Protein AF-0000000087801332 (afdb_homodimer)

Nearest PDB structures (foldseek):
  6hns-assembly1_A  TM=7.201E-01  e=1.859E-22  Nitrincola lacisaponensis
  2xls-assembly1_A  TM=7.273E-01  e=4.294E-22  Methylophaga aminisulfidivorans
  2xve-assembly1_B  TM=7.099E-01  e=2.999E-22  Methylophaga aminisulfidivorans
  5iq4-assembly1_B  TM=7.319E-01  e=6.729E-21  Roseovarius nubinhibens ISM
  2xlt-assembly1_C  TM=7.125E-01  e=7.357E-22  Methylophaga aminisulfidivorans

Foldseek 3Di:
DDDPPPPDPDDFDFDAFQFFEAFEEEEEAQAPLVLLLLQVVVPDPRYHYAYEELAQAHHQQLVQFDAFQAWDLAFQQQQDFLVDGDLPAFFRIHHSVVSSVVSRVSCVVSVVVVRYDYSKAWFEWAADPVQQKIWIWIARNPPRDIDIDMGNAYEYANDFFQFADDDPFACLVQAQFAEAESSHHDPPDDQAAWFEEEEEDDQSCLRNLQRCLVGYQAYEYAYQAAAQAAARQVCVQVVPGRPGTDDPVSSVCVVPPVVVSSVVNVVSLVRQQVLFVCFFPPDPSQVVRLVRRLVVQCVLLVLPDPVVSVRNRHPATVLLAAHYHRVRRSVSCNDPRYHYHNFAWRHAHNQGTAGPVGDGDGTNYYYYHPGRQLLQQDSHWYAFPPRDTVVVVCVVVGFFAQLQFADARHWSYTYALGWAQAPRTGHSNNSSSLRSVLSVVVVSCVGGQQWSTKHFDPVNRVVVLVVFQVLVVRTSNLMQDQYVLQRRGRHHGGGHHHSDTPVVSSVVRVDDPSVRIDTDGNDPDRRSSNGPPHHPCRVVVPCPVVPDDD/DDDPPPPDPDDFDFDAFQFFEAFEEEEEAQAPLVLLLLQVVVPDPRYHYAYEELAQAHHQQLVQFDAFQAWDLAFQQQQDFLVDGDLPAFFRIHHSVVSSVVSRVSCVVSCVVVRYDYSKAWFAWAADPVQQKIWIWIARNPPRDIDIDMGNAYEYANAFFQFADDDPFACLVQAQFAEAESSHHDPPDDQAAWFEEEEEDDQSCLRNLQRCLVGHQAYEYAYQAAAQAAARQVCVQVVPGRPGTDDPVSSVCVVPPVVVSSVVNVVSLVRQQVLFVCFFPPDPSQVVRLVRRLVVLCVLLVLPDPVVSVRNRHPATVLLAAHYHRPRRSVSCNDPRYHYHNFAWRHAHNQGTAGPVGDGDGTNYYYYHPGRQLLQQDSHWYAFPPRDTVVVVCVVVGFFAQLQFADARHWNYTYALGWAQAPRTGHSNNSSSLRSVLSVVVVSCVGGQQWSTKHFDPVNRVVVLVVFQVLVVRTSNLMQDQYVLQRRGRHHGGGHHHSDTPVVSSVVRVDDPSVRIDTDGNDPDRRSSNGPPHHPCRVVVPCPVVPDDD

InterPro domains:
  IPR020946 Flavin monooxygenase-like [PF00743] (24-230)
  IPR036188 FAD/NAD(P)-binding domain superfamily [G3DSA:3.50.50.60] (18-296)
  IPR036188 FAD/NAD(P)-binding domain superfamily [G3DSA:3.50.50.60] (337-527)
  IPR036188 FAD/NAD(P)-binding domain superfamily [SSF51905] (24-429)

Sequence (1100 aa):
MGSLPAAANLTVKDQHIGAPQPVKVIVIGAGISGIAFSYKAQFLEGVEYVIYEKNADVGGTWLESRYPGCSCDIPAHSYSYPWVGNPEWSKVYAGAEEIWNFYQQRAKEYGLYKHAKFNQRVIGAEWDEDSGRWTVKVQDAASGKITVDSAEVVLNCAGVLNQWKWPDIQGLQSFGGTLVHTGNYPHGLDLAGKRVAVIGAGSSAIQVVPTIQPIVKSLVTFARSPTWVAPQFVGRLATNGRSTKYTEAQKERFRTDPEHLVAYRREIDQELNSRFPNFYKNSPAQKMSREIVEKSMRKQLAKMDPALREQLIPDFDVGCRRVTPGEGYLEALQEDNVEVVRTSIQEITPDGVVTREGKVYSVDVIIAATGYDTSYVPGFHLTGRNGVDLAKRWKQTGAEAYFTCAVPDMPNYFMVVGPNTPISNGSLMPSIEAQVDFALSFVDQIQRQGVKSAVVSQSATTEFNDHKDAVMELLTFSGNCNSWYKGGTSTGRIVGPWPGSVNHFLESIKNPRLQDFEYTYRTQNRFMYLGKGLSARDLARDNLGWYIRGMGSLPAAANLTVKDQHIGAPQPVKVIVIGAGISGIAFSYKAQFLEGVEYVIYEKNADVGGTWLESRYPGCSCDIPAHSYSYPWVGNPEWSKVYAGAEEIWNFYQQRAKEYGLYKHAKFNQRVIGAEWDEDSGRWTVKVQDAASGKITVDSAEVVLNCAGVLNQWKWPDIQGLQSFGGTLVHTGNYPHGLDLAGKRVAVIGAGSSAIQVVPTIQPIVKSLVTFARSPTWVAPQFVGRLATNGRSTKYTEAQKERFRTDPEHLVAYRREIDQELNSRFPNFYKNSPAQKMSREIVEKSMRKQLAKMDPALREQLIPDFDVGCRRVTPGEGYLEALQEDNVEVVRTSIQEITPDGVVTREGKVYSVDVIIAATGYDTSYVPGFHLTGRNGVDLAKRWKQTGAEAYFTCAVPDMPNYFMVVGPNTPISNGSLMPSIEAQVDFALSFVDQIQRQGVKSAVVSQSATTEFNDHKDAVMELLTFSGNCNSWYKGGTSTGRIVGPWPGSVNHFLESIKNPRLQDFEYTYRTQNRFMYLGKGLSARDLARDNLGWYIRG

Radius of gyration: 36.74 Å; Cα contacts (8 Å, |Δi|>4): 2464; chains: 2; bounding box: 64×121×82 Å

Structure (mmCIF, N/CA/C/O backbone):
data_AF-0000000087801332-model_v1
#
loop_
_entity.id
_entity.type
_entity.pdbx_description
1 polymer 'Flavin-binding monooxygenase'
#
loop_
_atom_site.group_PDB
_atom_site.id
_atom_site.type_symbol
_atom_site.label_atom_id
_atom_site.label_alt_id
_atom_site.label_comp_id
_atom_site.label_asym_id
_atom_site.label_entity_id
_atom_site.label_seq_id
_atom_site.pdbx_PDB_ins_code
_atom_site.Cartn_x
_atom_site.Cartn_y
_atom_site.Cartn_z
_atom_site.occupancy
_atom_site.B_iso_or_equiv
_atom_site.auth_seq_id
_atom_site.auth_comp_id
_atom_site.auth_asym_id
_atom_site.auth_atom_id
_atom_site.pdbx_PDB_model_num
ATOM 1 N N . MET A 1 1 ? 8.234 15 41.469 1 22.59 1 MET A N 1
ATOM 2 C CA . MET A 1 1 ? 8.555 15.742 40.25 1 22.59 1 MET A CA 1
ATOM 3 C C . MET A 1 1 ? 9.477 14.93 39.344 1 22.59 1 MET A C 1
ATOM 5 O O . MET A 1 1 ? 10.695 15.016 39.438 1 22.59 1 MET A O 1
ATOM 9 N N . GLY A 1 2 ? 9.141 13.688 39.156 1 26.72 2 GLY A N 1
ATOM 10 C CA . GLY A 1 2 ? 10.039 12.695 38.625 1 26.72 2 GLY A CA 1
ATOM 11 C C . GLY A 1 2 ? 10.539 13.039 37.219 1 26.72 2 GLY A C 1
ATOM 12 O O . GLY A 1 2 ? 9.766 13.469 36.375 1 26.72 2 GLY A O 1
ATOM 13 N N . SER A 1 3 ? 11.766 13.391 37.188 1 28.11 3 SER A N 1
ATOM 14 C CA . SER A 1 3 ? 12.508 13.672 35.969 1 28.11 3 SER A CA 1
ATOM 15 C C . SER A 1 3 ? 12.234 12.617 34.906 1 28.11 3 SER A C 1
ATOM 17 O O . SER A 1 3 ? 12.383 11.422 35.156 1 28.11 3 SER A O 1
ATOM 19 N N . LEU A 1 4 ? 11.195 12.828 34.156 1 36.34 4 LEU A N 1
ATOM 20 C CA . LEU A 1 4 ? 11.125 11.875 33.031 1 36.34 4 LEU A CA 1
ATOM 21 C C . LEU A 1 4 ? 12.523 11.516 32.531 1 36.34 4 LEU A C 1
ATOM 23 O O . LEU A 1 4 ? 13.391 12.391 32.438 1 36.34 4 LEU A O 1
ATOM 27 N N . PRO A 1 5 ? 12.898 10.273 32.781 1 37.44 5 PRO A N 1
ATOM 28 C CA . PRO A 1 5 ? 14.258 9.938 32.312 1 37.44 5 PRO A CA 1
ATOM 29 C C . PRO A 1 5 ? 14.602 10.57 30.984 1 37.44 5 PRO A C 1
ATOM 31 O O . PRO A 1 5 ? 13.727 10.75 30.125 1 37.44 5 PRO A O 1
ATOM 34 N N . ALA A 1 6 ? 15.633 11.461 30.969 1 35.56 6 ALA A N 1
ATOM 35 C CA . ALA A 1 6 ? 16.234 12.047 29.766 1 35.56 6 ALA A CA 1
ATOM 36 C C . ALA A 1 6 ? 16.219 11.055 28.609 1 35.56 6 ALA A C 1
ATOM 38 O O . ALA A 1 6 ? 16.703 9.93 28.75 1 35.56 6 ALA A O 1
ATOM 39 N N . ALA A 1 7 ? 15.18 10.984 27.953 1 45.56 7 ALA A N 1
ATOM 40 C CA . ALA A 1 7 ? 15.195 10.188 26.734 1 45.56 7 ALA A CA 1
ATOM 41 C C . ALA A 1 7 ? 16.625 9.992 26.219 1 45.56 7 ALA A C 1
ATOM 43 O O . ALA A 1 7 ? 17.359 10.961 26.062 1 45.56 7 ALA A O 1
ATOM 44 N N . ALA A 1 8 ? 17.266 8.898 26.312 1 51.69 8 ALA A N 1
ATOM 45 C CA . ALA A 1 8 ? 18.531 8.547 25.672 1 51.69 8 ALA A CA 1
ATOM 46 C C . ALA A 1 8 ? 18.734 9.336 24.391 1 51.69 8 ALA A C 1
ATOM 48 O O . ALA A 1 8 ? 17.828 9.43 23.547 1 51.69 8 ALA A O 1
ATOM 49 N N . ASN A 1 9 ? 19.703 10.305 24.125 1 69.88 9 ASN A N 1
ATOM 50 C CA . ASN A 1 9 ? 20.109 11.148 23 1 69.88 9 ASN A CA 1
ATOM 51 C C . ASN A 1 9 ? 20.156 10.367 21.703 1 69.88 9 ASN A C 1
ATOM 53 O O . ASN A 1 9 ? 21.094 9.594 21.453 1 69.88 9 ASN A O 1
ATOM 57 N N . LEU A 1 10 ? 18.984 10.055 21 1 89.44 10 LEU A N 1
ATOM 58 C CA . LEU A 1 10 ? 18.922 9.398 19.703 1 89.44 10 LEU A CA 1
ATOM 59 C C . LEU A 1 10 ? 19.641 10.219 18.641 1 89.44 10 LEU A C 1
ATOM 61 O O . LEU A 1 10 ? 19.391 11.414 18.484 1 89.44 10 LEU A O 1
ATOM 65 N N . THR A 1 11 ? 20.719 9.609 18.156 1 90.88 11 THR A N 1
ATOM 66 C CA . THR A 1 11 ? 21.406 10.258 17.047 1 90.88 11 THR A CA 1
ATOM 67 C C . THR A 1 11 ? 20.734 9.914 15.719 1 90.88 11 THR A C 1
ATOM 69 O O . THR A 1 11 ? 20.734 8.75 15.305 1 90.88 11 THR A O 1
ATOM 72 N N . VAL A 1 12 ? 20.25 10.898 15.062 1 95.12 12 VAL A N 1
ATOM 73 C CA . VAL A 1 12 ? 19.5 10.711 13.828 1 95.12 12 VAL A CA 1
ATOM 74 C C . VAL A 1 12 ? 20.469 10.555 12.648 1 95.12 12 VAL A C 1
ATOM 76 O O . VAL A 1 12 ? 21.5 11.227 12.602 1 95.12 12 VAL A O 1
ATOM 79 N N . LYS A 1 13 ? 20.141 9.734 11.719 1 93.88 13 LYS A N 1
ATOM 80 C CA . LYS A 1 13 ? 20.969 9.508 10.531 1 93.88 13 LYS A CA 1
ATOM 81 C C . LYS A 1 13 ? 20.875 10.688 9.57 1 93.88 13 LYS A C 1
ATOM 83 O O . LYS A 1 13 ? 19.812 11.25 9.359 1 93.88 13 LYS A O 1
ATOM 88 N N . ASP A 1 14 ? 22.047 11.109 9.039 1 95.56 14 ASP A N 1
ATOM 89 C CA . ASP A 1 14 ? 22.094 12.164 8.039 1 95.56 14 ASP A CA 1
ATOM 90 C C . ASP A 1 14 ? 21.75 11.625 6.652 1 95.56 14 ASP A C 1
ATOM 92 O O . ASP A 1 14 ? 22.656 11.297 5.871 1 95.56 14 ASP A O 1
ATOM 96 N N . GLN A 1 15 ? 20.531 11.531 6.336 1 96.56 15 GLN A N 1
ATOM 97 C CA . GLN A 1 15 ? 20 11.031 5.074 1 96.56 15 GLN A CA 1
ATOM 98 C C . GLN A 1 15 ? 18.609 11.602 4.805 1 96.56 15 GLN A C 1
ATOM 100 O O . GLN A 1 15 ? 17.953 12.125 5.715 1 96.56 15 GLN A O 1
ATOM 105 N N . HIS A 1 16 ? 18.234 11.602 3.535 1 97.62 16 HIS A N 1
ATOM 106 C CA . HIS A 1 16 ? 16.844 11.859 3.232 1 97.62 16 HIS A CA 1
ATOM 107 C C . HIS A 1 16 ? 15.977 10.641 3.533 1 97.62 16 HIS A C 1
ATOM 109 O O . HIS A 1 16 ? 16.5 9.531 3.699 1 97.62 16 HIS A O 1
ATOM 115 N N . ILE A 1 17 ? 14.703 10.844 3.668 1 98.06 17 ILE A N 1
ATOM 116 C CA . ILE A 1 17 ? 13.766 9.773 3.994 1 98.06 17 ILE A CA 1
ATOM 117 C C . ILE A 1 17 ? 13.906 8.641 2.977 1 98.06 17 ILE A C 1
ATOM 119 O O . ILE A 1 17 ? 13.906 8.883 1.768 1 98.06 17 ILE A O 1
ATOM 123 N N . GLY A 1 18 ? 14.07 7.449 3.453 1 96.38 18 GLY A N 1
ATOM 124 C CA . GLY A 1 18 ? 14.039 6.258 2.619 1 96.38 18 GLY A CA 1
ATOM 125 C C . GLY A 1 18 ? 15.25 6.125 1.719 1 96.38 18 GLY A C 1
ATOM 126 O O . GLY A 1 18 ? 15.172 5.523 0.644 1 96.38 18 GLY A O 1
ATOM 127 N N . ALA A 1 19 ? 16.375 6.793 2.055 1 95.69 19 ALA A N 1
ATOM 128 C CA . ALA A 1 19 ? 17.578 6.594 1.265 1 95.69 19 ALA A CA 1
ATOM 129 C C . ALA A 1 19 ? 17.906 5.109 1.128 1 95.69 19 ALA A C 1
ATOM 131 O O . ALA A 1 19 ? 18.016 4.395 2.129 1 95.69 19 ALA A O 1
ATOM 132 N N . PRO A 1 20 ? 18.047 4.641 -0.145 1 94.12 20 PRO A N 1
ATOM 133 C CA . PRO A 1 20 ? 18.219 3.201 -0.346 1 94.12 20 PRO A CA 1
ATOM 134 C C . PRO A 1 20 ? 19.531 2.684 0.229 1 94.12 20 PRO A C 1
ATOM 136 O O . PRO A 1 20 ? 20.594 3.303 0.037 1 94.12 20 PRO A O 1
ATOM 139 N N . GLN A 1 21 ? 19.453 1.648 0.958 1 93.19 21 GLN A N 1
ATOM 140 C CA . GLN A 1 21 ? 20.609 0.916 1.434 1 93.19 21 GLN A CA 1
ATOM 141 C C . GLN A 1 21 ? 20.922 -0.28 0.536 1 93.19 21 GLN A C 1
ATOM 143 O O . GLN A 1 21 ? 20.031 -0.794 -0.144 1 93.19 21 GLN A O 1
ATOM 148 N N . PRO A 1 22 ? 22.172 -0.649 0.47 1 94.25 22 PRO A N 1
ATOM 149 C CA . PRO A 1 22 ? 22.469 -1.843 -0.322 1 94.25 22 PRO A CA 1
ATOM 150 C C . PRO A 1 22 ? 21.797 -3.098 0.215 1 94.25 22 PRO A C 1
ATOM 152 O O . PRO A 1 22 ? 21.781 -3.332 1.427 1 94.25 22 PRO A O 1
ATOM 155 N N . VAL A 1 23 ? 21.172 -3.793 -0.635 1 97.19 23 VAL A N 1
ATOM 156 C CA . VAL A 1 23 ? 20.531 -5.066 -0.326 1 97.19 23 VAL A CA 1
ATOM 157 C C . VAL A 1 23 ? 20.844 -6.086 -1.416 1 97.19 23 VAL A C 1
ATOM 159 O O . VAL A 1 23 ? 20.953 -5.734 -2.594 1 97.19 23 VAL A O 1
ATOM 162 N N . LYS A 1 24 ? 21.094 -7.262 -1.016 1 98.62 24 LYS A N 1
ATOM 163 C CA . LYS A 1 24 ? 21.359 -8.336 -1.97 1 98.62 24 LYS A CA 1
ATOM 164 C C . LYS A 1 24 ? 20.234 -9.359 -1.969 1 98.62 24 LYS A C 1
ATOM 166 O O . LYS A 1 24 ? 19.734 -9.75 -0.907 1 98.62 24 LYS A O 1
ATOM 171 N N . VAL A 1 25 ? 19.797 -9.742 -3.121 1 98.88 25 VAL A N 1
ATOM 172 C CA . VAL A 1 25 ? 18.797 -10.781 -3.311 1 98.88 25 VAL A CA 1
ATOM 173 C C . VAL A 1 25 ? 19.406 -11.977 -4.027 1 98.88 25 VAL A C 1
ATOM 175 O O . VAL A 1 25 ? 20.047 -11.828 -5.07 1 98.88 25 VAL A O 1
ATOM 178 N N . ILE A 1 26 ? 19.281 -13.133 -3.463 1 98.94 26 ILE A N 1
ATOM 179 C CA . ILE A 1 26 ? 19.609 -14.359 -4.172 1 98.94 26 ILE A CA 1
ATOM 180 C C . ILE A 1 26 ? 18.328 -14.984 -4.738 1 98.94 26 ILE A C 1
ATOM 182 O O . ILE A 1 26 ? 17.391 -15.258 -4 1 98.94 26 ILE A O 1
ATOM 186 N N . VAL A 1 27 ? 18.328 -15.133 -6.012 1 98.94 27 VAL A N 1
ATOM 187 C CA . VAL A 1 27 ? 17.219 -15.773 -6.711 1 98.94 27 VAL A CA 1
ATOM 188 C C . VAL A 1 27 ? 17.609 -17.203 -7.09 1 98.94 27 VAL A C 1
ATOM 190 O O . VAL A 1 27 ? 18.688 -17.438 -7.641 1 98.94 27 VAL A O 1
ATOM 193 N N . ILE A 1 28 ? 16.719 -18.141 -6.762 1 98.81 28 ILE A N 1
ATOM 194 C CA . ILE A 1 28 ? 16.984 -19.531 -7.07 1 98.81 28 ILE A CA 1
ATOM 195 C C . ILE A 1 28 ? 16.109 -19.984 -8.242 1 98.81 28 ILE A C 1
ATOM 197 O O . ILE A 1 28 ? 14.898 -20.172 -8.078 1 98.81 28 ILE A O 1
ATOM 201 N N . GLY A 1 29 ? 16.734 -20.156 -9.406 1 98.5 29 GLY A N 1
ATOM 202 C CA . GLY A 1 29 ? 16 -20.594 -10.586 1 98.5 29 GLY A CA 1
ATOM 203 C C . GLY A 1 29 ? 15.914 -19.516 -11.656 1 98.5 29 GLY A C 1
ATOM 204 O O . GLY A 1 29 ? 15.578 -18.375 -11.367 1 98.5 29 GLY A O 1
ATOM 205 N N . ALA A 1 30 ? 16.25 -19.922 -12.867 1 98.62 30 ALA A N 1
ATOM 206 C CA . ALA A 1 30 ? 16.156 -19.047 -14.031 1 98.62 30 ALA A CA 1
ATOM 207 C C . ALA A 1 30 ? 15.102 -19.531 -15.016 1 98.62 30 ALA A C 1
ATOM 209 O O . ALA A 1 30 ? 15.305 -19.469 -16.234 1 98.62 30 ALA A O 1
ATOM 210 N N . GLY A 1 31 ? 14.016 -20.125 -14.453 1 98.12 31 GLY A N 1
ATOM 211 C CA . GLY A 1 31 ? 12.836 -20.375 -15.266 1 98.12 31 GLY A CA 1
ATOM 212 C C . GLY A 1 31 ? 12.008 -19.125 -15.508 1 98.12 31 GLY A C 1
ATOM 213 O O . GLY A 1 31 ? 12.523 -18 -15.414 1 98.12 31 GLY A O 1
ATOM 214 N N . ILE A 1 32 ? 10.719 -19.281 -15.844 1 97.75 32 ILE A N 1
ATOM 215 C CA . ILE A 1 32 ? 9.859 -18.156 -16.203 1 97.75 32 ILE A CA 1
ATOM 216 C C . ILE A 1 32 ? 9.742 -17.203 -15.031 1 97.75 32 ILE A C 1
ATOM 218 O O . ILE A 1 32 ? 9.664 -15.984 -15.227 1 97.75 32 ILE A O 1
ATOM 222 N N . SER A 1 33 ? 9.773 -17.688 -13.773 1 98.62 33 SER A N 1
ATOM 223 C CA . SER A 1 33 ? 9.703 -16.828 -12.586 1 98.62 33 SER A CA 1
ATOM 224 C C . SER A 1 33 ? 10.969 -16 -12.422 1 98.62 33 SER A C 1
ATOM 226 O O . SER A 1 33 ? 10.898 -14.797 -12.133 1 98.62 33 SER A O 1
ATOM 228 N N . GLY A 1 34 ? 12.141 -16.656 -12.602 1 98.75 34 GLY A N 1
ATOM 229 C CA . GLY A 1 34 ? 13.391 -15.922 -12.531 1 98.75 34 GLY A CA 1
ATOM 230 C C . GLY A 1 34 ? 13.523 -14.859 -13.602 1 98.75 34 GLY A C 1
ATOM 231 O O . GLY A 1 34 ? 14.062 -13.781 -13.352 1 98.75 34 GLY A O 1
ATOM 232 N N . ILE A 1 35 ? 13.039 -15.172 -14.773 1 98.81 35 ILE A N 1
ATOM 233 C CA . ILE A 1 35 ? 13.07 -14.219 -15.883 1 98.81 35 ILE A CA 1
ATOM 234 C C . ILE A 1 35 ? 12.164 -13.031 -15.555 1 98.81 35 ILE A C 1
ATOM 236 O O . ILE A 1 35 ? 12.531 -11.875 -15.805 1 98.81 35 ILE A O 1
ATOM 240 N N . ALA A 1 36 ? 11.023 -13.297 -14.961 1 98.81 36 ALA A N 1
ATOM 241 C CA . ALA A 1 36 ? 10.117 -12.219 -14.539 1 98.81 36 ALA A CA 1
ATOM 242 C C . ALA A 1 36 ? 10.789 -11.32 -13.508 1 98.81 36 ALA A C 1
ATOM 244 O O . ALA A 1 36 ? 10.68 -10.094 -13.578 1 98.81 36 ALA A O 1
ATOM 245 N N . PHE A 1 37 ? 11.5 -11.906 -12.602 1 98.75 37 PHE A N 1
ATOM 246 C CA . PHE A 1 37 ? 12.25 -11.117 -11.625 1 98.75 37 PHE A CA 1
ATOM 247 C C . PHE A 1 37 ? 13.25 -10.211 -12.328 1 98.75 37 PHE A C 1
ATOM 249 O O . PHE A 1 37 ? 13.375 -9.031 -11.984 1 98.75 37 PHE A O 1
ATOM 256 N N . SER A 1 38 ? 13.93 -10.789 -13.273 1 98.62 38 SER A N 1
ATOM 257 C CA . SER A 1 38 ? 14.953 -10.023 -13.984 1 98.62 38 SER A CA 1
ATOM 258 C C . SER A 1 38 ? 14.352 -8.797 -14.664 1 98.62 38 SER A C 1
ATOM 260 O O . SER A 1 38 ? 14.977 -7.738 -14.719 1 98.62 38 SER A O 1
ATOM 26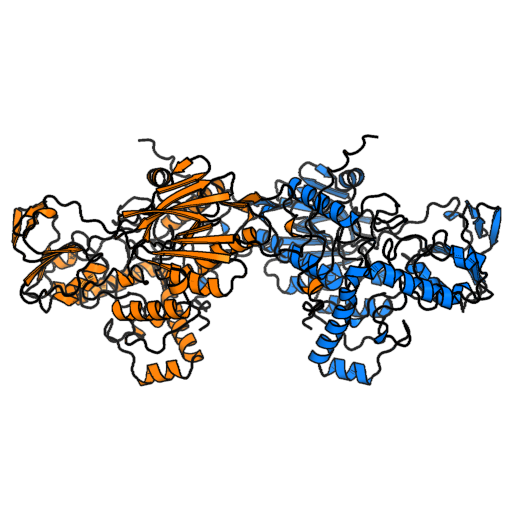2 N N . TYR A 1 39 ? 13.188 -8.977 -15.195 1 98.5 39 TYR A N 1
ATOM 263 C CA . TYR A 1 39 ? 12.5 -7.832 -15.773 1 98.5 39 TYR A CA 1
ATOM 264 C C . TYR A 1 39 ? 12.281 -6.742 -14.734 1 98.5 39 TYR A C 1
ATOM 266 O O . TYR A 1 39 ? 12.609 -5.574 -14.969 1 98.5 39 TYR A O 1
ATOM 274 N N . LYS A 1 40 ? 11.758 -7.125 -13.594 1 98.25 40 LYS A N 1
ATOM 275 C CA . LYS A 1 40 ? 11.453 -6.16 -12.539 1 98.25 40 LYS A CA 1
ATOM 276 C C . LYS A 1 40 ? 12.734 -5.559 -11.961 1 98.25 40 LYS A C 1
ATOM 278 O O . LYS A 1 40 ? 12.766 -4.383 -11.594 1 98.25 40 LYS A O 1
ATOM 283 N N . ALA A 1 41 ? 13.781 -6.312 -11.898 1 96.31 41 ALA A N 1
ATOM 284 C CA . ALA A 1 41 ? 15.039 -5.918 -11.281 1 96.31 41 ALA A CA 1
ATOM 285 C C . ALA A 1 41 ? 15.648 -4.715 -11.992 1 96.31 41 ALA A C 1
ATOM 287 O O . ALA A 1 41 ? 16.391 -3.93 -11.391 1 96.31 41 ALA A O 1
ATOM 288 N N . GLN A 1 42 ? 15.297 -4.551 -13.25 1 95.25 42 GLN A N 1
ATOM 289 C CA . GLN A 1 42 ? 15.844 -3.453 -14.047 1 95.25 42 GLN A CA 1
ATOM 290 C C . GLN A 1 42 ? 15.422 -2.102 -13.477 1 95.25 42 GLN A C 1
ATOM 292 O O . GLN A 1 42 ? 16.094 -1.09 -13.711 1 95.25 42 GLN A O 1
ATOM 297 N N . PHE A 1 43 ? 14.383 -2.16 -12.672 1 93.06 43 PHE A N 1
ATOM 298 C CA . PHE A 1 43 ? 13.82 -0.899 -12.195 1 93.06 43 PHE A CA 1
ATOM 299 C C . PHE A 1 43 ? 14.164 -0.669 -10.734 1 93.06 43 PHE A C 1
ATOM 301 O O . PHE A 1 43 ? 13.703 0.304 -10.125 1 93.06 43 PHE A O 1
ATOM 308 N N . LEU A 1 44 ? 14.938 -1.517 -10.211 1 91.94 44 LEU A N 1
ATOM 309 C CA . LEU A 1 44 ? 15.297 -1.405 -8.797 1 91.94 44 LEU A CA 1
ATOM 310 C C . LEU A 1 44 ? 16.625 -0.665 -8.641 1 91.94 44 LEU A C 1
ATOM 312 O O . LEU A 1 44 ? 17.562 -0.898 -9.391 1 91.94 44 LEU A O 1
ATOM 316 N N . GLU A 1 45 ? 16.625 0.247 -7.672 1 90 45 GLU A N 1
ATOM 317 C CA . GLU A 1 45 ? 17.844 0.978 -7.344 1 90 45 GLU A CA 1
ATOM 318 C C . GLU A 1 45 ? 18.469 0.442 -6.062 1 90 45 GLU A C 1
ATOM 320 O O . GLU A 1 45 ? 17.797 0.262 -5.051 1 90 45 GLU A O 1
ATOM 325 N N . GLY A 1 46 ? 19.797 0.19 -6.188 1 91.12 46 GLY A N 1
ATOM 326 C CA . GLY A 1 46 ? 20.531 -0.186 -4.988 1 91.12 46 GLY A CA 1
ATOM 327 C C . GLY A 1 46 ? 20.328 -1.638 -4.598 1 91.12 46 GLY A C 1
ATOM 328 O O . GLY A 1 46 ? 20.547 -2.012 -3.445 1 91.12 46 GLY A O 1
ATOM 329 N N . VAL A 1 47 ? 19.859 -2.459 -5.547 1 94.69 47 VAL A N 1
ATOM 330 C CA . VAL A 1 47 ? 19.656 -3.875 -5.27 1 94.69 47 VAL A CA 1
ATOM 331 C C . VAL A 1 47 ? 20.641 -4.715 -6.078 1 94.69 47 VAL A C 1
ATOM 333 O O . VAL A 1 47 ? 20.672 -4.629 -7.309 1 94.69 47 VAL A O 1
ATOM 336 N N . GLU A 1 48 ? 21.469 -5.363 -5.379 1 97.19 48 GLU A N 1
ATOM 337 C CA . GLU A 1 48 ? 22.312 -6.383 -6 1 97.19 48 GLU A CA 1
ATOM 338 C C . GLU A 1 48 ? 21.609 -7.738 -6.023 1 97.19 48 GLU A C 1
ATOM 340 O O . GLU A 1 48 ? 20.859 -8.078 -5.098 1 97.19 48 GLU A O 1
ATOM 345 N N . TYR A 1 49 ? 21.812 -8.469 -7.137 1 98.25 49 TYR A N 1
ATOM 346 C CA . TYR A 1 49 ? 21.203 -9.789 -7.145 1 98.25 49 TYR A CA 1
ATOM 347 C C . TYR A 1 49 ? 22.016 -10.766 -7.977 1 98.25 49 TYR A C 1
ATOM 349 O O . TYR A 1 49 ? 22.828 -10.352 -8.82 1 98.25 49 TYR A O 1
ATOM 357 N N . VAL A 1 50 ? 21.875 -12 -7.645 1 98.75 50 VAL A N 1
ATOM 358 C CA . VAL A 1 50 ? 22.438 -13.125 -8.391 1 98.75 50 VAL A CA 1
ATOM 359 C C . VAL A 1 50 ? 21.375 -14.211 -8.555 1 98.75 50 VAL A C 1
ATOM 361 O O . VAL A 1 50 ? 20.578 -14.445 -7.652 1 98.75 50 VAL A O 1
ATOM 364 N N . ILE A 1 51 ? 21.328 -14.766 -9.711 1 98.88 51 ILE A N 1
ATOM 365 C CA . ILE A 1 51 ? 20.438 -15.883 -9.992 1 98.88 51 ILE A CA 1
ATOM 366 C C . ILE A 1 51 ? 21.234 -17.172 -10.133 1 98.88 51 ILE A C 1
ATOM 368 O O . ILE A 1 51 ? 22.125 -17.266 -10.977 1 98.88 51 ILE A O 1
ATOM 372 N N . TYR A 1 52 ? 20.969 -18.094 -9.281 1 98.88 52 TYR A N 1
ATOM 373 C CA . TYR A 1 52 ? 21.578 -19.406 -9.406 1 98.88 52 TYR A CA 1
ATOM 374 C C . TYR A 1 52 ? 20.672 -20.375 -10.156 1 98.88 52 TYR A C 1
ATOM 376 O O . TYR A 1 52 ? 19.5 -20.516 -9.812 1 98.88 52 TYR A O 1
ATOM 384 N N . GLU A 1 53 ? 21.172 -21 -11.172 1 98.62 53 GLU A N 1
ATOM 385 C CA . GLU A 1 53 ? 20.438 -21.938 -12.016 1 98.62 53 GLU A CA 1
ATOM 386 C C . GLU A 1 53 ? 21.188 -23.266 -12.141 1 98.62 53 GLU A C 1
ATOM 388 O O . GLU A 1 53 ? 22.359 -23.297 -12.508 1 98.62 53 GLU A O 1
ATOM 393 N N . LYS A 1 54 ? 20.484 -24.312 -11.805 1 97 54 LYS A N 1
ATOM 394 C CA . LYS A 1 54 ? 21.109 -25.625 -11.836 1 97 54 LYS A CA 1
ATOM 395 C C . LYS A 1 54 ? 21.391 -26.062 -13.266 1 97 54 LYS A C 1
ATOM 397 O O . LYS A 1 54 ? 22.297 -26.875 -13.5 1 97 54 LYS A O 1
ATOM 402 N N . ASN A 1 55 ? 20.578 -25.594 -14.227 1 96.75 55 ASN A N 1
ATOM 403 C CA . ASN A 1 55 ? 20.719 -25.984 -15.625 1 96.75 55 ASN A CA 1
ATOM 404 C C . ASN A 1 55 ? 21.797 -25.156 -16.328 1 96.75 55 ASN A C 1
ATOM 406 O O . ASN A 1 55 ? 22.328 -24.203 -15.766 1 96.75 55 ASN A O 1
ATOM 410 N N . ALA A 1 56 ? 22.109 -25.531 -17.562 1 97.06 56 ALA A N 1
ATOM 411 C CA . ALA A 1 56 ? 23.141 -24.859 -18.359 1 97.06 56 ALA A CA 1
ATOM 412 C C . ALA A 1 56 ? 22.578 -23.625 -19.062 1 97.06 56 ALA A C 1
ATOM 414 O O . ALA A 1 56 ? 23.344 -22.812 -19.609 1 97.06 56 ALA A O 1
ATOM 415 N N . ASP A 1 57 ? 21.281 -23.484 -19 1 97.81 57 ASP A N 1
ATOM 416 C CA . ASP A 1 57 ? 20.625 -22.359 -19.656 1 97.81 57 ASP A CA 1
ATOM 417 C C . ASP A 1 57 ? 19.297 -22.016 -18.953 1 97.81 57 ASP A C 1
ATOM 419 O O . ASP A 1 57 ? 18.906 -22.672 -18 1 97.81 57 ASP A O 1
ATOM 423 N N . VAL A 1 58 ? 18.672 -20.875 -19.406 1 98.12 58 VAL A N 1
ATOM 424 C CA . VAL A 1 58 ? 17.422 -20.391 -18.828 1 98.12 58 VAL A CA 1
ATOM 425 C C . VAL A 1 58 ? 16.25 -21.234 -19.344 1 98.12 58 VAL A C 1
ATOM 427 O O . VAL A 1 58 ? 16.406 -21.984 -20.312 1 98.12 58 VAL A O 1
ATOM 430 N N . GLY A 1 59 ? 15.125 -21.125 -18.594 1 95.81 59 GLY A N 1
ATOM 431 C CA . GLY A 1 59 ? 13.883 -21.641 -19.156 1 95.81 59 GLY A CA 1
ATOM 432 C C . GLY A 1 59 ? 13.172 -22.625 -18.234 1 95.81 59 GLY A C 1
ATOM 433 O O . GLY A 1 59 ? 11.969 -22.844 -18.375 1 95.81 59 GLY A O 1
ATOM 434 N N . GLY A 1 60 ? 13.961 -23.203 -17.312 1 94.81 60 GLY A N 1
ATOM 435 C CA . GLY A 1 60 ? 13.336 -24.094 -16.359 1 94.81 60 GLY A CA 1
ATOM 436 C C . GLY A 1 60 ? 12.609 -25.25 -17.016 1 94.81 60 GLY A C 1
ATOM 437 O O . GLY A 1 60 ? 13.188 -25.984 -17.828 1 94.81 60 GLY A O 1
ATOM 438 N N . THR A 1 61 ? 11.328 -25.312 -16.781 1 93.56 61 THR A N 1
ATOM 439 C CA . THR A 1 61 ? 10.484 -26.391 -17.297 1 93.56 61 THR A CA 1
ATOM 440 C C . THR A 1 61 ? 10.578 -26.484 -18.812 1 93.56 61 THR A C 1
ATOM 442 O O . THR A 1 61 ? 10.594 -27.578 -19.391 1 93.56 61 THR A O 1
ATOM 445 N N . TRP A 1 62 ? 10.734 -25.391 -19.469 1 94.94 62 TRP A N 1
ATOM 446 C CA . TRP A 1 62 ? 10.688 -25.359 -20.938 1 94.94 62 TRP A CA 1
ATOM 447 C C . TRP A 1 62 ? 12.055 -25.688 -21.531 1 94.94 62 TRP A C 1
ATOM 449 O O . TRP A 1 62 ? 12.164 -25.984 -22.719 1 94.94 62 TRP A O 1
ATOM 459 N N . LEU A 1 63 ? 13.023 -25.578 -20.703 1 94.69 63 LEU A N 1
ATOM 460 C CA . LEU A 1 63 ? 14.32 -26.125 -21.078 1 94.69 63 LEU A CA 1
ATOM 461 C C . LEU A 1 63 ? 14.359 -27.625 -20.859 1 94.69 63 LEU A C 1
ATOM 463 O O . LEU A 1 63 ? 14.883 -28.375 -21.688 1 94.69 63 LEU A O 1
ATOM 467 N N . GLU A 1 64 ? 13.734 -28.094 -19.797 1 92.88 64 GLU A N 1
ATOM 468 C CA . GLU A 1 64 ? 13.875 -29.453 -19.312 1 92.88 64 GLU A CA 1
ATOM 469 C C . GLU A 1 64 ? 12.891 -30.406 -20 1 92.88 64 GLU A C 1
ATOM 471 O O . GLU A 1 64 ? 13.211 -31.562 -20.266 1 92.88 64 GLU A O 1
ATOM 476 N N . SER A 1 65 ? 11.703 -29.984 -20.266 1 90.19 65 SER A N 1
ATOM 477 C CA . SER A 1 65 ? 10.656 -30.844 -20.828 1 90.19 65 SER A CA 1
ATOM 478 C C . SER A 1 65 ? 10.648 -30.781 -22.344 1 90.19 65 SER A C 1
ATOM 480 O O . SER A 1 65 ? 10.133 -29.828 -22.938 1 90.19 65 SER A O 1
ATOM 482 N N . ARG A 1 66 ? 11.102 -31.906 -23 1 90.56 66 ARG A N 1
ATOM 483 C CA . ARG A 1 66 ? 11.234 -31.938 -24.453 1 90.56 66 ARG A CA 1
ATOM 484 C C . ARG A 1 66 ? 10.68 -33.219 -25.031 1 90.56 66 ARG A C 1
ATOM 486 O O . ARG A 1 66 ? 11.156 -33.719 -26.062 1 90.56 66 ARG A O 1
ATOM 493 N N . TYR A 1 67 ? 9.734 -33.812 -24.328 1 95.31 67 TYR A N 1
ATOM 494 C CA . TYR A 1 67 ? 9.125 -35.031 -24.828 1 95.31 67 TYR A CA 1
ATOM 495 C C . TYR A 1 67 ? 8.289 -34.781 -26.078 1 95.31 67 TYR A C 1
ATOM 497 O O . TYR A 1 67 ? 7.914 -33.625 -26.344 1 95.31 67 TYR A O 1
ATOM 505 N N . PRO A 1 68 ? 8.047 -35.75 -26.828 1 95.31 68 PRO A N 1
ATOM 506 C CA . PRO A 1 68 ? 7.273 -35.562 -28.047 1 95.31 68 PRO A CA 1
ATOM 507 C C . PRO A 1 68 ? 5.883 -35 -27.797 1 95.31 68 PRO A C 1
ATOM 509 O O . PRO A 1 68 ? 5.133 -35.531 -26.969 1 95.31 68 PRO A O 1
ATOM 512 N N . GLY A 1 69 ? 5.613 -33.906 -28.531 1 93.44 69 GLY A N 1
ATOM 513 C CA . GLY A 1 69 ? 4.297 -33.281 -28.422 1 93.44 69 GLY A CA 1
ATOM 514 C C . GLY A 1 69 ? 4.199 -32.281 -27.297 1 93.44 69 GLY A C 1
ATOM 515 O O . GLY A 1 69 ? 3.143 -31.672 -27.078 1 93.44 69 GLY A O 1
ATOM 516 N N . CYS A 1 70 ? 5.332 -32.031 -26.609 1 94.44 70 CYS A N 1
ATOM 517 C CA . CYS A 1 70 ? 5.32 -31.141 -25.469 1 94.44 70 CYS A CA 1
ATOM 518 C C . CYS A 1 70 ? 4.863 -29.75 -25.859 1 94.44 70 CYS A C 1
ATOM 520 O O . CYS A 1 70 ? 5.457 -29.125 -26.75 1 94.44 70 CYS A O 1
ATOM 522 N N . SER A 1 71 ? 3.773 -29.25 -25.234 1 92.69 71 SER A N 1
ATOM 523 C CA . SER A 1 71 ? 3.156 -27.953 -25.484 1 92.69 71 SER A CA 1
ATOM 524 C C . SER A 1 71 ? 2.406 -27.438 -24.266 1 92.69 71 SER A C 1
ATOM 526 O O . SER A 1 71 ? 2.193 -28.188 -23.297 1 92.69 71 SER A O 1
ATOM 528 N N . CYS A 1 72 ? 2.107 -26.219 -24.281 1 91.94 72 CYS A N 1
ATOM 529 C CA . CYS A 1 72 ? 1.307 -25.656 -23.203 1 91.94 72 CYS A CA 1
ATOM 530 C C . CYS A 1 72 ? -0.179 -25.719 -23.531 1 91.94 72 CYS A C 1
ATOM 532 O O . CYS A 1 72 ? -0.571 -25.484 -24.688 1 91.94 72 CYS A O 1
ATOM 534 N N . ASP A 1 73 ? -0.98 -26 -22.5 1 90.12 73 ASP A N 1
ATOM 535 C CA . ASP A 1 73 ? -2.426 -26.094 -22.688 1 90.12 73 ASP A CA 1
ATOM 536 C C . ASP A 1 73 ? -3.062 -24.703 -22.703 1 90.12 73 ASP A C 1
ATOM 538 O O . ASP A 1 73 ? -4.227 -24.547 -23.094 1 90.12 73 ASP A O 1
ATOM 542 N N . ILE A 1 74 ? -2.377 -23.719 -22.344 1 92.94 74 ILE A N 1
ATOM 543 C CA . ILE A 1 74 ? -2.824 -22.328 -22.391 1 92.94 74 ILE A CA 1
ATOM 544 C C . ILE A 1 74 ? -2.42 -21.688 -23.719 1 92.94 74 ILE A C 1
ATOM 546 O O . ILE A 1 74 ? -1.274 -21.828 -24.156 1 92.94 74 ILE A O 1
ATOM 550 N N . PRO A 1 75 ? -3.389 -21 -24.359 1 95.12 75 PRO A N 1
ATOM 551 C CA . PRO A 1 75 ? -3.018 -20.328 -25.609 1 95.12 75 PRO A CA 1
ATOM 552 C C . PRO A 1 75 ? -1.766 -19.469 -25.469 1 95.12 75 PRO A C 1
ATOM 554 O O . PRO A 1 75 ? -1.61 -18.766 -24.453 1 95.12 75 PRO A O 1
ATOM 557 N N . ALA A 1 76 ? -0.958 -19.484 -26.484 1 96.25 76 ALA A N 1
ATOM 558 C CA . ALA A 1 76 ? 0.376 -18.906 -26.438 1 96.25 76 ALA A CA 1
ATOM 559 C C . ALA A 1 76 ? 0.305 -17.406 -26.109 1 96.25 76 ALA A C 1
ATOM 561 O O . ALA A 1 76 ? 1.126 -16.906 -25.344 1 96.25 76 ALA A O 1
ATOM 562 N N . HIS A 1 77 ? -0.711 -16.766 -26.609 1 97.12 77 HIS A N 1
ATOM 563 C CA . HIS A 1 77 ? -0.834 -15.328 -26.391 1 97.12 77 HIS A CA 1
ATOM 564 C C . HIS A 1 77 ? -1.177 -15.008 -24.953 1 97.12 77 HIS A C 1
ATOM 566 O O . HIS A 1 77 ? -0.975 -13.875 -24.484 1 97.12 77 HIS A O 1
ATOM 572 N N . SER A 1 78 ? -1.688 -15.945 -24.219 1 96.31 78 SER A N 1
ATOM 573 C CA . SER A 1 78 ? -1.978 -15.781 -22.797 1 96.31 78 SER A CA 1
ATOM 574 C C . SER A 1 78 ? -0.84 -16.312 -21.938 1 96.31 78 SER A C 1
ATOM 576 O O . SER A 1 78 ? -0.79 -16.062 -20.734 1 96.31 78 SER A O 1
ATOM 578 N N . TYR A 1 79 ? 0.017 -17.016 -22.531 1 96.38 79 TYR A N 1
ATOM 579 C CA . TYR A 1 79 ? 1.133 -17.641 -21.812 1 96.38 79 TYR A CA 1
ATOM 580 C C . TYR A 1 79 ? 2.408 -16.812 -21.984 1 96.38 79 TYR A C 1
ATOM 582 O O . TYR A 1 79 ? 3.508 -17.375 -22.031 1 96.38 79 TYR A O 1
ATOM 590 N N . SER A 1 80 ? 2.236 -15.555 -22.266 1 96.44 80 SER A N 1
ATOM 591 C CA . SER A 1 80 ? 3.271 -14.523 -22.203 1 96.44 80 SER A CA 1
ATOM 592 C C . SER A 1 80 ? 3.07 -13.602 -21 1 96.44 80 SER A C 1
ATOM 594 O O . SER A 1 80 ? 1.977 -13.539 -20.438 1 96.44 80 SER A O 1
ATOM 596 N N . TYR A 1 81 ? 4.117 -12.938 -20.609 1 98.06 81 TYR A N 1
ATOM 597 C CA . TYR A 1 81 ? 3.984 -12.055 -19.453 1 98.06 81 TYR A CA 1
ATOM 598 C C . TYR A 1 81 ? 2.963 -10.953 -19.719 1 98.06 81 TYR A C 1
ATOM 600 O O . TYR A 1 81 ? 2.779 -10.531 -20.859 1 98.06 81 TYR A O 1
ATOM 608 N N . PRO A 1 82 ? 2.291 -10.445 -18.672 1 98.12 82 PRO A N 1
ATOM 609 C CA . PRO A 1 82 ? 1.284 -9.398 -18.844 1 98.12 82 PRO A CA 1
ATOM 610 C C . PRO A 1 82 ? 1.838 -8.156 -19.547 1 98.12 82 PRO A C 1
ATOM 612 O O . PRO A 1 82 ? 1.103 -7.457 -20.25 1 98.12 82 PRO A O 1
ATOM 615 N N . TRP A 1 83 ? 3.127 -7.859 -19.469 1 97.81 83 TRP A N 1
ATOM 616 C CA . TRP A 1 83 ? 3.691 -6.594 -19.922 1 97.81 83 TRP A CA 1
ATOM 617 C C . TRP A 1 83 ? 4.277 -6.73 -21.328 1 97.81 83 TRP A C 1
ATOM 619 O O . TRP A 1 83 ? 4.762 -5.754 -21.906 1 97.81 83 TRP A O 1
ATOM 629 N N . VAL A 1 84 ? 4.262 -7.973 -21.875 1 97.06 84 VAL A N 1
ATOM 630 C CA . VAL A 1 84 ? 4.887 -8.141 -23.188 1 97.06 84 VAL A CA 1
ATOM 631 C C . VAL A 1 84 ? 4.164 -9.234 -23.969 1 97.06 84 VAL A C 1
ATOM 633 O O . VAL A 1 84 ? 3.922 -10.32 -23.438 1 97.06 84 VAL A O 1
ATOM 636 N N . GLY A 1 85 ? 3.781 -8.992 -25.234 1 95.56 85 GLY A N 1
ATOM 637 C CA . GLY A 1 85 ? 3.23 -9.977 -26.141 1 95.56 85 GLY A CA 1
ATOM 638 C C . GLY A 1 85 ? 4.238 -10.477 -27.172 1 95.56 85 GLY A C 1
ATOM 639 O O . GLY A 1 85 ? 5.395 -10.047 -27.156 1 95.56 85 GLY A O 1
ATOM 640 N N . ASN A 1 86 ? 3.85 -11.453 -27.938 1 97.25 86 ASN A N 1
ATOM 641 C CA . ASN A 1 86 ? 4.625 -11.992 -29.047 1 97.25 86 ASN A CA 1
ATOM 642 C C . ASN A 1 86 ? 3.789 -12.07 -30.328 1 97.25 86 ASN A C 1
ATOM 644 O O . ASN A 1 86 ? 2.988 -12.992 -30.484 1 97.25 86 ASN A O 1
ATOM 648 N N . PRO A 1 87 ? 4.031 -11.211 -31.188 1 97.75 87 PRO A N 1
ATOM 649 C CA . PRO A 1 87 ? 3.248 -11.234 -32.438 1 97.75 87 PRO A CA 1
ATOM 650 C C . PRO A 1 87 ? 3.623 -12.398 -33.344 1 97.75 87 PRO A C 1
ATOM 652 O O . PRO A 1 87 ? 2.936 -12.648 -34.344 1 97.75 87 PRO A O 1
ATOM 655 N N . GLU A 1 88 ? 4.617 -13.172 -33 1 97.75 88 GLU A N 1
ATOM 656 C CA . GLU A 1 88 ? 5.195 -14.117 -33.938 1 97.75 88 GLU A CA 1
ATOM 657 C C . GLU A 1 88 ? 4.781 -15.547 -33.625 1 97.75 88 GLU A C 1
ATOM 659 O O . GLU A 1 88 ? 5.258 -16.5 -34.219 1 97.75 88 GLU A O 1
ATOM 664 N N . TRP A 1 89 ? 3.998 -15.75 -32.562 1 97.88 89 TRP A N 1
ATOM 665 C CA . TRP A 1 89 ? 3.586 -17.109 -32.25 1 97.88 89 TRP A CA 1
ATOM 666 C C . TRP A 1 89 ? 3.107 -17.828 -33.531 1 97.88 89 TRP A C 1
ATOM 668 O O . TRP A 1 89 ? 2.342 -17.266 -34.312 1 97.88 89 TRP A O 1
ATOM 678 N N . SER A 1 90 ? 3.5 -19.062 -33.719 1 97.06 90 SER A N 1
ATOM 679 C CA . SER A 1 90 ? 3.166 -19.812 -34.938 1 97.06 90 SER A CA 1
ATOM 680 C C . SER A 1 90 ? 1.772 -20.422 -34.844 1 97.06 90 SER A C 1
ATOM 682 O O . SER A 1 90 ? 1.062 -20.516 -35.844 1 97.06 90 SER A O 1
ATOM 684 N N . LYS A 1 91 ? 1.418 -20.875 -33.594 1 95.5 91 LYS A N 1
ATOM 685 C CA . LYS A 1 91 ? 0.152 -21.562 -33.312 1 95.5 91 LYS A CA 1
ATOM 686 C C . LYS A 1 91 ? -0.532 -20.984 -32.094 1 95.5 91 LYS A C 1
ATOM 688 O O . LYS A 1 91 ? 0.108 -20.328 -31.266 1 95.5 91 LYS A O 1
ATOM 693 N N . VAL A 1 92 ? -1.834 -21.281 -32 1 94.38 92 VAL A N 1
ATOM 694 C CA . VAL A 1 92 ? -2.596 -20.891 -30.828 1 94.38 92 VAL A CA 1
ATOM 695 C C . VAL A 1 92 ? -2.012 -21.562 -29.594 1 94.38 92 VAL A C 1
ATOM 697 O O . VAL A 1 92 ? -1.873 -20.922 -28.547 1 94.38 92 VAL A O 1
ATOM 700 N N . TYR A 1 93 ? -1.647 -22.828 -29.797 1 94.06 93 TYR A N 1
ATOM 701 C CA . TYR A 1 93 ? -0.959 -23.594 -28.766 1 94.06 93 TYR A CA 1
ATOM 702 C C . TYR A 1 93 ? 0.464 -23.922 -29.203 1 94.06 93 TYR A C 1
ATOM 704 O O . TYR A 1 93 ? 0.682 -24.875 -29.969 1 94.06 93 TYR A O 1
ATOM 712 N N . ALA A 1 94 ? 1.366 -23.203 -28.656 1 94.44 94 ALA A N 1
ATOM 713 C CA . ALA A 1 94 ? 2.756 -23.281 -29.109 1 94.44 94 ALA A CA 1
ATOM 714 C C . ALA A 1 94 ? 3.459 -24.484 -28.5 1 94.44 94 ALA A C 1
ATOM 716 O O . ALA A 1 94 ? 3.127 -24.906 -27.391 1 94.44 94 ALA A O 1
ATOM 717 N N . GLY A 1 95 ? 4.414 -25.031 -29.203 1 94.25 95 GLY A N 1
ATOM 718 C CA . GLY A 1 95 ? 5.223 -26.125 -28.719 1 94.25 95 GLY A CA 1
ATOM 719 C C . GLY A 1 95 ? 6.305 -25.703 -27.734 1 94.25 95 GLY A C 1
ATOM 720 O O . GLY A 1 95 ? 6.609 -24.5 -27.641 1 94.25 95 GLY A O 1
ATOM 721 N N . ALA A 1 96 ? 6.898 -26.641 -27.094 1 95.25 96 ALA A N 1
ATOM 722 C CA . ALA A 1 96 ? 7.871 -26.422 -26.016 1 95.25 96 ALA A CA 1
ATOM 723 C C . ALA A 1 96 ? 9.062 -25.609 -26.531 1 95.25 96 ALA A C 1
ATOM 725 O O . ALA A 1 96 ? 9.523 -24.688 -25.859 1 95.25 96 ALA A O 1
ATOM 726 N N . GLU A 1 97 ? 9.578 -25.938 -27.703 1 95.38 97 GLU A N 1
ATOM 727 C CA . GLU A 1 97 ? 10.758 -25.266 -28.234 1 95.38 97 GLU A CA 1
ATOM 728 C C . GLU A 1 97 ? 10.477 -23.781 -28.5 1 95.38 97 GLU A C 1
ATOM 730 O O . GLU A 1 97 ? 11.297 -22.922 -28.203 1 95.38 97 GLU A O 1
ATOM 735 N N . GLU A 1 98 ? 9.352 -23.531 -29.094 1 97.06 98 GLU A N 1
ATOM 736 C CA . GLU A 1 98 ? 8.977 -22.156 -29.406 1 97.06 98 GLU A CA 1
ATOM 737 C C . GLU A 1 98 ? 8.773 -21.344 -28.125 1 97.06 98 GLU A C 1
ATOM 739 O O . GLU A 1 98 ? 9.188 -20.188 -28.047 1 97.06 98 GLU A O 1
ATOM 744 N N . ILE A 1 99 ? 8.148 -21.938 -27.156 1 97.38 99 ILE A N 1
ATOM 745 C CA . ILE A 1 99 ? 7.945 -21.281 -25.875 1 97.38 99 ILE A CA 1
ATOM 746 C C . ILE A 1 99 ? 9.297 -20.984 -25.219 1 97.38 99 ILE A C 1
ATOM 748 O O . ILE A 1 99 ? 9.531 -19.875 -24.75 1 97.38 99 ILE A O 1
ATOM 752 N N . TRP A 1 100 ? 10.148 -21.953 -25.25 1 97.81 100 TRP A N 1
ATOM 753 C CA . TRP A 1 100 ? 11.477 -21.766 -24.672 1 97.81 100 TRP A CA 1
ATOM 754 C C . TRP A 1 100 ? 12.219 -20.625 -25.359 1 97.81 100 TRP A C 1
ATOM 756 O O . TRP A 1 100 ? 12.82 -19.781 -24.703 1 97.81 100 TRP A O 1
ATOM 766 N N . ASN A 1 101 ? 12.133 -20.578 -26.688 1 98 101 ASN A N 1
ATOM 767 C CA . ASN A 1 101 ? 12.789 -19.531 -27.453 1 98 101 ASN A CA 1
ATOM 768 C C . ASN A 1 101 ? 12.281 -18.141 -27.062 1 98 101 ASN A C 1
ATOM 770 O O . ASN A 1 101 ? 13.062 -17.203 -26.922 1 98 101 ASN A O 1
ATOM 774 N N . PHE A 1 102 ? 11.016 -18.016 -26.922 1 97.62 102 PHE A N 1
ATOM 775 C CA . PHE A 1 102 ? 10.414 -16.75 -26.516 1 97.62 102 PHE A CA 1
ATOM 776 C C . PHE A 1 102 ? 10.977 -16.281 -25.172 1 97.62 102 PHE A C 1
ATOM 778 O O . PHE A 1 102 ? 11.406 -15.141 -25.047 1 97.62 102 PHE A O 1
ATOM 785 N N . TYR A 1 103 ? 11.062 -17.172 -24.203 1 98.31 103 TYR A N 1
ATOM 786 C CA . TYR A 1 103 ? 11.492 -16.797 -22.859 1 98.31 103 TYR A CA 1
ATOM 787 C C . TYR A 1 103 ? 13 -16.594 -22.812 1 98.31 103 TYR A C 1
ATOM 789 O O . TYR A 1 103 ? 13.5 -15.758 -22.062 1 98.31 103 TYR A O 1
ATOM 797 N N . GLN A 1 104 ? 13.711 -17.375 -23.594 1 98.62 104 GLN A N 1
ATOM 798 C CA . GLN A 1 104 ? 15.148 -17.141 -23.688 1 98.62 104 GLN A CA 1
ATOM 799 C C . GLN A 1 104 ? 15.453 -15.75 -24.219 1 98.62 104 GLN A C 1
ATOM 801 O O . GLN A 1 104 ? 16.359 -15.07 -23.734 1 98.62 104 GLN A O 1
ATOM 806 N N . GLN A 1 105 ? 14.695 -15.383 -25.219 1 98.44 105 GLN A N 1
ATOM 807 C CA . GLN A 1 105 ? 14.875 -14.047 -25.766 1 98.44 105 GLN A CA 1
ATOM 808 C C . GLN A 1 105 ? 14.562 -12.977 -24.734 1 98.44 105 GLN A C 1
ATOM 810 O O . GLN A 1 105 ? 15.258 -11.961 -24.656 1 98.44 105 GLN A O 1
ATOM 815 N N . ARG A 1 106 ? 13.531 -13.156 -23.938 1 98.19 106 ARG A N 1
ATOM 816 C CA . ARG A 1 106 ? 13.219 -12.219 -22.859 1 98.19 106 ARG A CA 1
ATOM 817 C C . ARG A 1 106 ? 14.352 -12.164 -21.844 1 98.19 106 ARG A C 1
ATOM 819 O O . ARG A 1 106 ? 14.711 -11.086 -21.359 1 98.19 106 ARG A O 1
ATOM 826 N N . ALA A 1 107 ? 14.852 -13.336 -21.484 1 98.69 107 ALA A N 1
ATOM 827 C CA . ALA A 1 107 ? 15.961 -13.398 -20.547 1 98.69 107 ALA A CA 1
ATOM 828 C C . ALA A 1 107 ? 17.141 -12.555 -21.031 1 98.69 107 ALA A C 1
ATOM 830 O O . ALA A 1 107 ? 17.75 -11.828 -20.25 1 98.69 107 ALA A O 1
ATOM 831 N N . LYS A 1 108 ? 17.469 -12.688 -22.328 1 98.5 108 LYS A N 1
ATOM 832 C CA . LYS A 1 108 ? 18.531 -11.883 -22.922 1 98.5 108 LYS A CA 1
ATOM 833 C C . LYS A 1 108 ? 18.219 -10.398 -22.828 1 98.5 108 LYS A C 1
ATOM 835 O O . LYS A 1 108 ? 19.062 -9.602 -22.406 1 98.5 108 LYS A O 1
ATOM 840 N N . GLU A 1 109 ? 17.047 -10.086 -23.156 1 98.06 109 GLU A N 1
ATOM 841 C CA . GLU A 1 109 ? 16.625 -8.688 -23.172 1 98.06 109 GLU A CA 1
ATOM 842 C C . GLU A 1 109 ? 16.641 -8.086 -21.781 1 98.06 109 GLU A C 1
ATOM 844 O O . GLU A 1 109 ? 16.953 -6.906 -21.609 1 98.06 109 GLU A O 1
ATOM 849 N N . TYR A 1 110 ? 16.312 -8.898 -20.797 1 98.19 110 TYR A N 1
ATOM 850 C CA . TYR A 1 110 ? 16.172 -8.383 -19.438 1 98.19 110 TYR A CA 1
ATOM 851 C C . TYR A 1 110 ? 17.484 -8.461 -18.672 1 98.19 110 TYR A C 1
ATOM 853 O O . TYR A 1 110 ? 17.547 -8.117 -17.484 1 98.19 110 TYR A O 1
ATOM 861 N N . GLY A 1 111 ? 18.516 -8.922 -19.328 1 97.12 111 GLY A N 1
ATOM 862 C CA . GLY A 1 111 ? 19.844 -8.922 -18.75 1 97.12 111 GLY A CA 1
ATOM 863 C C . GLY A 1 111 ? 20.062 -10.047 -17.766 1 97.12 111 GLY A C 1
ATOM 864 O O . GLY A 1 111 ? 20.969 -9.984 -16.938 1 97.12 111 GLY A O 1
ATOM 865 N N . LEU A 1 112 ? 19.25 -11.078 -17.828 1 98.31 112 LEU A N 1
ATOM 866 C CA . LEU A 1 112 ? 19.344 -12.188 -16.875 1 98.31 112 LEU A CA 1
ATOM 867 C C . LEU A 1 112 ? 20.703 -12.859 -16.953 1 98.31 112 LEU A C 1
ATOM 869 O O . LEU A 1 112 ? 21.281 -13.211 -15.922 1 98.31 112 LEU A O 1
ATOM 873 N N . TYR A 1 113 ? 21.25 -12.961 -18.156 1 98.44 113 TYR A N 1
ATOM 874 C CA . TYR A 1 113 ? 22.484 -13.719 -18.375 1 98.44 113 TYR A CA 1
ATOM 875 C C . TYR A 1 113 ? 23.672 -13.047 -17.688 1 98.44 113 TYR A C 1
ATOM 877 O O . TYR A 1 113 ? 24.656 -13.703 -17.344 1 98.44 113 TYR A O 1
ATOM 885 N N . LYS A 1 114 ? 23.594 -11.766 -17.469 1 97.94 114 LYS A N 1
ATOM 886 C CA . LYS A 1 114 ? 24.656 -11.023 -16.812 1 97.94 114 LYS A CA 1
ATOM 887 C C . LYS A 1 114 ? 24.688 -11.305 -15.305 1 97.94 114 LYS A C 1
ATOM 889 O O . LYS A 1 114 ? 25.703 -11.094 -14.641 1 97.94 114 LYS A O 1
ATOM 894 N N . HIS A 1 115 ? 23.594 -11.812 -14.766 1 98.12 115 HIS A N 1
ATOM 895 C CA . HIS A 1 115 ? 23.453 -11.945 -13.312 1 98.12 115 HIS A CA 1
ATOM 896 C C . HIS A 1 115 ? 23.219 -13.398 -12.914 1 98.12 115 HIS A C 1
ATOM 898 O O . HIS A 1 115 ? 22.969 -13.688 -11.734 1 98.12 115 HIS A O 1
ATOM 904 N N . ALA A 1 116 ? 23.266 -14.266 -13.867 1 98.62 116 ALA A N 1
ATOM 905 C CA . ALA A 1 116 ? 22.984 -15.672 -13.578 1 98.62 116 ALA A CA 1
ATOM 906 C C . ALA A 1 116 ? 24.266 -16.5 -13.562 1 98.62 116 ALA A C 1
ATOM 908 O O . ALA A 1 116 ? 25.203 -16.219 -14.312 1 98.62 116 ALA A O 1
ATOM 909 N N . LYS A 1 117 ? 24.312 -17.344 -12.688 1 98.62 117 LYS A N 1
ATOM 910 C CA . LYS A 1 117 ? 25.328 -18.406 -12.672 1 98.62 117 LYS A CA 1
ATOM 911 C C . LYS A 1 117 ? 24.719 -19.75 -13 1 98.62 117 LYS A C 1
ATOM 913 O O . LYS A 1 117 ? 23.938 -20.297 -12.211 1 98.62 117 LYS A O 1
ATOM 918 N N . PHE A 1 118 ? 25.078 -20.297 -14.109 1 98.44 118 PHE A N 1
ATOM 919 C CA . PHE A 1 118 ? 24.516 -21.531 -14.617 1 98.44 118 PHE A CA 1
ATOM 920 C C . PHE A 1 118 ? 25.312 -22.734 -14.117 1 98.44 118 PHE A C 1
ATOM 922 O O . PHE A 1 118 ? 26.438 -22.594 -13.641 1 98.44 118 PHE A O 1
ATOM 929 N N . ASN A 1 119 ? 24.641 -23.906 -14.172 1 98.25 119 ASN A N 1
ATOM 930 C CA . ASN A 1 119 ? 25.234 -25.141 -13.656 1 98.25 119 ASN A CA 1
ATOM 931 C C . ASN A 1 119 ? 25.594 -25.016 -12.18 1 98.25 119 ASN A C 1
ATOM 933 O O . ASN A 1 119 ? 26.625 -25.516 -11.742 1 98.25 119 ASN A O 1
ATOM 937 N N . GLN A 1 120 ? 24.875 -24.25 -11.508 1 98.5 120 GLN A N 1
ATOM 938 C CA . GLN A 1 120 ? 25.031 -24 -10.078 1 98.5 120 GLN A CA 1
ATOM 939 C C . GLN A 1 120 ? 23.766 -24.375 -9.312 1 98.5 120 GLN A C 1
ATOM 941 O O . GLN A 1 120 ? 22.75 -23.672 -9.383 1 98.5 120 GLN A O 1
ATOM 946 N N . ARG A 1 121 ? 23.859 -25.453 -8.562 1 98 121 ARG A N 1
ATOM 947 C CA . ARG A 1 121 ? 22.703 -25.953 -7.828 1 98 121 ARG A CA 1
ATOM 948 C C . ARG A 1 121 ? 22.734 -25.5 -6.371 1 98 121 ARG A C 1
ATOM 950 O O . ARG A 1 121 ? 23.719 -25.734 -5.66 1 98 121 ARG A O 1
ATOM 957 N N . VAL A 1 122 ? 21.719 -24.781 -5.953 1 98.62 122 VAL A N 1
ATOM 958 C CA . VAL A 1 122 ? 21.578 -24.469 -4.539 1 98.62 122 VAL A CA 1
ATOM 959 C C . VAL A 1 122 ? 21.234 -25.719 -3.75 1 98.62 122 VAL A C 1
ATOM 961 O O . VAL A 1 122 ? 20.266 -26.422 -4.07 1 98.62 122 VAL A O 1
ATOM 964 N N . ILE A 1 123 ? 21.984 -26.016 -2.699 1 98.44 123 ILE A N 1
ATOM 965 C CA . ILE A 1 123 ? 21.781 -27.266 -1.98 1 98.44 123 ILE A CA 1
ATOM 966 C C . ILE A 1 123 ? 21.375 -26.984 -0.534 1 98.44 123 ILE A C 1
ATOM 968 O O . ILE A 1 123 ? 21.016 -27.891 0.212 1 98.44 123 ILE A O 1
ATOM 972 N N . GLY A 1 124 ? 21.469 -25.703 -0.182 1 98.62 124 GLY A N 1
ATOM 973 C CA . GLY A 1 124 ? 21.094 -25.359 1.183 1 98.62 124 GLY A CA 1
ATOM 974 C C . GLY A 1 124 ? 21.016 -23.859 1.425 1 98.62 124 GLY A C 1
ATOM 975 O O . GLY A 1 124 ? 21.703 -23.078 0.754 1 98.62 124 GLY A O 1
ATOM 976 N N . ALA A 1 125 ? 20.219 -23.453 2.391 1 98.81 125 ALA A N 1
ATOM 977 C CA . ALA A 1 125 ? 20.109 -22.078 2.873 1 98.81 125 ALA A CA 1
ATOM 978 C C . ALA A 1 125 ? 19.797 -22.047 4.367 1 98.81 125 ALA A C 1
ATOM 980 O O . ALA A 1 125 ? 18.953 -22.812 4.848 1 98.81 125 ALA A O 1
ATOM 981 N N . GLU A 1 126 ? 20.484 -21.234 5.094 1 98.81 126 GLU A N 1
ATOM 982 C CA . GLU A 1 126 ? 20.312 -21.125 6.539 1 98.81 126 GLU A CA 1
ATOM 983 C C . GLU A 1 126 ? 20.234 -19.672 6.973 1 98.81 126 GLU A C 1
ATOM 985 O O . GLU A 1 126 ? 21.078 -18.859 6.59 1 98.81 126 GLU A O 1
ATOM 990 N N . TRP A 1 127 ? 19.234 -19.391 7.789 1 98.81 127 TRP A N 1
ATOM 991 C CA . TRP A 1 127 ? 19.016 -18.016 8.266 1 98.81 127 TRP A CA 1
ATOM 992 C C . TRP A 1 127 ? 19.891 -17.719 9.477 1 98.81 127 TRP A C 1
ATOM 994 O O . TRP A 1 127 ? 20 -18.547 10.383 1 98.81 127 TRP A O 1
ATOM 1004 N N . ASP A 1 128 ? 20.5 -16.594 9.398 1 98.25 128 ASP A N 1
ATOM 1005 C CA . ASP A 1 128 ? 21.234 -16.078 10.547 1 98.25 128 ASP A CA 1
ATOM 1006 C C . ASP A 1 128 ? 20.516 -14.875 11.164 1 98.25 128 ASP A C 1
ATOM 1008 O O . ASP A 1 128 ? 20.516 -13.781 10.609 1 98.25 128 ASP A O 1
ATOM 1012 N N . GLU A 1 129 ? 19.953 -15.047 12.32 1 96.56 129 GLU A N 1
ATOM 1013 C CA . GLU A 1 129 ? 19.125 -14.047 12.984 1 96.56 129 GLU A CA 1
ATOM 1014 C C . GLU A 1 129 ? 19.938 -12.789 13.305 1 96.56 129 GLU A C 1
ATOM 1016 O O . GLU A 1 129 ? 19.422 -11.672 13.203 1 96.56 129 GLU A O 1
ATOM 1021 N N . ASP A 1 130 ? 21.141 -12.945 13.641 1 95.88 130 ASP A N 1
ATOM 1022 C CA . ASP A 1 130 ? 21.969 -11.82 14.07 1 95.88 130 ASP A CA 1
ATOM 1023 C C . ASP A 1 130 ? 22.281 -10.891 12.906 1 95.88 130 ASP A C 1
ATOM 1025 O O . ASP A 1 130 ? 22.094 -9.672 13.008 1 95.88 130 ASP A O 1
ATOM 1029 N N . SER A 1 131 ? 22.656 -11.5 11.789 1 96.5 131 SER A N 1
ATOM 1030 C CA . SER A 1 131 ? 23.047 -10.672 10.648 1 96.5 131 SER A CA 1
ATOM 1031 C C . SER A 1 131 ? 21.844 -10.32 9.781 1 96.5 131 SER A C 1
ATOM 1033 O O . SER A 1 131 ? 21.906 -9.414 8.961 1 96.5 131 SER A O 1
ATOM 1035 N N . GLY A 1 132 ? 20.781 -11.016 9.977 1 97.69 132 GLY A N 1
ATOM 1036 C CA . GLY A 1 132 ? 19.625 -10.805 9.125 1 97.69 132 GLY A CA 1
ATOM 1037 C C . GLY A 1 132 ? 19.859 -11.219 7.688 1 97.69 132 GLY A C 1
ATOM 1038 O O . GLY A 1 132 ? 19.438 -10.531 6.758 1 97.69 132 GLY A O 1
ATOM 1039 N N . ARG A 1 133 ? 20.609 -12.305 7.523 1 98.5 133 ARG A N 1
ATOM 1040 C CA . ARG A 1 133 ? 20.969 -12.75 6.184 1 98.5 133 ARG A CA 1
ATOM 1041 C C . ARG A 1 133 ? 20.844 -14.258 6.051 1 98.5 133 ARG A C 1
ATOM 1043 O O . ARG A 1 133 ? 20.922 -14.984 7.047 1 98.5 133 ARG A O 1
ATOM 1050 N N . TRP A 1 134 ? 20.625 -14.695 4.887 1 98.88 134 TRP A N 1
ATOM 1051 C CA . TRP A 1 134 ? 20.688 -16.109 4.531 1 98.88 134 TRP A CA 1
ATOM 1052 C C . TRP A 1 134 ? 22.094 -16.5 4.09 1 98.88 134 TRP A C 1
ATOM 1054 O O . TRP A 1 134 ? 22.734 -15.758 3.346 1 98.88 134 TRP A O 1
ATOM 1064 N N . THR A 1 135 ? 22.562 -17.594 4.586 1 98.81 135 THR A N 1
ATOM 1065 C CA . THR A 1 135 ? 23.719 -18.266 4.027 1 98.81 135 THR A CA 1
ATOM 1066 C C . THR A 1 135 ? 23.297 -19.375 3.055 1 98.81 135 THR A C 1
ATOM 1068 O O . THR A 1 135 ? 22.594 -20.312 3.438 1 98.81 135 THR A O 1
ATOM 1071 N N . VAL A 1 136 ? 23.766 -19.234 1.793 1 98.88 136 VAL A N 1
ATOM 1072 C CA . VAL A 1 136 ? 23.297 -20.141 0.737 1 98.88 136 VAL A CA 1
ATOM 1073 C C . VAL A 1 136 ? 24.469 -20.953 0.203 1 98.88 136 VAL A C 1
ATOM 1075 O O . VAL A 1 136 ? 25.5 -20.391 -0.187 1 98.88 136 VAL A O 1
ATOM 1078 N N . LYS A 1 137 ? 24.312 -22.203 0.237 1 98.88 137 LYS A N 1
ATOM 1079 C CA . LYS A 1 137 ? 25.312 -23.125 -0.312 1 98.88 137 LYS A CA 1
ATOM 1080 C C . LYS A 1 137 ? 24.969 -23.516 -1.746 1 98.88 137 LYS A C 1
ATOM 1082 O O . LYS A 1 137 ? 23.844 -23.906 -2.033 1 98.88 137 LYS A O 1
ATOM 1087 N N . VAL A 1 138 ? 25.969 -23.375 -2.621 1 98.81 138 VAL A N 1
ATOM 1088 C CA . VAL A 1 138 ? 25.781 -23.625 -4.043 1 98.81 138 VAL A CA 1
ATOM 1089 C C . VAL A 1 138 ? 26.812 -24.656 -4.52 1 98.81 138 VAL A C 1
ATOM 1091 O O . VAL A 1 138 ? 28 -24.516 -4.254 1 98.81 138 VAL A O 1
ATOM 1094 N N . GLN A 1 139 ? 26.328 -25.672 -5.207 1 98.62 139 GLN A N 1
ATOM 1095 C CA . GLN A 1 139 ? 27.188 -26.719 -5.727 1 98.62 139 GLN A CA 1
ATOM 1096 C C . GLN A 1 139 ? 27.359 -26.594 -7.238 1 98.62 139 GLN A C 1
ATOM 1098 O O . GLN A 1 139 ? 26.375 -26.5 -7.969 1 98.62 139 GLN A O 1
ATOM 1103 N N . ASP A 1 140 ? 28.547 -26.594 -7.656 1 97.81 140 ASP A N 1
ATOM 1104 C CA . ASP A 1 140 ? 28.844 -26.625 -9.086 1 97.81 140 ASP A CA 1
ATOM 1105 C C . ASP A 1 140 ? 28.594 -28.016 -9.664 1 97.81 140 ASP A C 1
ATOM 1107 O O . ASP A 1 140 ? 29.125 -29.016 -9.156 1 97.81 140 ASP A O 1
ATOM 1111 N N . ALA A 1 141 ? 27.797 -28.094 -10.672 1 92.12 141 ALA A N 1
ATOM 1112 C CA . ALA A 1 141 ? 27.375 -29.391 -11.219 1 92.12 141 ALA A CA 1
ATOM 1113 C C . ALA A 1 141 ? 28.547 -30.141 -11.828 1 92.12 141 ALA A C 1
ATOM 1115 O O . ALA A 1 141 ? 28.609 -31.359 -11.773 1 92.12 141 ALA A O 1
ATOM 1116 N N . ALA A 1 142 ? 29.484 -29.438 -12.406 1 91.31 142 ALA A N 1
ATOM 1117 C CA . ALA A 1 142 ? 30.594 -30.062 -13.125 1 91.31 142 ALA A CA 1
ATOM 1118 C C . ALA A 1 142 ? 31.656 -30.547 -12.148 1 91.31 142 ALA A C 1
ATOM 1120 O O . ALA A 1 142 ? 32.094 -31.703 -12.203 1 91.31 142 ALA A O 1
ATOM 1121 N N . SER A 1 143 ? 32.062 -29.688 -11.195 1 95.44 143 SER A N 1
ATOM 1122 C CA . SER A 1 143 ? 33.188 -29.984 -10.328 1 95.44 143 SER A CA 1
ATOM 1123 C C . SER A 1 143 ? 32.719 -30.562 -8.992 1 95.44 143 SER A C 1
ATOM 1125 O O . SER A 1 143 ? 33.5 -31.188 -8.273 1 95.44 143 SER A O 1
ATOM 1127 N N . GLY A 1 144 ? 31.484 -30.281 -8.602 1 96.44 144 GLY A N 1
ATOM 1128 C CA . GLY A 1 144 ? 31 -30.688 -7.293 1 96.44 144 GLY A CA 1
ATOM 1129 C C . GLY A 1 144 ? 31.438 -29.75 -6.184 1 96.44 144 GLY A C 1
ATOM 1130 O O . GLY A 1 144 ? 31.016 -29.906 -5.035 1 96.44 144 GLY A O 1
ATOM 1131 N N . LYS A 1 145 ? 32.188 -28.75 -6.527 1 97.88 145 LYS A N 1
ATOM 1132 C CA . LYS A 1 145 ? 32.656 -27.781 -5.547 1 97.88 145 LYS A CA 1
ATOM 1133 C C . LYS A 1 145 ? 31.484 -27 -4.934 1 97.88 145 LYS A C 1
ATOM 1135 O O . LYS A 1 145 ? 30.547 -26.625 -5.637 1 97.88 145 LYS A O 1
ATOM 1140 N N . ILE A 1 146 ? 31.547 -26.859 -3.662 1 98.44 146 ILE A N 1
ATOM 1141 C CA . ILE A 1 146 ? 30.516 -26.109 -2.943 1 98.44 146 ILE A CA 1
ATOM 1142 C C . ILE A 1 146 ? 31.016 -24.719 -2.6 1 98.44 146 ILE A C 1
ATOM 1144 O O . ILE A 1 146 ? 32.125 -24.562 -2.078 1 98.44 146 ILE A O 1
ATOM 1148 N N . THR A 1 147 ? 30.344 -23.688 -2.977 1 98.44 147 THR A N 1
ATOM 1149 C CA . THR A 1 147 ? 30.625 -22.312 -2.605 1 98.44 147 THR A CA 1
ATOM 1150 C C . THR A 1 147 ? 29.516 -21.75 -1.737 1 98.44 147 THR A C 1
ATOM 1152 O O . THR A 1 147 ? 28.406 -22.297 -1.7 1 98.44 147 THR A O 1
ATOM 1155 N N . VAL A 1 148 ? 29.844 -20.75 -0.971 1 98.56 148 VAL A N 1
ATOM 1156 C CA . VAL A 1 148 ? 28.875 -20.141 -0.061 1 98.56 148 VAL A CA 1
ATOM 1157 C C . VAL A 1 148 ? 28.641 -18.688 -0.457 1 98.56 148 VAL A C 1
ATOM 1159 O O . VAL A 1 148 ? 29.578 -17.969 -0.806 1 98.56 148 VAL A O 1
ATOM 1162 N N . ASP A 1 149 ? 27.422 -18.312 -0.554 1 98.69 149 ASP A N 1
ATOM 1163 C CA . ASP A 1 149 ? 26.984 -16.953 -0.793 1 98.69 149 ASP A CA 1
ATOM 1164 C C . ASP A 1 149 ? 26.031 -16.484 0.312 1 98.69 149 ASP A C 1
ATOM 1166 O O . ASP A 1 149 ? 25.656 -17.266 1.187 1 98.69 149 ASP A O 1
ATOM 1170 N N . SER A 1 150 ? 25.797 -15.188 0.405 1 98.69 150 SER A N 1
ATOM 1171 C CA . SER A 1 150 ? 24.953 -14.633 1.457 1 98.69 150 SER A CA 1
ATOM 1172 C C . SER A 1 150 ? 24.125 -13.461 0.941 1 98.69 150 SER A C 1
ATOM 1174 O O . SER A 1 150 ? 24.562 -12.719 0.063 1 98.69 150 SER A O 1
ATOM 1176 N N . ALA A 1 151 ? 22.891 -13.32 1.393 1 98.81 151 ALA A N 1
ATOM 1177 C CA . ALA A 1 151 ? 22.016 -12.234 0.98 1 98.81 151 ALA A CA 1
ATOM 1178 C C . ALA A 1 151 ? 20.969 -11.93 2.055 1 98.81 151 ALA A C 1
ATOM 1180 O O . ALA A 1 151 ? 20.703 -12.773 2.92 1 98.81 151 ALA A O 1
ATOM 1181 N N . GLU A 1 152 ? 20.438 -10.734 2.068 1 98.69 152 GLU A N 1
ATOM 1182 C CA . GLU A 1 152 ? 19.328 -10.383 2.963 1 98.69 152 GLU A CA 1
ATOM 1183 C C . GLU A 1 152 ? 18.047 -11.102 2.57 1 98.69 152 GLU A C 1
ATOM 1185 O O . GLU A 1 152 ? 17.266 -11.508 3.436 1 98.69 152 GLU A O 1
ATOM 1190 N N . VAL A 1 153 ? 17.812 -11.297 1.253 1 98.88 153 VAL A N 1
ATOM 1191 C CA . VAL A 1 153 ? 16.562 -11.867 0.767 1 98.88 153 VAL A CA 1
ATOM 1192 C C . VAL A 1 153 ? 16.859 -13.047 -0.155 1 98.88 153 VAL A C 1
ATOM 1194 O O . VAL A 1 153 ? 17.766 -12.984 -0.982 1 98.88 153 VAL A O 1
ATOM 1197 N N . VAL A 1 154 ? 16.109 -14.094 0.041 1 98.94 154 VAL A N 1
ATOM 1198 C CA . VAL A 1 154 ? 16.125 -15.227 -0.881 1 98.94 154 VAL A CA 1
ATOM 1199 C C . VAL A 1 154 ? 14.758 -15.352 -1.559 1 98.94 154 VAL A C 1
ATOM 1201 O O . VAL A 1 154 ? 13.727 -15.422 -0.886 1 98.94 154 VAL A O 1
ATOM 1204 N N . LEU A 1 155 ? 14.789 -15.312 -2.83 1 98.94 155 LEU A N 1
ATOM 1205 C CA . LEU A 1 155 ? 13.594 -15.531 -3.639 1 98.94 155 LEU A CA 1
ATOM 1206 C C . LEU A 1 155 ? 13.656 -16.875 -4.355 1 98.94 155 LEU A C 1
ATOM 1208 O O . LEU A 1 155 ? 14.508 -17.078 -5.227 1 98.94 155 LEU A O 1
ATOM 1212 N N . ASN A 1 156 ? 12.781 -17.781 -3.953 1 98.88 156 ASN A N 1
ATOM 1213 C CA . ASN A 1 156 ? 12.734 -19.109 -4.531 1 98.88 156 ASN A CA 1
ATOM 1214 C C . ASN A 1 156 ? 11.883 -19.156 -5.793 1 98.88 156 ASN A C 1
ATOM 1216 O O . ASN A 1 156 ? 10.648 -19.203 -5.715 1 98.88 156 ASN A O 1
ATOM 1220 N N . CYS A 1 157 ? 12.539 -19.188 -6.91 1 98.44 157 CYS A N 1
ATOM 1221 C CA . CYS A 1 157 ? 11.906 -19.281 -8.219 1 98.44 157 CYS A CA 1
ATOM 1222 C C . CYS A 1 157 ? 12.164 -20.641 -8.852 1 98.44 157 CYS A C 1
ATOM 1224 O O . CYS A 1 157 ? 12.188 -20.766 -10.078 1 98.44 157 CYS A O 1
ATOM 1226 N N . ALA A 1 158 ? 12.367 -21.625 -8.055 1 95.44 158 ALA A N 1
ATOM 1227 C CA . ALA A 1 158 ? 12.781 -22.938 -8.547 1 95.44 158 ALA A CA 1
ATOM 1228 C C . ALA A 1 158 ? 11.617 -23.672 -9.195 1 95.44 158 ALA A C 1
ATOM 1230 O O . ALA A 1 158 ? 11.812 -24.531 -10.062 1 95.44 158 ALA A O 1
ATOM 1231 N N . GLY A 1 159 ? 10.445 -23.328 -8.781 1 90.06 159 GLY A N 1
ATOM 1232 C CA . GLY A 1 159 ? 9.281 -23.969 -9.375 1 90.06 159 GLY A CA 1
ATOM 1233 C C . GLY A 1 159 ? 9.016 -25.359 -8.836 1 90.06 159 GLY A C 1
ATOM 1234 O O . GLY A 1 159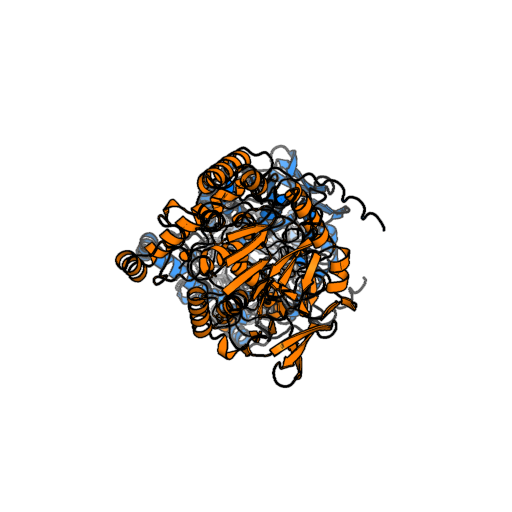 ? 9.797 -25.875 -8.031 1 90.06 159 GLY A O 1
ATOM 1235 N N . VAL A 1 160 ? 7.926 -25.969 -9.367 1 86.06 160 VAL A N 1
ATOM 1236 C CA . VAL A 1 160 ? 7.484 -27.234 -8.797 1 86.06 160 VAL A CA 1
ATOM 1237 C C . VAL A 1 160 ? 7.527 -28.328 -9.859 1 86.06 160 VAL A C 1
ATOM 1239 O O . VAL A 1 160 ? 7.547 -29.516 -9.539 1 86.06 160 VAL A O 1
ATOM 1242 N N . LEU A 1 161 ? 7.684 -28 -11.062 1 86.25 161 LEU A N 1
ATOM 1243 C CA . LEU A 1 161 ? 7.625 -28.969 -12.148 1 86.25 161 LEU A CA 1
ATOM 1244 C C . LEU A 1 161 ? 9.023 -29.328 -12.633 1 86.25 161 LEU A C 1
ATOM 1246 O O . LEU A 1 161 ? 9.281 -29.359 -13.836 1 86.25 161 LEU A O 1
ATOM 1250 N N . ASN A 1 162 ? 9.898 -29.562 -11.68 1 83.56 162 ASN A N 1
ATOM 1251 C CA . ASN A 1 162 ? 11.258 -29.891 -12.102 1 83.56 162 ASN A CA 1
ATOM 1252 C C . ASN A 1 162 ? 11.852 -31 -11.25 1 83.56 162 ASN A C 1
ATOM 1254 O O . ASN A 1 162 ? 12.953 -31.484 -11.523 1 83.56 162 ASN A O 1
ATOM 1258 N N . GLN A 1 163 ? 11.109 -31.375 -10.281 1 86.56 163 GLN A N 1
ATOM 1259 C CA . GLN A 1 163 ? 11.562 -32.5 -9.477 1 86.56 163 GLN A CA 1
ATOM 1260 C C . GLN A 1 163 ? 10.805 -33.781 -9.844 1 86.56 163 GLN A C 1
ATOM 1262 O O . GLN A 1 163 ? 9.906 -34.219 -9.109 1 86.56 163 GLN A O 1
ATOM 1267 N N . TRP A 1 164 ? 11.258 -34.375 -10.883 1 87.62 164 TRP A N 1
ATOM 1268 C CA . TRP A 1 164 ? 10.625 -35.625 -11.312 1 87.62 164 TRP A CA 1
ATOM 1269 C C . TRP A 1 164 ? 11.227 -36.812 -10.586 1 87.62 164 TRP A C 1
ATOM 1271 O O . TRP A 1 164 ? 12.336 -36.719 -10.047 1 87.62 164 TRP A O 1
ATOM 1281 N N . LYS A 1 165 ? 10.453 -37.906 -10.438 1 85.31 165 LYS A N 1
ATOM 1282 C CA . LYS A 1 165 ? 10.93 -39.125 -9.812 1 85.31 165 LYS A CA 1
ATOM 1283 C C . LYS A 1 165 ? 10.492 -40.344 -10.617 1 85.31 165 LYS A C 1
ATOM 1285 O O . LYS A 1 165 ? 9.43 -40.344 -11.242 1 85.31 165 LYS A O 1
ATOM 1290 N N . TRP A 1 166 ? 11.312 -41.219 -10.578 1 93.25 166 TRP A N 1
ATOM 1291 C CA . TRP A 1 166 ? 10.93 -42.5 -11.164 1 93.25 166 TRP A CA 1
ATOM 1292 C C . TRP A 1 166 ? 9.773 -43.125 -10.391 1 93.25 166 TRP A C 1
ATOM 1294 O O . TRP A 1 166 ? 9.695 -43.031 -9.172 1 93.25 166 TRP A O 1
ATOM 1304 N N . PRO A 1 167 ? 8.883 -43.75 -11.172 1 92.44 167 PRO A N 1
ATOM 1305 C CA . PRO A 1 167 ? 7.832 -44.469 -10.453 1 92.44 167 PRO A CA 1
ATOM 1306 C C . PRO A 1 167 ? 8.367 -45.625 -9.633 1 92.44 167 PRO A C 1
ATOM 1308 O O . PRO A 1 167 ? 9.383 -46.25 -9.992 1 92.44 167 PRO A O 1
ATOM 1311 N N . ASP A 1 168 ? 7.727 -45.938 -8.547 1 91.75 168 ASP A N 1
ATOM 1312 C CA . ASP A 1 168 ? 8.117 -47.062 -7.672 1 91.75 168 ASP A CA 1
ATOM 1313 C C . ASP A 1 168 ? 7.582 -48.375 -8.188 1 91.75 168 ASP A C 1
ATOM 1315 O O . ASP A 1 168 ? 6.59 -48.906 -7.676 1 91.75 168 ASP A O 1
ATOM 1319 N N . ILE A 1 169 ? 8.219 -48.906 -9.156 1 95.81 169 ILE A N 1
ATOM 1320 C CA . ILE A 1 169 ? 7.844 -50.156 -9.766 1 95.81 169 ILE A CA 1
ATOM 1321 C C . ILE A 1 169 ? 8.992 -51.156 -9.617 1 95.81 169 ILE A C 1
ATOM 1323 O O . ILE A 1 169 ? 10.141 -50.844 -9.945 1 95.81 169 ILE A O 1
ATOM 1327 N N . GLN A 1 170 ? 8.656 -52.312 -9.203 1 97.06 170 GLN A N 1
ATOM 1328 C CA . GLN A 1 170 ? 9.664 -53.344 -9.016 1 97.06 170 GLN A CA 1
ATOM 1329 C C . GLN A 1 170 ? 10.391 -53.656 -10.32 1 97.06 170 GLN A C 1
ATOM 1331 O O . GLN A 1 170 ? 9.75 -53.844 -11.359 1 97.06 170 GLN A O 1
ATOM 1336 N N . GLY A 1 171 ? 11.68 -53.562 -10.281 1 97.69 171 GLY A N 1
ATOM 1337 C CA . GLY A 1 171 ? 12.484 -53.969 -11.414 1 97.69 171 GLY A CA 1
ATOM 1338 C C . GLY A 1 171 ? 12.641 -52.875 -12.461 1 97.69 171 GLY A C 1
ATOM 1339 O O . GLY A 1 171 ? 13.203 -53.125 -13.531 1 97.69 171 GLY A O 1
ATOM 1340 N N . LEU A 1 172 ? 12.219 -51.719 -12.188 1 97.56 172 LEU A N 1
ATOM 1341 C CA . LEU A 1 172 ? 12.211 -50.625 -13.156 1 97.56 172 LEU A CA 1
ATOM 1342 C C . LEU A 1 172 ? 13.586 -50.469 -13.797 1 97.56 172 LEU A C 1
ATOM 1344 O O . LEU A 1 172 ? 13.695 -50.344 -15.023 1 97.56 172 LEU A O 1
ATOM 1348 N N . GLN A 1 173 ? 14.656 -50.594 -13.023 1 95.81 173 GLN A N 1
ATOM 1349 C CA . GLN A 1 173 ? 16 -50.312 -13.492 1 95.81 173 GLN A CA 1
ATOM 1350 C C . GLN A 1 173 ? 16.641 -51.5 -14.172 1 95.81 173 GLN A C 1
ATOM 1352 O O . GLN A 1 173 ? 17.719 -51.406 -14.75 1 95.81 173 GLN A O 1
ATOM 1357 N N . SER A 1 174 ? 15.922 -52.594 -14.219 1 97 174 SER A N 1
ATOM 1358 C CA . SER A 1 174 ? 16.438 -53.812 -14.859 1 97 174 SER A CA 1
ATOM 1359 C C . SER A 1 174 ? 16.078 -53.844 -16.344 1 97 174 SER A C 1
ATOM 1361 O O . SER A 1 174 ? 16.578 -54.688 -17.078 1 97 174 SER A O 1
ATOM 1363 N N . PHE A 1 175 ? 15.289 -53 -16.734 1 98.12 175 PHE A N 1
ATOM 1364 C CA . PHE A 1 175 ? 14.828 -52.969 -18.125 1 98.12 175 PHE A CA 1
ATOM 1365 C C . PHE A 1 175 ? 16.016 -52.938 -19.094 1 98.12 175 PHE A C 1
ATOM 1367 O O . PHE A 1 175 ? 16.922 -52.125 -18.922 1 98.12 175 PHE A O 1
ATOM 1374 N N . GLY A 1 176 ? 15.984 -53.781 -20.047 1 97.69 176 GLY A N 1
ATOM 1375 C CA . GLY A 1 176 ? 17.109 -53.875 -20.969 1 97.69 176 GLY A CA 1
ATOM 1376 C C . GLY A 1 176 ? 17.031 -52.906 -22.125 1 97.69 176 GLY A C 1
ATOM 1377 O O . GLY A 1 176 ? 18.016 -52.688 -22.828 1 97.69 176 GLY A O 1
ATOM 1378 N N . GLY A 1 177 ? 15.836 -52.344 -22.359 1 97.75 177 GLY A N 1
ATOM 1379 C CA . GLY A 1 177 ? 15.672 -51.344 -23.422 1 97.75 177 GLY A CA 1
ATOM 1380 C C . GLY A 1 177 ? 15.938 -49.938 -22.938 1 97.75 177 GLY A C 1
ATOM 1381 O O . GLY A 1 177 ? 16.719 -49.719 -22 1 97.75 177 GLY A O 1
ATOM 1382 N N . THR A 1 178 ? 15.445 -48.969 -23.672 1 97.75 178 THR A N 1
ATOM 1383 C CA . THR A 1 178 ? 15.617 -47.562 -23.312 1 97.75 178 THR A CA 1
ATOM 1384 C C . THR A 1 178 ? 14.531 -47.125 -22.344 1 97.75 178 THR A C 1
ATOM 1386 O O . THR A 1 178 ? 13.336 -47.25 -22.625 1 97.75 178 THR A O 1
ATOM 1389 N N . LEU A 1 179 ? 14.898 -46.656 -21.141 1 97.69 179 LEU A N 1
ATOM 1390 C CA . LEU A 1 179 ? 14.008 -46.125 -20.109 1 97.69 179 LEU A CA 1
ATOM 1391 C C . LEU A 1 179 ? 14.133 -44.594 -20.016 1 97.69 179 LEU A C 1
ATOM 1393 O O . LEU A 1 179 ? 15.219 -44.094 -19.75 1 97.69 179 LEU A O 1
ATOM 1397 N N . VAL A 1 180 ? 13 -43.875 -20.297 1 96.94 180 VAL A N 1
ATOM 1398 C CA . VAL A 1 180 ? 13.062 -42.406 -20.25 1 96.94 180 VAL A CA 1
ATOM 1399 C C . VAL A 1 180 ? 11.891 -41.844 -19.438 1 96.94 180 VAL A C 1
ATOM 1401 O O . VAL A 1 180 ? 10.875 -42.531 -19.266 1 96.94 180 VAL A O 1
ATOM 1404 N N . HIS A 1 181 ? 12.102 -40.75 -18.828 1 96.19 181 HIS A N 1
ATOM 1405 C CA . HIS A 1 181 ? 11.062 -39.969 -18.141 1 96.19 181 HIS A CA 1
ATOM 1406 C C . HIS A 1 181 ? 10.727 -38.688 -18.922 1 96.19 181 HIS A C 1
ATOM 1408 O O . HIS A 1 181 ? 11.617 -38.031 -19.453 1 96.19 181 HIS A O 1
ATOM 1414 N N . THR A 1 182 ? 9.438 -38.312 -18.953 1 95.56 182 THR A N 1
ATOM 1415 C CA . THR A 1 182 ? 9.016 -37.156 -19.703 1 95.56 182 THR A CA 1
ATOM 1416 C C . THR A 1 182 ? 9.633 -35.875 -19.125 1 95.56 182 THR A C 1
ATOM 1418 O O . THR A 1 182 ? 9.812 -34.906 -19.844 1 95.56 182 THR A O 1
ATOM 1421 N N . GLY A 1 183 ? 9.992 -35.906 -17.844 1 92.69 183 GLY A N 1
ATOM 1422 C CA . GLY A 1 183 ? 10.633 -34.781 -17.203 1 92.69 183 GLY A CA 1
ATOM 1423 C C . GLY A 1 183 ? 12.102 -34.656 -17.547 1 92.69 183 GLY A C 1
ATOM 1424 O O . GLY A 1 183 ? 12.734 -33.625 -17.25 1 92.69 183 GLY A O 1
ATOM 1425 N N . ASN A 1 184 ? 12.641 -35.656 -18.094 1 91.88 184 ASN A N 1
ATOM 1426 C CA . ASN A 1 184 ? 14.023 -35.719 -18.547 1 91.88 184 ASN A CA 1
ATOM 1427 C C . ASN A 1 184 ? 14.156 -36.562 -19.828 1 91.88 184 ASN A C 1
ATOM 1429 O O . ASN A 1 184 ? 14.82 -37.594 -19.828 1 91.88 184 ASN A O 1
ATOM 1433 N N . TYR A 1 185 ? 13.609 -36.062 -20.875 1 94.5 185 TYR A N 1
ATOM 1434 C CA . TYR A 1 185 ? 13.523 -36.781 -22.141 1 94.5 185 TYR A CA 1
ATOM 1435 C C . TYR A 1 185 ? 14.742 -36.5 -23.016 1 94.5 185 TYR A C 1
ATOM 1437 O O . TYR A 1 185 ? 15.086 -35.344 -23.266 1 94.5 185 TYR A O 1
ATOM 1445 N N . PRO A 1 186 ? 15.383 -37.469 -23.469 1 92.94 186 PRO A N 1
ATOM 1446 C CA . PRO A 1 186 ? 16.609 -37.25 -24.234 1 92.94 186 PRO A CA 1
ATOM 1447 C C . PRO A 1 186 ? 16.328 -36.656 -25.625 1 92.94 186 PRO A C 1
ATOM 1449 O O . PRO A 1 186 ? 15.336 -37.031 -26.266 1 92.94 186 PRO A O 1
ATOM 1452 N N . HIS A 1 187 ? 17.266 -35.875 -26.031 1 88.06 187 HIS A N 1
ATOM 1453 C CA . HIS A 1 187 ? 17.172 -35.312 -27.375 1 88.06 187 HIS A CA 1
ATOM 1454 C C . HIS A 1 187 ? 17.469 -36.406 -28.422 1 88.06 187 HIS A C 1
ATOM 1456 O O . HIS A 1 187 ? 18.375 -37.219 -28.25 1 88.06 187 HIS A O 1
ATOM 1462 N N . GLY A 1 188 ? 16.672 -36.5 -29.359 1 88.88 188 GLY A N 1
ATOM 1463 C CA . GLY A 1 188 ? 16.984 -37.312 -30.531 1 88.88 188 GLY A CA 1
ATOM 1464 C C . GLY A 1 188 ? 16.578 -38.781 -30.391 1 88.88 188 GLY A C 1
ATOM 1465 O O . GLY A 1 188 ? 16.906 -39.594 -31.219 1 88.88 188 GLY A O 1
ATOM 1466 N N . LEU A 1 189 ? 15.891 -39.125 -29.297 1 94.94 189 LEU A N 1
ATOM 1467 C CA . LEU A 1 189 ? 15.422 -40.5 -29.172 1 94.94 189 LEU A CA 1
ATOM 1468 C C . LEU A 1 189 ? 14.516 -40.875 -30.344 1 94.94 189 LEU A C 1
ATOM 1470 O O . LEU A 1 189 ? 13.477 -40.25 -30.562 1 94.94 189 LEU A O 1
ATOM 1474 N N . ASP A 1 190 ? 14.938 -41.812 -31.125 1 96.31 190 ASP A N 1
ATOM 1475 C CA . ASP A 1 190 ? 14.18 -42.312 -32.281 1 96.31 190 ASP A CA 1
ATOM 1476 C C . ASP A 1 190 ? 13.25 -43.438 -31.875 1 96.31 190 ASP A C 1
ATOM 1478 O O . ASP A 1 190 ? 13.703 -44.5 -31.422 1 96.31 190 ASP A O 1
ATOM 1482 N N . LEU A 1 191 ? 11.969 -43.312 -32.125 1 98.06 191 LEU A N 1
ATOM 1483 C CA . LEU A 1 191 ? 10.977 -44.312 -31.719 1 98.06 191 LEU A CA 1
ATOM 1484 C C . LEU A 1 191 ? 10.406 -45.031 -32.938 1 98.06 191 LEU A C 1
ATOM 1486 O O . LEU A 1 191 ? 9.57 -45.938 -32.812 1 98.06 191 LEU A O 1
ATOM 1490 N N . ALA A 1 192 ? 10.859 -44.656 -34.094 1 97.81 192 ALA A N 1
ATOM 1491 C CA . ALA A 1 192 ? 10.336 -45.25 -35.312 1 97.81 192 ALA A CA 1
ATOM 1492 C C . ALA A 1 192 ? 10.516 -46.781 -35.312 1 97.81 192 ALA A C 1
ATOM 1494 O O . ALA A 1 192 ? 11.625 -47.281 -35.125 1 97.81 192 ALA A O 1
ATOM 1495 N N . GLY A 1 193 ? 9.391 -47.438 -35.5 1 97.94 193 GLY A N 1
ATOM 1496 C CA . GLY A 1 193 ? 9.406 -48.875 -35.625 1 97.94 193 GLY A CA 1
ATOM 1497 C C . GLY A 1 193 ? 9.641 -49.594 -34.312 1 97.94 193 GLY A C 1
ATOM 1498 O O . GLY A 1 193 ? 9.812 -50.812 -34.281 1 97.94 193 GLY A O 1
ATOM 1499 N N . LYS A 1 194 ? 9.633 -48.938 -33.281 1 98.62 194 LYS A N 1
ATOM 1500 C CA . LYS A 1 194 ? 9.891 -49.531 -31.984 1 98.62 194 LYS A CA 1
ATOM 1501 C C . LYS A 1 194 ? 8.594 -49.969 -31.297 1 98.62 194 LYS A C 1
ATOM 1503 O O . LYS A 1 194 ? 7.523 -49.438 -31.625 1 98.62 194 LYS A O 1
ATOM 1508 N N . ARG A 1 195 ? 8.68 -50.938 -30.344 1 98.62 195 ARG A N 1
ATOM 1509 C CA . ARG A 1 195 ? 7.617 -51.25 -29.391 1 98.62 195 ARG A CA 1
ATOM 1510 C C . ARG A 1 195 ? 7.754 -50.406 -28.125 1 98.62 195 ARG A C 1
ATOM 1512 O O . ARG A 1 195 ? 8.758 -50.5 -27.406 1 98.62 195 ARG A O 1
ATOM 1519 N N . VAL A 1 196 ? 6.793 -49.594 -27.891 1 98.81 196 VAL A N 1
ATOM 1520 C CA . VAL A 1 196 ? 6.934 -48.594 -26.844 1 98.81 196 VAL A CA 1
ATOM 1521 C C . VAL A 1 196 ? 5.848 -48.812 -25.797 1 98.81 196 VAL A C 1
ATOM 1523 O O . VAL A 1 196 ? 4.695 -49.094 -26.125 1 98.81 196 VAL A O 1
ATOM 1526 N N . ALA A 1 197 ? 6.191 -48.688 -24.484 1 98.75 197 ALA A N 1
ATOM 1527 C CA . ALA A 1 197 ? 5.246 -48.594 -23.375 1 98.75 197 ALA A CA 1
ATOM 1528 C C . ALA A 1 197 ? 5.238 -47.188 -22.781 1 98.75 197 ALA A C 1
ATOM 1530 O O . ALA A 1 197 ? 6.297 -46.594 -22.547 1 98.75 197 ALA A O 1
ATOM 1531 N N . VAL A 1 198 ? 4.098 -46.625 -22.625 1 98.44 198 VAL A N 1
ATOM 1532 C CA . VAL A 1 198 ? 3.93 -45.344 -21.906 1 98.44 198 VAL A CA 1
ATOM 1533 C C . VAL A 1 198 ? 3.225 -45.594 -20.578 1 98.44 198 VAL A C 1
ATOM 1535 O O . VAL A 1 198 ? 2.125 -46.156 -20.547 1 98.44 198 VAL A O 1
ATOM 1538 N N . ILE A 1 199 ? 3.881 -45.219 -19.484 1 97.5 199 ILE A N 1
ATOM 1539 C CA . ILE A 1 199 ? 3.312 -45.406 -18.141 1 97.5 199 ILE A CA 1
ATOM 1540 C C . ILE A 1 199 ? 2.789 -44.062 -17.625 1 97.5 199 ILE A C 1
ATOM 1542 O O . ILE A 1 199 ? 3.566 -43.125 -17.406 1 97.5 199 ILE A O 1
ATOM 1546 N N . GLY A 1 200 ? 1.522 -44.031 -17.422 1 93.56 200 GLY A N 1
ATOM 1547 C CA . GLY A 1 200 ? 0.876 -42.781 -16.984 1 93.56 200 GLY A CA 1
ATOM 1548 C C . GLY A 1 200 ? -0.215 -42.312 -17.922 1 93.56 200 GLY A C 1
ATOM 1549 O O . GLY A 1 200 ? -0.208 -42.656 -19.109 1 93.56 200 GLY A O 1
ATOM 1550 N N . ALA A 1 201 ? -1.15 -41.5 -17.375 1 90.69 201 ALA A N 1
ATOM 1551 C CA . ALA A 1 201 ? -2.268 -41 -18.188 1 90.69 201 ALA A CA 1
ATOM 1552 C C . ALA A 1 201 ? -2.545 -39.531 -17.891 1 90.69 201 ALA A C 1
ATOM 1554 O O . ALA A 1 201 ? -3.668 -39.062 -18.062 1 90.69 201 ALA A O 1
ATOM 1555 N N . GLY A 1 202 ? -1.569 -38.844 -17.391 1 90.06 202 GLY A N 1
ATOM 1556 C CA . GLY A 1 202 ? -1.714 -37.406 -17.125 1 90.06 202 GLY A CA 1
ATOM 1557 C C . GLY A 1 202 ? -1.36 -36.562 -18.328 1 90.06 202 GLY A C 1
ATOM 1558 O O . GLY A 1 202 ? -1.446 -37 -19.469 1 90.06 202 GLY A O 1
ATOM 1559 N N . SER A 1 203 ? -1.007 -35.344 -18.031 1 89.62 203 SER A N 1
ATOM 1560 C CA . SER A 1 203 ? -0.824 -34.312 -19.062 1 89.62 203 SER A CA 1
ATOM 1561 C C . SER A 1 203 ? 0.264 -34.719 -20.047 1 89.62 203 SER A C 1
ATOM 1563 O O . SER A 1 203 ? 0.088 -34.594 -21.266 1 89.62 203 SER A O 1
ATOM 1565 N N . SER A 1 204 ? 1.396 -35.219 -19.578 1 93 204 SER A N 1
ATOM 1566 C CA . SER A 1 204 ? 2.492 -35.562 -20.484 1 93 204 SER A CA 1
ATOM 1567 C C . SER A 1 204 ? 2.125 -36.75 -21.359 1 93 204 SER A C 1
ATOM 1569 O O . SER A 1 204 ? 2.424 -36.75 -22.562 1 93 204 SER A O 1
ATOM 1571 N N . ALA A 1 205 ? 1.445 -37.75 -20.797 1 94.94 205 ALA A N 1
ATOM 1572 C CA . ALA A 1 205 ? 1.042 -38.906 -21.578 1 94.94 205 ALA A CA 1
ATOM 1573 C C . ALA A 1 205 ? 0.04 -38.531 -22.656 1 94.94 205 ALA A C 1
ATOM 1575 O O . ALA A 1 205 ? 0.111 -39 -23.797 1 94.94 205 ALA A O 1
ATOM 1576 N N . ILE A 1 206 ? -0.82 -37.656 -22.297 1 94.19 206 ILE A N 1
ATOM 1577 C CA . ILE A 1 206 ? -1.875 -37.188 -23.188 1 94.19 206 ILE A CA 1
ATOM 1578 C C . ILE A 1 206 ? -1.258 -36.5 -24.406 1 94.19 206 ILE A C 1
ATOM 1580 O O . ILE A 1 206 ? -1.83 -36.531 -25.5 1 94.19 206 ILE A O 1
ATOM 1584 N N . GLN A 1 207 ? -0.091 -36 -24.25 1 94.12 207 GLN A N 1
ATOM 1585 C CA . GLN A 1 207 ? 0.585 -35.344 -25.359 1 94.12 207 GLN A CA 1
ATOM 1586 C C . GLN A 1 207 ? 1.542 -36.312 -26.062 1 94.12 207 GLN A C 1
ATOM 1588 O O . GLN A 1 207 ? 1.638 -36.312 -27.297 1 94.12 207 GLN A O 1
ATOM 1593 N N . VAL A 1 208 ? 2.148 -37.219 -25.328 1 96.81 208 VAL A N 1
ATOM 1594 C CA . VAL A 1 208 ? 3.145 -38.156 -25.891 1 96.81 208 VAL A CA 1
ATOM 1595 C C . VAL A 1 208 ? 2.461 -39.188 -26.781 1 96.81 208 VAL A C 1
ATOM 1597 O O . VAL A 1 208 ? 2.869 -39.375 -27.922 1 96.81 208 VAL A O 1
ATOM 1600 N N . VAL A 1 209 ? 1.375 -39.75 -26.375 1 97.81 209 VAL A N 1
ATOM 1601 C CA . VAL A 1 209 ? 0.745 -40.938 -27 1 97.81 209 VAL A CA 1
ATOM 1602 C C . VAL A 1 209 ? 0.297 -40.562 -28.422 1 97.81 209 VAL A C 1
ATOM 1604 O O . VAL A 1 209 ? 0.71 -41.219 -29.391 1 97.81 209 VAL A O 1
ATOM 1607 N N . PRO A 1 210 ? -0.489 -39.531 -28.562 1 96.25 210 PRO A N 1
ATOM 1608 C CA . PRO A 1 210 ? -0.927 -39.219 -29.922 1 96.25 210 PRO A CA 1
ATOM 1609 C C . PRO A 1 210 ? 0.223 -38.812 -30.844 1 96.25 210 PRO A C 1
ATOM 1611 O O . PRO A 1 210 ? 0.143 -38.969 -32.062 1 96.25 210 PRO A O 1
ATOM 1614 N N . THR A 1 211 ? 1.271 -38.312 -30.297 1 95.94 211 THR A N 1
ATOM 1615 C CA . THR A 1 211 ? 2.396 -37.812 -31.078 1 95.94 211 THR A CA 1
ATOM 1616 C C . THR A 1 211 ? 3.234 -38.969 -31.594 1 95.94 211 THR A C 1
ATOM 1618 O O . THR A 1 211 ? 3.691 -38.969 -32.75 1 95.94 211 THR A O 1
ATOM 1621 N N . ILE A 1 212 ? 3.398 -40.094 -30.844 1 98 212 ILE A N 1
ATOM 1622 C CA . ILE A 1 212 ? 4.336 -41.125 -31.219 1 98 212 ILE A CA 1
ATOM 1623 C C . ILE A 1 212 ? 3.58 -42.281 -31.891 1 98 212 ILE A C 1
ATOM 1625 O O . ILE A 1 212 ? 4.176 -43.094 -32.594 1 98 212 ILE A O 1
ATOM 1629 N N . GLN A 1 213 ? 2.291 -42.375 -31.688 1 98.31 213 GLN A N 1
ATOM 1630 C CA . GLN A 1 213 ? 1.464 -43.469 -32.156 1 98.31 213 GLN A CA 1
ATOM 1631 C C . GLN A 1 213 ? 1.683 -43.719 -33.656 1 98.31 213 GLN A C 1
ATOM 1633 O O . GLN A 1 213 ? 1.859 -44.875 -34.062 1 98.31 213 GLN A O 1
ATOM 1638 N N . PRO A 1 214 ? 1.713 -42.688 -34.5 1 97.69 214 PRO A N 1
ATOM 1639 C CA . PRO A 1 214 ? 1.825 -42.938 -35.938 1 97.69 214 PRO A CA 1
ATOM 1640 C C . PRO A 1 214 ? 3.199 -43.469 -36.344 1 97.69 214 PRO A C 1
ATOM 1642 O O . PRO A 1 214 ? 3.371 -43.969 -37.469 1 97.69 214 PRO A O 1
ATOM 1645 N N . ILE A 1 215 ? 4.168 -43.406 -35.531 1 97.25 215 ILE A N 1
ATOM 1646 C CA . ILE A 1 215 ? 5.52 -43.688 -36 1 97.25 215 ILE A CA 1
ATOM 1647 C C . ILE A 1 215 ? 6.043 -44.969 -35.375 1 97.25 215 ILE A C 1
ATOM 1649 O O . ILE A 1 215 ? 6.969 -45.594 -35.906 1 97.25 215 ILE A O 1
ATOM 1653 N N . VAL A 1 216 ? 5.488 -45.438 -34.219 1 98.56 216 VAL A N 1
ATOM 1654 C CA . VAL A 1 216 ? 5.988 -46.625 -33.531 1 98.56 216 VAL A CA 1
ATOM 1655 C C . VAL A 1 216 ? 5.391 -47.875 -34.156 1 98.56 216 VAL A C 1
ATOM 1657 O O . VAL A 1 216 ? 4.371 -47.812 -34.844 1 98.56 216 VAL A O 1
ATOM 1660 N N . LYS A 1 217 ? 6.039 -49.031 -33.938 1 98.69 217 LYS A N 1
ATOM 1661 C CA . LYS A 1 217 ? 5.508 -50.312 -34.375 1 98.69 217 LYS A CA 1
ATOM 1662 C C . LYS A 1 217 ? 4.285 -50.719 -33.562 1 98.69 217 LYS A C 1
ATOM 1664 O O . LYS A 1 217 ? 3.268 -51.125 -34.125 1 98.69 217 LYS A O 1
ATOM 1669 N N . SER A 1 218 ? 4.41 -50.625 -32.281 1 98.69 218 SER A N 1
ATOM 1670 C CA . SER A 1 218 ? 3.305 -50.875 -31.375 1 98.69 218 SER A CA 1
ATOM 1671 C C . SER A 1 218 ? 3.432 -50.031 -30.109 1 98.69 218 SER A C 1
ATOM 1673 O O . SER A 1 218 ? 4.539 -49.656 -29.719 1 98.69 218 SER A O 1
ATOM 1675 N N . LEU A 1 219 ? 2.342 -49.719 -29.562 1 98.69 219 LEU A N 1
ATOM 1676 C CA . LEU A 1 219 ? 2.271 -48.875 -28.375 1 98.69 219 LEU A CA 1
ATOM 1677 C C . LEU A 1 219 ? 1.359 -49.5 -27.312 1 98.69 219 LEU A C 1
ATOM 1679 O O . LEU A 1 219 ? 0.222 -49.875 -27.609 1 98.69 219 LEU A O 1
ATOM 1683 N N . VAL A 1 220 ? 1.849 -49.688 -26.094 1 98.62 220 VAL A N 1
ATOM 1684 C CA . VAL A 1 220 ? 1.026 -50.062 -24.953 1 98.62 220 VAL A CA 1
ATOM 1685 C C . VAL A 1 220 ? 0.974 -48.906 -23.953 1 98.62 220 VAL A C 1
ATOM 1687 O O . VAL A 1 220 ? 2.014 -48.406 -23.5 1 98.62 220 VAL A O 1
ATOM 1690 N N . THR A 1 221 ? -0.144 -48.438 -23.734 1 97.88 221 THR A N 1
ATOM 1691 C CA . THR A 1 221 ? -0.304 -47.344 -22.766 1 97.88 221 THR A CA 1
ATOM 1692 C C . THR A 1 221 ? -0.93 -47.844 -21.469 1 97.88 221 THR A C 1
ATOM 1694 O O . THR A 1 221 ? -2.012 -48.438 -21.484 1 97.88 221 THR A O 1
ATOM 1697 N N . PHE A 1 222 ? -0.196 -47.688 -20.406 1 97.12 222 PHE A N 1
ATOM 1698 C CA . PHE A 1 222 ? -0.667 -48.094 -19.078 1 97.12 222 PHE A CA 1
ATOM 1699 C C . PHE A 1 222 ? -1.357 -46.938 -18.375 1 97.12 222 PHE A C 1
ATOM 1701 O O . PHE A 1 222 ? -0.696 -46.062 -17.797 1 97.12 222 PHE A O 1
ATOM 1708 N N . ALA A 1 223 ? -2.615 -46.906 -18.422 1 93.25 223 ALA A N 1
ATOM 1709 C CA . ALA A 1 223 ? -3.465 -45.875 -17.844 1 93.25 223 ALA A CA 1
ATOM 1710 C C . ALA A 1 223 ? -4.32 -46.438 -16.719 1 93.25 223 ALA A C 1
ATOM 1712 O O . ALA A 1 223 ? -5.504 -46.719 -16.906 1 93.25 223 ALA A O 1
ATOM 1713 N N . ARG A 1 224 ? -3.764 -46.469 -15.594 1 87.12 224 ARG A N 1
ATOM 1714 C CA . ARG A 1 224 ? -4.445 -47.125 -14.477 1 87.12 224 ARG A CA 1
ATOM 1715 C C . ARG A 1 224 ? -5.707 -46.375 -14.086 1 87.12 224 ARG A C 1
ATOM 1717 O O . ARG A 1 224 ? -6.762 -46.969 -13.883 1 87.12 224 ARG A O 1
ATOM 1724 N N . SER A 1 225 ? -5.598 -45.062 -13.969 1 87.25 225 SER A N 1
ATOM 1725 C CA . SER A 1 225 ? -6.742 -44.219 -13.602 1 87.25 225 SER A CA 1
ATOM 1726 C C . SER A 1 225 ? -7.238 -43.406 -14.797 1 87.25 225 SER A C 1
ATOM 1728 O O . SER A 1 225 ? -6.441 -42.938 -15.594 1 87.25 225 SER A O 1
ATOM 1730 N N . PRO A 1 226 ? -8.57 -43.312 -14.898 1 90.5 226 PRO A N 1
ATOM 1731 C CA . PRO A 1 226 ? -9.094 -42.469 -15.992 1 90.5 226 PRO A CA 1
ATOM 1732 C C . PRO A 1 226 ? -8.828 -41 -15.781 1 90.5 226 PRO A C 1
ATOM 1734 O O . PRO A 1 226 ? -8.555 -40.562 -14.656 1 90.5 226 PRO A O 1
ATOM 1737 N N . THR A 1 227 ? -8.82 -40.281 -16.844 1 91.94 227 THR A N 1
ATOM 1738 C CA . THR A 1 227 ? -8.625 -38.844 -16.812 1 91.94 227 THR A CA 1
ATOM 1739 C C . THR A 1 227 ? -9.586 -38.125 -17.766 1 91.94 227 THR A C 1
ATOM 1741 O O . THR A 1 227 ? -9.859 -38.656 -18.859 1 91.94 227 THR A O 1
ATOM 1744 N N . TRP A 1 228 ? -10.109 -37.031 -17.266 1 93.12 228 TRP A N 1
ATOM 1745 C CA . TRP A 1 228 ? -10.938 -36.188 -18.156 1 93.12 228 TRP A CA 1
ATOM 1746 C C . TRP A 1 228 ? -10.102 -35.594 -19.266 1 93.12 228 TRP A C 1
ATOM 1748 O O . TRP A 1 228 ? -9.094 -34.906 -19.016 1 93.12 228 TRP A O 1
ATOM 1758 N N . VAL A 1 229 ? -10.461 -35.844 -20.484 1 92.94 229 VAL A N 1
ATOM 1759 C CA . VAL A 1 229 ? -9.852 -35.25 -21.656 1 92.94 229 VAL A CA 1
ATOM 1760 C C . VAL A 1 229 ? -10.805 -34.219 -22.266 1 92.94 229 VAL A C 1
ATOM 1762 O O . VAL A 1 229 ? -11.828 -34.562 -22.844 1 92.94 229 VAL A O 1
ATOM 1765 N N . ALA A 1 230 ? -10.461 -32.969 -22.156 1 86.62 230 ALA A N 1
ATOM 1766 C CA . ALA A 1 230 ? -11.352 -31.891 -22.578 1 86.62 230 ALA A CA 1
ATOM 1767 C C . ALA A 1 230 ? -11.055 -31.469 -24.016 1 86.62 230 ALA A C 1
ATOM 1769 O O . ALA A 1 230 ? -9.984 -31.766 -24.547 1 86.62 230 ALA A O 1
ATOM 1770 N N . PRO A 1 231 ? -12.141 -30.828 -24.625 1 78.62 231 PRO A N 1
ATOM 1771 C CA . PRO A 1 231 ? -11.797 -30.078 -25.828 1 78.62 231 PRO A CA 1
ATOM 1772 C C . PRO A 1 231 ? -10.812 -28.938 -25.562 1 78.62 231 PRO A C 1
ATOM 1774 O O . PRO A 1 231 ? -10.57 -28.578 -24.406 1 78.62 231 PRO A O 1
ATOM 1777 N N . GLN A 1 232 ? -10.266 -28.5 -26.688 1 74.06 232 GLN A N 1
ATOM 1778 C CA . GLN A 1 232 ? -9.297 -27.422 -26.547 1 74.06 232 GLN A CA 1
ATOM 1779 C C . GLN A 1 232 ? -9.93 -26.203 -25.859 1 74.06 232 GLN A C 1
ATOM 1781 O O . GLN A 1 232 ? -11.086 -25.875 -26.125 1 74.06 232 GLN A O 1
ATOM 1786 N N . PHE A 1 233 ? -9.141 -25.594 -24.953 1 75.31 233 PHE A N 1
ATOM 1787 C CA . PHE A 1 233 ? -9.602 -24.359 -24.344 1 75.31 233 PHE A CA 1
ATOM 1788 C C . PHE A 1 233 ? -9.711 -23.25 -25.391 1 75.31 233 PHE A C 1
ATOM 1790 O O . PHE A 1 233 ? -8.891 -23.156 -26.297 1 75.31 233 PHE A O 1
ATOM 1797 N N . VAL A 1 234 ? -10.617 -22.406 -25.281 1 77.5 234 VAL A N 1
ATOM 1798 C CA . VAL A 1 234 ? -10.906 -21.328 -26.234 1 77.5 234 VAL A CA 1
ATOM 1799 C C . VAL A 1 234 ? -11.078 -21.906 -27.625 1 77.5 234 VAL A C 1
ATOM 1801 O O . VAL A 1 234 ? -10.438 -21.469 -28.578 1 77.5 234 VAL A O 1
ATOM 1804 N N . GLY A 1 235 ? -11.789 -22.875 -27.734 1 77.62 235 GLY A N 1
ATOM 1805 C CA . GLY A 1 235 ? -11.969 -23.641 -28.953 1 77.62 235 GLY A CA 1
ATOM 1806 C C . GLY A 1 235 ? -12.367 -22.766 -30.141 1 77.62 235 GLY A C 1
ATOM 1807 O O . GLY A 1 235 ? -11.969 -23.031 -31.266 1 77.62 235 GLY A O 1
ATOM 1808 N N . ARG A 1 236 ? -12.984 -21.703 -29.844 1 80.25 236 ARG A N 1
ATOM 1809 C CA . ARG A 1 236 ? -13.43 -20.828 -30.906 1 80.25 236 ARG A CA 1
ATOM 1810 C C . ARG A 1 236 ? -12.242 -20.219 -31.641 1 80.25 236 ARG A C 1
ATOM 1812 O O . ARG A 1 236 ? -12.328 -19.922 -32.844 1 80.25 236 ARG A O 1
ATOM 1819 N N . LEU A 1 237 ? -11.172 -20.125 -30.922 1 83.06 237 LEU A N 1
ATOM 1820 C CA . LEU A 1 237 ? -9.977 -19.516 -31.5 1 83.06 237 LEU A CA 1
ATOM 1821 C C . LEU A 1 237 ? -9.039 -20.578 -32.062 1 83.06 237 LEU A C 1
ATOM 1823 O O . LEU A 1 237 ? -8.055 -20.25 -32.719 1 83.06 237 LEU A O 1
ATOM 1827 N N . ALA A 1 238 ? -9.328 -21.844 -31.797 1 84.75 238 ALA A N 1
ATOM 1828 C CA . ALA A 1 238 ? -8.492 -22.969 -32.219 1 84.75 238 ALA A CA 1
ATOM 1829 C C . ALA A 1 238 ? -9.32 -24.016 -32.969 1 84.75 238 ALA A C 1
ATOM 1831 O O . ALA A 1 238 ? -9.508 -25.125 -32.469 1 84.75 238 ALA A O 1
ATOM 1832 N N . THR A 1 239 ? -9.656 -23.672 -34.125 1 83.31 239 THR A N 1
ATOM 1833 C CA . THR A 1 239 ? -10.609 -24.453 -34.906 1 83.31 239 THR A CA 1
ATOM 1834 C C . THR A 1 239 ? -10.016 -25.812 -35.25 1 83.31 239 THR A C 1
ATOM 1836 O O . THR A 1 239 ? -10.758 -26.781 -35.438 1 83.31 239 THR A O 1
ATOM 1839 N N . ASN A 1 240 ? -8.711 -25.859 -35.344 1 84.44 240 ASN A N 1
ATOM 1840 C CA . ASN A 1 240 ? -8.039 -27.125 -35.656 1 84.44 240 ASN A CA 1
ATOM 1841 C C . ASN A 1 240 ? -7.297 -27.656 -34.438 1 84.44 240 ASN A C 1
ATOM 1843 O O . ASN A 1 240 ? -6.211 -28.219 -34.562 1 84.44 240 ASN A O 1
ATOM 1847 N N . GLY A 1 241 ? -7.863 -27.25 -33.312 1 81.31 241 GLY A N 1
ATOM 1848 C CA . GLY A 1 241 ? -7.227 -27.688 -32.062 1 81.31 241 GLY A CA 1
ATOM 1849 C C . GLY A 1 241 ? -5.801 -27.188 -31.922 1 81.31 241 GLY A C 1
ATOM 1850 O O . GLY A 1 241 ? -5.523 -26.016 -32.156 1 81.31 241 GLY A O 1
ATOM 1851 N N . ARG A 1 242 ? -4.895 -28.078 -31.5 1 86.12 242 ARG A N 1
ATOM 1852 C CA . ARG A 1 242 ? -3.5 -27.734 -31.25 1 86.12 242 ARG A CA 1
ATOM 1853 C C . ARG A 1 242 ? -2.758 -27.438 -32.531 1 86.12 242 ARG A C 1
ATOM 1855 O O . ARG A 1 242 ? -1.698 -26.812 -32.531 1 86.12 242 ARG A O 1
ATOM 1862 N N . SER A 1 243 ? -3.355 -27.797 -33.656 1 86.12 243 SER A N 1
ATOM 1863 C CA . SER A 1 243 ? -2.709 -27.594 -34.938 1 86.12 243 SER A CA 1
ATOM 1864 C C . SER A 1 243 ? -3.113 -26.25 -35.562 1 86.12 243 SER A C 1
ATOM 1866 O O . SER A 1 243 ? -2.625 -25.891 -36.625 1 86.12 243 SER A O 1
ATOM 1868 N N . THR A 1 244 ? -3.939 -25.547 -34.844 1 91.88 244 THR A N 1
ATOM 1869 C CA . THR A 1 244 ? -4.371 -24.266 -35.375 1 91.88 244 THR A CA 1
ATOM 1870 C C . THR A 1 244 ? -3.197 -23.297 -35.469 1 91.88 244 THR A C 1
ATOM 1872 O O . THR A 1 244 ? -2.568 -22.969 -34.438 1 91.88 244 THR A O 1
ATOM 1875 N N . LYS A 1 245 ? -2.936 -22.797 -36.688 1 95.56 245 LYS A N 1
ATOM 1876 C CA . LYS A 1 245 ? -1.835 -21.875 -36.938 1 95.56 245 LYS A CA 1
ATOM 1877 C C . LYS A 1 245 ? -2.346 -20.453 -37.125 1 95.56 245 LYS A C 1
ATOM 1879 O O . LYS A 1 245 ? -3.457 -20.234 -37.625 1 95.56 245 LYS A O 1
ATOM 1884 N N . TYR A 1 246 ? -1.546 -19.562 -36.75 1 96.69 246 TYR A N 1
ATOM 1885 C CA . TYR A 1 246 ? -1.825 -18.172 -37.094 1 96.69 246 TYR A CA 1
ATOM 1886 C C . TYR A 1 246 ? -1.397 -17.875 -38.531 1 96.69 246 TYR A C 1
ATOM 1888 O O . TYR A 1 246 ? -0.338 -18.328 -38.969 1 96.69 246 TYR A O 1
ATOM 1896 N N . THR A 1 247 ? -2.229 -17.141 -39.25 1 96.62 247 THR A N 1
ATOM 1897 C CA . THR A 1 247 ? -1.881 -16.734 -40.594 1 96.62 247 THR A CA 1
ATOM 1898 C C . THR A 1 247 ? -0.883 -15.586 -40.594 1 96.62 247 THR A C 1
ATOM 1900 O O . THR A 1 247 ? -0.734 -14.906 -39.562 1 96.62 247 THR A O 1
ATOM 1903 N N . GLU A 1 248 ? -0.211 -15.484 -41.719 1 97.62 248 GLU A N 1
ATOM 1904 C CA . GLU A 1 248 ? 0.705 -14.352 -41.812 1 97.62 248 GLU A CA 1
ATOM 1905 C C . GLU A 1 248 ? -0.037 -13.023 -41.688 1 97.62 248 GLU A C 1
ATOM 1907 O O . GLU A 1 248 ? 0.503 -12.062 -41.125 1 97.62 248 GLU A O 1
ATOM 1912 N N . ALA A 1 249 ? -1.205 -12.961 -42.125 1 97.75 249 ALA A N 1
ATOM 1913 C CA . ALA A 1 249 ? -2.016 -11.75 -42 1 97.75 249 ALA A CA 1
ATOM 1914 C C . ALA A 1 249 ? -2.303 -11.438 -40.531 1 97.75 249 ALA A C 1
ATOM 1916 O O . ALA A 1 249 ? -2.271 -10.273 -40.125 1 97.75 249 ALA A O 1
ATOM 1917 N N . GLN A 1 250 ? -2.678 -12.414 -39.75 1 96.81 250 GLN A N 1
ATOM 1918 C CA . GLN A 1 250 ? -2.906 -12.227 -38.312 1 96.81 250 GLN A CA 1
ATOM 1919 C C . GLN A 1 250 ? -1.646 -11.734 -37.625 1 96.81 250 GLN A C 1
ATOM 1921 O O . GLN A 1 250 ? -1.695 -10.773 -36.844 1 96.81 250 GLN A O 1
ATOM 1926 N N . LYS A 1 251 ? -0.531 -12.32 -37.938 1 98.19 251 LYS A N 1
ATOM 1927 C CA . LYS A 1 251 ? 0.737 -11.938 -37.344 1 98.19 251 LYS A CA 1
ATOM 1928 C C . LYS A 1 251 ? 1.116 -10.508 -37.719 1 98.19 251 LYS A C 1
ATOM 1930 O O . LYS A 1 251 ? 1.597 -9.75 -36.844 1 98.19 251 LYS A O 1
ATOM 1935 N N . GLU A 1 252 ? 0.934 -10.195 -39 1 98.19 252 GLU A N 1
ATOM 1936 C CA . GLU A 1 252 ? 1.217 -8.836 -39.438 1 98.19 252 GLU A CA 1
ATOM 1937 C C . GLU A 1 252 ? 0.384 -7.812 -38.688 1 98.19 252 GLU A C 1
ATOM 1939 O O . GLU A 1 252 ? 0.885 -6.75 -38.312 1 98.19 252 GLU A O 1
ATOM 1944 N N . ARG A 1 253 ? -0.843 -8.109 -38.438 1 98.12 253 ARG A N 1
ATOM 1945 C CA . ARG A 1 253 ? -1.703 -7.223 -37.656 1 98.12 253 ARG A CA 1
ATOM 1946 C C . ARG A 1 253 ? -1.206 -7.098 -36.219 1 98.12 253 ARG A C 1
ATOM 1948 O O . ARG A 1 253 ? -1.209 -6.004 -35.656 1 98.12 253 ARG A O 1
ATOM 1955 N N . PHE A 1 254 ? -0.828 -8.211 -35.656 1 97.94 254 PHE A N 1
ATOM 1956 C CA . PHE A 1 254 ? -0.27 -8.188 -34.312 1 97.94 254 PHE A CA 1
ATOM 1957 C C . PHE A 1 254 ? 0.975 -7.309 -34.281 1 97.94 254 PHE A C 1
ATOM 1959 O O . PHE A 1 254 ? 1.184 -6.574 -33.312 1 97.94 254 PHE A O 1
ATOM 1966 N N . ARG A 1 255 ? 1.822 -7.348 -35.312 1 97.44 255 ARG A N 1
ATOM 1967 C CA . ARG A 1 255 ? 3.066 -6.59 -35.375 1 97.44 255 ARG A CA 1
ATOM 1968 C C . ARG A 1 255 ? 2.793 -5.094 -35.469 1 97.44 255 ARG A C 1
ATOM 1970 O O . ARG A 1 255 ? 3.486 -4.293 -34.844 1 97.44 255 ARG A O 1
ATOM 1977 N N . THR A 1 256 ? 1.861 -4.734 -36.219 1 97.88 256 THR A N 1
ATOM 1978 C CA . THR A 1 256 ? 1.698 -3.336 -36.625 1 97.88 256 THR A CA 1
ATOM 1979 C C . THR A 1 256 ? 0.694 -2.637 -35.719 1 97.88 256 THR A C 1
ATOM 1981 O O . THR A 1 256 ? 0.629 -1.405 -35.688 1 97.88 256 THR A O 1
ATOM 1984 N N . ASP A 1 257 ? -0.134 -3.361 -35.031 1 97.75 257 ASP A N 1
ATOM 1985 C CA . ASP A 1 257 ? -1.144 -2.793 -34.156 1 97.75 257 ASP A CA 1
ATOM 1986 C C . ASP A 1 257 ? -1.046 -3.395 -32.75 1 97.75 257 ASP A C 1
ATOM 1988 O O . ASP A 1 257 ? -1.855 -4.246 -32.375 1 97.75 257 ASP A O 1
ATOM 1992 N N . PRO A 1 258 ? -0.184 -2.855 -31.984 1 96.25 258 PRO A N 1
ATOM 1993 C CA . PRO A 1 258 ? 0.028 -3.389 -30.641 1 96.25 258 PRO A CA 1
ATOM 1994 C C . PRO A 1 258 ? -1.236 -3.346 -29.781 1 96.25 258 PRO A C 1
ATOM 1996 O O . PRO A 1 258 ? -1.43 -4.207 -28.922 1 96.25 258 PRO A O 1
ATOM 1999 N N . GLU A 1 259 ? -2.096 -2.422 -30 1 97 259 GLU A N 1
ATOM 2000 C CA . GLU A 1 259 ? -3.348 -2.35 -29.25 1 97 259 GLU A CA 1
ATOM 2001 C C . GLU A 1 259 ? -4.258 -3.527 -29.578 1 97 259 GLU A C 1
ATOM 2003 O O . GLU A 1 259 ? -4.953 -4.051 -28.703 1 97 259 GLU A O 1
ATOM 2008 N N . HIS A 1 260 ? -4.262 -3.885 -30.844 1 97.81 260 HIS A N 1
ATOM 2009 C CA . HIS A 1 260 ? -5.027 -5.055 -31.25 1 97.81 260 HIS A CA 1
ATOM 2010 C C . HIS A 1 260 ? -4.504 -6.32 -30.578 1 97.81 260 HIS A C 1
ATOM 2012 O O . HIS A 1 260 ? -5.285 -7.168 -30.141 1 97.81 260 HIS A O 1
ATOM 2018 N N . LEU A 1 261 ? -3.227 -6.488 -30.516 1 98.06 261 LEU A N 1
ATOM 2019 C CA . LEU A 1 261 ? -2.629 -7.645 -29.875 1 98.06 261 LEU A CA 1
ATOM 2020 C C . LEU A 1 261 ? -3.031 -7.707 -28.391 1 98.06 261 LEU A C 1
ATOM 2022 O O . LEU A 1 261 ? -3.414 -8.773 -27.906 1 98.06 261 LEU A O 1
ATOM 2026 N N . VAL A 1 262 ? -2.977 -6.559 -27.734 1 98.19 262 VAL A N 1
ATOM 2027 C CA . VAL A 1 262 ? -3.363 -6.496 -26.328 1 98.19 262 VAL A CA 1
ATOM 2028 C C . VAL A 1 262 ? -4.824 -6.902 -26.172 1 98.19 262 VAL A C 1
ATOM 2030 O O . VAL A 1 262 ? -5.164 -7.707 -25.297 1 98.19 262 VAL A O 1
ATOM 2033 N N . ALA A 1 263 ? -5.672 -6.359 -27 1 97.81 263 ALA A N 1
ATOM 2034 C CA . ALA A 1 263 ? -7.098 -6.676 -26.953 1 97.81 263 ALA A CA 1
ATOM 2035 C C . ALA A 1 263 ? -7.332 -8.164 -27.188 1 97.81 263 ALA A C 1
ATOM 2037 O O . ALA A 1 263 ? -8.18 -8.773 -26.516 1 97.81 263 ALA A O 1
ATOM 2038 N N . TYR A 1 264 ? -6.641 -8.727 -28.141 1 97.38 264 TYR A N 1
ATOM 2039 C CA . TYR A 1 264 ? -6.75 -10.148 -28.453 1 97.38 264 TYR A CA 1
ATOM 2040 C C . TYR A 1 264 ? -6.348 -11 -27.25 1 97.38 264 TYR A C 1
ATOM 2042 O O . TYR A 1 264 ? -7.043 -11.953 -26.891 1 97.38 264 TYR A O 1
ATOM 2050 N N . ARG A 1 265 ? -5.258 -10.664 -26.609 1 97.94 265 ARG A N 1
ATOM 2051 C CA . ARG A 1 265 ? -4.797 -11.367 -25.422 1 97.94 265 ARG A CA 1
ATOM 2052 C C . ARG A 1 265 ? -5.809 -11.258 -24.297 1 97.94 265 ARG A C 1
ATOM 2054 O O . ARG A 1 265 ? -6.082 -12.234 -23.594 1 97.94 265 ARG A O 1
ATOM 2061 N N . ARG A 1 266 ? -6.375 -10.078 -24.125 1 97.88 266 ARG A N 1
ATOM 2062 C CA . ARG A 1 266 ? -7.391 -9.875 -23.094 1 97.88 266 ARG A CA 1
ATOM 2063 C C . ARG A 1 266 ? -8.617 -10.742 -23.359 1 97.88 266 ARG A C 1
ATOM 2065 O O . ARG A 1 266 ? -9.234 -11.258 -22.422 1 97.88 266 ARG A O 1
ATOM 2072 N N . GLU A 1 267 ? -8.945 -10.852 -24.562 1 96.25 267 GLU A N 1
ATOM 2073 C CA . GLU A 1 267 ? -10.078 -11.68 -24.938 1 96.25 267 GLU A CA 1
ATOM 2074 C C . GLU A 1 267 ? -9.844 -13.141 -24.562 1 96.25 267 GLU A C 1
ATOM 2076 O O . GLU A 1 267 ? -10.742 -13.82 -24.078 1 96.25 267 GLU A O 1
ATOM 2081 N N . ILE A 1 268 ? -8.68 -13.617 -24.828 1 96.5 268 ILE A N 1
ATOM 2082 C CA . ILE A 1 268 ? -8.32 -14.984 -24.484 1 96.5 268 ILE A CA 1
ATOM 2083 C C . ILE A 1 268 ? -8.422 -15.172 -22.969 1 96.5 268 ILE A C 1
ATOM 2085 O O . ILE A 1 268 ? -9.055 -16.109 -22.5 1 96.5 268 ILE A O 1
ATOM 2089 N N . ASP A 1 269 ? -7.895 -14.219 -22.25 1 97.31 269 ASP A N 1
ATOM 2090 C CA . ASP A 1 269 ? -7.91 -14.336 -20.797 1 97.31 269 ASP A CA 1
ATOM 2091 C C . ASP A 1 269 ? -9.328 -14.188 -20.25 1 97.31 269 ASP A C 1
ATOM 2093 O O . ASP A 1 269 ? -9.68 -14.805 -19.25 1 97.31 269 ASP A O 1
ATOM 2097 N N . GLN A 1 270 ? -10.109 -13.336 -20.922 1 96.69 270 GLN A N 1
ATOM 2098 C CA . GLN A 1 270 ? -11.523 -13.234 -20.562 1 96.69 270 GLN A CA 1
ATOM 2099 C C . GLN A 1 270 ? -12.203 -14.602 -20.625 1 96.69 270 GLN A C 1
ATOM 2101 O O . GLN A 1 270 ? -12.922 -14.992 -19.703 1 96.69 270 GLN A O 1
ATOM 2106 N N . GLU A 1 271 ? -11.969 -15.328 -21.625 1 94.38 271 GLU A N 1
ATOM 2107 C CA . GLU A 1 271 ? -12.602 -16.625 -21.812 1 94.38 271 GLU A CA 1
ATOM 2108 C C . GLU A 1 271 ? -12.062 -17.656 -20.828 1 94.38 271 GLU A C 1
ATOM 2110 O O . GLU A 1 271 ? -12.828 -18.406 -20.219 1 94.38 271 GLU A O 1
ATOM 2115 N N . LEU A 1 272 ? -10.797 -17.688 -20.656 1 94.81 272 LEU A N 1
ATOM 2116 C CA . LEU A 1 272 ? -10.18 -18.641 -19.734 1 94.81 272 LEU A CA 1
ATOM 2117 C C . LEU A 1 272 ? -10.68 -18.422 -18.312 1 94.81 272 LEU A C 1
ATOM 2119 O O . LEU A 1 272 ? -11.086 -19.391 -17.641 1 94.81 272 LEU A O 1
ATOM 2123 N N . ASN A 1 273 ? -10.695 -17.172 -17.891 1 96.75 273 ASN A N 1
ATOM 2124 C CA . ASN A 1 273 ? -11.031 -16.859 -16.5 1 96.75 273 ASN A CA 1
ATOM 2125 C C . ASN A 1 273 ? -12.523 -17.031 -16.234 1 96.75 273 ASN A C 1
ATOM 2127 O O . ASN A 1 273 ? -12.93 -17.25 -15.086 1 96.75 273 ASN A O 1
ATOM 2131 N N . SER A 1 274 ? -13.32 -16.922 -17.281 1 95.06 274 SER A N 1
ATOM 2132 C CA . SER A 1 274 ? -14.766 -17.031 -17.109 1 95.06 274 SER A CA 1
ATOM 2133 C C . SER A 1 274 ? -15.18 -18.453 -16.766 1 95.06 274 SER A C 1
ATOM 2135 O O . SER A 1 274 ? -16.312 -18.703 -16.344 1 95.06 274 SER A O 1
ATOM 2137 N N . ARG A 1 275 ? -14.312 -19.406 -16.766 1 92.44 275 ARG A N 1
ATOM 2138 C CA . ARG A 1 275 ? -14.648 -20.828 -16.609 1 92.44 275 ARG A CA 1
ATOM 2139 C C . ARG A 1 275 ? -14.484 -21.266 -15.156 1 92.44 275 ARG A C 1
ATOM 2141 O O . ARG A 1 275 ? -14.82 -22.406 -14.805 1 92.44 275 ARG A O 1
ATOM 2148 N N . PHE A 1 276 ? -14.055 -20.391 -14.242 1 95.44 276 PHE A N 1
ATOM 2149 C CA . PHE A 1 276 ? -13.75 -20.812 -12.875 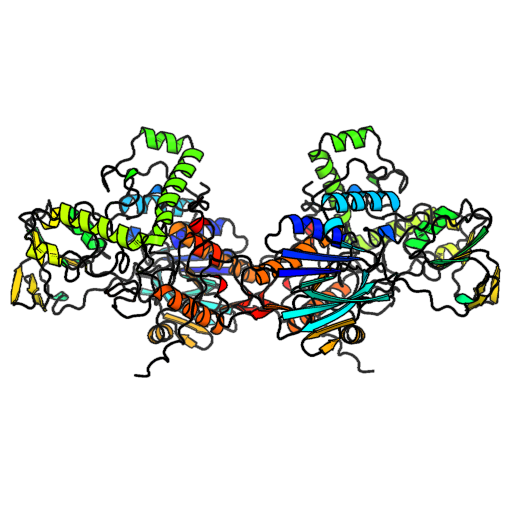1 95.44 276 PHE A CA 1
ATOM 2150 C C . PHE A 1 276 ? -14.992 -21.391 -12.195 1 95.44 276 PHE A C 1
ATOM 2152 O O . PHE A 1 276 ? -14.898 -22.359 -11.445 1 95.44 276 PHE A O 1
ATOM 2159 N N . PRO A 1 277 ? -16.172 -20.906 -12.43 1 94.31 277 PRO A N 1
ATOM 2160 C CA . PRO A 1 277 ? -17.344 -21.438 -11.742 1 94.31 277 PRO A CA 1
ATOM 2161 C C . PRO A 1 277 ? -17.562 -22.938 -12.008 1 94.31 277 PRO A C 1
ATOM 2163 O O . PRO A 1 277 ? -18.266 -23.609 -11.25 1 94.31 277 PRO A O 1
ATOM 2166 N N . ASN A 1 278 ? -16.906 -23.469 -13.055 1 94.44 278 ASN A N 1
ATOM 2167 C CA . ASN A 1 278 ? -17.016 -24.891 -13.375 1 94.44 278 ASN A CA 1
ATOM 2168 C C . ASN A 1 278 ? -16.438 -25.75 -12.25 1 94.44 278 ASN A C 1
ATOM 2170 O O . ASN A 1 278 ? -16.688 -26.953 -12.203 1 94.44 278 ASN A O 1
ATOM 2174 N N . PHE A 1 279 ? -15.727 -25.141 -11.312 1 96.25 279 PHE A N 1
ATOM 2175 C CA . PHE A 1 279 ? -15.008 -25.922 -10.305 1 96.25 279 PHE A CA 1
ATOM 2176 C C . PHE A 1 279 ? -15.805 -26 -9.008 1 96.25 279 PHE A C 1
ATOM 2178 O O . PHE A 1 279 ? -15.391 -26.656 -8.055 1 96.25 279 PHE A O 1
ATOM 2185 N N . TYR A 1 280 ? -16.922 -25.328 -8.875 1 97.31 280 TYR A N 1
ATOM 2186 C CA . TYR A 1 280 ? -17.766 -25.453 -7.688 1 97.31 280 TYR A CA 1
ATOM 2187 C C . TYR A 1 280 ? -18.562 -26.75 -7.723 1 97.31 280 TYR A C 1
ATOM 2189 O O . TYR A 1 280 ? -19.328 -27 -8.664 1 97.31 280 TYR A O 1
ATOM 2197 N N . LYS A 1 281 ? -18.422 -27.516 -6.691 1 96.81 281 LYS A N 1
ATOM 2198 C CA . LYS A 1 281 ? -19.156 -28.766 -6.59 1 96.81 281 LYS A CA 1
ATOM 2199 C C . LYS A 1 281 ? -20.656 -28.547 -6.676 1 96.81 281 LYS A C 1
ATOM 2201 O O . LYS A 1 281 ? -21.172 -27.562 -6.137 1 96.81 281 LYS A O 1
ATOM 2206 N N . ASN A 1 282 ? -21.344 -29.438 -7.41 1 95.56 282 ASN A N 1
ATOM 2207 C CA . ASN A 1 282 ? -22.797 -29.516 -7.473 1 95.56 282 ASN A CA 1
ATOM 2208 C C . ASN A 1 282 ? -23.391 -28.25 -8.094 1 95.56 282 ASN A C 1
ATOM 2210 O O . ASN A 1 282 ? -24.578 -27.969 -7.906 1 95.56 282 ASN A O 1
ATOM 2214 N N . SER A 1 283 ? -22.609 -27.438 -8.742 1 96.25 283 SER A N 1
ATOM 2215 C CA . SER A 1 283 ? -23.125 -26.25 -9.414 1 96.25 283 SER A CA 1
ATOM 2216 C C . SER A 1 283 ? -23.656 -26.578 -10.797 1 96.25 283 SER A C 1
ATOM 2218 O O . SER A 1 283 ? -23.297 -27.609 -11.375 1 96.25 283 SER A O 1
ATOM 2220 N N . PRO A 1 284 ? -24.547 -25.703 -11.273 1 96.5 284 PRO A N 1
ATOM 2221 C CA . PRO A 1 284 ? -25 -25.906 -12.648 1 96.5 284 PRO A CA 1
ATOM 2222 C C . PRO A 1 284 ? -23.859 -25.875 -13.664 1 96.5 284 PRO A C 1
ATOM 2224 O O . PRO A 1 284 ? -23.844 -26.656 -14.617 1 96.5 284 PRO A O 1
ATOM 2227 N N . ALA A 1 285 ? -22.922 -25.047 -13.414 1 95.31 285 ALA A N 1
ATOM 2228 C CA . ALA A 1 285 ? -21.781 -24.938 -14.312 1 95.31 285 ALA A CA 1
ATOM 2229 C C . ALA A 1 285 ? -20.969 -26.234 -14.312 1 95.31 285 ALA A C 1
ATOM 2231 O O . ALA A 1 285 ? -20.516 -26.703 -15.359 1 95.31 285 ALA A O 1
ATOM 2232 N N . GLN A 1 286 ? -20.781 -26.844 -13.156 1 95.75 286 GLN A N 1
ATOM 2233 C CA . GLN A 1 286 ? -20.062 -28.109 -13.016 1 95.75 286 GLN A CA 1
ATOM 2234 C C . GLN A 1 286 ? -20.781 -29.234 -13.75 1 95.75 286 GLN A C 1
ATOM 2236 O O . GLN A 1 286 ? -20.156 -30.047 -14.43 1 95.75 286 GLN A O 1
ATOM 2241 N N . LYS A 1 287 ? -22.062 -29.297 -13.594 1 96.19 287 LYS A N 1
ATOM 2242 C CA . LYS A 1 287 ? -22.875 -30.312 -14.242 1 96.19 287 LYS A CA 1
ATOM 2243 C C . LYS A 1 287 ? -22.797 -30.203 -15.758 1 96.19 287 LYS A C 1
ATOM 2245 O O . LYS A 1 287 ? -22.641 -31.203 -16.469 1 96.19 287 LYS A O 1
ATOM 2250 N N . MET A 1 288 ? -22.922 -29 -16.188 1 95.38 288 MET A N 1
ATOM 2251 C CA . MET A 1 288 ? -22.844 -28.75 -17.609 1 95.38 288 MET A CA 1
ATOM 2252 C C . MET A 1 288 ? -21.484 -29.125 -18.172 1 95.38 288 MET A C 1
ATOM 2254 O O . MET A 1 288 ? -21.375 -29.734 -19.234 1 95.38 288 MET A O 1
ATOM 2258 N N . SER A 1 289 ? -20.469 -28.75 -17.484 1 93.31 289 SER A N 1
ATOM 2259 C CA . SER A 1 289 ? -19.109 -29.062 -17.906 1 93.31 289 SER A CA 1
ATOM 2260 C C . SER A 1 289 ? -18.891 -30.578 -17.984 1 93.31 289 SER A C 1
ATOM 2262 O O . SER A 1 289 ? -18.328 -31.078 -18.953 1 93.31 289 SER A O 1
ATOM 2264 N N . ARG A 1 290 ? -19.312 -31.266 -17 1 94.56 290 ARG A N 1
ATOM 2265 C CA . ARG A 1 290 ? -19.188 -32.719 -17 1 94.56 290 ARG A CA 1
ATOM 2266 C C . ARG A 1 290 ? -19.906 -33.344 -18.188 1 94.56 290 ARG A C 1
ATOM 2268 O O . ARG A 1 290 ? -19.359 -34.219 -18.875 1 94.56 290 ARG A O 1
ATOM 2275 N N . GLU A 1 291 ? -21.094 -32.875 -18.422 1 95.69 291 GLU A N 1
ATOM 2276 C CA . GLU A 1 291 ? -21.875 -33.406 -19.547 1 95.69 291 GLU A CA 1
ATOM 2277 C C . GLU A 1 291 ? -21.156 -33.156 -20.875 1 95.69 291 GLU A C 1
ATOM 2279 O O . GLU A 1 291 ? -21.078 -34.062 -21.703 1 95.69 291 GLU A O 1
ATOM 2284 N N . ILE A 1 292 ? -20.672 -32.031 -21.016 1 93.06 292 ILE A N 1
ATOM 2285 C CA . ILE A 1 292 ? -20.016 -31.641 -22.266 1 93.06 292 ILE A CA 1
ATOM 2286 C C . ILE A 1 292 ? -18.766 -32.5 -22.469 1 93.06 292 ILE A C 1
ATOM 2288 O O . ILE A 1 292 ? -18.547 -33.062 -23.531 1 93.06 292 ILE A O 1
ATOM 2292 N N . VAL A 1 293 ? -17.953 -32.625 -21.469 1 94.19 293 VAL A N 1
ATOM 2293 C CA . VAL A 1 293 ? -16.688 -33.344 -21.578 1 94.19 293 VAL A CA 1
ATOM 2294 C C . VAL A 1 293 ? -16.953 -34.844 -21.75 1 94.19 293 VAL A C 1
ATOM 2296 O O . VAL A 1 293 ? -16.328 -35.5 -22.594 1 94.19 293 VAL A O 1
ATOM 2299 N N . GLU A 1 294 ? -17.875 -35.312 -21 1 95.88 294 GLU A N 1
ATOM 2300 C CA . GLU A 1 294 ? -18.219 -36.75 -21.109 1 95.88 294 GLU A CA 1
ATOM 2301 C C . GLU A 1 294 ? -18.75 -37.062 -22.5 1 95.88 294 GLU A C 1
ATOM 2303 O O . GLU A 1 294 ? -18.344 -38.062 -23.109 1 95.88 294 GLU A O 1
ATOM 2308 N N . LYS A 1 295 ? -19.688 -36.25 -22.953 1 95.81 295 LYS A N 1
ATOM 2309 C CA . LYS A 1 295 ? -20.25 -36.469 -24.281 1 95.81 295 LYS A CA 1
ATOM 2310 C C . LYS A 1 295 ? -19.156 -36.438 -25.344 1 95.81 295 LYS A C 1
ATOM 2312 O O . LYS A 1 295 ? -19.141 -37.25 -26.266 1 95.81 295 LYS A O 1
ATOM 2317 N N . SER A 1 296 ? -18.344 -35.5 -25.234 1 93.56 296 SER A N 1
ATOM 2318 C CA . SER A 1 296 ? -17.234 -35.375 -26.188 1 93.56 296 SER A CA 1
ATOM 2319 C C . SER A 1 296 ? -16.328 -36.594 -26.156 1 93.56 296 SER A C 1
ATOM 2321 O O . SER A 1 296 ? -15.953 -37.125 -27.203 1 93.56 296 SER A O 1
ATOM 2323 N N . MET A 1 297 ? -15.953 -37.062 -24.969 1 96 297 MET A N 1
ATOM 2324 C CA . MET A 1 297 ? -15.094 -38.25 -24.844 1 96 297 MET A CA 1
ATOM 2325 C C . MET A 1 297 ? -15.766 -39.5 -25.422 1 96 297 MET A C 1
ATOM 2327 O O . MET A 1 297 ? -15.141 -40.25 -26.172 1 96 297 MET A O 1
ATOM 2331 N N . ARG A 1 298 ? -17.031 -39.656 -25.156 1 96.25 298 ARG A N 1
ATOM 2332 C CA . ARG A 1 298 ? -17.766 -40.812 -25.672 1 96.25 298 ARG A CA 1
ATOM 2333 C C . ARG A 1 298 ? -17.812 -40.812 -27.188 1 96.25 298 ARG A C 1
ATOM 2335 O O . ARG A 1 298 ? -17.688 -41.844 -27.844 1 96.25 298 ARG A O 1
ATOM 2342 N N . LYS A 1 299 ? -18.031 -39.594 -27.688 1 95.44 299 LYS A N 1
ATOM 2343 C CA . LYS A 1 299 ? -18.062 -39.469 -29.141 1 95.44 299 LYS A CA 1
ATOM 2344 C C . LYS A 1 299 ? -16.703 -39.812 -29.766 1 95.44 299 LYS A C 1
ATOM 2346 O O . LYS A 1 299 ? -16.641 -40.531 -30.766 1 95.44 299 LYS A O 1
ATOM 2351 N N . GLN A 1 300 ? -15.664 -39.375 -29.203 1 94.12 300 GLN A N 1
ATOM 2352 C CA . GLN A 1 300 ? -14.32 -39.594 -29.734 1 94.12 300 GLN A CA 1
ATOM 2353 C C . GLN A 1 300 ? -13.891 -41.062 -29.562 1 94.12 300 GLN A C 1
ATOM 2355 O O . GLN A 1 300 ? -13.086 -41.562 -30.344 1 94.12 300 GLN A O 1
ATOM 2360 N N . LEU A 1 301 ? -14.445 -41.719 -28.562 1 96.5 301 LEU A N 1
ATOM 2361 C CA . LEU A 1 301 ? -14.102 -43.125 -28.266 1 96.5 301 LEU A CA 1
ATOM 2362 C C . LEU A 1 301 ? -15.102 -44.062 -28.906 1 96.5 301 LEU A C 1
ATOM 2364 O O . LEU A 1 301 ? -15.211 -45.219 -28.484 1 96.5 301 LEU A O 1
ATOM 2368 N N . ALA A 1 302 ? -15.797 -43.656 -29.891 1 94.88 302 ALA A N 1
ATOM 2369 C CA . ALA A 1 302 ? -16.938 -44.406 -30.438 1 94.88 302 ALA A CA 1
ATOM 2370 C C . ALA A 1 302 ? -16.5 -45.719 -31.031 1 94.88 302 ALA A C 1
ATOM 2372 O O . ALA A 1 302 ? -17.281 -46.688 -31.047 1 94.88 302 ALA A O 1
ATOM 2373 N N . LYS A 1 303 ? -15.297 -45.844 -31.547 1 95.69 303 LYS A N 1
ATOM 2374 C CA . LYS A 1 303 ? -14.836 -47.062 -32.219 1 95.69 303 LYS A CA 1
ATOM 2375 C C . LYS A 1 303 ? -14.273 -48.062 -31.203 1 95.69 303 LYS A C 1
ATOM 2377 O O . LYS A 1 303 ? -14 -49.188 -31.547 1 95.69 303 LYS A O 1
ATOM 2382 N N . MET A 1 304 ? -14.141 -47.625 -29.984 1 95.5 304 MET A N 1
ATOM 2383 C CA . MET A 1 304 ? -13.531 -48.438 -28.953 1 95.5 304 MET A CA 1
ATOM 2384 C C . MET A 1 304 ? -14.516 -49.5 -28.453 1 95.5 304 MET A C 1
ATOM 2386 O O . MET A 1 304 ? -15.727 -49.312 -28.516 1 95.5 304 MET A O 1
ATOM 2390 N N . ASP A 1 305 ? -13.977 -50.594 -27.875 1 94.81 305 ASP A N 1
ATOM 2391 C CA . ASP A 1 305 ? -14.797 -51.562 -27.141 1 94.81 305 ASP A CA 1
ATOM 2392 C C . ASP A 1 305 ? -15.594 -50.844 -26.031 1 94.81 305 ASP A C 1
ATOM 2394 O O . ASP A 1 305 ? -15.031 -50.094 -25.25 1 94.81 305 ASP A O 1
ATOM 2398 N N . PRO A 1 306 ? -16.844 -51.094 -26.031 1 95.5 306 PRO A N 1
ATOM 2399 C CA . PRO A 1 306 ? -17.703 -50.375 -25.078 1 95.5 306 PRO A CA 1
ATOM 2400 C C . PRO A 1 306 ? -17.25 -50.562 -23.625 1 95.5 306 PRO A C 1
ATOM 2402 O O . PRO A 1 306 ? -17.312 -49.625 -22.828 1 95.5 306 PRO A O 1
ATOM 2405 N N . ALA A 1 307 ? -16.859 -51.75 -23.344 1 94.88 307 ALA A N 1
ATOM 2406 C CA . ALA A 1 307 ? -16.438 -52 -21.969 1 94.88 307 ALA A CA 1
ATOM 2407 C C . ALA A 1 307 ? -15.188 -51.219 -21.625 1 94.88 307 ALA A C 1
ATOM 2409 O O . ALA A 1 307 ? -15.086 -50.656 -20.516 1 94.88 307 ALA A O 1
ATOM 2410 N N . LEU A 1 308 ? -14.266 -51.188 -22.469 1 94.44 308 LEU A N 1
ATOM 2411 C CA . LEU A 1 308 ? -13.047 -50.406 -22.25 1 94.44 308 LEU A CA 1
ATOM 2412 C C . LEU A 1 308 ? -13.344 -48.906 -22.234 1 94.44 308 LEU A C 1
ATOM 2414 O O . LEU A 1 308 ? -12.773 -48.188 -21.438 1 94.44 308 LEU A O 1
ATOM 2418 N N . ARG A 1 309 ? -14.25 -48.469 -23.078 1 96 309 ARG A N 1
ATOM 2419 C CA . ARG A 1 309 ? -14.664 -47.062 -23.109 1 96 309 ARG A CA 1
ATOM 2420 C C . ARG A 1 309 ? -15.195 -46.625 -21.75 1 96 309 ARG A C 1
ATOM 2422 O O . ARG A 1 309 ? -14.82 -45.562 -21.25 1 96 309 ARG A O 1
ATOM 2429 N N . GLU A 1 310 ? -16.047 -47.406 -21.141 1 95.69 310 GLU A N 1
ATOM 2430 C CA . GLU A 1 310 ? -16.641 -47.062 -19.844 1 95.69 310 GLU A CA 1
ATOM 2431 C C . GLU A 1 310 ? -15.555 -46.938 -18.766 1 95.69 310 GLU A C 1
ATOM 2433 O O . GLU A 1 310 ? -15.672 -46.125 -17.859 1 95.69 310 GLU A O 1
ATOM 2438 N N . GLN A 1 311 ? -14.523 -47.719 -18.922 1 94.12 311 GLN A N 1
ATOM 2439 C CA . GLN A 1 311 ? -13.438 -47.719 -17.953 1 94.12 311 GLN A CA 1
ATOM 2440 C C . GLN A 1 311 ? -12.602 -46.438 -18.078 1 94.12 311 GLN A C 1
ATOM 2442 O O . GLN A 1 311 ? -11.891 -46.062 -17.156 1 94.12 311 GLN A O 1
ATOM 2447 N N . LEU A 1 312 ? -12.68 -45.844 -19.219 1 95.19 312 LEU A N 1
ATOM 2448 C CA . LEU A 1 312 ? -11.859 -44.656 -19.469 1 95.19 312 LEU A CA 1
ATOM 2449 C C . LEU A 1 312 ? -12.617 -43.375 -19.125 1 95.19 312 LEU A C 1
ATOM 2451 O O . LEU A 1 312 ? -12.031 -42.312 -19.078 1 95.19 312 LEU A O 1
ATOM 2455 N N . ILE A 1 313 ? -13.914 -43.469 -18.844 1 95.44 313 ILE A N 1
ATOM 2456 C CA . ILE A 1 313 ? -14.711 -42.344 -18.422 1 95.44 313 ILE A CA 1
ATOM 2457 C C . ILE A 1 313 ? -14.641 -42.188 -16.906 1 95.44 313 ILE A C 1
ATOM 2459 O O . ILE A 1 313 ? -15.039 -43.094 -16.172 1 95.44 313 ILE A O 1
ATOM 2463 N N . PRO A 1 314 ? -14.141 -41.062 -16.453 1 94.44 314 PRO A N 1
ATOM 2464 C CA . PRO A 1 314 ? -14 -40.875 -15 1 94.44 314 PRO A CA 1
ATOM 2465 C C . PRO A 1 314 ? -15.352 -40.875 -14.281 1 94.44 314 PRO A C 1
ATOM 2467 O O . PRO A 1 314 ? -16.375 -40.562 -14.883 1 94.44 314 PRO A O 1
ATOM 2470 N N . ASP A 1 315 ? -15.297 -41.156 -12.961 1 92.88 315 ASP A N 1
ATOM 2471 C CA . ASP A 1 315 ? -16.5 -41.125 -12.125 1 92.88 315 ASP A CA 1
ATOM 2472 C C . ASP A 1 315 ? -16.391 -40.031 -11.07 1 92.88 315 ASP A C 1
ATOM 2474 O O . ASP A 1 315 ? -17.141 -40 -10.094 1 92.88 315 ASP A O 1
ATOM 2478 N N . PHE A 1 316 ? -15.391 -39.25 -11.172 1 93.19 316 PHE A N 1
ATOM 2479 C CA . PHE A 1 316 ? -15.219 -38.094 -10.281 1 93.19 316 PHE A CA 1
ATOM 2480 C C . PHE A 1 316 ? -15.492 -36.812 -11.016 1 93.19 316 PHE A C 1
ATOM 2482 O O . PHE A 1 316 ? -15.656 -36.781 -12.242 1 93.19 316 PHE A O 1
ATOM 2489 N N . ASP A 1 317 ? -15.523 -35.688 -10.336 1 93.94 317 ASP A N 1
ATOM 2490 C CA . ASP A 1 317 ? -15.891 -34.406 -10.891 1 93.94 317 ASP A CA 1
ATOM 2491 C C . ASP A 1 317 ? -14.805 -33.875 -11.836 1 93.94 317 ASP A C 1
ATOM 2493 O O . ASP A 1 317 ? -13.617 -34.125 -11.609 1 93.94 317 ASP A O 1
ATOM 2497 N N . VAL A 1 318 ? -15.312 -33.188 -12.875 1 93.38 318 VAL A N 1
ATOM 2498 C CA . VAL A 1 318 ? -14.367 -32.438 -13.719 1 93.38 318 VAL A CA 1
ATOM 2499 C C . VAL A 1 318 ? -13.648 -31.391 -12.875 1 93.38 318 VAL A C 1
ATOM 2501 O O . VAL A 1 318 ? -14.281 -30.625 -12.164 1 93.38 318 VAL A O 1
ATOM 2504 N N . GLY A 1 319 ? -12.375 -31.469 -12.891 1 92.44 319 GLY A N 1
ATOM 2505 C CA . GLY A 1 319 ? -11.602 -30.5 -12.125 1 92.44 319 GLY A CA 1
ATOM 2506 C C . GLY A 1 319 ? -10.953 -31.094 -10.891 1 92.44 319 GLY A C 1
ATOM 2507 O O . GLY A 1 319 ? -10.078 -30.484 -10.281 1 92.44 319 GLY A O 1
ATOM 2508 N N . CYS A 1 320 ? -11.375 -32.312 -10.492 1 92.88 320 CYS A N 1
ATOM 2509 C CA . CYS A 1 320 ? -10.719 -33 -9.383 1 92.88 320 CYS A CA 1
ATOM 2510 C C . CYS A 1 320 ? -9.227 -33.156 -9.641 1 92.88 320 CYS A C 1
ATOM 2512 O O . CYS A 1 320 ? -8.422 -33.094 -8.719 1 92.88 320 CYS A O 1
ATOM 2514 N N . ARG A 1 321 ? -8.891 -33.406 -10.82 1 89.06 321 ARG A N 1
ATOM 2515 C CA . ARG A 1 321 ? -7.531 -33.344 -11.359 1 89.06 321 ARG A CA 1
ATOM 2516 C C . ARG A 1 321 ? -7.457 -32.406 -12.562 1 89.06 321 ARG A C 1
ATOM 2518 O O . ARG A 1 321 ? -8.484 -31.953 -13.07 1 89.06 321 ARG A O 1
ATOM 2525 N N . ARG A 1 322 ? -6.301 -32.125 -12.906 1 85.19 322 ARG A N 1
ATOM 2526 C CA . ARG A 1 322 ? -6.137 -31.203 -14.023 1 85.19 322 ARG A CA 1
ATOM 2527 C C . ARG A 1 322 ? -6.844 -31.719 -15.266 1 85.19 322 ARG A C 1
ATOM 2529 O O . ARG A 1 322 ? -6.684 -32.875 -15.648 1 85.19 322 ARG A O 1
ATOM 2536 N N . VAL A 1 323 ? -7.711 -30.859 -15.797 1 81.31 323 VAL A N 1
ATOM 2537 C CA . VAL A 1 323 ? -8.352 -31.172 -17.062 1 81.31 323 VAL A CA 1
ATOM 2538 C C . VAL A 1 323 ? -7.402 -30.844 -18.219 1 81.31 323 VAL A C 1
ATOM 2540 O O . VAL A 1 323 ? -6.867 -29.734 -18.297 1 81.31 323 VAL A O 1
ATOM 2543 N N . THR A 1 324 ? -7.109 -31.812 -19.031 1 82.06 324 THR A N 1
ATOM 2544 C CA . THR A 1 324 ? -6.137 -31.609 -20.109 1 82.06 324 THR A CA 1
ATOM 2545 C C . THR A 1 324 ? -6.812 -31.703 -21.469 1 82.06 324 THR A C 1
ATOM 2547 O O . THR A 1 324 ? -7.516 -32.688 -21.766 1 82.06 324 THR A O 1
ATOM 2550 N N . PRO A 1 325 ? -6.562 -30.609 -22.188 1 83.69 325 PRO A N 1
ATOM 2551 C CA . PRO A 1 325 ? -6.941 -30.812 -23.594 1 83.69 325 PRO A CA 1
ATOM 2552 C C . PRO A 1 325 ? -6.105 -31.891 -24.281 1 83.69 325 PRO A C 1
ATOM 2554 O O . PRO A 1 325 ? -4.895 -31.969 -24.062 1 83.69 325 PRO A O 1
ATOM 2557 N N . GLY A 1 326 ? -6.707 -32.875 -24.891 1 86.44 326 GLY A N 1
ATOM 2558 C CA . GLY A 1 326 ? -5.98 -34 -25.484 1 86.44 326 GLY A CA 1
ATOM 2559 C C . GLY A 1 326 ? -6.332 -34.25 -26.938 1 86.44 326 GLY A C 1
ATOM 2560 O O . GLY A 1 326 ? -6.98 -35.25 -27.266 1 86.44 326 GLY A O 1
ATOM 2561 N N . GLU A 1 327 ? -5.785 -33.344 -27.703 1 84.88 327 GLU A N 1
ATOM 2562 C CA . GLU A 1 327 ? -6.031 -33.5 -29.141 1 84.88 327 GLU A CA 1
ATOM 2563 C C . GLU A 1 327 ? -5.391 -34.812 -29.656 1 84.88 327 GLU A C 1
ATOM 2565 O O . GLU A 1 327 ? -4.191 -35.031 -29.469 1 84.88 327 GLU A O 1
ATOM 2570 N N . GLY A 1 328 ? -6.234 -35.594 -30.219 1 91.56 328 GLY A N 1
ATOM 2571 C CA . GLY A 1 328 ? -5.742 -36.781 -30.875 1 91.56 328 GLY A CA 1
ATOM 2572 C C . GLY A 1 328 ? -5.516 -37.938 -29.922 1 91.56 328 GLY A C 1
ATOM 2573 O O . GLY A 1 328 ? -5.324 -39.094 -30.344 1 91.56 328 GLY A O 1
ATOM 2574 N N . TYR A 1 329 ? -5.578 -37.75 -28.609 1 95.06 329 TYR A N 1
ATOM 2575 C CA . TYR A 1 329 ? -5.246 -38.75 -27.625 1 95.06 329 TYR A CA 1
ATOM 2576 C C . TYR A 1 329 ? -6.262 -39.906 -27.641 1 95.06 329 TYR A C 1
ATOM 2578 O O . TYR A 1 329 ? -5.891 -41.062 -27.781 1 95.06 329 TYR A O 1
ATOM 2586 N N . LEU A 1 330 ? -7.516 -39.562 -27.562 1 95.75 330 LEU A N 1
ATOM 2587 C CA . LEU A 1 330 ? -8.562 -40.594 -27.531 1 95.75 330 LEU A CA 1
ATOM 2588 C C . LEU A 1 330 ? -8.625 -41.344 -28.844 1 95.75 330 LEU A C 1
ATOM 2590 O O . LEU A 1 330 ? -8.859 -42.562 -28.844 1 95.75 330 LEU A O 1
ATOM 2594 N N . GLU A 1 331 ? -8.391 -40.656 -29.938 1 95.31 331 GLU A N 1
ATOM 2595 C CA . GLU A 1 331 ? -8.328 -41.312 -31.234 1 95.31 331 GLU A CA 1
ATOM 2596 C C . GLU A 1 331 ? -7.148 -42.281 -31.328 1 95.31 331 GLU A C 1
ATOM 2598 O O . GLU A 1 331 ? -7.285 -43.375 -31.844 1 95.31 331 GLU A O 1
ATOM 2603 N N . ALA A 1 332 ? -6.051 -41.844 -30.766 1 97 332 ALA A N 1
ATOM 2604 C CA . ALA A 1 332 ? -4.84 -42.656 -30.797 1 97 332 ALA A CA 1
ATOM 2605 C C . ALA A 1 332 ? -5.039 -43.938 -30.031 1 97 332 ALA A C 1
ATOM 2607 O O . ALA A 1 332 ? -4.516 -45 -30.422 1 97 332 ALA A O 1
ATOM 2608 N N . LEU A 1 333 ? -5.781 -43.969 -28.984 1 97.38 333 LEU A N 1
ATOM 2609 C CA . LEU A 1 333 ? -6.008 -45.125 -28.125 1 97.38 333 LEU A CA 1
ATOM 2610 C C . LEU A 1 333 ? -6.742 -46.219 -28.891 1 97.38 333 LEU A C 1
ATOM 2612 O O . LEU A 1 333 ? -6.773 -47.375 -28.453 1 97.38 333 LEU A O 1
ATOM 2616 N N . GLN A 1 334 ? -7.336 -45.844 -30.047 1 97.5 334 GLN A N 1
ATOM 2617 C CA . GLN A 1 334 ? -8.203 -46.781 -30.75 1 97.5 334 GLN A CA 1
ATOM 2618 C C . GLN A 1 334 ? -7.512 -47.312 -32 1 97.5 334 GLN A C 1
ATOM 2620 O O . GLN A 1 334 ? -8.102 -48.125 -32.75 1 97.5 334 GLN A O 1
ATOM 2625 N N . GLU A 1 335 ? -6.332 -46.938 -32.281 1 97.75 335 GLU A N 1
ATOM 2626 C CA . GLU A 1 335 ? -5.602 -47.375 -33.438 1 97.75 335 GLU A CA 1
ATOM 2627 C C . GLU A 1 335 ? -5.172 -48.844 -33.281 1 97.75 335 GLU A C 1
ATOM 2629 O O . GLU A 1 335 ? -4.977 -49.312 -32.188 1 97.75 335 GLU A O 1
ATOM 2634 N N . ASP A 1 336 ? -4.902 -49.5 -34.312 1 97.38 336 ASP A N 1
ATOM 2635 C CA . ASP A 1 336 ? -4.66 -50.938 -34.344 1 97.38 336 ASP A CA 1
ATOM 2636 C C . ASP A 1 336 ? -3.361 -51.312 -33.625 1 97.38 336 ASP A C 1
ATOM 2638 O O . ASP A 1 336 ? -3.234 -52.406 -33.062 1 97.38 336 ASP A O 1
ATOM 2642 N N . ASN A 1 337 ? -2.48 -50.375 -33.688 1 98.31 337 ASN A N 1
ATOM 2643 C CA . ASN A 1 337 ? -1.183 -50.688 -33.094 1 98.31 337 ASN A CA 1
ATOM 2644 C C . ASN A 1 337 ? -1.097 -50.219 -31.641 1 98.31 337 ASN A C 1
ATOM 2646 O O . ASN A 1 337 ? -0.003 -50.094 -31.078 1 98.31 337 ASN A O 1
ATOM 2650 N N . VAL A 1 338 ? -2.199 -49.906 -31.031 1 98.38 338 VAL A N 1
ATOM 2651 C CA . VAL A 1 338 ? -2.197 -49.406 -29.656 1 98.38 338 VAL A CA 1
ATOM 2652 C C . VAL A 1 338 ? -3.006 -50.344 -28.766 1 98.38 338 VAL A C 1
ATOM 2654 O O . VAL A 1 338 ? -4.078 -50.812 -29.156 1 98.38 338 VAL A O 1
ATOM 2657 N N . GLU A 1 339 ? -2.516 -50.656 -27.609 1 97.88 339 GLU A N 1
ATOM 2658 C CA . GLU A 1 339 ? -3.244 -51.375 -26.562 1 97.88 339 GLU A CA 1
ATOM 2659 C C . GLU A 1 339 ? -3.32 -50.562 -25.281 1 97.88 339 GLU A C 1
ATOM 2661 O O . GLU A 1 339 ? -2.309 -50 -24.828 1 97.88 339 GLU A O 1
ATOM 2666 N N . VAL A 1 340 ? -4.5 -50.438 -24.766 1 97.56 340 VAL A N 1
ATOM 2667 C CA . VAL A 1 340 ? -4.719 -49.719 -23.516 1 97.56 340 VAL A CA 1
ATOM 2668 C C . VAL A 1 340 ? -4.816 -50.719 -22.344 1 97.56 340 VAL A C 1
ATOM 2670 O O . VAL A 1 340 ? -5.633 -51.656 -22.375 1 97.56 340 VAL A O 1
ATOM 2673 N N . VAL A 1 341 ? -3.99 -50.5 -21.375 1 96.69 341 VAL A N 1
ATOM 2674 C CA . VAL A 1 341 ? -3.965 -51.406 -20.219 1 96.69 341 VAL A CA 1
ATOM 2675 C C . VAL A 1 341 ? -4.355 -50.625 -18.953 1 96.69 341 VAL A C 1
ATOM 2677 O O . VAL A 1 341 ? -3.748 -49.625 -18.641 1 96.69 341 VAL A O 1
ATOM 2680 N N . ARG A 1 342 ? -5.297 -51.125 -18.219 1 94.25 342 ARG A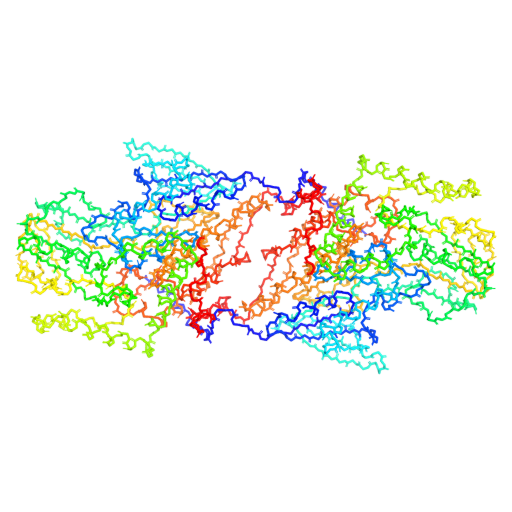 N 1
ATOM 2681 C CA . ARG A 1 342 ? -5.801 -50.438 -17.047 1 94.25 342 ARG A CA 1
ATOM 2682 C C . ARG A 1 342 ? -5.367 -51.156 -15.766 1 94.25 342 ARG A C 1
ATOM 2684 O O . ARG A 1 342 ? -5.566 -50.656 -14.664 1 94.25 342 ARG A O 1
ATOM 2691 N N . THR A 1 343 ? -4.746 -52.281 -15.961 1 92 343 THR A N 1
ATOM 2692 C CA . THR A 1 343 ? -4.301 -53.062 -14.812 1 92 343 THR A CA 1
ATOM 2693 C C . THR A 1 343 ? -2.955 -52.562 -14.305 1 92 343 THR A C 1
ATOM 2695 O O . THR A 1 343 ? -2.158 -52 -15.07 1 92 343 THR A O 1
ATOM 2698 N N . SER A 1 344 ? -2.689 -52.844 -13.07 1 93.25 344 SER A N 1
ATOM 2699 C CA . SER A 1 344 ? -1.46 -52.375 -12.43 1 93.25 344 SER A CA 1
ATOM 2700 C C . SER A 1 344 ? -0.251 -53.156 -12.945 1 93.25 344 SER A C 1
ATOM 2702 O O . SER A 1 344 ? -0.365 -54.344 -13.297 1 93.25 344 SER A O 1
ATOM 2704 N N . ILE A 1 345 ? 0.817 -52.438 -12.945 1 96.19 345 ILE A N 1
ATOM 2705 C CA . ILE A 1 345 ? 2.094 -53.062 -13.289 1 96.19 345 ILE A CA 1
ATOM 2706 C C . ILE A 1 345 ? 2.67 -53.781 -12.07 1 96.19 345 ILE A C 1
ATOM 2708 O O . ILE A 1 345 ? 2.781 -53.188 -10.992 1 96.19 345 ILE A O 1
ATOM 2712 N N . GLN A 1 346 ? 2.967 -54.969 -12.273 1 96.75 346 GLN A N 1
ATOM 2713 C CA . GLN A 1 346 ? 3.576 -55.75 -11.195 1 96.75 346 GLN A CA 1
ATOM 2714 C C . GLN A 1 346 ? 5.082 -55.531 -11.141 1 96.75 346 GLN A C 1
ATOM 2716 O O . GLN A 1 346 ? 5.645 -55.312 -10.062 1 96.75 346 GLN A O 1
ATOM 2721 N N . GLU A 1 347 ? 5.672 -55.625 -12.258 1 97.81 347 GLU A N 1
ATOM 2722 C CA . GLU A 1 347 ? 7.121 -55.438 -12.305 1 97.81 347 GLU A CA 1
ATOM 2723 C C . GLU A 1 347 ? 7.59 -55.156 -13.734 1 97.81 347 GLU A C 1
ATOM 2725 O O . GLU A 1 347 ? 6.832 -55.344 -14.688 1 97.81 347 GLU A O 1
ATOM 2730 N N . ILE A 1 348 ? 8.742 -54.625 -13.797 1 98.12 348 ILE A N 1
ATOM 2731 C CA . ILE A 1 348 ? 9.438 -54.469 -15.07 1 98.12 348 ILE A CA 1
ATOM 2732 C C . ILE A 1 348 ? 10.602 -55.438 -15.156 1 98.12 348 ILE A C 1
ATOM 2734 O O . ILE A 1 348 ? 11.344 -55.625 -14.195 1 98.12 348 ILE A O 1
ATOM 2738 N N . THR A 1 349 ? 10.711 -56.125 -16.266 1 97.5 349 THR A N 1
ATOM 2739 C CA . THR A 1 349 ? 11.789 -57.062 -16.547 1 97.5 349 THR A CA 1
ATOM 2740 C C . THR A 1 349 ? 12.719 -56.531 -17.625 1 97.5 349 THR A C 1
ATOM 2742 O O . THR A 1 349 ? 12.445 -55.469 -18.203 1 97.5 349 THR A O 1
ATOM 2745 N N . PRO A 1 350 ? 13.836 -57.219 -17.875 1 97.62 350 PRO A N 1
ATOM 2746 C CA . PRO A 1 350 ? 14.711 -56.75 -18.953 1 97.62 350 PRO A CA 1
ATOM 2747 C C . PRO A 1 350 ? 14 -56.688 -20.297 1 97.62 350 PRO A C 1
ATOM 2749 O O . PRO A 1 350 ? 14.406 -55.906 -21.172 1 97.62 350 PRO A O 1
ATOM 2752 N N . ASP A 1 351 ? 12.906 -57.438 -20.344 1 97 351 ASP A N 1
ATOM 2753 C CA . ASP A 1 351 ? 12.227 -57.531 -21.641 1 97 351 ASP A CA 1
ATOM 2754 C C . ASP A 1 351 ? 11.086 -56.531 -21.734 1 97 351 ASP A C 1
ATOM 2756 O O . ASP A 1 351 ? 10.625 -56.188 -22.828 1 97 351 ASP A O 1
ATOM 2760 N N . GLY A 1 352 ? 10.555 -56.25 -20.594 1 97.81 352 GLY A N 1
ATOM 2761 C CA . GLY A 1 352 ? 9.445 -55.312 -20.688 1 97.81 352 GLY A CA 1
ATOM 2762 C C . GLY A 1 352 ? 8.609 -55.25 -19.406 1 97.81 352 GLY A C 1
ATOM 2763 O O . GLY A 1 352 ? 9.156 -55.312 -18.312 1 97.81 352 GLY A O 1
ATOM 2764 N N . VAL A 1 353 ? 7.273 -55.031 -19.531 1 98.25 353 VAL A N 1
ATOM 2765 C CA . VAL A 1 353 ? 6.359 -54.781 -18.422 1 98.25 353 VAL A CA 1
ATOM 2766 C C . VAL A 1 353 ? 5.523 -56.031 -18.141 1 98.25 353 VAL A C 1
ATOM 2768 O O . VAL A 1 353 ? 5.031 -56.656 -19.062 1 98.25 353 VAL A O 1
ATOM 2771 N N . VAL A 1 354 ? 5.391 -56.312 -16.906 1 98.12 354 VAL A N 1
ATOM 2772 C CA . VAL A 1 354 ? 4.531 -57.406 -16.484 1 98.12 354 VAL A CA 1
ATOM 2773 C C . VAL A 1 354 ? 3.383 -56.875 -15.633 1 98.12 354 VAL A C 1
ATOM 2775 O O . VAL A 1 354 ? 3.613 -56.156 -14.641 1 98.12 354 VAL A O 1
ATOM 2778 N N . THR A 1 355 ? 2.205 -57.219 -16.016 1 96.88 355 THR A N 1
ATOM 2779 C CA . THR A 1 355 ? 1.046 -56.75 -15.258 1 96.88 355 THR A CA 1
ATOM 2780 C C . THR A 1 355 ? 0.757 -57.656 -14.078 1 96.88 355 THR A C 1
ATOM 2782 O O . THR A 1 355 ? 1.358 -58.719 -13.961 1 96.88 355 THR A O 1
ATOM 2785 N N . ARG A 1 356 ? -0.091 -57.219 -13.258 1 94.62 356 ARG A N 1
ATOM 2786 C CA . ARG A 1 356 ? -0.472 -58 -12.086 1 94.62 356 ARG A CA 1
ATOM 2787 C C . ARG A 1 356 ? -1.134 -59.312 -12.484 1 94.62 356 ARG A C 1
ATOM 2789 O O . ARG A 1 356 ? -1.055 -60.312 -11.758 1 94.62 356 ARG A O 1
ATOM 2796 N N . GLU A 1 357 ? -1.708 -59.375 -13.648 1 92.94 357 GLU A N 1
ATOM 2797 C CA . GLU A 1 357 ? -2.367 -60.562 -14.141 1 92.94 357 GLU A CA 1
ATOM 2798 C C . GLU A 1 357 ? -1.368 -61.531 -14.805 1 92.94 357 GLU A C 1
ATOM 2800 O O . GLU A 1 357 ? -1.735 -62.625 -15.242 1 92.94 357 GLU A O 1
ATOM 2805 N N . GLY A 1 358 ? -0.182 -61.094 -14.992 1 93.62 358 GLY A N 1
ATOM 2806 C CA . GLY A 1 358 ? 0.866 -61.969 -15.492 1 93.62 358 GLY A CA 1
ATOM 2807 C C . GLY A 1 358 ? 1.151 -61.781 -16.969 1 93.62 358 GLY A C 1
ATOM 2808 O O . GLY A 1 358 ? 2.033 -62.438 -17.531 1 93.62 358 GLY A O 1
ATOM 2809 N N . LYS A 1 359 ? 0.475 -60.875 -17.547 1 96.19 359 LYS A N 1
ATOM 2810 C CA . LYS A 1 359 ? 0.722 -60.625 -18.969 1 96.19 359 LYS A CA 1
ATOM 2811 C C . LYS A 1 359 ? 2.025 -59.875 -19.172 1 96.19 359 LYS A C 1
ATOM 2813 O O . LYS A 1 359 ? 2.301 -58.906 -18.453 1 96.19 359 LYS A O 1
ATOM 2818 N N . VAL A 1 360 ? 2.766 -60.344 -20.141 1 96.62 360 VAL A N 1
ATOM 2819 C CA . VAL A 1 360 ? 4.059 -59.719 -20.422 1 96.62 360 VAL A CA 1
ATOM 2820 C C . VAL A 1 360 ? 3.955 -58.875 -21.703 1 96.62 360 VAL A C 1
ATOM 2822 O O . VAL A 1 360 ? 3.465 -59.344 -22.719 1 96.62 360 VAL A O 1
ATOM 2825 N N . TYR A 1 361 ? 4.379 -57.719 -21.594 1 98.19 361 TYR A N 1
ATOM 2826 C CA . TYR A 1 361 ? 4.516 -56.812 -22.75 1 98.19 361 TYR A CA 1
ATOM 2827 C C . TYR A 1 361 ? 5.984 -56.562 -23.078 1 98.19 361 TYR A C 1
ATOM 2829 O O . TYR A 1 361 ? 6.645 -55.781 -22.391 1 98.19 361 TYR A O 1
ATOM 2837 N N . SER A 1 362 ? 6.43 -57.25 -24.109 1 98.19 362 SER A N 1
ATOM 2838 C CA . SER A 1 362 ? 7.801 -57 -24.562 1 98.19 362 SER A CA 1
ATOM 2839 C C . SER A 1 362 ? 7.902 -55.719 -25.359 1 98.19 362 SER A C 1
ATOM 2841 O O . SER A 1 362 ? 7.215 -55.531 -26.359 1 98.19 362 SER A O 1
ATOM 2843 N N . VAL A 1 363 ? 8.781 -54.812 -24.891 1 98.56 363 VAL A N 1
ATOM 2844 C CA . VAL A 1 363 ? 8.898 -53.5 -25.547 1 98.56 363 VAL A CA 1
ATOM 2845 C C . VAL A 1 363 ? 10.367 -53.094 -25.656 1 98.56 363 VAL A C 1
ATOM 2847 O O . VAL A 1 363 ? 11.219 -53.688 -24.969 1 98.56 363 VAL A O 1
ATOM 2850 N N . ASP A 1 364 ? 10.633 -52.125 -26.516 1 98.5 364 ASP A N 1
ATOM 2851 C CA . ASP A 1 364 ? 11.977 -51.594 -26.75 1 98.5 364 ASP A CA 1
ATOM 2852 C C . ASP A 1 364 ? 12.234 -50.344 -25.906 1 98.5 364 ASP A C 1
ATOM 2854 O O . ASP A 1 364 ? 13.383 -50.062 -25.547 1 98.5 364 ASP A O 1
ATOM 2858 N N . VAL A 1 365 ? 11.242 -49.625 -25.656 1 98.62 365 VAL A N 1
ATOM 2859 C CA . VAL A 1 365 ? 11.336 -48.344 -24.953 1 98.62 365 VAL A CA 1
ATOM 2860 C C . VAL A 1 365 ? 10.203 -48.25 -23.938 1 98.62 365 VAL A C 1
ATOM 2862 O O . VAL A 1 365 ? 9.062 -48.625 -24.219 1 98.62 365 VAL A O 1
ATOM 2865 N N . ILE A 1 366 ? 10.484 -47.75 -22.703 1 98.56 366 ILE A N 1
ATOM 2866 C CA . ILE A 1 366 ? 9.492 -47.406 -21.688 1 98.56 366 ILE A CA 1
ATOM 2867 C C . ILE A 1 366 ? 9.57 -45.906 -21.406 1 98.56 366 ILE A C 1
ATOM 2869 O O . ILE A 1 366 ? 10.633 -45.375 -21.062 1 98.56 366 ILE A O 1
ATOM 2873 N N . ILE A 1 367 ? 8.5 -45.188 -21.672 1 98.19 367 ILE A N 1
ATOM 2874 C CA . ILE A 1 367 ? 8.367 -43.781 -21.328 1 98.19 367 ILE A CA 1
ATOM 2875 C C . ILE A 1 367 ? 7.543 -43.594 -20.062 1 98.19 367 ILE A C 1
ATOM 2877 O O . ILE A 1 367 ? 6.348 -43.906 -20.047 1 98.19 367 ILE A O 1
ATOM 2881 N N . ALA A 1 368 ? 8.195 -43.125 -19 1 97.31 368 ALA A N 1
ATOM 2882 C CA . ALA A 1 368 ? 7.504 -42.844 -17.75 1 97.31 368 ALA A CA 1
ATOM 2883 C C . ALA A 1 368 ? 6.93 -41.438 -17.75 1 97.31 368 ALA A C 1
ATOM 2885 O O . ALA A 1 368 ? 7.68 -40.469 -17.703 1 97.31 368 ALA A O 1
ATOM 2886 N N . ALA A 1 369 ? 5.707 -41.312 -17.891 1 95.44 369 ALA A N 1
ATOM 2887 C CA . ALA A 1 369 ? 4.949 -40.062 -17.719 1 95.44 369 ALA A CA 1
ATOM 2888 C C . ALA A 1 369 ? 4.234 -40.031 -16.359 1 95.44 369 ALA A C 1
ATOM 2890 O O . ALA A 1 369 ? 3.008 -39.938 -16.312 1 95.44 369 ALA A O 1
ATOM 2891 N N . THR A 1 370 ? 5.055 -40.062 -15.289 1 91.88 370 THR A N 1
ATOM 2892 C CA . THR A 1 370 ? 4.531 -40.375 -13.969 1 91.88 370 THR A CA 1
ATOM 2893 C C . THR A 1 370 ? 4.617 -39.188 -13.031 1 91.88 370 THR A C 1
ATOM 2895 O O . THR A 1 370 ? 4.492 -39.344 -11.812 1 91.88 370 THR A O 1
ATOM 2898 N N . GLY A 1 371 ? 4.848 -38.062 -13.602 1 88.31 371 GLY A N 1
ATOM 2899 C CA . GLY A 1 371 ? 4.652 -36.812 -12.875 1 88.31 371 GLY A CA 1
ATOM 2900 C C . GLY A 1 371 ? 5.875 -36.375 -12.094 1 88.31 371 GLY A C 1
ATOM 2901 O O . GLY A 1 371 ? 7.008 -36.688 -12.477 1 88.31 371 GLY A O 1
ATOM 2902 N N . TYR A 1 372 ? 5.664 -35.406 -11.102 1 88.56 372 TYR A N 1
ATOM 2903 C CA . TYR A 1 372 ? 6.691 -34.719 -10.328 1 88.56 372 TYR A CA 1
ATOM 2904 C C . TYR A 1 372 ? 6.402 -34.812 -8.836 1 88.56 372 TYR A C 1
ATOM 2906 O O . TYR A 1 372 ? 5.328 -35.25 -8.43 1 88.56 372 TYR A O 1
ATOM 2914 N N . ASP A 1 373 ? 7.445 -34.469 -8.086 1 86.81 373 ASP A N 1
ATOM 2915 C CA . ASP A 1 373 ? 7.238 -34.25 -6.656 1 86.81 373 ASP A CA 1
ATOM 2916 C C . ASP A 1 373 ? 6.488 -32.938 -6.418 1 86.81 373 ASP A C 1
ATOM 2918 O O . ASP A 1 373 ? 7.027 -31.859 -6.645 1 86.81 373 ASP A O 1
ATOM 2922 N N . THR A 1 374 ? 5.23 -33.125 -5.957 1 85.25 374 THR A N 1
ATOM 2923 C CA . THR A 1 374 ? 4.402 -31.922 -5.785 1 85.25 374 THR A CA 1
ATOM 2924 C C . THR A 1 374 ? 4.152 -31.656 -4.305 1 85.25 374 THR A C 1
ATOM 2926 O O . THR A 1 374 ? 3.053 -31.234 -3.922 1 85.25 374 THR A O 1
ATOM 2929 N N . SER A 1 375 ? 5.176 -31.969 -3.443 1 88.06 375 SER A N 1
ATOM 2930 C CA . SER A 1 375 ? 5.094 -31.672 -2.016 1 88.06 375 SER A CA 1
ATOM 2931 C C . SER A 1 375 ? 5.379 -30.203 -1.74 1 88.06 375 SER A C 1
ATOM 2933 O O . SER A 1 375 ? 5.102 -29.703 -0.646 1 88.06 375 SER A O 1
ATOM 2935 N N . TYR A 1 376 ? 6.055 -29.516 -2.736 1 92.5 376 TYR A N 1
ATOM 2936 C CA . TYR A 1 376 ? 6.477 -28.109 -2.682 1 92.5 376 TYR A CA 1
ATOM 2937 C C . TYR A 1 376 ? 7.66 -27.938 -1.741 1 92.5 376 TYR A C 1
ATOM 2939 O O . TYR A 1 376 ? 8.133 -26.812 -1.534 1 92.5 376 TYR A O 1
ATOM 2947 N N . VAL A 1 377 ? 8.125 -29.031 -1.165 1 93.38 377 VAL A N 1
ATOM 2948 C CA . VAL A 1 377 ? 9.367 -28.953 -0.399 1 93.38 377 VAL A CA 1
ATOM 2949 C C . VAL A 1 377 ? 10.523 -28.609 -1.326 1 93.38 377 VAL A C 1
ATOM 2951 O O . VAL A 1 377 ? 10.711 -29.25 -2.367 1 93.38 377 VAL A O 1
ATOM 2954 N N . PRO A 1 378 ? 11.266 -27.578 -0.953 1 94.31 378 PRO A N 1
ATOM 2955 C CA . PRO A 1 378 ? 12.375 -27.203 -1.829 1 94.31 378 PRO A CA 1
ATOM 2956 C C . PRO A 1 378 ? 13.391 -28.328 -2.02 1 94.31 378 PRO A C 1
ATOM 2958 O O . PRO A 1 378 ? 13.57 -29.156 -1.125 1 94.31 378 PRO A O 1
ATOM 2961 N N . GLY A 1 379 ? 14.023 -28.359 -3.178 1 93.25 379 GLY A N 1
ATOM 2962 C CA . GLY A 1 379 ? 15.039 -29.359 -3.48 1 93.25 379 GLY A CA 1
ATOM 2963 C C . GLY A 1 379 ? 16.359 -29.094 -2.768 1 93.25 379 GLY A C 1
ATOM 2964 O O . GLY A 1 379 ? 17.406 -29.609 -3.172 1 93.25 379 GLY A O 1
ATOM 2965 N N . PHE A 1 380 ? 16.359 -28.172 -1.849 1 96.56 380 PHE A N 1
ATOM 2966 C CA . PHE A 1 380 ? 17.516 -27.844 -1.024 1 96.56 380 PHE A CA 1
ATOM 2967 C C . PHE A 1 380 ? 17.109 -27.719 0.442 1 96.56 380 PHE A C 1
ATOM 2969 O O . PHE A 1 380 ? 15.945 -27.469 0.755 1 96.56 380 PHE A O 1
ATOM 2976 N N . HIS A 1 381 ? 18.094 -27.938 1.305 1 97.62 381 HIS A N 1
ATOM 2977 C CA . HIS A 1 381 ? 17.828 -27.812 2.734 1 97.62 381 HIS A CA 1
ATOM 2978 C C . HIS A 1 381 ? 17.609 -26.344 3.131 1 97.62 381 HIS A C 1
ATOM 2980 O O . HIS A 1 381 ? 18.469 -25.5 2.865 1 97.62 381 HIS A O 1
ATOM 2986 N N . LEU A 1 382 ? 16.484 -26.047 3.711 1 98.56 382 LEU A N 1
ATOM 2987 C CA . LEU A 1 382 ? 16.156 -24.688 4.141 1 98.56 382 LEU A CA 1
ATOM 2988 C C . LEU A 1 382 ? 15.898 -24.656 5.645 1 98.56 382 LEU A C 1
ATOM 2990 O O . LEU A 1 382 ? 14.961 -25.281 6.141 1 98.56 382 LEU A O 1
ATOM 2994 N N . THR A 1 383 ? 16.734 -23.938 6.379 1 98.75 383 THR A N 1
ATOM 2995 C CA . THR A 1 383 ? 16.625 -23.812 7.828 1 98.75 383 THR A CA 1
ATOM 2996 C C . THR A 1 383 ? 16.406 -22.359 8.234 1 98.75 383 THR A C 1
ATOM 2998 O O . THR A 1 383 ? 17.281 -21.516 8.016 1 98.75 383 THR A O 1
ATOM 3001 N N . GLY A 1 384 ? 15.25 -22.125 8.766 1 98.5 384 GLY A N 1
ATOM 3002 C CA . GLY A 1 384 ? 14.906 -20.766 9.156 1 98.5 384 GLY A CA 1
ATOM 3003 C C . GLY A 1 384 ? 15.289 -20.438 10.586 1 98.5 384 GLY A C 1
ATOM 3004 O O . GLY A 1 384 ? 16.312 -20.906 11.086 1 98.5 384 GLY A O 1
ATOM 3005 N N . ARG A 1 385 ? 14.586 -19.469 11.141 1 97.19 385 ARG A N 1
ATOM 3006 C CA . ARG A 1 385 ? 14.883 -19.016 12.5 1 97.19 385 ARG A CA 1
ATOM 3007 C C . ARG A 1 385 ? 14.664 -20.156 13.5 1 97.19 385 ARG A C 1
ATOM 3009 O O . ARG A 1 385 ? 13.852 -21.047 13.266 1 97.19 385 ARG A O 1
ATOM 3016 N N . ASN A 1 386 ? 15.414 -20.188 14.555 1 95.25 386 ASN A N 1
ATOM 3017 C CA . ASN A 1 386 ? 15.352 -21.156 15.648 1 95.25 386 ASN A CA 1
ATOM 3018 C C . ASN A 1 386 ? 15.602 -22.578 15.148 1 95.25 386 ASN A C 1
ATOM 3020 O O . ASN A 1 386 ? 15.094 -23.531 15.727 1 95.25 386 ASN A O 1
ATOM 3024 N N . GLY A 1 387 ? 16.219 -22.734 14 1 97.31 387 GLY A N 1
ATOM 3025 C CA . GLY A 1 387 ? 16.609 -24.031 13.477 1 97.31 387 GLY A CA 1
ATOM 3026 C C . GLY A 1 387 ? 15.453 -24.781 12.82 1 97.31 387 GLY A C 1
ATOM 3027 O O . GLY A 1 387 ? 15.539 -25.984 12.578 1 97.31 387 GLY A O 1
ATOM 3028 N N . VAL A 1 388 ? 14.398 -24.125 12.531 1 98.12 388 VAL A N 1
ATOM 3029 C CA . VAL A 1 388 ? 13.234 -24.766 11.938 1 98.12 388 VAL A CA 1
ATOM 3030 C C . VAL A 1 388 ? 13.547 -25.203 10.508 1 98.12 388 VAL A C 1
ATOM 3032 O O . VAL A 1 388 ? 13.922 -24.375 9.672 1 98.12 388 VAL A O 1
ATOM 3035 N N . ASP A 1 389 ? 13.406 -26.5 10.297 1 98.31 389 ASP A N 1
ATOM 3036 C CA . ASP A 1 389 ? 13.594 -27.109 8.977 1 98.31 389 ASP A CA 1
ATOM 3037 C C . ASP A 1 389 ? 12.273 -27.172 8.211 1 98.31 389 ASP A C 1
ATOM 3039 O O . ASP A 1 389 ? 11.312 -27.781 8.672 1 98.31 389 ASP A O 1
ATOM 3043 N N . LEU A 1 390 ? 12.297 -26.562 7.043 1 98 390 LEU A N 1
ATOM 3044 C CA . LEU A 1 390 ? 11.031 -26.453 6.328 1 98 390 LEU A CA 1
ATOM 3045 C C . LEU A 1 390 ? 10.539 -27.812 5.875 1 98 390 LEU A C 1
ATOM 3047 O O . LEU A 1 390 ? 9.336 -28.094 5.93 1 98 390 LEU A O 1
ATOM 3051 N N . ALA A 1 391 ? 11.398 -28.688 5.391 1 97.38 391 ALA A N 1
ATOM 3052 C CA . ALA A 1 391 ? 11 -30.016 4.953 1 97.38 391 ALA A CA 1
ATOM 3053 C C . ALA A 1 391 ? 10.352 -30.812 6.09 1 97.38 391 ALA A C 1
ATOM 3055 O O . ALA A 1 391 ? 9.328 -31.469 5.895 1 97.38 391 ALA A O 1
ATOM 3056 N N . LYS A 1 392 ? 10.953 -30.703 7.219 1 97.19 392 LYS A N 1
ATOM 3057 C CA . LYS A 1 392 ? 10.398 -31.391 8.383 1 97.19 392 LYS A CA 1
ATOM 3058 C C . LYS A 1 392 ? 9.039 -30.812 8.766 1 97.19 392 LYS A C 1
ATOM 3060 O O . LYS A 1 392 ? 8.109 -31.547 9.078 1 97.19 392 LYS A O 1
ATOM 3065 N N . ARG A 1 393 ? 8.977 -29.531 8.688 1 95.81 393 ARG A N 1
ATOM 3066 C CA . ARG A 1 393 ? 7.719 -28.859 8.992 1 95.81 393 ARG A CA 1
ATOM 3067 C C . ARG A 1 393 ? 6.613 -29.312 8.047 1 95.81 393 ARG A C 1
ATOM 3069 O O . ARG A 1 393 ? 5.523 -29.688 8.492 1 95.81 393 ARG A O 1
ATOM 3076 N N . TRP A 1 394 ? 6.879 -29.328 6.785 1 94.81 394 TRP A N 1
ATOM 3077 C CA . TRP A 1 394 ? 5.855 -29.594 5.781 1 94.81 394 TRP A CA 1
ATOM 3078 C C . TRP A 1 394 ? 5.594 -31.094 5.664 1 94.81 394 TRP A C 1
ATOM 3080 O O . TRP A 1 394 ? 4.586 -31.516 5.09 1 94.81 394 TRP A O 1
ATOM 3090 N N . LYS A 1 395 ? 6.477 -31.891 6.172 1 91.75 395 LYS A N 1
ATOM 3091 C CA . LYS A 1 395 ? 6.18 -33.312 6.301 1 91.75 395 LYS A CA 1
ATOM 3092 C C . LYS A 1 395 ? 5.039 -33.531 7.285 1 91.75 395 LYS A C 1
ATOM 3094 O O . LYS A 1 395 ? 4.23 -34.469 7.102 1 91.75 395 LYS A O 1
ATOM 3099 N N . GLN A 1 396 ? 4.969 -32.656 8.195 1 90.19 396 GLN A N 1
ATOM 3100 C CA . GLN A 1 396 ? 3.961 -32.812 9.242 1 90.19 396 GLN A CA 1
ATOM 3101 C C . GLN A 1 396 ? 2.637 -32.188 8.82 1 90.19 396 GLN A C 1
ATOM 3103 O O . GLN A 1 396 ? 1.571 -32.781 9.023 1 90.19 396 GLN A O 1
ATOM 3108 N N . THR A 1 397 ? 2.646 -31.094 8.219 1 88.62 397 THR A N 1
ATOM 3109 C CA . THR A 1 397 ? 1.433 -30.297 8.031 1 88.62 397 THR A CA 1
ATOM 3110 C C . THR A 1 397 ? 0.977 -30.359 6.574 1 88.62 397 THR A C 1
ATOM 3112 O O . THR A 1 397 ? -0.154 -29.984 6.258 1 88.62 397 THR A O 1
ATOM 3115 N N . GLY A 1 398 ? 1.842 -30.906 5.715 1 91.62 398 GLY A N 1
ATOM 3116 C CA . GLY A 1 398 ? 1.662 -30.531 4.32 1 91.62 398 GLY A CA 1
ATOM 3117 C C . GLY A 1 398 ? 2.107 -29.109 4.02 1 91.62 398 GLY A C 1
ATOM 3118 O O . GLY A 1 398 ? 2.258 -28.297 4.93 1 91.62 398 GLY A O 1
ATOM 3119 N N . ALA A 1 399 ? 2.383 -28.844 2.859 1 94.69 399 ALA A N 1
ATOM 3120 C CA . ALA A 1 399 ? 2.846 -27.516 2.496 1 94.69 399 ALA A CA 1
ATOM 3121 C C . ALA A 1 399 ? 1.819 -26.453 2.885 1 94.69 399 ALA A C 1
ATOM 3123 O O . ALA A 1 399 ? 0.643 -26.562 2.527 1 94.69 399 ALA A O 1
ATOM 3124 N N . GLU A 1 400 ? 2.225 -25.531 3.654 1 95.81 400 GLU A N 1
ATOM 3125 C CA . GLU A 1 400 ? 1.405 -24.406 4.117 1 95.81 400 GLU A CA 1
ATOM 3126 C C . GLU A 1 400 ? 2.123 -23.078 3.912 1 95.81 400 GLU A C 1
ATOM 3128 O O . GLU A 1 400 ? 3.043 -22.734 4.66 1 95.81 400 GLU A O 1
ATOM 3133 N N . ALA A 1 401 ? 1.707 -22.391 2.945 1 97.94 401 ALA A N 1
ATOM 3134 C CA . ALA A 1 401 ? 2.256 -21.062 2.719 1 97.94 401 ALA A CA 1
ATOM 3135 C C . ALA A 1 401 ? 1.212 -19.984 2.996 1 97.94 401 ALA A C 1
ATOM 3137 O O . ALA A 1 401 ? 0.015 -20.266 3.062 1 97.94 401 ALA A O 1
ATOM 3138 N N . TYR A 1 402 ? 1.675 -18.797 3.338 1 98.62 402 TYR A N 1
ATOM 3139 C CA . TYR A 1 402 ? 0.862 -17.594 3.42 1 98.62 402 TYR A CA 1
ATOM 3140 C C . TYR A 1 402 ? 0.737 -16.922 2.057 1 98.62 402 TYR A C 1
ATOM 3142 O O . TYR A 1 402 ? 1.716 -16.391 1.526 1 98.62 402 TYR A O 1
ATOM 3150 N N . PHE A 1 403 ? -0.472 -16.953 1.446 1 98.44 403 PHE A N 1
ATOM 3151 C CA . PHE A 1 403 ? -0.763 -16.406 0.126 1 98.44 403 PHE A CA 1
ATOM 3152 C C . PHE A 1 403 ? 0.262 -16.891 -0.896 1 98.44 403 PHE A C 1
ATOM 3154 O O . PHE A 1 403 ? 0.773 -16.094 -1.688 1 98.44 403 PHE A O 1
ATOM 3161 N N . THR A 1 404 ? 0.668 -18.125 -0.804 1 97.94 404 THR A N 1
ATOM 3162 C CA . THR A 1 404 ? 1.52 -18.828 -1.758 1 97.94 404 THR A CA 1
ATOM 3163 C C . THR A 1 404 ? 2.969 -18.359 -1.629 1 97.94 404 THR A C 1
ATOM 3165 O O . THR A 1 404 ? 3.881 -19.016 -2.143 1 97.94 404 THR A O 1
ATOM 3168 N N . CYS A 1 405 ? 3.297 -17.297 -0.836 1 98.5 405 CYS A N 1
ATOM 3169 C CA . CYS A 1 405 ? 4.555 -16.594 -1.068 1 98.5 405 CYS A CA 1
ATOM 3170 C C . CYS A 1 405 ? 5.457 -16.672 0.155 1 98.5 405 CYS A C 1
ATOM 3172 O O . CYS A 1 405 ? 6.672 -16.484 0.048 1 98.5 405 CYS A O 1
ATOM 3174 N N . ALA A 1 406 ? 4.895 -16.875 1.341 1 98.75 406 ALA A N 1
ATOM 3175 C CA . ALA A 1 406 ? 5.707 -16.766 2.549 1 98.75 406 ALA A CA 1
ATOM 3176 C C . ALA A 1 406 ? 5.406 -17.891 3.525 1 98.75 406 ALA A C 1
ATOM 3178 O O . ALA A 1 406 ? 4.359 -18.547 3.434 1 98.75 406 ALA A O 1
ATOM 3179 N N . VAL A 1 407 ? 6.348 -18.203 4.418 1 98.44 407 VAL A N 1
ATOM 3180 C CA . VAL A 1 407 ? 6.23 -19.281 5.387 1 98.44 407 VAL A CA 1
ATOM 3181 C C . VAL A 1 407 ? 6.762 -18.828 6.742 1 98.44 407 VAL A C 1
ATOM 3183 O O . VAL A 1 407 ? 7.781 -18.141 6.816 1 98.44 407 VAL A O 1
ATOM 3186 N N . PRO A 1 408 ? 6.039 -19.156 7.809 1 98.44 408 PRO A N 1
ATOM 3187 C CA . PRO A 1 408 ? 6.551 -18.828 9.141 1 98.44 408 PRO A CA 1
ATOM 3188 C C . PRO A 1 408 ? 7.957 -19.375 9.383 1 98.44 408 PRO A C 1
ATOM 3190 O O . PRO A 1 408 ? 8.312 -20.438 8.859 1 98.44 408 PRO A O 1
ATOM 3193 N N . ASP A 1 409 ? 8.758 -18.609 10.094 1 98.5 409 ASP A N 1
ATOM 3194 C CA . ASP A 1 409 ? 10.094 -18.969 10.547 1 98.5 409 ASP A CA 1
ATOM 3195 C C . ASP A 1 409 ? 11.102 -18.891 9.398 1 98.5 409 ASP A C 1
ATOM 3197 O O . ASP A 1 409 ? 12.266 -19.25 9.562 1 98.5 409 ASP A O 1
ATOM 3201 N N . MET A 1 410 ? 10.719 -18.453 8.289 1 98.81 410 MET A N 1
ATOM 3202 C CA . MET A 1 410 ? 11.625 -18.234 7.164 1 98.81 410 MET A CA 1
ATOM 3203 C C . MET A 1 410 ? 11.703 -16.75 6.824 1 98.81 410 MET A C 1
ATOM 3205 O O . MET A 1 410 ? 11.18 -16.312 5.797 1 98.81 410 MET A O 1
ATOM 3209 N N . PRO A 1 411 ? 12.445 -15.969 7.613 1 98.81 411 PRO A N 1
ATOM 3210 C CA . PRO A 1 411 ? 12.484 -14.523 7.395 1 98.81 411 PRO A CA 1
ATOM 3211 C C . PRO A 1 411 ? 13.094 -14.148 6.043 1 98.81 411 PRO A C 1
ATOM 3213 O O . PRO A 1 411 ? 14.047 -14.781 5.59 1 98.81 411 PRO A O 1
ATOM 3216 N N . ASN A 1 412 ? 12.516 -13.164 5.395 1 98.88 412 ASN A N 1
ATOM 3217 C CA . ASN A 1 412 ? 13.062 -12.594 4.164 1 98.88 412 ASN A CA 1
ATOM 3218 C C . ASN A 1 412 ? 13.148 -13.641 3.057 1 98.88 412 ASN A C 1
ATOM 3220 O O . ASN A 1 412 ? 13.969 -13.523 2.146 1 98.88 412 ASN A O 1
ATOM 3224 N N . TYR A 1 413 ? 12.367 -14.742 3.211 1 98.88 413 TYR A N 1
ATOM 3225 C CA . TYR A 1 413 ? 12.266 -15.789 2.205 1 98.88 413 TYR A CA 1
ATOM 3226 C C . TYR A 1 413 ? 10.898 -15.773 1.53 1 98.88 413 TYR A C 1
ATOM 3228 O O . TYR A 1 413 ? 9.867 -15.789 2.205 1 98.88 413 TYR A O 1
ATOM 3236 N N . PHE A 1 414 ? 10.906 -15.711 0.232 1 98.88 414 PHE A N 1
ATOM 3237 C CA . PHE A 1 414 ? 9.664 -15.648 -0.527 1 98.88 414 PHE A CA 1
ATOM 3238 C C . PHE A 1 414 ? 9.68 -16.656 -1.67 1 98.88 414 PHE A C 1
ATOM 3240 O O . PHE A 1 414 ? 10.75 -17.031 -2.154 1 98.88 414 PHE A O 1
ATOM 3247 N N . MET A 1 415 ? 8.5 -17.062 -1.997 1 98.56 415 MET A N 1
ATOM 3248 C CA . MET A 1 415 ? 8.367 -18.047 -3.062 1 98.56 415 MET A CA 1
ATOM 3249 C C . MET A 1 415 ? 7.52 -17.5 -4.207 1 98.56 415 MET A C 1
ATOM 3251 O O . MET A 1 415 ? 6.582 -16.734 -3.98 1 98.56 415 MET A O 1
ATOM 3255 N N . VAL A 1 416 ? 7.918 -17.891 -5.379 1 98.44 416 VAL A N 1
ATOM 3256 C CA . VAL A 1 416 ? 7.09 -17.719 -6.57 1 98.44 416 VAL A CA 1
ATOM 3257 C C . VAL A 1 416 ? 6.59 -19.078 -7.047 1 98.44 416 VAL A C 1
ATOM 3259 O O . VAL A 1 416 ? 7.371 -20.031 -7.172 1 98.44 416 VAL A O 1
ATOM 3262 N N . VAL A 1 417 ? 5.289 -19.125 -7.246 1 97.38 417 VAL A N 1
ATOM 3263 C CA . VAL A 1 417 ? 4.59 -20.359 -7.562 1 97.38 417 VAL A CA 1
ATOM 3264 C C . VAL A 1 417 ? 4.723 -21.344 -6.398 1 97.38 417 VAL A C 1
ATOM 3266 O O . VAL A 1 417 ? 5.109 -22.5 -6.59 1 97.38 417 VAL A O 1
ATOM 3269 N N . GLY A 1 418 ? 4.5 -20.828 -5.188 1 97.06 418 GLY A N 1
ATOM 3270 C CA . GLY A 1 418 ? 4.457 -21.656 -4 1 97.06 418 GLY A CA 1
ATOM 3271 C C . GLY A 1 418 ? 3.154 -22.422 -3.852 1 97.06 418 GLY A C 1
ATOM 3272 O O . GLY A 1 418 ? 2.33 -22.438 -4.77 1 97.06 418 GLY A O 1
ATOM 3273 N N . PRO A 1 419 ? 2.998 -23.062 -2.711 1 96.5 419 PRO A N 1
ATOM 3274 C CA . PRO A 1 419 ? 1.769 -23.828 -2.475 1 96.5 419 PRO A CA 1
ATOM 3275 C C . PRO A 1 419 ? 0.51 -22.984 -2.65 1 96.5 419 PRO A C 1
ATOM 3277 O O . PRO A 1 419 ? 0.478 -21.812 -2.23 1 96.5 419 PRO A O 1
ATOM 3280 N N . ASN A 1 420 ? -0.427 -23.531 -3.438 1 97.25 420 ASN A N 1
ATOM 3281 C CA . ASN A 1 420 ? -1.738 -22.922 -3.645 1 97.25 420 ASN A CA 1
ATOM 3282 C C . ASN A 1 420 ? -1.646 -21.688 -4.516 1 97.25 420 ASN A C 1
ATOM 3284 O O . ASN A 1 420 ? -2.262 -20.656 -4.211 1 97.25 420 ASN A O 1
ATOM 3288 N N . THR A 1 421 ? -0.75 -21.641 -5.461 1 97.12 421 THR A N 1
ATOM 3289 C CA . THR A 1 421 ? -0.774 -20.688 -6.562 1 97.12 421 THR A CA 1
ATOM 3290 C C . THR A 1 421 ? -1.889 -21.031 -7.547 1 97.12 421 THR A C 1
ATOM 3292 O O . THR A 1 421 ? -2.293 -22.188 -7.66 1 97.12 421 THR A O 1
ATOM 3295 N N . PRO A 1 422 ? -2.432 -20.094 -8.234 1 95 422 PRO A N 1
ATOM 3296 C CA . PRO A 1 422 ? -3.494 -20.391 -9.195 1 95 422 PRO A CA 1
ATOM 3297 C C . PRO A 1 422 ? -2.99 -21.156 -10.414 1 95 422 PRO A C 1
ATOM 3299 O O . PRO A 1 422 ? -2.812 -20.594 -11.484 1 95 422 PRO A O 1
ATOM 3302 N N . ILE A 1 423 ? -2.957 -22.438 -10.305 1 91 423 ILE A N 1
ATOM 3303 C CA . ILE A 1 423 ? -2.406 -23.266 -11.367 1 91 423 ILE A CA 1
ATOM 3304 C C . ILE A 1 423 ? -3.531 -24.047 -12.055 1 91 423 ILE A C 1
ATOM 3306 O O . ILE A 1 423 ? -3.305 -24.734 -13.055 1 91 423 ILE A O 1
ATOM 3310 N N . SER A 1 424 ? -4.773 -23.969 -11.531 1 89.19 424 SER A N 1
ATOM 3311 C CA . SER A 1 424 ? -5.852 -24.828 -12.016 1 89.19 424 SER A CA 1
ATOM 3312 C C . SER A 1 424 ? -6.719 -24.094 -13.039 1 89.19 424 SER A C 1
ATOM 3314 O O . SER A 1 424 ? -7.531 -24.719 -13.727 1 89.19 424 SER A O 1
ATOM 3316 N N . ASN A 1 425 ? -6.559 -22.828 -13.055 1 90.5 425 ASN A N 1
ATOM 3317 C CA . ASN A 1 425 ? -7.383 -22.016 -13.945 1 90.5 425 ASN A CA 1
ATOM 3318 C C . ASN A 1 425 ? -6.641 -20.766 -14.43 1 90.5 425 ASN A C 1
ATOM 3320 O O . ASN A 1 425 ? -5.758 -20.266 -13.734 1 90.5 425 ASN A O 1
ATOM 3324 N N . GLY A 1 426 ? -6.977 -20.406 -15.625 1 92.19 426 GLY A N 1
ATOM 3325 C CA . GLY A 1 426 ? -6.352 -19.219 -16.172 1 92.19 426 GLY A CA 1
ATOM 3326 C C . GLY A 1 426 ? -4.871 -19.391 -16.453 1 92.19 426 GLY A C 1
ATOM 3327 O O . GLY A 1 426 ? -4.359 -20.516 -16.438 1 92.19 426 GLY A O 1
ATOM 3328 N N . SER A 1 427 ? -4.246 -18.281 -16.844 1 95.94 427 SER A N 1
ATOM 3329 C CA . SER A 1 427 ? -2.805 -18.266 -17.078 1 95.94 427 SER A CA 1
ATOM 3330 C C . SER A 1 427 ? -2.033 -18.016 -15.789 1 95.94 427 SER A C 1
ATOM 3332 O O . SER A 1 427 ? -2.479 -17.234 -14.938 1 95.94 427 SER A O 1
ATOM 3334 N N . LEU A 1 428 ? -0.935 -18.625 -15.68 1 96.81 428 LEU A N 1
ATOM 3335 C CA . LEU A 1 428 ? -0.088 -18.5 -14.492 1 96.81 428 LEU A CA 1
ATOM 3336 C C . LEU A 1 428 ? 0.677 -17.188 -14.508 1 96.81 428 LEU A C 1
ATOM 3338 O O . LEU A 1 428 ? 1.174 -16.734 -13.469 1 96.81 428 LEU A O 1
ATOM 3342 N N . MET A 1 429 ? 0.781 -16.531 -15.633 1 97.88 429 MET A N 1
ATOM 3343 C CA . MET A 1 429 ? 1.749 -15.461 -15.875 1 97.88 429 MET A CA 1
ATOM 3344 C C . MET A 1 429 ? 1.434 -14.234 -15.023 1 97.88 429 MET A C 1
ATOM 3346 O O . MET A 1 429 ? 2.328 -13.656 -14.398 1 97.88 429 MET A O 1
ATOM 3350 N N . PRO A 1 430 ? 0.11 -13.867 -14.938 1 98.31 430 PRO A N 1
ATOM 3351 C CA . PRO A 1 430 ? -0.154 -12.727 -14.07 1 98.31 430 PRO A CA 1
ATOM 3352 C C . PRO A 1 430 ? 0.11 -13.031 -12.594 1 98.31 430 PRO A C 1
ATOM 3354 O O . PRO A 1 430 ? 0.498 -12.141 -11.836 1 98.31 430 PRO A O 1
ATOM 3357 N N . SER A 1 431 ? -0.075 -14.266 -12.156 1 98.5 431 SER A N 1
ATOM 3358 C CA . SER A 1 431 ? 0.194 -14.656 -10.773 1 98.5 431 SER A CA 1
ATOM 3359 C C . SER A 1 431 ? 1.684 -14.578 -10.461 1 98.5 431 SER A C 1
ATOM 3361 O O . SER A 1 431 ? 2.07 -14.148 -9.367 1 98.5 431 SER A O 1
ATOM 3363 N N . ILE A 1 432 ? 2.52 -14.961 -11.422 1 98.56 432 ILE A N 1
ATOM 3364 C CA . ILE A 1 432 ? 3.967 -14.883 -11.25 1 98.56 432 ILE A CA 1
ATOM 3365 C C . ILE A 1 432 ? 4.387 -13.43 -11.039 1 98.56 432 ILE A C 1
ATOM 3367 O O . ILE A 1 432 ? 5.145 -13.125 -10.117 1 98.56 432 ILE A O 1
ATOM 3371 N N . GLU A 1 433 ? 3.861 -12.594 -11.883 1 98.62 433 GLU A N 1
ATOM 3372 C CA . GLU A 1 433 ? 4.191 -11.18 -11.742 1 98.62 433 GLU A CA 1
ATOM 3373 C C . GLU A 1 433 ? 3.799 -10.664 -10.359 1 98.62 433 GLU A C 1
ATOM 3375 O O . GLU A 1 433 ? 4.59 -9.992 -9.688 1 98.62 433 GLU A O 1
ATOM 3380 N N . ALA A 1 434 ? 2.578 -10.961 -9.938 1 98.69 434 ALA A N 1
ATOM 3381 C CA . ALA A 1 434 ? 2.066 -10.492 -8.656 1 98.69 434 ALA A CA 1
ATOM 3382 C C . ALA A 1 434 ? 2.91 -11.016 -7.5 1 98.69 434 ALA A C 1
ATOM 3384 O O . ALA A 1 434 ? 3.145 -10.305 -6.52 1 98.69 434 ALA A O 1
ATOM 3385 N N . GLN A 1 435 ? 3.355 -12.25 -7.574 1 98.81 435 GLN A N 1
ATOM 3386 C CA . GLN A 1 435 ? 4.152 -12.875 -6.52 1 98.81 435 GLN A CA 1
ATOM 3387 C C . GLN A 1 435 ? 5.547 -12.258 -6.449 1 98.81 435 GLN A C 1
ATOM 3389 O O . GLN A 1 435 ? 6.094 -12.07 -5.359 1 98.81 435 GLN A O 1
ATOM 3394 N N . VAL A 1 436 ? 6.133 -11.906 -7.617 1 98.81 436 VAL A N 1
ATOM 3395 C CA . VAL A 1 436 ? 7.41 -11.203 -7.637 1 98.81 436 VAL A CA 1
ATOM 3396 C C . VAL A 1 436 ? 7.25 -9.828 -6.996 1 98.81 436 VAL A C 1
ATOM 3398 O O . VAL A 1 436 ? 8.062 -9.422 -6.164 1 98.81 436 VAL A O 1
ATOM 3401 N N . ASP A 1 437 ? 6.164 -9.148 -7.375 1 98.56 437 ASP A N 1
ATOM 3402 C CA . ASP A 1 437 ? 5.895 -7.832 -6.805 1 98.56 437 ASP A CA 1
ATOM 3403 C C . ASP A 1 437 ? 5.719 -7.914 -5.289 1 98.56 437 ASP A C 1
ATOM 3405 O O . ASP A 1 437 ? 6.172 -7.035 -4.559 1 98.56 437 ASP A O 1
ATOM 3409 N N . PHE A 1 438 ? 5.008 -8.93 -4.832 1 98.62 438 PHE A N 1
ATOM 3410 C CA . PHE A 1 438 ? 4.84 -9.164 -3.402 1 98.62 438 PHE A CA 1
ATOM 3411 C C . PHE A 1 438 ? 6.195 -9.234 -2.705 1 98.62 438 PHE A C 1
ATOM 3413 O O . PHE A 1 438 ? 6.426 -8.531 -1.718 1 98.62 438 PHE A O 1
ATOM 3420 N N . ALA A 1 439 ? 7.125 -10.016 -3.225 1 98.69 439 ALA A N 1
ATOM 3421 C CA . ALA A 1 439 ? 8.461 -10.164 -2.645 1 98.69 439 ALA A CA 1
ATOM 3422 C C . ALA A 1 439 ? 9.219 -8.844 -2.672 1 98.69 439 ALA A C 1
ATOM 3424 O O . ALA A 1 439 ? 9.852 -8.469 -1.686 1 98.69 439 ALA A O 1
ATOM 3425 N N . LEU A 1 440 ? 9.117 -8.148 -3.766 1 98.25 440 LEU A N 1
ATOM 3426 C CA . LEU A 1 440 ? 9.891 -6.926 -3.951 1 98.25 440 LEU A CA 1
ATOM 3427 C C . LEU A 1 440 ? 9.391 -5.828 -3.016 1 98.25 440 LEU A C 1
ATOM 3429 O O . LEU A 1 440 ? 10.156 -4.93 -2.645 1 98.25 440 LEU A O 1
ATOM 3433 N N . SER A 1 441 ? 8.117 -5.902 -2.619 1 97.62 441 SER A N 1
ATOM 3434 C CA . SER A 1 441 ? 7.625 -4.93 -1.651 1 97.62 441 SER A CA 1
ATOM 3435 C C . SER A 1 441 ? 8.367 -5.039 -0.325 1 97.62 441 SER A C 1
ATOM 3437 O O . SER A 1 441 ? 8.594 -4.035 0.352 1 97.62 441 SER A O 1
ATOM 3439 N N . PHE A 1 442 ? 8.773 -6.23 0.063 1 98.19 442 PHE A N 1
ATOM 3440 C CA . PHE A 1 442 ? 9.531 -6.414 1.292 1 98.19 442 PHE A CA 1
ATOM 3441 C C . PHE A 1 442 ? 10.992 -6.027 1.088 1 98.19 442 PHE A C 1
ATOM 3443 O O . PHE A 1 442 ? 11.633 -5.508 2.002 1 98.19 442 PHE A O 1
ATOM 3450 N N . VAL A 1 443 ? 11.516 -6.262 -0.142 1 98.19 443 VAL A N 1
ATOM 3451 C CA . VAL A 1 443 ? 12.859 -5.789 -0.458 1 98.19 443 VAL A CA 1
ATOM 3452 C C . VAL A 1 443 ? 12.93 -4.273 -0.287 1 98.19 443 VAL A C 1
ATOM 3454 O O . VAL A 1 443 ? 13.898 -3.748 0.272 1 98.19 443 VAL A O 1
ATOM 3457 N N . ASP A 1 444 ? 11.906 -3.619 -0.75 1 96.88 444 ASP A N 1
ATOM 3458 C CA . ASP A 1 444 ? 11.836 -2.166 -0.628 1 96.88 444 ASP A CA 1
ATOM 3459 C C . ASP A 1 444 ? 11.867 -1.735 0.836 1 96.88 444 ASP A C 1
ATOM 3461 O O . ASP A 1 444 ? 12.555 -0.776 1.191 1 96.88 444 ASP A O 1
ATOM 3465 N N . GLN A 1 445 ? 11.156 -2.418 1.718 1 96.75 445 GLN A N 1
ATOM 3466 C CA . GLN A 1 445 ? 11.156 -2.102 3.143 1 96.75 445 GLN A CA 1
ATOM 3467 C C . GLN A 1 445 ? 12.531 -2.318 3.758 1 96.75 445 GLN A C 1
ATOM 3469 O O . GLN A 1 445 ? 12.992 -1.508 4.566 1 96.75 445 GLN A O 1
ATOM 3474 N N . ILE A 1 446 ? 13.117 -3.404 3.385 1 97.56 446 ILE A N 1
ATOM 3475 C CA . ILE A 1 446 ? 14.438 -3.734 3.9 1 97.56 446 ILE A CA 1
ATOM 3476 C C . ILE A 1 446 ? 15.445 -2.674 3.455 1 97.56 446 ILE A C 1
ATOM 3478 O O . ILE A 1 446 ? 16.297 -2.258 4.234 1 97.56 446 ILE A O 1
ATOM 3482 N N . GLN A 1 447 ? 15.25 -2.213 2.26 1 96.25 447 GLN A N 1
ATOM 3483 C CA . GLN A 1 447 ? 16.172 -1.254 1.674 1 96.25 447 GLN A CA 1
ATOM 3484 C C . GLN A 1 447 ? 15.945 0.149 2.227 1 96.25 447 GLN A C 1
ATOM 3486 O O . GLN A 1 447 ? 16.891 0.889 2.48 1 96.25 447 GLN A O 1
ATOM 3491 N N . ARG A 1 448 ? 14.688 0.492 2.5 1 96.62 448 ARG A N 1
ATOM 3492 C CA . ARG A 1 448 ? 14.398 1.917 2.621 1 96.62 448 ARG A CA 1
ATOM 3493 C C . ARG A 1 448 ? 13.828 2.246 3.998 1 96.62 448 ARG A C 1
ATOM 3495 O O . ARG A 1 448 ? 13.742 3.416 4.379 1 96.62 448 ARG A O 1
ATOM 3502 N N . GLN A 1 449 ? 13.5 1.224 4.805 1 96.94 449 GLN A N 1
ATOM 3503 C CA . GLN A 1 449 ? 12.82 1.528 6.062 1 96.94 449 GLN A CA 1
ATOM 3504 C C . GLN A 1 449 ? 13.547 0.889 7.242 1 96.94 449 GLN A C 1
ATOM 3506 O O . GLN A 1 449 ? 12.953 0.708 8.312 1 96.94 449 GLN A O 1
ATOM 3511 N N . GLY A 1 450 ? 14.742 0.464 7.004 1 95.31 450 GLY A N 1
ATOM 3512 C CA . GLY A 1 450 ? 15.562 -0.044 8.094 1 95.31 450 GLY A CA 1
ATOM 3513 C C . GLY A 1 450 ? 15.133 -1.415 8.578 1 95.31 450 GLY A C 1
ATOM 3514 O O . GLY A 1 450 ? 15.539 -1.857 9.648 1 95.31 450 GLY A O 1
ATOM 3515 N N . VAL A 1 451 ? 14.305 -2.148 7.84 1 98.06 451 VAL A N 1
ATOM 3516 C CA . VAL A 1 451 ? 13.859 -3.492 8.203 1 98.06 451 VAL A CA 1
ATOM 3517 C C . VAL A 1 451 ? 15.016 -4.477 8.055 1 98.06 451 VAL A C 1
ATOM 3519 O O . VAL A 1 451 ? 15.695 -4.496 7.023 1 98.06 451 VAL A O 1
ATOM 3522 N N . LYS A 1 452 ? 15.273 -5.172 9.117 1 98.19 452 LYS A N 1
ATOM 3523 C CA . LYS A 1 452 ? 16.266 -6.246 9.078 1 98.19 452 LYS A CA 1
ATOM 3524 C C . LYS A 1 452 ? 15.641 -7.547 8.578 1 98.19 452 LYS A C 1
ATOM 3526 O O . LYS A 1 452 ? 16.203 -8.219 7.711 1 98.19 452 LYS A O 1
ATOM 3531 N N . SER A 1 453 ? 14.469 -7.836 9.133 1 98.44 453 SER A N 1
ATOM 3532 C CA . SER A 1 453 ? 13.781 -9.047 8.703 1 98.44 453 SER A CA 1
ATOM 3533 C C . SER A 1 453 ? 12.266 -8.883 8.797 1 98.44 453 SER A C 1
ATOM 3535 O O . SER A 1 453 ? 11.766 -8.125 9.633 1 98.44 453 SER A O 1
ATOM 3537 N N . ALA A 1 454 ? 11.57 -9.461 7.922 1 98.69 454 ALA A N 1
ATOM 3538 C CA . ALA A 1 454 ? 10.117 -9.648 7.93 1 98.69 454 ALA A CA 1
ATOM 3539 C C . ALA A 1 454 ? 9.75 -11.117 7.75 1 98.69 454 ALA A C 1
ATOM 3541 O O . ALA A 1 454 ? 10.266 -11.781 6.848 1 98.69 454 ALA A O 1
ATOM 3542 N N . VAL A 1 455 ? 8.93 -11.656 8.641 1 98.81 455 VAL A N 1
ATOM 3543 C CA . VAL A 1 455 ? 8.508 -13.055 8.562 1 98.81 455 VAL A CA 1
ATOM 3544 C C . VAL A 1 455 ? 7.023 -13.164 8.906 1 98.81 455 VAL A C 1
ATOM 3546 O O . VAL A 1 455 ? 6.551 -12.547 9.867 1 98.81 455 VAL A O 1
ATOM 3549 N N . VAL A 1 456 ? 6.25 -13.867 8.078 1 98.69 456 VAL A N 1
ATOM 3550 C CA . VAL A 1 456 ? 4.82 -13.992 8.328 1 98.69 456 VAL A CA 1
ATOM 3551 C C . VAL A 1 456 ? 4.586 -14.742 9.633 1 98.69 456 VAL A C 1
ATOM 3553 O O . VAL A 1 456 ? 5.332 -15.664 9.977 1 98.69 456 VAL A O 1
ATOM 3556 N N . SER A 1 457 ? 3.566 -14.375 10.336 1 98.5 457 SER A N 1
ATOM 3557 C CA . SER A 1 457 ? 3.271 -15.008 11.617 1 98.5 457 SER A CA 1
ATOM 3558 C C . SER A 1 457 ? 2.646 -16.391 11.422 1 98.5 457 SER A C 1
ATOM 3560 O O . SER A 1 457 ? 1.996 -16.641 10.406 1 98.5 457 SER A O 1
ATOM 3562 N N . GLN A 1 458 ? 2.863 -17.234 12.422 1 97.88 458 GLN A N 1
ATOM 3563 C CA . GLN A 1 458 ? 2.246 -18.562 12.398 1 97.88 458 GLN A CA 1
ATOM 3564 C C . GLN A 1 458 ? 0.724 -18.453 12.438 1 97.88 458 GLN A C 1
ATOM 3566 O O . GLN A 1 458 ? 0.03 -19.188 11.727 1 97.88 458 GLN A O 1
ATOM 3571 N N . SER A 1 459 ? 0.214 -17.516 13.25 1 98.06 459 SER A N 1
ATOM 3572 C CA . SER A 1 459 ? -1.231 -17.375 13.398 1 98.06 459 SER A CA 1
ATOM 3573 C C . SER A 1 459 ? -1.882 -16.969 12.078 1 98.06 459 SER A C 1
ATOM 3575 O O . SER A 1 459 ? -2.914 -17.531 11.688 1 98.06 459 SER A O 1
ATOM 3577 N N . ALA A 1 460 ? -1.271 -16.016 11.367 1 98.5 460 ALA A N 1
ATOM 3578 C CA . ALA A 1 460 ? -1.81 -15.594 10.078 1 98.5 460 ALA A CA 1
ATOM 3579 C C . ALA A 1 460 ? -1.789 -16.734 9.07 1 98.5 460 ALA A C 1
ATOM 3581 O O . ALA A 1 460 ? -2.762 -16.953 8.344 1 98.5 460 ALA A O 1
ATOM 3582 N N . THR A 1 461 ? -0.721 -17.484 9.055 1 98.44 461 THR A N 1
ATOM 3583 C CA . THR A 1 461 ? -0.583 -18.594 8.125 1 98.44 461 THR A CA 1
ATOM 3584 C C . THR A 1 461 ? -1.602 -19.688 8.438 1 98.44 461 THR A C 1
ATOM 3586 O O . THR A 1 461 ? -2.25 -20.219 7.531 1 98.44 461 THR A O 1
ATOM 3589 N N . THR A 1 462 ? -1.74 -19.969 9.711 1 97.75 462 THR A N 1
ATOM 3590 C CA . THR A 1 462 ? -2.705 -20.984 10.125 1 97.75 462 THR A CA 1
ATOM 3591 C C . THR A 1 462 ? -4.121 -20.578 9.719 1 97.75 462 THR A C 1
ATOM 3593 O O . THR A 1 462 ? -4.852 -21.359 9.117 1 97.75 462 THR A O 1
ATOM 3596 N N . GLU A 1 463 ? -4.5 -19.375 10.008 1 98 463 GLU A N 1
ATOM 3597 C CA . GLU A 1 463 ? -5.852 -18.906 9.719 1 98 463 GLU A CA 1
ATOM 3598 C C . GLU A 1 463 ? -6.105 -18.859 8.211 1 98 463 GLU A C 1
ATOM 3600 O O . GLU A 1 463 ? -7.203 -19.188 7.754 1 98 463 GLU A O 1
ATOM 3605 N N . PHE A 1 464 ? -5.078 -18.453 7.473 1 98.5 464 PHE A N 1
ATOM 3606 C CA . PHE A 1 464 ? -5.234 -18.438 6.023 1 98.5 464 PHE A CA 1
ATOM 3607 C C . PHE A 1 464 ? -5.473 -19.844 5.496 1 98.5 464 PHE A C 1
ATOM 3609 O O . PHE A 1 464 ? -6.371 -20.062 4.68 1 98.5 464 PHE A O 1
ATOM 3616 N N . ASN A 1 465 ? -4.672 -20.766 5.945 1 98 465 ASN A N 1
ATOM 3617 C CA . ASN A 1 465 ? -4.801 -22.125 5.465 1 98 465 ASN A CA 1
ATOM 3618 C C . ASN A 1 465 ? -6.109 -22.766 5.922 1 98 465 ASN A C 1
ATOM 3620 O O . ASN A 1 465 ? -6.695 -23.578 5.207 1 98 465 ASN A O 1
ATOM 3624 N N . ASP A 1 466 ? -6.547 -22.391 7.121 1 97.69 466 ASP A N 1
ATOM 3625 C CA . ASP A 1 466 ? -7.867 -22.844 7.547 1 97.69 466 ASP A CA 1
ATOM 3626 C C . ASP A 1 466 ? -8.953 -22.359 6.586 1 97.69 466 ASP A C 1
ATOM 3628 O O . ASP A 1 466 ? -9.844 -23.125 6.211 1 97.69 466 ASP A O 1
ATOM 3632 N N . HIS A 1 467 ? -8.875 -21.125 6.23 1 98.12 467 HIS A N 1
ATOM 3633 C CA . HIS A 1 467 ? -9.828 -20.562 5.277 1 98.12 467 HIS A CA 1
ATOM 3634 C C . HIS A 1 467 ? -9.719 -21.266 3.924 1 98.12 467 HIS A C 1
ATOM 3636 O O . HIS A 1 467 ? -10.734 -21.672 3.348 1 98.12 467 HIS A O 1
ATOM 3642 N N . LYS A 1 468 ? -8.523 -21.391 3.467 1 97.75 468 LYS A N 1
ATOM 3643 C CA . LYS A 1 468 ? -8.258 -22.062 2.203 1 97.75 468 LYS A CA 1
ATOM 3644 C C . LYS A 1 468 ? -8.852 -23.469 2.199 1 97.75 468 LYS A C 1
ATOM 3646 O O . LYS A 1 468 ? -9.516 -23.859 1.24 1 97.75 468 LYS A O 1
ATOM 3651 N N . ASP A 1 469 ? -8.625 -24.219 3.227 1 97 469 ASP A N 1
ATOM 3652 C CA . ASP A 1 469 ? -9.125 -25.594 3.328 1 97 469 ASP A CA 1
ATOM 3653 C C . ASP A 1 469 ? -10.648 -25.625 3.314 1 97 469 ASP A C 1
ATOM 3655 O O . ASP A 1 469 ? -11.258 -26.5 2.689 1 97 469 ASP A O 1
ATOM 3659 N N . ALA A 1 470 ? -11.219 -24.656 3.973 1 97.31 470 ALA A N 1
ATOM 3660 C CA . ALA A 1 470 ? -12.68 -24.562 3.986 1 97.31 470 ALA A CA 1
ATOM 3661 C C . ALA A 1 470 ? -13.227 -24.297 2.588 1 97.31 470 ALA A C 1
ATOM 3663 O O . ALA A 1 470 ? -14.219 -24.891 2.176 1 97.31 470 ALA A O 1
ATOM 3664 N N . VAL A 1 471 ? -12.625 -23.438 1.884 1 97.69 471 VAL A N 1
ATOM 3665 C CA . VAL A 1 471 ? -13.062 -23.125 0.529 1 97.69 471 VAL A CA 1
ATOM 3666 C C . VAL A 1 471 ? -12.867 -24.344 -0.374 1 97.69 471 VAL A C 1
ATOM 3668 O O . VAL A 1 471 ? -13.688 -24.609 -1.254 1 97.69 471 VAL A O 1
ATOM 3671 N N . MET A 1 472 ? -11.797 -25.094 -0.16 1 97 472 MET A N 1
ATOM 3672 C CA . MET A 1 472 ? -11.492 -26.266 -0.98 1 97 472 MET A CA 1
ATOM 3673 C C . MET A 1 472 ? -12.617 -27.297 -0.896 1 97 472 MET A C 1
ATOM 3675 O O . MET A 1 472 ? -12.891 -28 -1.866 1 97 472 MET A O 1
ATOM 3679 N N . GLU A 1 473 ? -13.32 -27.312 0.161 1 95.06 473 GLU A N 1
ATOM 3680 C CA . GLU A 1 473 ? -14.43 -28.25 0.327 1 95.06 473 GLU A CA 1
ATOM 3681 C C . GLU A 1 473 ? -15.57 -27.922 -0.629 1 95.06 473 GLU A C 1
ATOM 3683 O O . GLU A 1 473 ? -16.391 -28.781 -0.939 1 95.06 473 GLU A O 1
ATOM 3688 N N . LEU A 1 474 ? -15.57 -26.703 -1.083 1 96.31 474 LEU A N 1
ATOM 3689 C CA . LEU A 1 474 ? -16.609 -26.266 -2.002 1 96.31 474 LEU A CA 1
ATOM 3690 C C . LEU A 1 474 ? -16.219 -26.562 -3.447 1 96.31 474 LEU A C 1
ATOM 3692 O O . LEU A 1 474 ? -17.062 -26.516 -4.344 1 96.31 474 LEU A O 1
ATOM 3696 N N . LEU A 1 475 ? -15.008 -26.875 -3.664 1 96.5 475 LEU A N 1
ATOM 3697 C CA . LEU A 1 475 ? -14.469 -26.984 -5.016 1 96.5 475 LEU A CA 1
ATOM 3698 C C . LEU A 1 475 ? -14.203 -28.438 -5.371 1 96.5 475 LEU A C 1
ATOM 3700 O O . LEU A 1 475 ? -13.992 -29.281 -4.484 1 96.5 475 LEU A O 1
ATOM 3704 N N . THR A 1 476 ? -14.148 -28.719 -6.641 1 96.31 476 THR A N 1
ATOM 3705 C CA . THR A 1 476 ? -13.992 -30.078 -7.133 1 96.31 476 THR A CA 1
ATOM 3706 C C . THR A 1 476 ? -12.578 -30.594 -6.848 1 96.31 476 THR A C 1
ATOM 3708 O O . THR A 1 476 ? -12.328 -31.797 -6.93 1 96.31 476 THR A O 1
ATOM 3711 N N . PHE A 1 477 ? -11.688 -29.734 -6.441 1 95 477 PHE A N 1
ATOM 3712 C CA . PHE A 1 477 ? -10.305 -30.094 -6.176 1 95 477 PHE A CA 1
ATOM 3713 C C . PHE A 1 477 ? -10.227 -31.109 -5.039 1 95 477 PHE A C 1
ATOM 3715 O O . PHE A 1 477 ? -9.281 -31.906 -4.965 1 95 477 PHE A O 1
ATOM 3722 N N . SER A 1 478 ? -11.211 -31.078 -4.152 1 93.25 478 SER A N 1
ATOM 3723 C CA . SER A 1 478 ? -11.234 -31.984 -3.006 1 93.25 478 SER A CA 1
ATOM 3724 C C . SER A 1 478 ? -12.047 -33.25 -3.312 1 93.25 478 SER A C 1
ATOM 3726 O O . SER A 1 478 ? -12.375 -34 -2.406 1 93.25 478 SER A O 1
ATOM 3728 N N . GLY A 1 479 ? -12.367 -33.469 -4.566 1 91.56 479 GLY A N 1
ATOM 3729 C CA . GLY A 1 479 ? -13.164 -34.594 -4.953 1 91.56 479 GLY A CA 1
ATOM 3730 C C . GLY A 1 479 ? -12.438 -35.938 -4.746 1 91.56 479 GLY A C 1
ATOM 3731 O O . GLY A 1 479 ? -11.312 -35.938 -4.246 1 91.56 479 GLY A O 1
ATOM 3732 N N . ASN A 1 480 ? -13.102 -36.969 -5.172 1 88.12 480 ASN A N 1
ATOM 3733 C CA . ASN A 1 480 ? -12.602 -38.312 -4.926 1 88.12 480 ASN A CA 1
ATOM 3734 C C . ASN A 1 480 ? -11.742 -38.812 -6.082 1 88.12 480 ASN A C 1
ATOM 3736 O O . ASN A 1 480 ? -12.164 -39.688 -6.836 1 88.12 480 ASN A O 1
ATOM 3740 N N . CYS A 1 481 ? -10.633 -38.281 -6.219 1 90.19 481 CYS A N 1
ATOM 3741 C CA . CYS A 1 481 ? -9.641 -38.688 -7.211 1 90.19 481 CYS A CA 1
ATOM 3742 C C . CYS A 1 481 ? -8.227 -38.594 -6.645 1 90.19 481 CYS A C 1
ATOM 3744 O O . CYS A 1 481 ? -8 -37.875 -5.648 1 90.19 481 CYS A O 1
ATOM 3746 N N . ASN A 1 482 ? -7.344 -39.375 -7.18 1 87.5 482 ASN A N 1
ATOM 3747 C CA . ASN A 1 482 ? -5.922 -39.156 -6.934 1 87.5 482 ASN A CA 1
ATOM 3748 C C . ASN A 1 482 ? -5.375 -38 -7.781 1 87.5 482 ASN A C 1
ATOM 3750 O O . ASN A 1 482 ? -5.566 -37.969 -9 1 87.5 482 ASN A O 1
ATOM 3754 N N . SER A 1 483 ? -4.793 -37.031 -7.094 1 87.69 483 SER A N 1
ATOM 3755 C CA . SER A 1 483 ? -4.379 -35.844 -7.824 1 87.69 483 SER A CA 1
ATOM 3756 C C . SER A 1 483 ? -3.123 -35.25 -7.215 1 87.69 483 SER A C 1
ATOM 3758 O O . SER A 1 483 ? -2.936 -35.281 -5.996 1 87.69 483 SER A O 1
ATOM 3760 N N . TRP A 1 484 ? -2.301 -34.625 -8.055 1 84.44 484 TRP A N 1
ATOM 3761 C CA . TRP A 1 484 ? -1.14 -33.906 -7.535 1 84.44 484 TRP A CA 1
ATOM 3762 C C . TRP A 1 484 ? -1.567 -32.656 -6.777 1 84.44 484 TRP A C 1
ATOM 3764 O O . TRP A 1 484 ? -0.794 -32.125 -5.988 1 84.44 484 TRP A O 1
ATOM 3774 N N . TYR A 1 485 ? -2.873 -32.25 -6.984 1 88.94 485 TYR A N 1
ATOM 3775 C CA . TYR A 1 485 ? -3.406 -31.141 -6.207 1 88.94 485 TYR A CA 1
ATOM 3776 C C . TYR A 1 485 ? -3.359 -31.438 -4.715 1 88.94 485 TYR A C 1
ATOM 3778 O O . TYR A 1 485 ? -3.271 -30.531 -3.891 1 88.94 485 TYR A O 1
ATOM 3786 N N . LYS A 1 486 ? -3.393 -32.719 -4.402 1 89.56 486 LYS A N 1
ATOM 3787 C CA . LYS A 1 486 ? -3.422 -33.219 -3.025 1 89.56 486 LYS A CA 1
ATOM 3788 C C . LYS A 1 486 ? -2.148 -33.969 -2.688 1 89.56 486 LYS A C 1
ATOM 3790 O O . LYS A 1 486 ? -2.195 -34.969 -1.97 1 89.56 486 LYS A O 1
ATOM 3795 N N . GLY A 1 487 ? -1.142 -33.719 -3.322 1 78.94 487 GLY A N 1
ATOM 3796 C CA . GLY A 1 487 ? 0.119 -34.375 -3.051 1 78.94 487 GLY A CA 1
ATOM 3797 C C . GLY A 1 487 ? 0.162 -35.812 -3.572 1 78.94 487 GLY A C 1
ATOM 3798 O O . GLY A 1 487 ? 0.813 -36.688 -2.982 1 78.94 487 GLY A O 1
ATOM 3799 N N . GLY A 1 488 ? -0.606 -36.094 -4.555 1 79.12 488 GLY A N 1
ATOM 3800 C CA . GLY A 1 488 ? -0.615 -37.406 -5.152 1 79.12 488 GLY A CA 1
ATOM 3801 C C . GLY A 1 488 ? -1.494 -38.406 -4.406 1 79.12 488 GLY A C 1
ATOM 3802 O O . GLY A 1 488 ? -1.334 -39.594 -4.547 1 79.12 488 GLY A O 1
ATOM 3803 N N . THR A 1 489 ? -2.369 -37.781 -3.564 1 83.12 489 THR A N 1
ATOM 3804 C CA . THR A 1 489 ? -3.271 -38.656 -2.807 1 83.12 489 THR A CA 1
ATOM 3805 C C . THR A 1 489 ? -4.727 -38.344 -3.158 1 83.12 489 THR A C 1
ATOM 3807 O O . THR A 1 489 ? -5.008 -37.438 -3.938 1 83.12 489 THR A O 1
ATOM 3810 N N . SER A 1 490 ? -5.629 -39.188 -2.635 1 86.56 490 SER A N 1
ATOM 3811 C CA . SER A 1 490 ? -7.051 -39 -2.891 1 86.56 490 SER A CA 1
ATOM 3812 C C . SER A 1 490 ? -7.719 -38.219 -1.752 1 86.56 490 SER A C 1
ATOM 3814 O O . SER A 1 490 ? -8.797 -37.656 -1.931 1 86.56 490 SER A O 1
ATOM 3816 N N . THR A 1 491 ? -6.984 -38.219 -0.598 1 84.75 491 THR A N 1
ATOM 3817 C CA . THR A 1 491 ? -7.664 -37.656 0.566 1 84.75 491 THR A CA 1
ATOM 3818 C C . THR A 1 491 ? -6.789 -36.594 1.244 1 84.75 491 THR A C 1
ATOM 3820 O O . THR A 1 491 ? -7.156 -36.062 2.291 1 84.75 491 THR A O 1
ATOM 3823 N N . GLY A 1 492 ? -5.699 -36.375 0.638 1 85.56 492 GLY A N 1
ATOM 3824 C CA . GLY A 1 492 ? -4.773 -35.469 1.268 1 85.56 492 GLY A CA 1
ATOM 3825 C C . GLY A 1 492 ? -5.211 -34 1.159 1 85.56 492 GLY A C 1
ATOM 3826 O O . GLY A 1 492 ? -6.184 -33.688 0.467 1 85.56 492 GLY A O 1
ATOM 3827 N N . ARG A 1 493 ? -4.52 -33.219 1.882 1 90.19 493 ARG A N 1
ATOM 3828 C CA . ARG A 1 493 ? -4.75 -31.781 1.858 1 90.19 493 ARG A CA 1
ATOM 3829 C C . ARG A 1 493 ? -4.441 -31.188 0.483 1 90.19 493 ARG A C 1
ATOM 3831 O O . ARG A 1 493 ? -3.484 -31.609 -0.173 1 90.19 493 ARG A O 1
ATOM 3838 N N . ILE A 1 494 ? -5.25 -30.266 0.078 1 93.88 494 ILE A N 1
ATOM 3839 C CA . ILE A 1 494 ? -5.02 -29.641 -1.223 1 93.88 494 ILE A CA 1
ATOM 3840 C C . ILE A 1 494 ? -3.877 -28.641 -1.118 1 93.88 494 ILE A C 1
ATOM 3842 O O . ILE A 1 494 ? -3.977 -27.641 -0.388 1 93.88 494 ILE A O 1
ATOM 3846 N N . VAL A 1 495 ? -2.828 -28.797 -1.848 1 93.44 495 VAL A N 1
ATOM 3847 C CA . VAL A 1 495 ? -1.654 -27.938 -1.745 1 93.44 495 VAL A CA 1
ATOM 3848 C C . VAL A 1 495 ? -1.334 -27.344 -3.111 1 93.44 495 VAL A C 1
ATOM 3850 O O . VAL A 1 495 ? -0.494 -26.453 -3.219 1 93.44 495 VAL A O 1
ATOM 3853 N N . GLY A 1 496 ? -2.09 -27.719 -4.121 1 93.38 496 GLY A N 1
ATOM 3854 C CA . GLY A 1 496 ? -1.777 -27.281 -5.473 1 93.38 496 GLY A CA 1
ATOM 3855 C C . GLY A 1 496 ? -2.477 -26 -5.859 1 93.38 496 GLY A C 1
ATOM 3856 O O . GLY A 1 496 ? -1.894 -24.922 -5.77 1 93.38 496 GLY A O 1
ATOM 3857 N N . PRO A 1 497 ? -3.771 -26.078 -6.059 1 95.62 497 PRO A N 1
ATOM 3858 C CA . PRO A 1 497 ? -4.441 -24.906 -6.625 1 95.62 497 PRO A CA 1
ATOM 3859 C C . PRO A 1 497 ? -4.82 -23.875 -5.566 1 95.62 497 PRO A C 1
ATOM 3861 O O . PRO A 1 497 ? -4.906 -24.203 -4.383 1 95.62 497 PRO A O 1
ATOM 3864 N N . TRP A 1 498 ? -4.977 -22.641 -6.027 1 97.88 498 TRP A N 1
ATOM 3865 C CA . TRP A 1 498 ? -5.52 -21.547 -5.23 1 97.88 498 TRP A CA 1
ATOM 3866 C C . TRP A 1 498 ? -7.004 -21.75 -4.957 1 97.88 498 TRP A C 1
ATOM 3868 O O . TRP A 1 498 ? -7.738 -22.234 -5.824 1 97.88 498 TRP A O 1
ATOM 3878 N N . PRO A 1 499 ? -7.461 -21.391 -3.762 1 97.81 499 PRO A N 1
ATOM 3879 C CA . PRO A 1 499 ? -8.883 -21.531 -3.436 1 97.81 499 PRO A CA 1
ATOM 3880 C C . PRO A 1 499 ? -9.742 -20.422 -4.059 1 97.81 499 PRO A C 1
ATOM 3882 O O . PRO A 1 499 ? -10.477 -19.734 -3.348 1 97.81 499 PRO A O 1
ATOM 3885 N N . GLY A 1 500 ? -9.594 -20.234 -5.348 1 98.19 500 GLY A N 1
ATOM 3886 C CA . GLY A 1 500 ? -10.344 -19.203 -6.035 1 98.19 500 GLY A CA 1
ATOM 3887 C C . GLY A 1 500 ? -9.836 -18.922 -7.438 1 98.19 500 GLY A C 1
ATOM 3888 O O . GLY A 1 500 ? -8.961 -19.641 -7.938 1 98.19 500 GLY A O 1
ATOM 3889 N N . SER A 1 501 ? -10.469 -17.922 -8.086 1 98.19 501 SER A N 1
ATOM 3890 C CA . SER A 1 501 ? -10.117 -17.547 -9.445 1 98.19 501 SER A CA 1
ATOM 3891 C C . SER A 1 501 ? -8.789 -16.781 -9.484 1 98.19 501 SER A C 1
ATOM 3893 O O . SER A 1 501 ? -8.273 -16.375 -8.445 1 98.19 501 SER A O 1
ATOM 3895 N N . VAL A 1 502 ? -8.242 -16.625 -10.68 1 98.38 502 VAL A N 1
ATOM 3896 C CA . VAL A 1 502 ? -7.031 -15.836 -10.875 1 98.38 502 VAL A CA 1
ATOM 3897 C C . VAL A 1 502 ? -7.262 -14.406 -10.406 1 98.38 502 VAL A C 1
ATOM 3899 O O . VAL A 1 502 ? -6.426 -13.828 -9.703 1 98.38 502 VAL A O 1
ATOM 3902 N N . ASN A 1 503 ? -8.438 -13.859 -10.766 1 98.56 503 ASN A N 1
ATOM 3903 C CA . ASN A 1 503 ? -8.742 -12.492 -10.375 1 98.56 503 ASN A CA 1
ATOM 3904 C C . ASN A 1 503 ? -8.875 -12.344 -8.867 1 98.56 503 ASN A C 1
ATOM 3906 O O . ASN A 1 503 ? -8.469 -11.336 -8.289 1 98.56 503 ASN A O 1
ATOM 3910 N N . HIS A 1 504 ? -9.484 -13.367 -8.219 1 98.69 504 HIS A N 1
ATOM 3911 C CA . HIS A 1 504 ? -9.539 -13.414 -6.762 1 98.69 504 HIS A CA 1
ATOM 3912 C C . HIS A 1 504 ? -8.133 -13.391 -6.16 1 98.69 504 HIS A C 1
ATOM 3914 O O . HIS A 1 504 ? -7.867 -12.625 -5.23 1 98.69 504 HIS A O 1
ATOM 3920 N N . PHE A 1 505 ? -7.23 -14.141 -6.684 1 98.75 505 PHE A N 1
ATOM 3921 C CA . PHE A 1 505 ? -5.855 -14.211 -6.203 1 98.75 505 PHE A CA 1
ATOM 3922 C C . PHE A 1 505 ? -5.16 -12.859 -6.363 1 98.75 505 PHE A C 1
ATOM 3924 O O . PHE A 1 505 ? -4.535 -12.367 -5.426 1 98.75 505 PHE A O 1
ATOM 3931 N N . LEU A 1 506 ? -5.254 -12.312 -7.594 1 98.69 506 LEU A N 1
ATOM 3932 C CA . LEU A 1 506 ? -4.562 -11.062 -7.891 1 98.69 506 LEU A CA 1
ATOM 3933 C C . LEU A 1 506 ? -5.016 -9.953 -6.945 1 98.69 506 LEU A C 1
ATOM 3935 O O . LEU A 1 506 ? -4.199 -9.156 -6.488 1 98.69 506 LEU A O 1
ATOM 3939 N N . GLU A 1 507 ? -6.266 -9.953 -6.586 1 97.81 507 GLU A N 1
ATOM 3940 C CA . GLU A 1 507 ? -6.777 -8.961 -5.645 1 97.81 507 GLU A CA 1
ATOM 3941 C C . GLU A 1 507 ? -6.289 -9.234 -4.227 1 97.81 507 GLU A C 1
ATOM 3943 O O . GLU A 1 507 ? -6.027 -8.305 -3.461 1 97.81 507 GLU A O 1
ATOM 3948 N N . SER A 1 508 ? -6.156 -10.484 -3.869 1 98.19 508 SER A N 1
ATOM 3949 C CA . SER A 1 508 ? -5.781 -10.875 -2.514 1 98.19 508 SER A CA 1
ATOM 3950 C C . SER A 1 508 ? -4.348 -10.461 -2.195 1 98.19 508 SER A C 1
ATOM 3952 O O . SER A 1 508 ? -4.031 -10.133 -1.048 1 98.19 508 SER A O 1
ATOM 3954 N N . ILE A 1 509 ? -3.465 -10.453 -3.23 1 97.56 509 ILE A N 1
ATOM 3955 C CA . ILE A 1 509 ? -2.043 -10.32 -2.939 1 97.56 509 ILE A CA 1
ATOM 3956 C C . ILE A 1 509 ? -1.547 -8.945 -3.396 1 97.56 509 ILE A C 1
ATOM 3958 O O . ILE A 1 509 ? -0.372 -8.617 -3.223 1 97.56 509 ILE A O 1
ATOM 3962 N N . LYS A 1 510 ? -2.455 -8.094 -3.986 1 95.44 510 LYS A N 1
ATOM 3963 C CA . LYS A 1 510 ? -2.092 -6.824 -4.602 1 95.44 510 LYS A CA 1
ATOM 3964 C C . LYS A 1 510 ? -1.38 -5.91 -3.607 1 95.44 510 LYS A C 1
ATOM 3966 O O . LYS A 1 510 ? -0.367 -5.293 -3.938 1 95.44 510 LYS A O 1
ATOM 3971 N N . ASN A 1 511 ? -1.952 -5.762 -2.439 1 94.44 511 ASN A N 1
ATOM 3972 C CA . ASN A 1 511 ? -1.387 -4.973 -1.349 1 94.44 511 ASN A CA 1
ATOM 3973 C C . ASN A 1 511 ? -1.082 -5.84 -0.13 1 94.44 511 ASN A C 1
ATOM 3975 O O . ASN A 1 511 ? -1.993 -6.234 0.598 1 94.44 511 ASN A O 1
ATOM 3979 N N . PRO A 1 512 ? 0.218 -6.066 0.09 1 96.44 512 PRO A N 1
ATOM 3980 C CA . PRO A 1 512 ? 0.555 -6.961 1.199 1 96.44 512 PRO A CA 1
ATOM 3981 C C . PRO A 1 512 ? -0.007 -6.484 2.535 1 96.44 512 PRO A C 1
ATOM 3983 O O . PRO A 1 512 ? 0.03 -5.285 2.832 1 96.44 512 PRO A O 1
ATOM 3986 N N . ARG A 1 513 ? -0.621 -7.352 3.277 1 97.75 513 ARG A N 1
ATOM 3987 C CA . ARG A 1 513 ? -1.077 -7.117 4.645 1 97.75 513 ARG A CA 1
ATOM 3988 C C . ARG A 1 513 ? 0.088 -7.16 5.625 1 97.75 513 ARG A C 1
ATOM 3990 O O . ARG A 1 513 ? 0.349 -8.195 6.242 1 97.75 513 ARG A O 1
ATOM 3997 N N . LEU A 1 514 ? 0.709 -6.031 5.863 1 98.38 514 LEU A N 1
ATOM 3998 C CA . LEU A 1 514 ? 1.957 -5.945 6.613 1 98.38 514 LEU A CA 1
ATOM 3999 C C . LEU A 1 514 ? 1.737 -6.324 8.078 1 98.38 514 LEU A C 1
ATOM 4001 O O . LEU A 1 514 ? 2.658 -6.805 8.742 1 98.38 514 LEU A O 1
ATOM 4005 N N . GLN A 1 515 ? 0.465 -6.184 8.555 1 98.12 515 GLN A N 1
ATOM 4006 C CA . GLN A 1 515 ? 0.109 -6.477 9.938 1 98.12 515 GLN A CA 1
ATOM 4007 C C . GLN A 1 515 ? 0.198 -7.973 10.219 1 98.12 515 GLN A C 1
ATOM 4009 O O . GLN A 1 515 ? 0.185 -8.391 11.383 1 98.12 515 GLN A O 1
ATOM 4014 N N . ASP A 1 516 ? 0.261 -8.812 9.188 1 98.62 516 ASP A N 1
ATOM 4015 C CA . ASP A 1 516 ? 0.33 -10.258 9.352 1 98.62 516 ASP A CA 1
ATOM 4016 C C . ASP A 1 516 ? 1.771 -10.719 9.547 1 98.62 516 ASP A C 1
ATOM 4018 O O . ASP A 1 516 ? 2.02 -11.898 9.812 1 98.62 516 ASP A O 1
ATOM 4022 N N . PHE A 1 517 ? 2.768 -9.836 9.453 1 98.69 517 PHE A N 1
ATOM 4023 C CA . PHE A 1 517 ? 4.188 -10.164 9.531 1 98.69 517 PHE A CA 1
ATOM 4024 C C . PHE A 1 517 ? 4.785 -9.664 10.844 1 98.69 517 PHE A C 1
ATOM 4026 O O . PHE A 1 517 ? 4.258 -8.742 11.461 1 98.69 517 PHE A O 1
ATOM 4033 N N . GLU A 1 518 ? 5.824 -10.258 11.203 1 98.12 518 GLU A N 1
ATOM 4034 C CA . GLU A 1 518 ? 6.688 -9.844 12.305 1 98.12 518 GLU A CA 1
ATOM 4035 C C . GLU A 1 518 ? 7.973 -9.203 11.789 1 98.12 518 GLU A C 1
ATOM 4037 O O . GLU A 1 518 ? 8.562 -9.688 10.82 1 98.12 518 GLU A O 1
ATOM 4042 N N . TYR A 1 519 ? 8.352 -8.125 12.445 1 98.12 519 TYR A N 1
ATOM 4043 C CA . TYR A 1 519 ? 9.469 -7.34 11.922 1 98.12 519 TYR A CA 1
ATOM 4044 C C . TYR A 1 519 ? 10.578 -7.211 12.953 1 98.12 519 TYR A C 1
ATOM 4046 O O . TYR A 1 519 ? 10.312 -7.16 14.156 1 98.12 519 TYR A O 1
ATOM 4054 N N . THR A 1 520 ? 11.781 -7.203 12.547 1 97.88 520 THR A N 1
ATOM 4055 C CA . THR A 1 520 ? 12.93 -6.68 13.273 1 97.88 520 THR A CA 1
ATOM 4056 C C . THR A 1 520 ? 13.641 -5.598 12.469 1 97.88 520 THR A C 1
ATOM 4058 O O . THR A 1 520 ? 13.5 -5.531 11.242 1 97.88 520 THR A O 1
ATOM 4061 N N . TYR A 1 521 ? 14.344 -4.719 13.117 1 97.19 521 TYR A N 1
ATOM 4062 C CA . TYR A 1 521 ? 14.938 -3.559 12.461 1 97.19 521 TYR A CA 1
ATOM 4063 C C . TYR A 1 521 ? 16.438 -3.506 12.695 1 97.19 521 TYR A C 1
ATOM 4065 O O . TYR A 1 521 ? 16.953 -4.102 13.648 1 97.19 521 TYR A O 1
ATOM 4073 N N . ARG A 1 522 ? 17.125 -2.803 11.859 1 95.44 522 ARG A N 1
ATOM 4074 C CA . ARG A 1 522 ? 18.578 -2.693 11.906 1 95.44 522 ARG A CA 1
ATOM 4075 C C . ARG A 1 522 ? 19.016 -1.742 13.016 1 95.44 522 ARG A C 1
ATOM 4077 O O . ARG A 1 522 ? 20.141 -1.83 13.508 1 95.44 522 ARG A O 1
ATOM 4084 N N . THR A 1 523 ? 18.109 -0.845 13.359 1 92.44 523 THR A N 1
ATOM 4085 C CA . THR A 1 523 ? 18.406 0.144 14.391 1 92.44 523 THR A CA 1
ATOM 4086 C C . THR A 1 523 ? 17.438 0.005 15.562 1 92.44 523 THR A C 1
ATOM 4088 O O . THR A 1 523 ? 16.391 -0.644 15.438 1 92.44 523 THR A O 1
ATOM 4091 N N . GLN A 1 524 ? 17.766 0.508 16.641 1 90.19 524 GLN A N 1
ATOM 4092 C CA . GLN A 1 524 ? 16.938 0.437 17.844 1 90.19 524 GLN A CA 1
ATOM 4093 C C . GLN A 1 524 ? 15.633 1.221 17.656 1 90.19 524 GLN A C 1
ATOM 4095 O O . GLN A 1 524 ? 14.602 0.875 18.234 1 90.19 524 GLN A O 1
ATOM 4100 N N . ASN A 1 525 ? 15.773 2.264 16.859 1 96.88 525 ASN A N 1
ATOM 4101 C CA . ASN A 1 525 ? 14.586 3.049 16.531 1 96.88 525 ASN A CA 1
ATOM 4102 C C . ASN A 1 525 ? 14.125 2.791 15.094 1 96.88 525 ASN A C 1
ATOM 4104 O O . ASN A 1 525 ? 14.875 3.039 14.141 1 96.88 525 ASN A O 1
ATOM 4108 N N . ARG A 1 526 ? 12.898 2.275 14.93 1 97.69 526 ARG A N 1
ATOM 4109 C CA . ARG A 1 526 ? 12.414 1.812 13.633 1 97.69 526 ARG A CA 1
ATOM 4110 C C . ARG A 1 526 ? 12.211 2.98 12.68 1 97.69 526 ARG A C 1
ATOM 4112 O O . ARG A 1 526 ? 12.039 2.781 11.469 1 97.69 526 ARG A O 1
ATOM 4119 N N . PHE A 1 527 ? 12.289 4.23 13.156 1 98.19 527 PHE A N 1
ATOM 4120 C CA . PHE A 1 527 ? 11.984 5.383 12.312 1 98.19 527 PHE A CA 1
ATOM 4121 C C . PHE A 1 527 ? 13.258 6.113 11.914 1 98.19 527 PHE A C 1
ATOM 4123 O O . PHE A 1 527 ? 13.203 7.23 11.391 1 98.19 527 PHE A O 1
ATOM 4130 N N . MET A 1 528 ? 14.43 5.5 12.07 1 97.44 528 MET A N 1
ATOM 4131 C CA . MET A 1 528 ? 15.703 6.098 11.672 1 97.44 528 MET A CA 1
ATOM 4132 C C . MET A 1 528 ? 15.719 6.418 10.188 1 97.44 528 MET A C 1
ATOM 4134 O O . MET A 1 528 ? 16.391 7.355 9.75 1 97.44 528 MET A O 1
ATOM 4138 N N . TYR A 1 529 ? 14.891 5.676 9.398 1 97.56 529 TYR A N 1
ATOM 4139 C CA . TYR A 1 529 ? 14.867 5.84 7.949 1 97.56 529 TYR A CA 1
ATOM 4140 C C . TYR A 1 529 ? 14.289 7.195 7.562 1 97.56 529 TYR A C 1
ATOM 4142 O O . TYR A 1 529 ? 14.445 7.641 6.422 1 97.56 529 TYR A O 1
ATOM 4150 N N . LEU A 1 530 ? 13.633 7.898 8.469 1 98.31 530 LEU A N 1
ATOM 4151 C CA . LEU A 1 530 ? 13.039 9.203 8.203 1 98.31 530 LEU A CA 1
ATOM 4152 C C . LEU A 1 530 ? 14.125 10.266 8.039 1 98.31 530 LEU A C 1
ATOM 4154 O O . LEU A 1 530 ? 13.875 11.328 7.461 1 98.31 530 LEU A O 1
ATOM 4158 N N . GLY A 1 531 ? 15.289 10.039 8.609 1 97.94 531 GLY A N 1
ATOM 4159 C CA . GLY A 1 531 ? 16.406 10.969 8.492 1 97.94 531 GLY A CA 1
ATOM 4160 C C . GLY A 1 531 ? 16.172 12.281 9.211 1 97.94 531 GLY A C 1
ATOM 4161 O O . GLY A 1 531 ? 15.492 12.32 10.242 1 97.94 531 GLY A O 1
ATOM 4162 N N . LYS A 1 532 ? 16.797 13.305 8.727 1 97.44 532 LYS A N 1
ATOM 4163 C CA . LYS A 1 532 ? 16.844 14.586 9.43 1 97.44 532 LYS A CA 1
ATOM 4164 C C . LYS A 1 532 ? 15.75 15.523 8.93 1 97.44 532 LYS A C 1
ATOM 4166 O O . LYS A 1 532 ? 15.859 16.75 9.062 1 97.44 532 LYS A O 1
ATOM 4171 N N . GLY A 1 533 ? 14.758 14.93 8.133 1 98 533 GLY A N 1
ATOM 4172 C CA . GLY A 1 533 ? 13.586 15.734 7.852 1 98 533 GLY A CA 1
ATOM 4173 C C . GLY A 1 533 ? 13.516 16.203 6.414 1 98 533 GLY A C 1
ATOM 4174 O O . GLY A 1 533 ? 12.766 17.141 6.094 1 98 533 GLY A O 1
ATOM 4175 N N . LEU A 1 534 ? 14.328 15.578 5.508 1 98.25 534 LEU A N 1
ATOM 4176 C CA . LEU A 1 534 ? 14.312 15.977 4.102 1 98.25 534 LEU A CA 1
ATOM 4177 C C . LEU A 1 534 ? 13.969 14.797 3.203 1 98.25 534 LEU A C 1
ATOM 4179 O O . LEU A 1 534 ? 14.305 13.648 3.521 1 98.25 534 LEU A O 1
ATOM 4183 N N . SER A 1 535 ? 13.25 15.055 2.105 1 97.62 535 SER A N 1
ATOM 4184 C CA . SER A 1 535 ? 13.062 14.086 1.028 1 97.62 535 SER A CA 1
ATOM 4185 C C . SER A 1 535 ? 14.148 14.227 -0.034 1 97.62 535 SER A C 1
ATOM 4187 O O . SER A 1 535 ? 14.914 15.188 -0.023 1 97.62 535 SER A O 1
ATOM 4189 N N . ALA A 1 536 ? 14.188 13.25 -0.901 1 96.44 536 ALA A N 1
ATOM 4190 C CA . ALA A 1 536 ? 15.102 13.352 -2.033 1 96.44 536 ALA A CA 1
ATOM 4191 C C . ALA A 1 536 ? 14.797 14.578 -2.881 1 96.44 536 ALA A C 1
ATOM 4193 O O . ALA A 1 536 ? 15.711 15.203 -3.428 1 96.44 536 ALA A O 1
ATOM 4194 N N . ARG A 1 537 ? 13.539 14.984 -2.996 1 96.75 537 ARG A N 1
ATOM 4195 C CA . ARG A 1 537 ? 13.133 16.172 -3.744 1 96.75 537 ARG A CA 1
ATOM 4196 C C . ARG A 1 537 ? 13.688 17.438 -3.105 1 96.75 537 ARG A C 1
ATOM 4198 O O . ARG A 1 537 ? 14.07 18.375 -3.809 1 96.75 537 ARG A O 1
ATOM 4205 N N . ASP A 1 538 ? 13.68 17.469 -1.8 1 97.44 538 ASP A N 1
ATOM 4206 C CA . ASP A 1 538 ? 14.227 18.609 -1.082 1 97.44 538 ASP A CA 1
ATOM 4207 C C . ASP A 1 538 ? 15.703 18.812 -1.408 1 97.44 538 ASP A C 1
ATOM 4209 O O . ASP A 1 538 ? 16.141 19.938 -1.653 1 97.44 538 ASP A O 1
ATOM 4213 N N . LEU A 1 539 ? 16.406 17.719 -1.412 1 96.19 539 LEU A N 1
ATOM 4214 C CA . LEU A 1 539 ? 17.828 17.781 -1.697 1 96.19 539 LEU A CA 1
ATOM 4215 C C . LEU A 1 539 ? 18.078 18.219 -3.141 1 96.19 539 LEU A C 1
ATOM 4217 O O . LEU A 1 539 ? 18.984 19 -3.41 1 96.19 539 LEU A O 1
ATOM 4221 N N . ALA A 1 540 ? 17.25 17.734 -4.008 1 95.62 540 ALA A N 1
ATOM 4222 C CA . ALA A 1 540 ? 17.391 18.047 -5.426 1 95.62 540 ALA A CA 1
ATOM 4223 C C . ALA A 1 540 ? 16.844 19.453 -5.727 1 95.62 540 ALA A C 1
ATOM 4225 O O . ALA A 1 540 ? 17.156 20.016 -6.777 1 95.62 540 ALA A O 1
ATOM 4226 N N . ARG A 1 541 ? 16.016 20 -4.855 1 94 541 ARG A N 1
ATOM 4227 C CA . ARG A 1 541 ? 15.344 21.281 -5.02 1 94 541 ARG A CA 1
ATOM 4228 C C . ARG A 1 541 ? 14.555 21.328 -6.324 1 94 541 ARG A C 1
ATOM 4230 O O . ARG A 1 541 ? 14.609 22.312 -7.059 1 94 541 ARG A O 1
ATOM 4237 N N . ASP A 1 542 ? 13.953 20.172 -6.578 1 91.75 542 ASP A N 1
ATOM 4238 C CA . ASP A 1 542 ? 13.211 20.047 -7.832 1 91.75 542 ASP A CA 1
ATOM 4239 C C . ASP A 1 542 ? 11.852 19.391 -7.602 1 91.75 542 ASP A C 1
ATOM 4241 O O . ASP A 1 542 ? 11.727 18.484 -6.781 1 91.75 542 ASP A O 1
ATOM 4245 N N . ASN A 1 543 ? 10.828 20 -8.297 1 95.25 543 ASN A N 1
ATOM 4246 C CA . ASN A 1 543 ? 9.477 19.438 -8.281 1 95.25 543 ASN A CA 1
ATOM 4247 C C . ASN A 1 543 ? 8.914 19.359 -6.867 1 95.25 543 ASN A C 1
ATOM 4249 O O . ASN A 1 543 ? 8.422 18.297 -6.453 1 95.25 543 ASN A O 1
ATOM 4253 N N . LEU A 1 544 ? 9.062 20.438 -6.121 1 97.44 544 LEU A N 1
ATOM 4254 C CA . LEU A 1 544 ? 8.664 20.469 -4.715 1 97.44 544 LEU A CA 1
ATOM 4255 C C . LEU A 1 544 ? 7.172 20.719 -4.578 1 97.44 544 LEU A C 1
ATOM 4257 O O . LEU A 1 544 ? 6.629 20.688 -3.471 1 97.44 544 LEU A O 1
ATOM 4261 N N . GLY A 1 545 ? 6.41 21.016 -5.684 1 97.69 545 GLY A N 1
ATOM 4262 C CA . GLY A 1 545 ? 4.965 21.188 -5.707 1 97.69 545 GLY A CA 1
ATOM 4263 C C . GLY A 1 545 ? 4.254 20.094 -6.496 1 97.69 545 GLY A C 1
ATOM 4264 O O . GLY A 1 545 ? 3.166 20.312 -7.027 1 97.69 545 GLY A O 1
ATOM 4265 N N . TRP A 1 546 ? 4.836 18.828 -6.602 1 97.31 546 TRP A N 1
ATOM 4266 C CA . TRP A 1 546 ? 4.406 17.734 -7.465 1 97.31 546 TRP A CA 1
ATOM 4267 C C . TRP A 1 546 ? 2.969 17.328 -7.156 1 97.31 546 TRP A C 1
ATOM 4269 O O . TRP A 1 546 ? 2.273 16.781 -8.016 1 97.31 546 TRP A O 1
ATOM 4279 N N . TYR A 1 547 ? 2.459 17.594 -5.949 1 97.81 547 TYR A N 1
ATOM 4280 C CA . TYR A 1 547 ? 1.163 17.109 -5.488 1 97.81 547 TYR A CA 1
ATOM 4281 C C . TYR A 1 547 ? 0.03 17.938 -6.059 1 97.81 547 TYR A C 1
ATOM 4283 O O . TYR A 1 547 ? -1.144 17.578 -5.938 1 97.81 547 TYR A O 1
ATOM 4291 N N . ILE A 1 548 ? 0.372 19.125 -6.699 1 98.06 548 ILE A N 1
ATOM 4292 C CA . ILE A 1 548 ? -0.654 19.953 -7.309 1 98.06 548 ILE A CA 1
ATOM 4293 C C . ILE A 1 548 ? -1.136 19.312 -8.609 1 98.06 548 ILE A C 1
ATOM 4295 O O . ILE A 1 548 ? -0.334 19.031 -9.5 1 98.06 548 ILE A O 1
ATOM 4299 N N . ARG A 1 549 ? -2.451 18.922 -8.906 1 93.44 549 ARG A N 1
ATOM 4300 C CA . ARG A 1 549 ? -2.947 18.188 -10.07 1 93.44 549 ARG A CA 1
ATOM 4301 C C . ARG A 1 549 ? -4.055 18.969 -10.773 1 93.44 549 ARG A C 1
ATOM 4303 O O . ARG A 1 549 ? -4.375 18.703 -11.93 1 93.44 549 ARG A O 1
ATOM 4310 N N . GLY A 1 550 ? -4.699 20.047 -10.195 1 80.69 550 GLY A N 1
ATOM 4311 C CA . GLY A 1 550 ? -5.801 20.781 -10.797 1 80.69 550 GLY A CA 1
ATOM 4312 C C . GLY A 1 550 ? -7.07 19.953 -10.922 1 80.69 550 GLY A C 1
ATOM 4313 O O . GLY A 1 550 ? -7.031 18.734 -10.828 1 80.69 550 GLY A O 1
ATOM 4314 N N . MET B 1 1 ? -0.427 -42.031 15.969 1 22.84 1 MET B N 1
ATOM 4315 C CA . MET B 1 1 ? -1.097 -41.625 14.742 1 22.84 1 MET B CA 1
ATOM 4316 C C . MET B 1 1 ? -2.082 -40.5 15.031 1 22.84 1 MET B C 1
ATOM 4318 O O . MET B 1 1 ? -3.254 -40.75 15.312 1 22.84 1 MET B O 1
ATOM 4322 N N . GLY B 1 2 ? -1.636 -39.531 15.781 1 26.78 2 GLY B N 1
ATOM 4323 C CA . GLY B 1 2 ? -2.516 -38.562 16.406 1 26.78 2 GLY B CA 1
ATOM 4324 C C . GLY B 1 2 ? -3.34 -37.781 15.398 1 26.78 2 GLY B C 1
ATOM 4325 O O . GLY B 1 2 ? -2.814 -37.312 14.383 1 26.78 2 GLY B O 1
ATOM 4326 N N . SER B 1 3 ? -4.582 -38.062 15.391 1 28.25 3 SER B N 1
ATOM 4327 C CA . SER B 1 3 ? -5.602 -37.406 14.586 1 28.25 3 SER B CA 1
ATOM 4328 C C . SER B 1 3 ? -5.469 -35.906 14.664 1 28.25 3 SER B C 1
ATOM 4330 O O . SER B 1 3 ? -5.441 -35.312 15.75 1 28.25 3 SER B O 1
ATOM 4332 N N . LEU B 1 4 ? -4.637 -35.344 13.805 1 36.25 4 LEU B N 1
ATOM 4333 C CA . LEU B 1 4 ? -4.723 -33.875 13.828 1 36.25 4 LEU B CA 1
ATOM 4334 C C . LEU B 1 4 ? -6.148 -33.406 14.109 1 36.25 4 LEU B C 1
ATOM 4336 O O . LEU B 1 4 ? -7.105 -34 13.594 1 36.25 4 LEU B O 1
ATOM 4340 N N . PRO B 1 5 ? -6.367 -32.812 15.211 1 36.38 5 PRO B N 1
ATOM 4341 C CA . PRO B 1 5 ? -7.742 -32.375 15.477 1 36.38 5 PRO B CA 1
ATOM 4342 C C . PRO B 1 5 ? -8.43 -31.797 14.242 1 36.38 5 PRO B C 1
ATOM 4344 O O . PRO B 1 5 ? -7.777 -31.188 13.398 1 36.38 5 PRO B O 1
ATOM 4347 N N . ALA B 1 6 ? -9.562 -32.438 13.789 1 34.53 6 ALA B N 1
ATOM 4348 C CA . ALA B 1 6 ? -10.453 -31.953 12.742 1 34.53 6 ALA B CA 1
ATOM 4349 C C . ALA B 1 6 ? -10.562 -30.438 12.789 1 34.53 6 ALA B C 1
ATOM 4351 O O . ALA B 1 6 ? -10.859 -29.859 13.844 1 34.53 6 ALA B O 1
ATOM 4352 N N . ALA B 1 7 ? -9.68 -29.766 12.141 1 44.62 7 ALA B N 1
ATOM 4353 C CA . ALA B 1 7 ? -9.898 -28.328 11.977 1 44.62 7 ALA B CA 1
ATOM 4354 C C . ALA B 1 7 ? -11.383 -27.969 12.109 1 44.62 7 ALA B C 1
ATOM 4356 O O . ALA B 1 7 ? -12.227 -28.578 11.445 1 44.62 7 ALA B O 1
ATOM 4357 N N . ALA B 1 8 ? -11.898 -27.391 13.141 1 50.5 8 ALA B N 1
ATOM 4358 C CA . ALA B 1 8 ? -13.227 -26.812 13.305 1 50.5 8 ALA B CA 1
ATOM 4359 C C . ALA B 1 8 ? -13.789 -26.344 11.969 1 50.5 8 ALA B C 1
ATOM 4361 O O . ALA B 1 8 ? -13.07 -25.734 11.164 1 50.5 8 ALA B O 1
ATOM 4362 N N . ASN B 1 9 ? -14.914 -26.906 11.328 1 68.88 9 ASN B N 1
ATOM 4363 C CA . ASN B 1 9 ? -15.641 -26.625 10.094 1 68.88 9 ASN B CA 1
ATOM 4364 C C . ASN B 1 9 ? -15.852 -25.141 9.883 1 68.88 9 ASN B C 1
ATOM 4366 O O . ASN B 1 9 ? -16.719 -24.531 10.531 1 68.88 9 ASN B O 1
ATOM 4370 N N . LEU B 1 10 ? -14.797 -24.328 9.492 1 89.38 10 LEU B N 1
ATOM 4371 C CA . LEU B 1 10 ? -14.945 -22.906 9.164 1 89.38 10 LEU B CA 1
ATOM 4372 C C . LEU B 1 10 ? -15.961 -22.719 8.047 1 89.38 10 LEU B C 1
ATOM 4374 O O . LEU B 1 10 ? -15.852 -23.344 6.988 1 89.38 10 LEU B O 1
ATOM 4378 N N . THR B 1 11 ? -17.031 -22.062 8.43 1 90.81 11 THR B N 1
ATOM 4379 C CA . THR B 1 11 ? -18.016 -21.719 7.398 1 90.81 11 THR B CA 1
ATOM 4380 C C . THR B 1 11 ? -17.609 -20.438 6.688 1 90.81 11 THR B C 1
ATOM 4382 O O . THR B 1 11 ? -17.578 -19.359 7.297 1 90.81 11 THR B O 1
ATOM 4385 N N . VAL B 1 12 ? -17.359 -20.531 5.43 1 95.12 12 VAL B N 1
ATOM 4386 C CA . VAL B 1 12 ? -16.875 -19.406 4.641 1 95.12 12 VAL B CA 1
ATOM 4387 C C . VAL B 1 12 ? -18.047 -18.516 4.23 1 95.12 12 VAL B C 1
ATOM 4389 O O . VAL B 1 12 ? -19.141 -19.016 3.918 1 95.12 12 VAL B O 1
ATOM 4392 N N . LYS B 1 13 ? -17.859 -17.234 4.219 1 93.62 13 LYS B N 1
ATOM 4393 C CA . LYS B 1 13 ? -18.891 -16.281 3.826 1 93.62 13 LYS B CA 1
ATOM 4394 C C . LYS B 1 13 ? -19.141 -16.328 2.32 1 93.62 13 LYS B C 1
ATOM 4396 O O . LYS B 1 13 ? -18.203 -16.422 1.534 1 93.62 13 LYS B O 1
ATOM 4401 N N . ASP B 1 14 ? -20.422 -16.312 1.922 1 95.5 14 ASP B N 1
ATOM 4402 C CA . ASP B 1 14 ? -20.781 -16.266 0.509 1 95.5 14 ASP B CA 1
ATOM 4403 C C . ASP B 1 14 ? -20.703 -14.828 -0.02 1 95.5 14 ASP B C 1
ATOM 4405 O O . ASP B 1 14 ? -21.719 -14.125 -0.07 1 95.5 14 ASP B O 1
ATOM 4409 N N . GLN B 1 15 ? -19.578 -14.406 -0.413 1 96.56 15 GLN B N 1
ATOM 4410 C CA . GLN B 1 15 ? -19.281 -13.078 -0.937 1 96.56 15 GLN B CA 1
ATOM 4411 C C . GLN B 1 15 ? -18.047 -13.102 -1.828 1 96.56 15 GLN B C 1
ATOM 4413 O O . GLN B 1 15 ? -17.266 -14.055 -1.794 1 96.56 15 GLN B O 1
ATOM 4418 N N . HIS B 1 16 ? -17.953 -12.102 -2.691 1 97.62 16 HIS B N 1
ATOM 4419 C CA . HIS B 1 16 ? -16.688 -11.898 -3.377 1 97.62 16 HIS B CA 1
ATOM 4420 C C . HIS B 1 16 ? -15.664 -11.242 -2.455 1 97.62 16 HIS B C 1
ATOM 4422 O O . HIS B 1 16 ? -16.016 -10.703 -1.408 1 97.62 16 HIS B O 1
ATOM 4428 N N . ILE B 1 17 ? -14.414 -11.359 -2.797 1 98.06 17 ILE B N 1
ATOM 4429 C CA . ILE B 1 17 ? -13.328 -10.812 -1.986 1 98.06 17 ILE B CA 1
ATOM 4430 C C . ILE B 1 17 ? -13.562 -9.328 -1.74 1 98.06 17 ILE B C 1
ATOM 4432 O O . ILE B 1 17 ? -13.852 -8.57 -2.674 1 98.06 17 ILE B O 1
ATOM 4436 N N . GLY B 1 18 ? -13.508 -8.93 -0.501 1 96.31 18 GLY B N 1
ATOM 4437 C CA . GLY B 1 18 ? -13.531 -7.523 -0.129 1 96.31 18 GLY B CA 1
ATOM 4438 C C . GLY B 1 18 ? -14.891 -6.879 -0.328 1 96.31 18 GLY B C 1
ATOM 4439 O O . GLY B 1 18 ? -14.984 -5.668 -0.557 1 96.31 18 GLY B O 1
ATOM 4440 N N . ALA B 1 19 ? -15.977 -7.664 -0.389 1 95.69 19 ALA B N 1
ATOM 4441 C CA . ALA B 1 19 ? -17.297 -7.062 -0.469 1 95.69 19 ALA B CA 1
ATOM 4442 C C . ALA B 1 19 ? -17.5 -6.027 0.636 1 95.69 19 ALA B C 1
ATOM 4444 O O . ALA B 1 19 ? -17.312 -6.328 1.817 1 95.69 19 ALA B O 1
ATOM 4445 N N . PRO B 1 20 ? -17.859 -4.785 0.23 1 94.12 20 PRO B N 1
ATOM 4446 C CA . PRO B 1 20 ? -17.922 -3.717 1.229 1 94.12 20 PRO B CA 1
ATOM 4447 C C . PRO B 1 20 ? -19.031 -3.943 2.26 1 94.12 20 PRO B C 1
ATOM 4449 O O . PRO B 1 20 ? -20.141 -4.305 1.9 1 94.12 20 PRO B O 1
ATOM 4452 N N . GLN B 1 21 ? -18.672 -3.811 3.479 1 93.12 21 GLN B N 1
ATOM 4453 C CA . GLN B 1 21 ? -19.625 -3.807 4.578 1 93.12 21 GLN B CA 1
ATOM 4454 C C . GLN B 1 21 ? -20 -2.383 4.984 1 93.12 21 GLN B C 1
ATOM 4456 O O . GLN B 1 21 ? -19.234 -1.448 4.754 1 93.12 21 GLN B O 1
ATOM 4461 N N . PRO B 1 22 ? -21.188 -2.225 5.492 1 94.31 22 PRO B N 1
ATOM 4462 C CA . PRO B 1 22 ? -21.547 -0.884 5.961 1 94.31 22 PRO B CA 1
ATOM 4463 C C . PRO B 1 22 ? -20.641 -0.401 7.094 1 94.31 22 PRO B C 1
ATOM 4465 O O . PRO B 1 22 ? -20.344 -1.158 8.023 1 94.31 22 PRO B O 1
ATOM 4468 N N . VAL B 1 23 ? -20.156 0.746 6.957 1 97.25 23 VAL B N 1
ATOM 4469 C CA . VAL B 1 23 ? -19.328 1.406 7.969 1 97.25 23 VAL B CA 1
ATOM 4470 C C . VAL B 1 23 ? -19.781 2.859 8.125 1 97.25 23 VAL B C 1
ATOM 4472 O O . VAL B 1 23 ? -20.172 3.506 7.148 1 97.25 23 VAL B O 1
ATOM 4475 N N . LYS B 1 24 ? -19.828 3.303 9.312 1 98.62 24 LYS B N 1
ATOM 4476 C CA . LYS B 1 24 ? -20.172 4.691 9.586 1 98.62 24 LYS B CA 1
ATOM 4477 C C . LYS B 1 24 ? -18.969 5.473 10.109 1 98.62 24 LYS B C 1
ATOM 4479 O O . LYS B 1 24 ? -18.234 4.977 10.961 1 98.62 24 LYS B O 1
ATOM 4484 N N . VAL B 1 25 ? -18.766 6.629 9.594 1 98.88 25 VAL B N 1
ATOM 4485 C CA . VAL B 1 25 ? -17.719 7.547 10.039 1 98.88 25 VAL B CA 1
ATOM 4486 C C . VAL B 1 25 ? -18.359 8.805 10.625 1 98.88 25 VAL B C 1
ATOM 4488 O O . VAL B 1 25 ? -19.219 9.422 10.008 1 98.88 25 VAL B O 1
ATOM 4491 N N . ILE B 1 26 ? -17.984 9.141 11.812 1 98.94 26 ILE B N 1
ATOM 4492 C CA . ILE B 1 26 ? -18.328 10.445 12.375 1 98.94 26 ILE B CA 1
ATOM 4493 C C . ILE B 1 26 ? -17.156 11.406 12.219 1 98.94 26 ILE B C 1
ATOM 4495 O O . ILE B 1 26 ? -16.047 11.117 12.68 1 98.94 26 ILE B O 1
ATOM 4499 N N . VAL B 1 27 ? -17.422 12.453 11.531 1 98.94 27 VAL B N 1
ATOM 4500 C CA . VAL B 1 27 ? -16.422 13.508 11.344 1 98.94 27 VAL B CA 1
ATOM 4501 C C . VAL B 1 27 ? -16.734 14.68 12.266 1 98.94 27 VAL B C 1
ATOM 4503 O O . VAL B 1 27 ? -17.891 15.141 12.336 1 98.94 27 VAL B O 1
ATOM 4506 N N . ILE B 1 28 ? -15.711 15.133 12.984 1 98.81 28 ILE B N 1
ATOM 4507 C CA . ILE B 1 28 ? -15.891 16.25 13.906 1 98.81 28 ILE B CA 1
ATOM 4508 C C . ILE B 1 28 ? -15.25 17.5 13.32 1 98.81 28 ILE B C 1
ATOM 4510 O O . ILE B 1 28 ? -14.023 17.625 13.312 1 98.81 28 ILE B O 1
ATOM 4514 N N . GLY B 1 29 ? -16.094 18.422 12.859 1 98.5 29 GLY B N 1
ATOM 4515 C CA . GLY B 1 29 ? -15.602 19.672 12.297 1 98.5 29 GLY B CA 1
ATOM 4516 C C . GLY B 1 29 ? -15.844 19.797 10.805 1 98.5 29 GLY B C 1
ATOM 4517 O O . GLY B 1 29 ? -15.578 18.859 10.047 1 98.5 29 GLY B O 1
ATOM 4518 N N . ALA B 1 30 ? -16.391 20.938 10.43 1 98.62 30 ALA B N 1
ATOM 4519 C CA . ALA B 1 30 ? -16.641 21.25 9.023 1 98.62 30 ALA B CA 1
ATOM 4520 C C . ALA B 1 30 ? -15.781 22.422 8.555 1 98.62 30 ALA B C 1
ATOM 4522 O O . ALA B 1 30 ? -16.25 23.266 7.789 1 98.62 30 ALA B O 1
ATOM 4523 N N . GLY B 1 31 ? -14.547 22.484 9.117 1 98.12 31 GLY B N 1
ATOM 4524 C CA . GLY B 1 31 ? -13.539 23.375 8.547 1 98.12 31 GLY B CA 1
ATOM 4525 C C . GLY B 1 31 ? -12.914 22.828 7.277 1 98.12 31 GLY B C 1
ATOM 4526 O O . GLY B 1 31 ? -13.508 21.984 6.598 1 98.12 31 GLY B O 1
ATOM 4527 N N . ILE B 1 32 ? -11.711 23.312 6.918 1 97.69 32 ILE B N 1
ATOM 4528 C CA . ILE B 1 32 ? -11.07 22.953 5.66 1 97.69 32 ILE B CA 1
ATOM 4529 C C . ILE B 1 32 ? -10.797 21.453 5.641 1 97.69 32 ILE B C 1
ATOM 4531 O O . ILE B 1 32 ? -10.883 20.812 4.586 1 97.69 32 ILE B O 1
ATOM 4535 N N . SER B 1 33 ? -10.516 20.797 6.801 1 98.62 33 SER B N 1
ATOM 4536 C CA . SER B 1 33 ? -10.273 19.359 6.875 1 98.62 33 SER B CA 1
ATOM 4537 C C . SER B 1 33 ? -11.555 18.578 6.621 1 98.62 33 SER B C 1
ATOM 4539 O O . SER B 1 33 ? -11.547 17.578 5.887 1 98.62 33 SER B O 1
ATOM 4541 N N . GLY B 1 34 ? -12.664 19.016 7.258 1 98.75 34 GLY B N 1
ATOM 4542 C CA . GLY B 1 34 ? -13.945 18.359 7.02 1 98.75 34 GLY B CA 1
ATOM 4543 C C . GLY B 1 34 ? -14.406 18.469 5.578 1 98.75 34 GLY B C 1
ATOM 4544 O O . GLY B 1 34 ? -14.984 17.531 5.035 1 98.75 34 GLY B O 1
ATOM 4545 N N . ILE B 1 35 ? -14.156 19.609 4.984 1 98.81 35 ILE B N 1
ATOM 4546 C CA . ILE B 1 35 ? -14.516 19.812 3.588 1 98.81 35 ILE B CA 1
ATOM 4547 C C . ILE B 1 35 ? -13.688 18.891 2.699 1 98.81 35 ILE B C 1
ATOM 4549 O O . ILE B 1 35 ? -14.203 18.297 1.751 1 98.81 35 ILE B O 1
ATOM 4553 N N . ALA B 1 36 ? -12.414 18.734 3.02 1 98.81 36 ALA B N 1
ATOM 4554 C CA . ALA B 1 36 ? -11.555 17.812 2.281 1 98.81 36 ALA B CA 1
ATOM 4555 C C . ALA B 1 36 ? -12.07 16.375 2.387 1 98.81 36 ALA B C 1
ATOM 4557 O O . ALA B 1 36 ? -12.102 15.641 1.394 1 98.81 36 ALA B O 1
ATOM 4558 N N . PHE B 1 37 ? -12.508 15.992 3.549 1 98.75 37 PHE B N 1
ATOM 4559 C CA . PHE B 1 37 ? -13.102 14.672 3.721 1 98.75 37 PHE B CA 1
ATOM 4560 C C . PHE B 1 37 ? -14.32 14.508 2.816 1 98.75 37 PHE B C 1
ATOM 4562 O O . PHE B 1 37 ? -14.477 13.469 2.17 1 98.75 37 PHE B O 1
ATOM 4569 N N . SER B 1 38 ? -15.133 15.547 2.803 1 98.62 38 SER B N 1
ATOM 4570 C CA . SER B 1 38 ? -16.359 15.477 2.004 1 98.62 38 SER B CA 1
ATOM 4571 C C . SER B 1 38 ? -16.031 15.258 0.527 1 98.62 38 SER B C 1
ATOM 4573 O O . SER B 1 38 ? -16.766 14.555 -0.172 1 98.62 38 SER B O 1
ATOM 4575 N N . TYR B 1 39 ? -15.008 15.883 0.082 1 98.5 39 TYR B N 1
ATOM 4576 C CA . TYR B 1 39 ? -14.57 15.648 -1.29 1 98.5 39 TYR B CA 1
ATOM 4577 C C . TYR B 1 39 ? -14.242 14.172 -1.51 1 98.5 39 TYR B C 1
ATOM 4579 O O . TYR B 1 39 ? -14.727 13.562 -2.463 1 98.5 39 TYR B O 1
ATOM 4587 N N . LYS B 1 40 ? -13.453 13.617 -0.616 1 98.25 40 LYS B N 1
ATOM 4588 C CA . LYS B 1 40 ? -13.031 12.227 -0.752 1 98.25 40 LYS B CA 1
ATOM 4589 C C . LYS B 1 40 ? -14.211 11.281 -0.571 1 98.25 40 LYS B C 1
ATOM 4591 O O . LYS B 1 40 ? -14.281 10.234 -1.219 1 98.25 40 LYS B O 1
ATOM 4596 N N . ALA B 1 41 ? -15.141 11.617 0.259 1 96.38 41 ALA B N 1
ATOM 4597 C CA . ALA B 1 41 ? -16.281 10.773 0.616 1 96.38 41 ALA B CA 1
ATOM 4598 C C . ALA B 1 41 ? -17.141 10.469 -0.605 1 96.38 41 ALA B C 1
ATOM 4600 O O . ALA B 1 41 ? -17.797 9.43 -0.663 1 96.38 41 ALA B O 1
ATOM 4601 N N . GLN B 1 42 ? -17.078 11.344 -1.583 1 95.25 42 GLN B N 1
ATOM 4602 C CA . GLN B 1 42 ? -17.891 11.18 -2.787 1 95.25 42 GLN B CA 1
ATOM 4603 C C . GLN B 1 42 ? -17.484 9.914 -3.541 1 95.25 42 GLN B C 1
ATOM 4605 O O . GLN B 1 42 ? -18.281 9.367 -4.309 1 95.25 42 GLN B O 1
ATOM 4610 N N . PHE B 1 43 ? -16.297 9.438 -3.221 1 93.12 43 PHE B N 1
ATOM 4611 C CA . PHE B 1 43 ? -15.781 8.32 -3.994 1 93.12 43 PHE B CA 1
ATOM 4612 C C . PHE B 1 43 ? -15.82 7.031 -3.18 1 93.12 43 PHE B C 1
ATOM 4614 O O . PHE B 1 43 ? -15.344 5.988 -3.631 1 93.12 43 PHE B O 1
ATOM 4621 N N . LEU B 1 44 ? -16.375 7.113 -2.045 1 91.94 44 LEU B N 1
ATOM 4622 C CA . LEU B 1 44 ? -16.438 5.945 -1.174 1 91.94 44 LEU B CA 1
ATOM 4623 C C . LEU B 1 44 ? -17.766 5.207 -1.351 1 91.94 44 LEU B C 1
ATOM 4625 O O . LEU B 1 44 ? -18.828 5.832 -1.448 1 91.94 44 LEU B O 1
ATOM 4629 N N . GLU B 1 45 ? -17.641 3.885 -1.438 1 90.12 45 GLU B N 1
ATOM 4630 C CA . GLU B 1 45 ? -18.828 3.035 -1.524 1 90.12 45 GLU B CA 1
ATOM 4631 C C . GLU B 1 45 ? -19.125 2.354 -0.19 1 90.12 45 GLU B C 1
ATOM 4633 O O . GLU B 1 45 ? -18.219 1.776 0.426 1 90.12 45 GLU B O 1
ATOM 4638 N N . GLY B 1 46 ? -20.391 2.48 0.209 1 91.19 46 GLY B N 1
ATOM 4639 C CA . GLY B 1 46 ? -20.812 1.749 1.394 1 91.19 46 GLY B CA 1
ATOM 4640 C C . GLY B 1 46 ? -20.391 2.42 2.688 1 91.19 46 GLY B C 1
ATOM 4641 O O . GLY B 1 46 ? -20.328 1.772 3.736 1 91.19 46 GLY B O 1
ATOM 4642 N N . VAL B 1 47 ? -20.078 3.711 2.619 1 94.75 47 VAL B N 1
ATOM 4643 C CA . VAL B 1 47 ? -19.672 4.445 3.811 1 94.75 47 VAL B CA 1
ATOM 4644 C C . VAL B 1 47 ? -20.719 5.504 4.148 1 94.75 47 VAL B C 1
ATOM 4646 O O . VAL B 1 47 ? -21.016 6.367 3.322 1 94.75 47 VAL B O 1
ATOM 4649 N N . GLU B 1 48 ? -21.312 5.32 5.246 1 97.19 48 GLU B N 1
ATOM 4650 C CA . GLU B 1 48 ? -22.156 6.371 5.809 1 97.19 48 GLU B CA 1
ATOM 4651 C C . GLU B 1 48 ? -21.344 7.336 6.664 1 97.19 48 GLU B C 1
ATOM 4653 O O . GLU B 1 48 ? -20.391 6.93 7.34 1 97.19 48 GLU B O 1
ATOM 4658 N N . TYR B 1 49 ? -21.719 8.617 6.57 1 98.25 49 TYR B N 1
ATOM 4659 C CA . TYR B 1 49 ? -20.984 9.547 7.426 1 98.25 49 TYR B CA 1
ATOM 4660 C C . TYR B 1 49 ? -21.859 10.727 7.82 1 98.25 49 TYR B C 1
ATOM 4662 O O . TYR B 1 49 ? -22.859 11.016 7.164 1 98.25 49 TYR B O 1
ATOM 4670 N N . VAL B 1 50 ? -21.516 11.297 8.922 1 98.81 50 VAL B N 1
ATOM 4671 C CA . VAL B 1 50 ? -22.109 12.531 9.422 1 98.81 50 VAL B CA 1
ATOM 4672 C C . VAL B 1 50 ? -21.016 13.477 9.906 1 98.81 50 VAL B C 1
ATOM 4674 O O . VAL B 1 50 ? -20.016 13.031 10.469 1 98.81 50 VAL B O 1
ATOM 4677 N N . ILE B 1 51 ? -21.172 14.703 9.609 1 98.88 51 ILE B N 1
ATOM 4678 C CA . ILE B 1 51 ? -20.234 15.734 10.078 1 98.88 51 ILE B CA 1
ATOM 4679 C C . ILE B 1 51 ? -20.922 16.594 11.141 1 98.88 51 ILE B C 1
ATOM 4681 O O . ILE B 1 51 ? -21.953 17.219 10.875 1 98.88 51 ILE B O 1
ATOM 4685 N N . TYR B 1 52 ? -20.391 16.578 12.305 1 98.88 52 TYR B N 1
ATOM 4686 C CA . TYR B 1 52 ? -20.875 17.469 13.352 1 98.88 52 TYR B CA 1
ATOM 4687 C C . TYR B 1 52 ? -20.062 18.75 13.414 1 98.88 52 TYR B C 1
ATOM 4689 O O . TYR B 1 52 ? -18.828 18.703 13.484 1 98.88 52 TYR B O 1
ATOM 4697 N N . GLU B 1 53 ? -20.703 19.859 13.359 1 98.62 53 GLU B N 1
ATOM 4698 C CA . GLU B 1 53 ? -20.078 21.188 13.383 1 98.62 53 GLU B CA 1
ATOM 4699 C C . GLU B 1 53 ? -20.703 22.062 14.461 1 98.62 53 GLU B C 1
ATOM 4701 O O . GLU B 1 53 ? -21.922 22.25 14.508 1 98.62 53 GLU B O 1
ATOM 4706 N N . LYS B 1 54 ? -19.844 22.562 15.312 1 97 54 LYS B N 1
ATOM 4707 C CA . LYS B 1 54 ? -20.328 23.391 16.422 1 97 54 LYS B CA 1
ATOM 4708 C C . LYS B 1 54 ? -20.859 24.719 15.93 1 97 54 LYS B C 1
ATOM 4710 O O . LYS B 1 54 ? -21.703 25.344 16.578 1 97 54 LYS B O 1
ATOM 4715 N N . ASN B 1 55 ? -20.328 25.219 14.789 1 96.69 55 ASN B N 1
ATOM 4716 C CA . ASN B 1 55 ? -20.734 26.516 14.242 1 96.69 55 ASN B CA 1
ATOM 4717 C C . ASN B 1 55 ? -22 26.406 13.406 1 96.69 55 ASN B C 1
ATOM 4719 O O . ASN B 1 55 ? -22.484 25.297 13.148 1 96.69 55 ASN B O 1
ATOM 4723 N N . ALA B 1 56 ? -22.547 27.547 12.984 1 97.06 56 ALA B N 1
ATOM 4724 C CA . ALA B 1 56 ? -23.781 27.594 12.211 1 97.06 56 ALA B CA 1
ATOM 4725 C C . ALA B 1 56 ? -23.516 27.375 10.727 1 97.06 56 ALA B C 1
ATOM 4727 O O . ALA B 1 56 ? -24.438 27.188 9.938 1 97.06 56 ALA B O 1
ATOM 4728 N N . ASP B 1 57 ? -22.25 27.375 10.367 1 97.81 57 ASP B N 1
ATOM 4729 C CA . ASP B 1 57 ? -21.859 27.188 8.977 1 97.81 57 ASP B CA 1
ATOM 4730 C C . ASP B 1 57 ? -20.469 26.578 8.875 1 97.81 57 ASP B C 1
ATOM 4732 O O . ASP B 1 57 ? -19.812 26.312 9.891 1 97.81 57 ASP B O 1
ATOM 4736 N N . VAL B 1 58 ? -20.047 26.25 7.602 1 98.12 58 VAL B N 1
ATOM 4737 C CA . VAL B 1 58 ? -18.766 25.625 7.332 1 98.12 58 VAL B CA 1
ATOM 4738 C C . VAL B 1 58 ? -17.656 26.672 7.406 1 98.12 58 VAL B C 1
ATOM 4740 O O . VAL B 1 58 ? -17.938 27.875 7.422 1 98.12 58 VAL B O 1
ATOM 4743 N N . GLY B 1 59 ? -16.406 26.141 7.531 1 95.94 59 GLY B N 1
ATOM 4744 C CA . GLY B 1 59 ? -15.266 27.031 7.305 1 95.94 59 GLY B CA 1
ATOM 4745 C C . GLY B 1 59 ? -14.289 27.047 8.469 1 95.94 59 GLY B C 1
ATOM 4746 O O . GLY B 1 59 ? -13.125 27.422 8.297 1 95.94 59 GLY B O 1
ATOM 4747 N N . GLY B 1 60 ? -14.789 26.641 9.648 1 94.81 60 GLY B N 1
ATOM 4748 C CA . GLY B 1 60 ? -13.891 26.562 10.789 1 94.81 60 GLY B CA 1
ATOM 4749 C C . GLY B 1 60 ? -13.211 27.891 11.094 1 94.81 60 GLY B C 1
ATOM 4750 O O . GLY B 1 60 ? -13.883 28.922 11.258 1 94.81 60 GLY B O 1
ATOM 4751 N N . THR B 1 61 ? -11.914 27.891 11.008 1 93.56 61 THR B N 1
ATOM 4752 C CA . THR B 1 61 ? -11.102 29.062 11.328 1 93.56 61 THR B CA 1
ATOM 4753 C C . THR B 1 61 ? -11.508 30.25 10.461 1 93.56 61 THR B C 1
ATOM 4755 O O . THR B 1 61 ? -11.523 31.391 10.938 1 93.56 61 THR B O 1
ATOM 4758 N N . TRP B 1 62 ? -11.914 30 9.273 1 94.94 62 TRP B N 1
ATOM 4759 C CA . TRP B 1 62 ? -12.188 31.094 8.336 1 94.94 62 TRP B CA 1
ATOM 4760 C C . TRP B 1 62 ? -13.609 31.609 8.508 1 94.94 62 TRP B C 1
ATOM 4762 O O . TRP B 1 62 ? -13.945 32.688 8 1 94.94 62 TRP B O 1
ATOM 4772 N N . LEU B 1 63 ? -14.383 30.828 9.133 1 94.62 63 LEU B N 1
ATOM 4773 C CA . LEU B 1 63 ? -15.672 31.344 9.586 1 94.62 63 LEU B CA 1
ATOM 4774 C C . LEU B 1 63 ? -15.508 32.156 10.875 1 94.62 63 LEU B C 1
ATOM 4776 O O . LEU B 1 63 ? -16.141 33.188 11.031 1 94.62 63 LEU B O 1
ATOM 4780 N N . GLU B 1 64 ? -14.625 31.719 11.75 1 92.81 64 GLU B N 1
ATOM 4781 C CA . GLU B 1 64 ? -14.523 32.219 13.109 1 92.81 64 GLU B CA 1
ATOM 4782 C C . GLU B 1 64 ? -13.625 33.438 13.18 1 92.81 64 GLU B C 1
ATOM 4784 O O . GLU B 1 64 ? -13.883 34.375 13.961 1 92.81 64 GLU B O 1
ATOM 4789 N N . SER B 1 65 ? -12.562 33.5 12.461 1 90.25 65 SER B N 1
ATOM 4790 C CA . SER B 1 65 ? -11.578 34.594 12.531 1 90.25 65 SER B CA 1
ATOM 479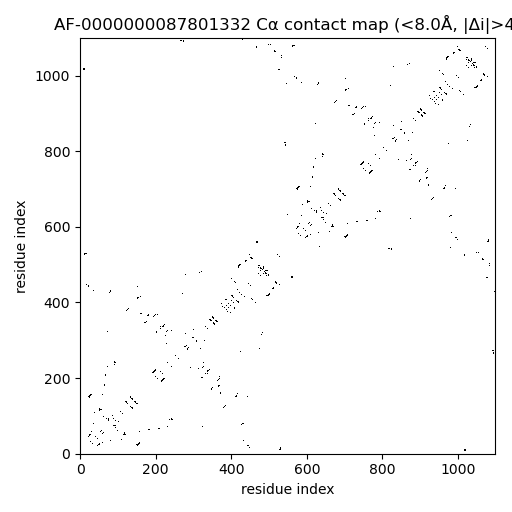1 C C . SER B 1 65 ? -11.898 35.688 11.531 1 90.25 65 SER B C 1
ATOM 4793 O O . SER B 1 65 ? -11.594 35.562 10.344 1 90.25 65 SER B O 1
ATOM 4795 N N . ARG B 1 66 ? -12.383 36.875 12.047 1 90.62 66 ARG B N 1
ATOM 4796 C CA . ARG B 1 66 ? -12.805 37.969 11.188 1 90.62 66 ARG B CA 1
ATOM 4797 C C . ARG B 1 66 ? -12.266 39.281 11.688 1 90.62 66 ARG B C 1
ATOM 4799 O O . ARG B 1 66 ? -12.906 40.344 11.516 1 90.62 66 ARG B O 1
ATOM 4806 N N . TYR B 1 67 ? -11.141 39.25 12.359 1 95.31 67 TYR B N 1
ATOM 4807 C CA . TYR B 1 67 ? -10.547 40.469 12.852 1 95.31 67 TYR B CA 1
ATOM 4808 C C . TYR B 1 67 ? -10.023 41.312 11.703 1 95.31 67 TYR B C 1
ATOM 4810 O O . TYR B 1 67 ? -9.828 40.844 10.594 1 95.31 67 TYR B O 1
ATOM 4818 N N . PRO B 1 68 ? -9.859 42.562 11.93 1 95.31 68 PRO B N 1
ATOM 4819 C CA . PRO B 1 68 ? -9.391 43.438 10.859 1 95.31 68 PRO B CA 1
ATOM 4820 C C . PRO B 1 68 ? -8.039 43 10.289 1 95.31 68 PRO B C 1
ATOM 4822 O O . PRO B 1 68 ? -7.082 42.812 11.047 1 95.31 68 PRO B O 1
ATOM 4825 N N . GLY B 1 69 ? -8.039 42.875 8.961 1 93.5 69 GLY B N 1
ATOM 4826 C CA . GLY B 1 69 ? -6.797 42.531 8.289 1 93.5 69 GLY B CA 1
ATOM 4827 C C . GLY B 1 69 ? -6.559 41.031 8.203 1 93.5 69 GLY B C 1
ATOM 4828 O O . GLY B 1 69 ? -5.547 40.562 7.656 1 93.5 69 GLY B O 1
ATOM 4829 N N . CYS B 1 70 ? -7.535 40.25 8.695 1 94.5 70 CYS B N 1
ATOM 4830 C CA . CYS B 1 70 ? -7.363 38.812 8.734 1 94.5 70 CYS B CA 1
ATOM 4831 C C . CYS B 1 70 ? -7.141 38.25 7.332 1 94.5 70 CYS B C 1
ATOM 4833 O O . CYS B 1 70 ? -7.969 38.438 6.441 1 94.5 70 CYS B O 1
ATOM 4835 N N . SER B 1 71 ? -5.996 37.562 7.109 1 92.69 71 SER B N 1
ATOM 4836 C CA . SER B 1 71 ? -5.578 36.969 5.844 1 92.69 71 SER B CA 1
ATOM 4837 C C . SER B 1 71 ? -4.637 35.781 6.066 1 92.69 71 SER B C 1
ATOM 4839 O O . SER B 1 71 ? -4.152 35.562 7.176 1 92.69 71 SER B O 1
ATOM 4841 N N . CYS B 1 72 ? -4.48 35.031 5.059 1 92 72 CYS B N 1
ATOM 4842 C CA . CYS B 1 72 ? -3.525 33.938 5.137 1 92 72 CYS B CA 1
ATOM 4843 C C . CYS B 1 72 ? -2.146 34.375 4.66 1 92 72 CYS B C 1
ATOM 4845 O O . CYS B 1 72 ? -2.033 35.125 3.695 1 92 72 CYS B O 1
ATOM 4847 N N . ASP B 1 73 ? -1.12 33.844 5.344 1 90.12 73 ASP B N 1
ATOM 4848 C CA . ASP B 1 73 ? 0.252 34.188 4.984 1 90.12 73 ASP B CA 1
ATOM 4849 C C . ASP B 1 73 ? 0.729 33.375 3.787 1 90.12 73 ASP B C 1
ATOM 4851 O O . ASP B 1 73 ? 1.768 33.688 3.197 1 90.12 73 ASP B O 1
ATOM 4855 N N . ILE B 1 74 ? 0.032 32.375 3.416 1 92.94 74 ILE B N 1
ATOM 4856 C CA . ILE B 1 74 ? 0.32 31.547 2.25 1 92.94 74 ILE B CA 1
ATOM 4857 C C . ILE B 1 74 ? -0.419 32.094 1.031 1 92.94 74 ILE B C 1
ATOM 4859 O O . ILE B 1 74 ? -1.611 32.406 1.106 1 92.94 74 ILE B O 1
ATOM 4863 N N . PRO B 1 75 ? 0.324 32.25 -0.094 1 95.12 75 PRO B N 1
ATOM 4864 C CA . PRO B 1 75 ? -0.371 32.719 -1.296 1 95.12 75 PRO B CA 1
ATOM 4865 C C . PRO B 1 75 ? -1.641 31.906 -1.59 1 95.12 75 PRO B C 1
ATOM 4867 O O . PRO B 1 75 ? -1.647 30.688 -1.466 1 95.12 75 PRO B O 1
ATOM 4870 N N . ALA B 1 76 ? -2.645 32.625 -2.033 1 96.25 76 ALA B N 1
ATOM 4871 C CA . ALA B 1 76 ? -3.99 32.062 -2.166 1 96.25 76 ALA B CA 1
ATOM 4872 C C . ALA B 1 76 ? -3.996 30.859 -3.098 1 96.25 76 ALA B C 1
ATOM 4874 O O . ALA B 1 76 ? -4.684 29.875 -2.836 1 96.25 76 ALA B O 1
ATOM 4875 N N . HIS B 1 77 ? -3.18 30.922 -4.109 1 97.12 77 HIS B N 1
ATOM 4876 C CA . HIS B 1 77 ? -3.158 29.844 -5.09 1 97.12 77 HIS B CA 1
ATOM 4877 C C . HIS B 1 77 ? -2.549 28.562 -4.5 1 97.12 77 HIS B C 1
ATOM 4879 O O . HIS B 1 77 ? -2.771 27.469 -5.016 1 97.12 77 HIS B O 1
ATOM 4885 N N . SER B 1 78 ? -1.789 28.672 -3.461 1 96.31 78 SER B N 1
ATOM 4886 C CA . SER B 1 78 ? -1.222 27.531 -2.762 1 96.31 78 SER B CA 1
ATOM 4887 C C . SER B 1 78 ? -2.096 27.109 -1.586 1 96.31 78 SER B C 1
ATOM 4889 O O . SER B 1 78 ? -1.924 26.016 -1.035 1 96.31 78 SER B O 1
ATOM 4891 N N . TYR B 1 79 ? -2.98 27.938 -1.227 1 96.38 79 TYR B N 1
ATOM 4892 C CA . TYR B 1 79 ? -3.854 27.688 -0.086 1 96.38 79 TYR B CA 1
ATOM 4893 C C . TYR B 1 79 ? -5.211 27.172 -0.543 1 96.38 79 TYR B C 1
ATOM 4895 O O . TYR B 1 79 ? -6.234 27.453 0.083 1 96.38 79 TYR B O 1
ATOM 4903 N N . SER B 1 80 ? -5.227 26.578 -1.703 1 96.44 80 SER B N 1
ATOM 4904 C CA . SER B 1 80 ? -6.32 25.766 -2.223 1 96.44 80 SER B CA 1
ATOM 4905 C C . SER B 1 80 ? -5.969 24.281 -2.207 1 96.44 80 SER B C 1
ATOM 4907 O O . SER B 1 80 ? -4.789 23.922 -2.131 1 96.44 80 SER B O 1
ATOM 4909 N N . TYR B 1 81 ? -6.969 23.438 -2.24 1 98 81 TYR B N 1
ATOM 4910 C CA . TYR B 1 81 ? -6.68 22.016 -2.213 1 98 81 TYR B CA 1
ATOM 4911 C C . TYR B 1 81 ? -5.852 21.594 -3.424 1 98 81 TYR B C 1
ATOM 4913 O O . TYR B 1 81 ? -5.961 22.203 -4.492 1 98 81 TYR B O 1
ATOM 4921 N N . PRO B 1 82 ? -5.016 20.547 -3.301 1 98.12 82 PRO B N 1
ATOM 4922 C CA . PRO B 1 82 ? -4.18 20.094 -4.414 1 98.12 82 PRO B CA 1
ATOM 4923 C C . PRO B 1 82 ? -4.992 19.766 -5.664 1 98.12 82 PRO B C 1
ATOM 4925 O O . PRO B 1 82 ? -4.496 19.906 -6.785 1 98.12 82 PRO B O 1
ATOM 4928 N N . TRP B 1 83 ? -6.262 19.375 -5.562 1 97.75 83 TRP B N 1
ATOM 4929 C CA . TRP B 1 83 ? -7.031 18.844 -6.676 1 97.75 83 TRP B CA 1
ATOM 4930 C C . TRP B 1 83 ? -7.883 19.938 -7.324 1 97.75 83 TRP B C 1
ATOM 4932 O O . TRP B 1 83 ? -8.57 19.688 -8.32 1 97.75 83 TRP B O 1
ATOM 4942 N N . VAL B 1 84 ? -7.867 21.172 -6.73 1 96.94 84 VAL B N 1
ATOM 4943 C CA . VAL B 1 84 ? -8.734 22.203 -7.285 1 96.94 84 VAL B CA 1
ATOM 4944 C C . VAL B 1 84 ? -8.086 23.578 -7.102 1 96.94 84 VAL B C 1
ATOM 4946 O O . VAL B 1 84 ? -7.609 23.906 -6.012 1 96.94 84 VAL B O 1
ATOM 4949 N N . GLY B 1 85 ? -8.016 24.406 -8.141 1 95.44 85 GLY B N 1
ATOM 4950 C CA . GLY B 1 85 ? -7.582 25.797 -8.078 1 95.44 85 GLY B CA 1
ATOM 4951 C C . GLY B 1 85 ? -8.734 26.781 -8.133 1 95.44 85 GLY B C 1
ATOM 4952 O O . GLY B 1 85 ? -9.898 26.391 -8.195 1 95.44 85 GLY B O 1
ATOM 4953 N N . ASN B 1 86 ? -8.414 28.031 -7.957 1 97.25 86 ASN B N 1
ATOM 4954 C CA . ASN B 1 86 ? -9.352 29.141 -8.078 1 97.25 86 ASN B CA 1
ATOM 4955 C C . ASN B 1 86 ? -8.812 30.234 -8.992 1 97.25 86 ASN B C 1
ATOM 4957 O O . ASN B 1 86 ? -7.98 31.047 -8.578 1 97.25 86 ASN B O 1
ATOM 4961 N N . PRO B 1 87 ? -9.312 30.312 -10.125 1 97.75 87 PRO B N 1
ATOM 4962 C CA . PRO B 1 87 ? -8.82 31.328 -11.055 1 97.75 87 PRO B CA 1
ATOM 4963 C C . PRO B 1 87 ? -9.266 32.75 -10.664 1 97.75 87 PRO B C 1
ATOM 4965 O O . PRO B 1 87 ? -8.797 33.719 -11.242 1 97.75 87 PRO B O 1
ATOM 4968 N N . GLU B 1 88 ? -10.086 32.875 -9.648 1 97.81 88 GLU B N 1
ATOM 4969 C CA . GLU B 1 88 ? -10.758 34.156 -9.391 1 97.81 88 GLU B CA 1
ATOM 4970 C C . GLU B 1 88 ? -10.141 34.875 -8.195 1 97.81 88 GLU B C 1
ATOM 4972 O O . GLU B 1 88 ? -10.641 35.906 -7.766 1 97.81 88 GLU B O 1
ATOM 4977 N N . TRP B 1 89 ? -9.125 34.281 -7.559 1 97.88 89 TRP B N 1
ATOM 4978 C CA . TRP B 1 89 ? -8.523 34.969 -6.434 1 97.88 89 TRP B CA 1
ATOM 4979 C C . TRP B 1 89 ? -8.258 36.438 -6.785 1 97.88 89 TRP B C 1
ATOM 4981 O O . TRP B 1 89 ? -7.738 36.75 -7.859 1 97.88 89 TRP B O 1
ATOM 4991 N N . SER B 1 90 ? -8.562 37.344 -5.879 1 97.06 90 SER B N 1
ATOM 4992 C CA . SER B 1 90 ? -8.422 38.781 -6.141 1 97.06 90 SER B CA 1
ATOM 4993 C C . SER B 1 90 ? -6.984 39.25 -5.922 1 97.06 90 SER B C 1
ATOM 4995 O O . SER B 1 90 ? -6.496 40.125 -6.629 1 97.06 90 SER B O 1
ATOM 4997 N N . LYS B 1 91 ? -6.32 38.625 -4.887 1 95.5 91 LYS B N 1
ATOM 4998 C CA . LYS B 1 91 ? -4.965 39 -4.484 1 95.5 91 LYS B CA 1
ATOM 4999 C C . LYS B 1 91 ? -4.09 37.75 -4.293 1 95.5 91 LYS B C 1
ATOM 5001 O O . LYS B 1 91 ? -4.602 36.656 -4.148 1 95.5 91 LYS B O 1
ATOM 5006 N N . VAL B 1 92 ? -2.785 38.031 -4.301 1 94.38 92 VAL B N 1
ATOM 5007 C CA . VAL B 1 92 ? -1.831 36.969 -4.023 1 94.38 92 VAL B CA 1
ATOM 5008 C C . VAL B 1 92 ? -2.064 36.406 -2.621 1 94.38 92 VAL B C 1
ATOM 5010 O O . VAL B 1 92 ? -2.033 35.188 -2.412 1 94.38 92 VAL B O 1
ATOM 5013 N N . TYR B 1 93 ? -2.338 37.344 -1.723 1 94.06 93 TYR B N 1
ATOM 5014 C CA . TYR B 1 93 ? -2.715 37 -0.356 1 94.06 93 TYR B CA 1
ATOM 5015 C C . TYR B 1 93 ? -4.156 37.406 -0.071 1 94.06 93 TYR B C 1
ATOM 5017 O O . TYR B 1 93 ? -4.445 38.594 0.19 1 94.06 93 TYR B O 1
ATOM 5025 N N . ALA B 1 94 ? -4.992 36.438 -0.082 1 94.5 94 ALA B N 1
ATOM 5026 C CA . ALA B 1 94 ? -6.43 36.688 -0.002 1 94.5 94 ALA B CA 1
ATOM 5027 C C . ALA B 1 94 ? -6.863 36.938 1.438 1 94.5 94 ALA B C 1
ATOM 5029 O O . ALA B 1 94 ? -6.258 36.438 2.379 1 94.5 94 ALA B O 1
ATOM 5030 N N . GLY B 1 95 ? -7.891 37.75 1.604 1 94.31 95 GLY B N 1
ATOM 5031 C CA . GLY B 1 95 ? -8.461 38 2.914 1 94.31 95 GLY B CA 1
ATOM 5032 C C . GLY B 1 95 ? -9.352 36.875 3.422 1 94.31 95 GLY B C 1
ATOM 5033 O O . GLY B 1 95 ? -9.742 36 2.654 1 94.31 95 GLY B O 1
ATOM 5034 N N . ALA B 1 96 ? -9.695 36.938 4.664 1 95.25 96 ALA B N 1
ATOM 5035 C CA . ALA B 1 96 ? -10.43 35.906 5.363 1 95.25 96 ALA B CA 1
ATOM 5036 C C . ALA B 1 96 ? -11.781 35.656 4.699 1 95.25 96 ALA B C 1
ATOM 5038 O O . ALA B 1 96 ? -12.18 34.5 4.516 1 95.25 96 ALA B O 1
ATOM 5039 N N . GLU B 1 97 ? -12.492 36.688 4.328 1 95.44 97 GLU B N 1
ATOM 5040 C CA . GLU B 1 97 ? -13.82 36.531 3.742 1 95.44 97 GLU B CA 1
ATOM 5041 C C . GLU B 1 97 ? -13.75 35.812 2.398 1 95.44 97 GLU B C 1
ATOM 5043 O O . GLU B 1 97 ? -14.57 34.938 2.111 1 95.44 97 GLU B O 1
ATOM 5048 N N . GLU B 1 98 ? -12.82 36.188 1.597 1 97.06 98 GLU B N 1
ATOM 5049 C CA . GLU B 1 98 ? -12.656 35.562 0.289 1 97.06 98 GLU B CA 1
ATOM 5050 C C . GLU B 1 98 ? -12.258 34.094 0.428 1 97.06 98 GLU B C 1
ATOM 5052 O O . GLU B 1 98 ? -12.75 33.25 -0.314 1 97.06 98 GLU B O 1
ATOM 5057 N N . ILE B 1 99 ? -11.391 33.812 1.351 1 97.38 99 ILE B N 1
ATOM 5058 C CA . ILE B 1 99 ? -10.977 32.438 1.613 1 97.38 99 ILE B CA 1
ATOM 5059 C C . ILE B 1 99 ? -12.18 31.625 2.082 1 97.38 99 ILE B C 1
ATOM 5061 O O . ILE B 1 99 ? -12.422 30.516 1.586 1 97.38 99 ILE B O 1
ATOM 5065 N N . TRP B 1 100 ? -12.914 32.188 2.971 1 97.81 100 TRP B N 1
ATOM 5066 C CA . TRP B 1 100 ? -14.102 31.5 3.475 1 97.81 100 TRP B CA 1
ATOM 5067 C C . TRP B 1 100 ? -15.086 31.203 2.342 1 97.81 100 TRP B C 1
ATOM 5069 O O . TRP B 1 100 ? -15.609 30.094 2.246 1 97.81 100 TRP B O 1
ATOM 5079 N N . ASN B 1 101 ? -15.281 32.188 1.463 1 98 101 ASN B N 1
ATOM 5080 C CA . ASN B 1 101 ? -16.203 32 0.339 1 98 101 ASN B CA 1
ATOM 5081 C C . ASN B 1 101 ? -15.75 30.859 -0.565 1 98 101 ASN B C 1
ATOM 5083 O O . ASN B 1 101 ? -16.578 30.078 -1.029 1 98 101 ASN B O 1
ATOM 5087 N N . PHE B 1 102 ? -14.508 30.797 -0.85 1 97.69 102 PHE B N 1
ATOM 5088 C CA . PHE B 1 102 ? -13.961 29.719 -1.68 1 97.69 102 PHE B CA 1
ATOM 5089 C C . PHE B 1 102 ? -14.266 28.359 -1.076 1 97.69 102 PHE B C 1
ATOM 5091 O O . PHE B 1 102 ? -14.773 27.469 -1.764 1 97.69 102 PHE B O 1
ATOM 5098 N N . TYR B 1 103 ? -14.055 28.203 0.21 1 98.31 103 TYR B N 1
ATOM 5099 C CA . TYR B 1 103 ? -14.227 26.906 0.855 1 98.31 103 TYR B CA 1
ATOM 5100 C C . TYR B 1 103 ? -15.703 26.578 1.059 1 98.31 103 TYR B C 1
ATOM 5102 O O . TYR B 1 103 ? -16.109 25.422 0.996 1 98.31 103 TYR B O 1
ATOM 5110 N N . GLN B 1 104 ? -16.469 27.609 1.312 1 98.62 104 GLN B N 1
ATOM 5111 C CA . GLN B 1 104 ? -17.906 27.391 1.394 1 98.62 104 GLN B CA 1
ATOM 5112 C C . GLN B 1 104 ? -18.469 26.859 0.073 1 98.62 104 GLN B C 1
ATOM 5114 O O . GLN B 1 104 ? -19.312 25.953 0.063 1 98.62 104 GLN B O 1
ATOM 5119 N N . GLN B 1 105 ? -17.984 27.453 -0.991 1 98.44 105 GLN B N 1
ATOM 5120 C CA . GLN B 1 105 ? -18.406 26.969 -2.305 1 98.44 105 GLN B CA 1
ATOM 5121 C C . GLN B 1 105 ? -17.984 25.531 -2.531 1 98.44 105 GLN B C 1
ATOM 5123 O O . GLN B 1 105 ? -18.734 24.734 -3.109 1 98.44 105 GLN B O 1
ATOM 5128 N N . ARG B 1 106 ? -16.781 25.141 -2.117 1 98.19 106 ARG B N 1
ATOM 5129 C CA . ARG B 1 106 ? -16.344 23.75 -2.219 1 98.19 106 ARG B CA 1
ATOM 5130 C C . ARG B 1 106 ? -17.234 22.844 -1.384 1 98.19 106 ARG B C 1
ATOM 5132 O O . ARG B 1 106 ? -17.594 21.734 -1.822 1 98.19 106 ARG B O 1
ATOM 5139 N N . ALA B 1 107 ? -17.531 23.297 -0.173 1 98.75 107 ALA B N 1
ATOM 5140 C CA . ALA B 1 107 ? -18.406 22.516 0.699 1 98.75 107 ALA B CA 1
ATOM 5141 C C . ALA B 1 107 ? -19.734 22.203 0.019 1 98.75 107 ALA B C 1
ATOM 5143 O O . ALA B 1 107 ? -20.25 21.078 0.09 1 98.75 107 ALA B O 1
ATOM 5144 N N . LYS B 1 108 ? -20.312 23.25 -0.628 1 98.5 108 LYS B N 1
ATOM 5145 C CA . LYS B 1 108 ? -21.562 23.078 -1.371 1 98.5 108 LYS B CA 1
ATOM 5146 C C . LYS B 1 108 ? -21.375 22.062 -2.506 1 98.5 108 LYS B C 1
ATOM 5148 O O . LYS B 1 108 ? -22.188 21.141 -2.66 1 98.5 108 LYS B O 1
ATOM 5153 N N . GLU B 1 109 ? -20.344 22.219 -3.191 1 98.06 109 GLU B N 1
ATOM 5154 C CA . GLU B 1 109 ? -20.062 21.375 -4.348 1 98.06 109 GLU B CA 1
ATOM 5155 C C . GLU B 1 109 ? -19.844 19.922 -3.93 1 98.06 109 GLU B C 1
ATOM 5157 O O . GLU B 1 109 ? -20.234 18.984 -4.648 1 98.06 109 GLU B O 1
ATOM 5162 N N . TYR B 1 110 ? -19.25 19.734 -2.77 1 98.12 110 TYR B N 1
ATOM 5163 C CA . TYR B 1 110 ? -18.859 18.406 -2.348 1 98.12 110 TYR B CA 1
ATOM 5164 C C . TYR B 1 110 ? -19.969 17.75 -1.534 1 98.12 110 TYR B C 1
ATOM 5166 O O . TYR B 1 110 ? -19.812 16.625 -1.039 1 98.12 110 TYR B O 1
ATOM 5174 N N . GLY B 1 111 ? -21.062 18.453 -1.373 1 97.12 111 GLY B N 1
ATOM 5175 C CA . GLY B 1 111 ? -22.234 17.875 -0.729 1 97.12 111 GLY B CA 1
ATOM 5176 C C . GLY B 1 111 ? -22.125 17.844 0.784 1 97.12 111 GLY B C 1
ATOM 5177 O O . GLY B 1 111 ? -22.844 17.078 1.445 1 97.12 111 GLY B O 1
ATOM 5178 N N . LEU B 1 112 ? -21.25 18.625 1.348 1 98.31 112 LEU B N 1
ATOM 5179 C CA . LEU B 1 112 ? -21.016 18.625 2.789 1 98.31 112 LEU B CA 1
ATOM 5180 C C . LEU B 1 112 ? -22.297 18.984 3.539 1 98.31 112 LEU B C 1
ATOM 5182 O O . LEU B 1 112 ? -22.609 18.391 4.57 1 98.31 112 LEU B O 1
ATOM 5186 N N . TYR B 1 113 ? -23.078 19.906 2.971 1 98.44 113 TYR B N 1
ATOM 5187 C CA . TYR B 1 113 ? -24.234 20.438 3.67 1 98.44 113 TYR B CA 1
ATOM 5188 C C . TYR B 1 113 ? -25.312 19.375 3.84 1 98.44 113 TYR B C 1
ATOM 5190 O O . TYR B 1 113 ? -26.141 19.453 4.754 1 98.44 113 TYR B O 1
ATOM 5198 N N . LYS B 1 114 ? -25.312 18.375 3.002 1 97.88 114 LYS B N 1
ATOM 5199 C CA . LYS B 1 114 ? -26.281 17.297 3.078 1 97.88 114 LYS B CA 1
ATOM 5200 C C . LYS B 1 114 ? -25.953 16.344 4.23 1 97.88 114 LYS B C 1
ATOM 5202 O O . LYS B 1 114 ? -26.828 15.617 4.707 1 97.88 114 LYS B O 1
ATOM 5207 N N . HIS B 1 115 ? -24.734 16.375 4.723 1 98.12 115 HIS B N 1
ATOM 5208 C CA . HIS B 1 115 ? -24.281 15.375 5.691 1 98.12 115 HIS B CA 1
ATOM 5209 C C . HIS B 1 115 ? -23.828 16.031 6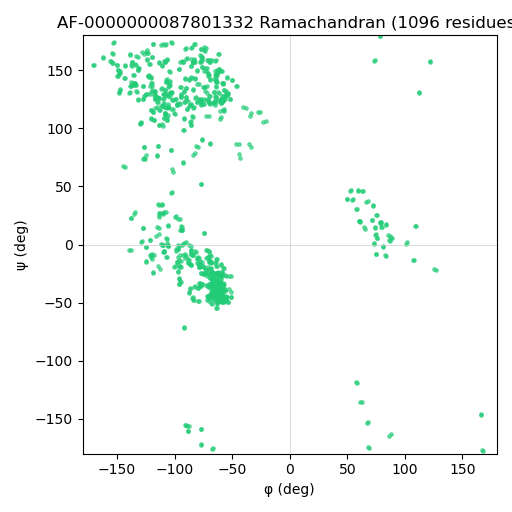.988 1 98.12 115 HIS B C 1
ATOM 5211 O O . HIS B 1 115 ? -23.312 15.359 7.887 1 98.12 115 HIS B O 1
ATOM 5217 N N . ALA B 1 116 ? -23.984 17.328 7.051 1 98.62 116 ALA B N 1
ATOM 5218 C CA . ALA B 1 116 ? -23.5 18.047 8.227 1 98.62 116 ALA B CA 1
ATOM 5219 C C . ALA B 1 116 ? -24.656 18.438 9.133 1 98.62 116 ALA B C 1
ATOM 5221 O O . ALA B 1 116 ? -25.75 18.734 8.656 1 98.62 116 ALA B O 1
ATOM 5222 N N . LYS B 1 117 ? -24.438 18.328 10.336 1 98.62 117 LYS B N 1
ATOM 5223 C CA . LYS B 1 117 ? -25.312 18.906 11.352 1 98.62 117 LYS B CA 1
ATOM 5224 C C . LYS B 1 117 ? -24.656 20.094 12.039 1 98.62 117 LYS B C 1
ATOM 5226 O O . LYS B 1 117 ? -23.672 19.922 12.781 1 98.62 117 LYS B O 1
ATOM 5231 N N . PHE B 1 118 ? -25.188 21.234 11.828 1 98.44 118 PHE B N 1
ATOM 5232 C CA . PHE B 1 118 ? -24.625 22.484 12.328 1 98.44 118 PHE B CA 1
ATOM 5233 C C . PHE B 1 118 ? -25.172 22.797 13.719 1 98.44 118 PHE B C 1
ATOM 5235 O O . PHE B 1 118 ? -26.188 22.234 14.141 1 98.44 118 PHE B O 1
ATOM 5242 N N . ASN B 1 119 ? -24.438 23.672 14.43 1 98.25 119 ASN B N 1
ATOM 5243 C CA . ASN B 1 119 ? -24.766 24.031 15.805 1 98.25 119 ASN B CA 1
ATOM 5244 C C . ASN B 1 119 ? -24.812 22.797 16.703 1 98.25 119 ASN B C 1
ATOM 5246 O O . ASN B 1 119 ? -25.688 22.688 17.578 1 98.25 119 ASN B O 1
ATOM 5250 N N . GLN B 1 120 ? -24.047 21.859 16.391 1 98.5 120 GLN B N 1
ATOM 5251 C CA . GLN B 1 120 ? -23.922 20.594 17.109 1 98.5 120 GLN B CA 1
ATOM 5252 C C . GLN B 1 120 ? -22.484 20.391 17.609 1 98.5 120 GLN B C 1
ATOM 5254 O O . GLN B 1 120 ? -21.594 20.078 16.812 1 98.5 120 GLN B O 1
ATOM 5259 N N . ARG B 1 121 ? -22.312 20.516 18.891 1 98 121 ARG B N 1
ATOM 5260 C CA . ARG B 1 121 ? -20.984 20.406 19.484 1 98 121 ARG B CA 1
ATOM 5261 C C . ARG B 1 121 ? -20.734 19.016 20.047 1 98 121 ARG B C 1
ATOM 5263 O O . ARG B 1 121 ? -21.516 18.531 20.875 1 98 121 ARG B O 1
ATOM 5270 N N . VAL B 1 122 ? -19.734 18.344 19.562 1 98.62 122 VAL B N 1
ATOM 5271 C CA . VAL B 1 122 ? -19.328 17.078 20.172 1 98.62 122 VAL B CA 1
ATOM 5272 C C . VAL B 1 122 ? -18.703 17.344 21.547 1 98.62 122 VAL B C 1
ATOM 5274 O O . VAL B 1 122 ? -17.766 18.141 21.656 1 98.62 122 VAL B O 1
ATOM 5277 N N . ILE B 1 123 ? -19.172 16.672 22.578 1 98.44 123 ILE B N 1
ATOM 5278 C CA . ILE B 1 123 ? -18.688 16.969 23.922 1 98.44 123 ILE B CA 1
ATOM 5279 C C . ILE B 1 123 ? -18.031 15.727 24.516 1 98.44 123 ILE B C 1
ATOM 5281 O O . ILE B 1 123 ? -17.422 15.797 25.594 1 98.44 123 ILE B O 1
ATOM 5285 N N . GLY B 1 124 ? -18.172 14.617 23.797 1 98.62 124 GLY B N 1
ATOM 5286 C CA . GLY B 1 124 ? -17.547 13.406 24.312 1 98.62 124 GLY B CA 1
ATOM 5287 C C . GLY B 1 124 ? -17.562 12.258 23.312 1 98.62 124 GLY B C 1
ATOM 5288 O O . GLY B 1 124 ? -18.453 12.18 22.469 1 98.62 124 GLY B O 1
ATOM 5289 N N . ALA B 1 125 ? -16.625 11.352 23.438 1 98.81 125 ALA B N 1
ATOM 5290 C CA . ALA B 1 125 ? -16.547 10.102 22.672 1 98.81 125 ALA B CA 1
ATOM 5291 C C . ALA B 1 125 ? -15.922 8.984 23.516 1 98.81 125 ALA B C 1
ATOM 5293 O O . ALA B 1 125 ? -14.922 9.203 24.203 1 98.81 125 ALA B O 1
ATOM 5294 N N . GLU B 1 126 ? -16.516 7.852 23.516 1 98.81 126 GLU B N 1
ATOM 5295 C CA . GLU B 1 126 ? -16.062 6.707 24.297 1 98.81 126 GLU B CA 1
ATOM 5296 C C . GLU B 1 126 ? -16.031 5.438 23.438 1 98.81 126 GLU B C 1
ATOM 5298 O O . GLU B 1 126 ? -17.016 5.113 22.766 1 98.81 126 GLU B O 1
ATOM 5303 N N . TRP B 1 127 ? -14.914 4.738 23.516 1 98.81 127 TRP B N 1
ATOM 5304 C CA . TRP B 1 127 ? -14.734 3.516 22.734 1 98.81 127 TRP B CA 1
ATOM 5305 C C . TRP B 1 127 ? -15.352 2.318 23.453 1 98.81 127 TRP B C 1
ATOM 5307 O O . TRP B 1 127 ? -15.18 2.154 24.656 1 98.81 127 TRP B O 1
ATOM 5317 N N . ASP B 1 128 ? -16.062 1.581 22.688 1 98.25 128 ASP B N 1
ATOM 5318 C CA . ASP B 1 128 ? -16.578 0.305 23.172 1 98.25 128 ASP B CA 1
ATOM 5319 C C . ASP B 1 128 ? -15.867 -0.867 22.5 1 98.25 128 ASP B C 1
ATOM 5321 O O . ASP B 1 128 ? -16.109 -1.166 21.328 1 98.25 128 ASP B O 1
ATOM 5325 N N . GLU B 1 129 ? -15.055 -1.568 23.234 1 96.62 129 GLU B N 1
ATOM 5326 C CA . GLU B 1 129 ? -14.211 -2.643 22.703 1 96.62 129 GLU B CA 1
ATOM 5327 C C . GLU B 1 129 ? -15.062 -3.779 22.141 1 96.62 129 GLU B C 1
ATOM 5329 O O . GLU B 1 129 ? -14.695 -4.383 21.125 1 96.62 129 GLU B O 1
ATOM 5334 N N . ASP B 1 130 ? -16.141 -4.047 22.719 1 95.94 130 ASP B N 1
ATOM 5335 C CA . ASP B 1 130 ? -16.969 -5.188 22.328 1 95.94 130 ASP B CA 1
ATOM 5336 C C . ASP B 1 130 ? -17.609 -4.949 20.969 1 95.94 130 ASP B C 1
ATOM 5338 O O . ASP B 1 130 ? -17.531 -5.801 20.078 1 95.94 130 ASP B O 1
ATOM 5342 N N . SER B 1 131 ? -18.156 -3.744 20.812 1 96.56 131 SER B N 1
ATOM 5343 C CA . SER B 1 131 ? -18.859 -3.467 19.562 1 96.56 131 SER B CA 1
ATOM 5344 C C . SER B 1 131 ? -17.906 -2.926 18.5 1 96.56 131 SER B C 1
ATOM 5346 O O . SER B 1 131 ? -18.234 -2.908 17.312 1 96.56 131 SER B O 1
ATOM 5348 N N . GLY B 1 132 ? -16.781 -2.504 18.922 1 97.69 132 GLY B N 1
ATOM 5349 C CA . GLY B 1 132 ? -15.859 -1.886 17.969 1 97.69 132 GLY B CA 1
ATOM 5350 C C . GLY B 1 132 ? -16.359 -0.554 17.438 1 97.69 132 GLY B C 1
ATOM 5351 O O . GLY B 1 132 ? -16.203 -0.26 16.25 1 97.69 132 GLY B O 1
ATOM 5352 N N . ARG B 1 133 ? -17 0.203 18.328 1 98.5 133 ARG B N 1
ATOM 5353 C CA . ARG B 1 133 ? -17.594 1.465 17.891 1 98.5 133 ARG B CA 1
ATOM 5354 C C . ARG B 1 133 ? -17.344 2.564 18.922 1 98.5 133 ARG B C 1
ATOM 5356 O O . ARG B 1 133 ? -17.125 2.281 20.109 1 98.5 133 ARG B O 1
ATOM 5363 N N . TRP B 1 134 ? -17.344 3.736 18.484 1 98.88 134 TRP B N 1
ATOM 5364 C CA . TRP B 1 134 ? -17.344 4.918 19.344 1 98.88 134 TRP B CA 1
ATOM 5365 C C . TRP B 1 134 ? -18.766 5.363 19.656 1 98.88 134 TRP B C 1
ATOM 5367 O O . TRP B 1 134 ? -19.625 5.375 18.781 1 98.88 134 TRP B O 1
ATOM 5377 N N . THR B 1 135 ? -19 5.656 20.891 1 98.81 135 THR B N 1
ATOM 5378 C CA . THR B 1 135 ? -20.188 6.402 21.297 1 98.81 135 THR B CA 1
ATOM 5379 C C . THR B 1 135 ? -19.859 7.891 21.438 1 98.81 135 THR B C 1
ATOM 5381 O O . THR B 1 135 ? -19.016 8.281 22.234 1 98.81 135 THR B O 1
ATOM 5384 N N . VAL B 1 136 ? -20.609 8.703 20.641 1 98.88 136 VAL B N 1
ATOM 5385 C CA . VAL B 1 136 ? -20.297 10.125 20.562 1 98.88 136 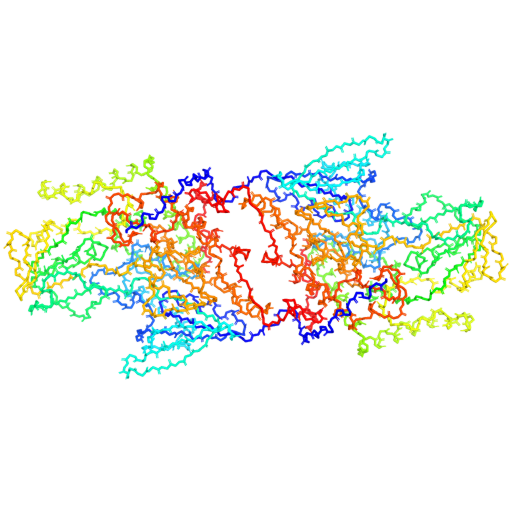VAL B CA 1
ATOM 5386 C C . VAL B 1 136 ? -21.469 10.945 21.094 1 98.88 136 VAL B C 1
ATOM 5388 O O . VAL B 1 136 ? -22.594 10.781 20.656 1 98.88 136 VAL B O 1
ATOM 5391 N N . LYS B 1 137 ? -21.172 11.758 22.031 1 98.88 137 LYS B N 1
ATOM 5392 C CA . LYS B 1 137 ? -22.172 12.664 22.594 1 98.88 137 LYS B CA 1
ATOM 5393 C C . LYS B 1 137 ? -22.125 14.031 21.922 1 98.88 137 LYS B C 1
ATOM 5395 O O . LYS B 1 137 ? -21.047 14.625 21.797 1 98.88 137 LYS B O 1
ATOM 5400 N N . VAL B 1 138 ? -23.297 14.484 21.469 1 98.81 138 VAL B N 1
ATOM 5401 C CA . VAL B 1 138 ? -23.391 15.742 20.734 1 98.81 138 VAL B CA 1
ATOM 5402 C C . VAL B 1 138 ? -24.391 16.672 21.438 1 98.81 138 VAL B C 1
ATOM 5404 O O . VAL B 1 138 ? -25.5 16.266 21.766 1 98.81 138 VAL B O 1
ATOM 5407 N N . GLN B 1 139 ? -23.969 17.891 21.688 1 98.62 139 GLN B N 1
ATOM 5408 C CA . GLN B 1 139 ? -24.812 18.875 22.328 1 98.62 139 GLN B CA 1
ATOM 5409 C C . GLN B 1 139 ? -25.312 19.922 21.344 1 98.62 139 GLN B C 1
ATOM 5411 O O . GLN B 1 139 ? -24.516 20.516 20.609 1 98.62 139 GLN B O 1
ATOM 5416 N N . ASP B 1 140 ? -26.562 20.109 21.328 1 97.75 140 ASP B N 1
ATOM 5417 C CA . ASP B 1 140 ? -27.156 21.172 20.531 1 97.75 140 ASP B CA 1
ATOM 5418 C C . ASP B 1 140 ? -26.891 22.547 21.156 1 97.75 140 ASP B C 1
ATOM 5420 O O . ASP B 1 140 ? -27.203 22.766 22.328 1 97.75 140 ASP B O 1
ATOM 5424 N N . ALA B 1 141 ? -26.328 23.422 20.422 1 92.12 141 ALA B N 1
ATOM 5425 C CA . ALA B 1 141 ? -25.906 24.719 20.969 1 92.12 141 ALA B CA 1
ATOM 5426 C C . ALA B 1 141 ? -27.109 25.547 21.391 1 92.12 141 ALA B C 1
ATOM 5428 O O . ALA B 1 141 ? -27.031 26.312 22.375 1 92.12 141 ALA B O 1
ATOM 5429 N N . ALA B 1 142 ? -28.203 25.438 20.703 1 91.44 142 ALA B N 1
ATOM 5430 C CA . ALA B 1 142 ? -29.375 26.266 20.953 1 91.44 142 ALA B CA 1
ATOM 5431 C C . ALA B 1 142 ? -30.156 25.75 22.156 1 91.44 142 ALA B C 1
ATOM 5433 O O . ALA B 1 142 ? -30.484 26.5 23.078 1 91.44 142 ALA B O 1
ATOM 5434 N N . SER B 1 143 ? -30.422 24.422 22.188 1 95.5 143 SER B N 1
ATOM 5435 C CA . SER B 1 143 ? -31.312 23.859 23.203 1 95.5 143 SER B CA 1
ATOM 5436 C C . SER B 1 143 ? -30.516 23.281 24.375 1 95.5 143 SER B C 1
ATOM 5438 O O . SER B 1 143 ? -31.047 23.078 25.469 1 95.5 143 SER B O 1
ATOM 5440 N N . GLY B 1 144 ? -29.25 22.938 24.141 1 96.5 144 GLY B N 1
ATOM 5441 C CA . GLY B 1 144 ? -28.469 22.266 25.156 1 96.5 144 GLY B CA 1
ATOM 5442 C C . GLY B 1 144 ? -28.734 20.766 25.234 1 96.5 144 GLY B C 1
ATOM 5443 O O . GLY B 1 144 ? -28.062 20.047 25.984 1 96.5 144 GLY B O 1
ATOM 5444 N N . LYS B 1 145 ? -29.625 20.297 24.438 1 97.88 145 LYS B N 1
ATOM 5445 C CA . LYS B 1 145 ? -29.969 18.891 24.422 1 97.88 145 LYS B CA 1
ATOM 5446 C C . LYS B 1 145 ? -28.781 18.031 23.969 1 97.88 145 LYS B C 1
ATOM 5448 O O . LYS B 1 145 ? -28.062 18.406 23.031 1 97.88 145 LYS B O 1
ATOM 5453 N N . ILE B 1 146 ? -28.578 16.969 24.656 1 98.44 146 ILE B N 1
ATOM 5454 C CA . ILE B 1 146 ? -27.5 16.047 24.312 1 98.44 146 ILE B CA 1
ATOM 5455 C C . ILE B 1 146 ? -28.062 14.836 23.594 1 98.44 146 ILE B C 1
ATOM 5457 O O . ILE B 1 146 ? -29.031 14.234 24.047 1 98.44 146 ILE B O 1
ATOM 5461 N N . THR B 1 147 ? -27.594 14.523 22.438 1 98.44 147 THR B N 1
ATOM 5462 C CA . THR B 1 147 ? -27.922 13.312 21.703 1 98.44 147 THR B CA 1
ATOM 5463 C C . THR B 1 147 ? -26.703 12.406 21.578 1 98.44 147 THR B C 1
ATOM 5465 O O . THR B 1 147 ? -25.562 12.852 21.781 1 98.44 147 THR B O 1
ATOM 5468 N N . VAL B 1 148 ? -26.969 11.148 21.375 1 98.56 148 VAL B N 1
ATOM 5469 C CA . VAL B 1 148 ? -25.891 10.172 21.266 1 98.56 148 VAL B CA 1
ATOM 5470 C C . VAL B 1 148 ? -25.891 9.547 19.875 1 98.56 148 VAL B C 1
ATOM 5472 O O . VAL B 1 148 ? -26.938 9.242 19.328 1 98.56 148 VAL B O 1
ATOM 5475 N N . ASP B 1 149 ? -24.766 9.5 19.281 1 98.69 149 ASP B N 1
ATOM 5476 C CA . ASP B 1 149 ? -24.516 8.836 18 1 98.69 149 ASP B CA 1
ATOM 5477 C C . ASP B 1 149 ? -23.406 7.797 18.141 1 98.69 149 ASP B C 1
ATOM 5479 O O . ASP B 1 149 ? -22.781 7.676 19.188 1 98.69 149 ASP B O 1
ATOM 5483 N N . SER B 1 150 ? -23.281 6.914 17.172 1 98.69 150 SER B N 1
ATOM 5484 C CA . SER B 1 150 ? -22.281 5.848 17.219 1 98.69 150 SER B CA 1
ATOM 5485 C C . SER B 1 150 ? -21.719 5.555 15.844 1 98.69 150 SER B C 1
ATOM 5487 O O . SER B 1 150 ? -22.406 5.684 14.836 1 98.69 150 SER B O 1
ATOM 5489 N N . ALA B 1 151 ? -20.438 5.254 15.758 1 98.81 151 ALA B N 1
ATOM 5490 C CA . ALA B 1 151 ? -19.781 4.941 14.492 1 98.81 151 ALA B CA 1
ATOM 5491 C C . ALA B 1 151 ? -18.562 4.039 14.711 1 98.81 151 ALA B C 1
ATOM 5493 O O . ALA B 1 151 ? -18.031 3.965 15.82 1 98.81 151 ALA B O 1
ATOM 5494 N N . GLU B 1 152 ? -18.156 3.301 13.703 1 98.69 152 GLU B N 1
ATOM 5495 C CA . GLU B 1 152 ? -16.938 2.508 13.758 1 98.69 152 GLU B CA 1
ATOM 5496 C C . GLU B 1 152 ? -15.695 3.4 13.781 1 98.69 152 GLU B C 1
ATOM 5498 O O . GLU B 1 152 ? -14.719 3.094 14.461 1 98.69 152 GLU B O 1
ATOM 5503 N N . VAL B 1 153 ? -15.742 4.539 13.055 1 98.88 153 VAL B N 1
ATOM 5504 C CA . VAL B 1 153 ? -14.57 5.402 12.914 1 98.88 153 VAL B CA 1
ATOM 5505 C C . VAL B 1 153 ? -14.938 6.836 13.289 1 98.88 153 VAL B C 1
ATOM 5507 O O . VAL B 1 153 ? -16.016 7.324 12.93 1 98.88 153 VAL B O 1
ATOM 5510 N N . VAL B 1 154 ? -14.062 7.445 14.039 1 98.94 154 VAL B N 1
ATOM 5511 C CA . VAL B 1 154 ? -14.156 8.875 14.32 1 98.94 154 VAL B CA 1
ATOM 5512 C C . VAL B 1 154 ? -12.969 9.602 13.703 1 98.94 154 VAL B C 1
ATOM 5514 O O . VAL B 1 154 ? -11.812 9.242 13.945 1 98.94 154 VAL B O 1
ATOM 5517 N N . LEU B 1 155 ? -13.273 10.531 12.883 1 98.94 155 LEU B N 1
ATOM 5518 C CA . LEU B 1 155 ? -12.266 11.398 12.289 1 98.94 155 LEU B CA 1
ATOM 5519 C C . LEU B 1 155 ? -12.352 12.805 12.875 1 98.94 155 LEU B C 1
ATOM 5521 O O . LEU B 1 155 ? -13.344 13.508 12.664 1 98.94 155 LEU B O 1
ATOM 5525 N N . ASN B 1 156 ? -11.32 13.172 13.617 1 98.81 156 ASN B N 1
ATOM 5526 C CA . ASN B 1 156 ? -11.266 14.484 14.258 1 98.81 156 ASN B CA 1
ATOM 5527 C C . ASN B 1 156 ? -10.703 15.547 13.32 1 98.81 156 ASN B C 1
ATOM 5529 O O . ASN B 1 156 ? -9.484 15.641 13.141 1 98.81 156 ASN B O 1
ATOM 5533 N N . CYS B 1 157 ? -11.578 16.344 12.789 1 98.44 157 CYS B N 1
ATOM 5534 C CA . CYS B 1 157 ? -11.234 17.453 11.906 1 98.44 157 CYS B CA 1
ATOM 5535 C C . CYS B 1 157 ? -11.484 18.797 12.594 1 98.44 157 CYS B C 1
ATOM 5537 O O . CYS B 1 157 ? -11.758 19.797 11.93 1 98.44 157 CYS B O 1
ATOM 5539 N N . ALA B 1 158 ? -11.422 18.812 13.875 1 95.38 158 ALA B N 1
ATOM 5540 C CA . ALA B 1 158 ? -11.797 20 14.648 1 95.38 158 ALA B CA 1
ATOM 5541 C C . ALA B 1 158 ? -10.727 21.078 14.547 1 95.38 158 ALA B C 1
ATOM 5543 O O . ALA B 1 158 ? -11.023 22.266 14.68 1 95.38 158 ALA B O 1
ATOM 5544 N N . GLY B 1 159 ? -9.539 20.656 14.289 1 90.12 159 GLY B N 1
ATOM 5545 C CA . GLY B 1 159 ? -8.469 21.625 14.141 1 90.12 159 GLY B CA 1
ATOM 5546 C C . GLY B 1 159 ? -7.953 22.156 15.477 1 90.12 159 GLY B C 1
ATOM 5547 O O . GLY B 1 159 ? -8.492 21.812 16.531 1 90.12 159 GLY B O 1
ATOM 5548 N N . VAL B 1 160 ? -6.941 23.062 15.383 1 86.06 160 VAL B N 1
ATOM 5549 C CA . VAL B 1 160 ? -6.27 23.484 16.609 1 86.06 160 VAL B CA 1
ATOM 5550 C C . VAL B 1 160 ? -6.422 25 16.766 1 86.06 160 VAL B C 1
ATOM 5552 O O . VAL B 1 160 ? -6.258 25.531 17.875 1 86.06 160 VAL B O 1
ATOM 5555 N N . LEU B 1 161 ? -6.875 25.672 15.812 1 86 161 LEU B N 1
ATOM 5556 C CA . LEU B 1 161 ? -6.949 27.125 15.867 1 86 161 LEU B CA 1
ATOM 5557 C C . LEU B 1 161 ? -8.375 27.594 16.141 1 86 161 LEU B C 1
ATOM 5559 O O . LEU B 1 161 ? -8.875 28.5 15.469 1 86 161 LEU B O 1
ATOM 5563 N N . ASN B 1 162 ? -9 26.922 17.078 1 83.5 162 ASN B N 1
ATOM 5564 C CA . ASN B 1 162 ? -10.383 27.312 17.344 1 83.5 162 ASN B CA 1
ATOM 5565 C C . ASN B 1 162 ? -10.664 27.344 18.844 1 83.5 162 ASN B C 1
ATOM 5567 O O . ASN B 1 162 ? -11.75 27.766 19.266 1 83.5 162 ASN B O 1
ATOM 5571 N N . GLN B 1 163 ? -9.703 26.938 19.578 1 86.56 163 GLN B N 1
ATOM 5572 C CA . GLN B 1 163 ? -9.859 27.016 21.016 1 86.56 163 GLN B CA 1
ATOM 5573 C C . GLN B 1 163 ? -9.078 28.203 21.594 1 86.56 163 GLN B C 1
ATOM 5575 O O . GLN B 1 163 ? -8.016 28.016 22.188 1 86.56 163 GLN B O 1
ATOM 5580 N N . TRP B 1 164 ? -9.688 29.328 21.484 1 87.38 164 TRP B N 1
ATOM 5581 C CA . TRP B 1 164 ? -9.039 30.516 22.016 1 87.38 164 TRP B CA 1
ATOM 5582 C C . TRP B 1 164 ? -9.344 30.688 23.5 1 87.38 164 TRP B C 1
ATOM 5584 O O . TRP B 1 164 ? -10.312 30.125 24.016 1 87.38 164 TRP B O 1
ATOM 5594 N N . LYS B 1 165 ? -8.453 31.359 24.234 1 84.94 165 LYS B N 1
ATOM 5595 C CA . LYS B 1 165 ? -8.648 31.641 25.656 1 84.94 165 LYS B CA 1
ATOM 5596 C C . LYS B 1 165 ? -8.281 33.094 25.984 1 84.94 165 LYS B C 1
ATOM 5598 O O . LYS B 1 165 ? -7.387 33.656 25.359 1 84.94 165 LYS B O 1
ATOM 5603 N N . TRP B 1 166 ? -8.992 33.531 26.844 1 93.06 166 TRP B N 1
ATOM 5604 C CA . TRP B 1 166 ? -8.617 34.844 27.344 1 93.06 166 TRP B CA 1
ATOM 5605 C C . TRP B 1 166 ? -7.27 34.812 28.062 1 93.06 166 TRP B C 1
ATOM 5607 O O . TRP B 1 166 ? -6.941 33.812 28.703 1 93.06 166 TRP B O 1
ATOM 5617 N N . PRO B 1 167 ? -6.512 35.875 27.859 1 92.38 167 PRO B N 1
ATOM 5618 C CA . PRO B 1 167 ? -5.266 35.906 28.625 1 92.38 167 PRO B CA 1
ATOM 5619 C C . PRO B 1 167 ? -5.496 35.969 30.125 1 92.38 167 PRO B C 1
ATOM 5621 O O . PRO B 1 167 ? -6.5 36.531 30.562 1 92.38 167 PRO B O 1
ATOM 5624 N N . ASP B 1 168 ? -4.617 35.438 30.906 1 91.81 168 ASP B N 1
ATOM 5625 C CA . ASP B 1 168 ? -4.703 35.438 32.375 1 91.81 168 ASP B CA 1
ATOM 5626 C C . ASP B 1 168 ? -4.16 36.75 32.938 1 91.81 168 ASP B C 1
ATOM 5628 O O . ASP B 1 168 ? -3.035 36.812 33.438 1 91.81 168 ASP B O 1
ATOM 5632 N N . ILE B 1 169 ? -4.926 37.75 32.844 1 95.88 169 ILE B N 1
ATOM 5633 C CA . ILE B 1 169 ? -4.57 39.094 33.344 1 95.88 169 ILE B CA 1
ATOM 5634 C C . ILE B 1 169 ? -5.551 39.5 34.438 1 95.88 169 ILE B C 1
ATOM 5636 O O . ILE B 1 169 ? -6.766 39.438 34.25 1 95.88 169 ILE B O 1
ATOM 5640 N N . GLN B 1 170 ? -5.023 39.969 35.5 1 97.06 170 GLN B N 1
ATOM 5641 C CA . GLN B 1 170 ? -5.859 40.406 36.594 1 97.06 170 GLN B CA 1
ATOM 5642 C C . GLN B 1 170 ? -6.809 41.531 36.188 1 97.06 170 GLN B C 1
ATOM 5644 O O . GLN B 1 170 ? -6.398 42.469 35.531 1 97.06 170 GLN B O 1
ATOM 5649 N N . GLY B 1 171 ? -8.078 41.281 36.406 1 97.69 171 GLY B N 1
ATOM 5650 C CA . GLY B 1 171 ? -9.062 42.344 36.188 1 97.69 171 GLY B CA 1
ATOM 5651 C C . GLY B 1 171 ? -9.547 42.406 34.75 1 97.69 171 GLY B C 1
ATOM 5652 O O . GLY B 1 171 ? -10.297 43.312 34.375 1 97.69 171 GLY B O 1
ATOM 5653 N N . LEU B 1 172 ? -9.188 41.469 33.938 1 97.56 172 LEU B N 1
ATOM 5654 C CA . LEU B 1 172 ? -9.492 41.5 32.531 1 97.56 172 LEU B CA 1
ATOM 5655 C C . LEU B 1 172 ? -10.984 41.719 32.281 1 97.56 172 LEU B C 1
ATOM 5657 O O . LEU B 1 172 ? -11.367 42.562 31.469 1 97.56 172 LEU B O 1
ATOM 5661 N N . GLN B 1 173 ? -11.844 41.125 33.094 1 95.75 173 GLN B N 1
ATOM 5662 C CA . GLN B 1 173 ? -13.289 41.156 32.875 1 95.75 173 GLN B CA 1
ATOM 5663 C C . GLN B 1 173 ? -13.922 42.375 33.5 1 95.75 173 GLN B C 1
ATOM 5665 O O . GLN B 1 173 ? -15.109 42.656 33.281 1 95.75 173 GLN B O 1
ATOM 5670 N N . SER B 1 174 ? -13.141 43.188 34.125 1 97 174 SER B N 1
ATOM 5671 C CA . SER B 1 174 ? -13.656 44.406 34.75 1 97 174 SER B CA 1
ATOM 5672 C C . SER B 1 174 ? -13.609 45.594 33.781 1 97 174 SER B C 1
ATOM 5674 O O . SER B 1 174 ? -14.172 46.656 34.062 1 97 174 SER B O 1
ATOM 5676 N N . PHE B 1 175 ? -13.016 45.406 32.719 1 98.12 175 PHE B N 1
ATOM 5677 C CA . PHE B 1 175 ? -12.867 46.5 31.766 1 98.12 175 PHE B CA 1
ATOM 5678 C C . PHE B 1 175 ? -14.219 47.094 31.391 1 98.12 175 PHE B C 1
ATOM 5680 O O . PHE B 1 175 ? -15.156 46.344 31.078 1 98.12 175 PHE B O 1
ATOM 5687 N N . GLY B 1 176 ? -14.32 48.344 31.422 1 97.69 176 GLY B N 1
ATOM 5688 C CA . GLY B 1 176 ? -15.594 49 31.172 1 97.69 176 GLY B CA 1
ATOM 5689 C C . GLY B 1 176 ? -15.859 49.25 29.703 1 97.69 176 GLY B C 1
ATOM 5690 O O . GLY B 1 176 ? -17 49.531 29.312 1 97.69 176 GLY B O 1
ATOM 5691 N N . GLY B 1 177 ? -14.828 49.188 28.875 1 97.75 177 GLY B N 1
ATOM 5692 C CA . GLY B 1 177 ? -14.992 49.344 27.438 1 97.75 177 GLY B CA 1
ATOM 5693 C C . GLY B 1 177 ? -15.289 48.031 26.719 1 97.75 177 GLY B C 1
ATOM 5694 O O . GLY B 1 177 ? -15.859 47.125 27.297 1 97.75 177 GLY B O 1
ATOM 5695 N N . THR B 1 178 ? -15.07 48 25.422 1 97.75 178 THR B N 1
ATOM 5696 C CA . THR B 1 178 ? -15.297 46.812 24.625 1 97.75 178 THR B CA 1
ATOM 5697 C C . THR B 1 178 ? -14.07 45.906 24.656 1 97.75 178 THR B C 1
ATOM 5699 O O . THR B 1 178 ? -12.961 46.312 24.328 1 97.75 178 THR B O 1
ATOM 5702 N N . LEU B 1 179 ? -14.219 44.656 25.141 1 97.69 179 LEU B N 1
ATOM 5703 C CA . LEU B 1 179 ? -13.18 43.625 25.188 1 97.69 179 LEU B CA 1
ATOM 5704 C C . LEU B 1 179 ? -13.43 42.562 24.125 1 97.69 179 LEU B C 1
ATOM 5706 O O . LEU B 1 179 ? -14.477 41.906 24.141 1 97.69 179 LEU B O 1
ATOM 5710 N N . VAL B 1 180 ? -12.461 42.406 23.156 1 96.94 180 VAL B N 1
ATOM 5711 C CA . VAL B 1 180 ? -12.664 41.406 22.094 1 96.94 180 VAL B CA 1
ATOM 5712 C C . VAL B 1 180 ? -11.406 40.562 21.938 1 96.94 180 VAL B C 1
ATOM 5714 O O . VAL B 1 180 ? -10.312 40.969 22.328 1 96.94 180 VAL B O 1
ATOM 5717 N N . HIS B 1 181 ? -11.586 39.344 21.531 1 96.12 181 HIS B N 1
ATOM 5718 C CA . HIS B 1 181 ? -10.508 38.438 21.141 1 96.12 181 HIS B CA 1
ATOM 5719 C C . HIS B 1 181 ? -10.469 38.25 19.641 1 96.12 181 HIS B C 1
ATOM 5721 O O . HIS B 1 181 ? -11.516 38.125 19 1 96.12 181 HIS B O 1
ATOM 5727 N N . THR B 1 182 ? -9.25 38.156 19.062 1 95.5 182 THR B N 1
ATOM 5728 C CA . THR B 1 182 ? -9.125 38 17.609 1 95.5 182 THR B CA 1
ATOM 5729 C C . THR B 1 182 ? -9.727 36.688 17.156 1 95.5 182 THR B C 1
ATOM 5731 O O . THR B 1 182 ? -10.148 36.562 16 1 95.5 182 THR B O 1
ATOM 5734 N N . GLY B 1 183 ? -9.797 35.688 18.031 1 92.62 183 GLY B N 1
ATOM 5735 C CA . GLY B 1 183 ? -10.398 34.406 17.719 1 92.62 183 GLY B CA 1
ATOM 5736 C C . GLY B 1 183 ? -11.914 34.438 17.719 1 92.62 183 GLY B C 1
ATOM 5737 O O . GLY B 1 183 ? -12.562 33.5 17.281 1 92.62 183 GLY B O 1
ATOM 5738 N N . ASN B 1 184 ? -12.453 35.438 18.266 1 91.69 184 ASN B N 1
ATOM 5739 C CA . ASN B 1 184 ? -13.891 35.688 18.344 1 91.69 184 ASN B CA 1
ATOM 5740 C C . ASN B 1 184 ? -14.211 37.188 18.203 1 91.69 184 ASN B C 1
ATOM 5742 O O . ASN B 1 184 ? -14.758 37.781 19.109 1 91.69 184 ASN B O 1
ATOM 5746 N N . TYR B 1 185 ? -13.953 37.688 17.047 1 94.38 185 TYR B N 1
ATOM 5747 C CA . TYR B 1 185 ? -14.07 39.125 16.781 1 94.38 185 TYR B CA 1
ATOM 5748 C C . TYR B 1 185 ? -15.469 39.5 16.297 1 94.38 185 TYR B C 1
ATOM 5750 O O . TYR B 1 185 ? -15.969 38.875 15.344 1 94.38 185 TYR B O 1
ATOM 5758 N N . PRO B 1 186 ? -16.094 40.406 16.891 1 92.81 186 PRO B N 1
ATOM 5759 C CA . PRO B 1 186 ? -17.469 40.719 16.5 1 92.81 186 PRO B CA 1
ATOM 5760 C C . PRO B 1 186 ? -17.547 41.406 15.148 1 92.81 186 PRO B C 1
ATOM 5762 O O . PRO B 1 186 ? -16.688 42.219 14.812 1 92.81 186 PRO B O 1
ATOM 5765 N N . HIS B 1 187 ? -18.625 41.094 14.484 1 87.94 187 HIS B N 1
ATOM 5766 C CA . HIS B 1 187 ? -18.875 41.75 13.211 1 87.94 187 HIS B CA 1
ATOM 5767 C C . HIS B 1 187 ? -19.281 43.219 13.43 1 87.94 187 HIS B C 1
ATOM 5769 O O . HIS B 1 187 ? -20.047 43.531 14.344 1 87.94 187 HIS B O 1
ATOM 5775 N N . GLY B 1 188 ? -18.703 44.062 12.773 1 88.81 188 GLY B N 1
ATOM 5776 C CA . GLY B 1 188 ? -19.172 45.438 12.719 1 88.81 188 GLY B CA 1
ATOM 5777 C C . GLY B 1 188 ? -18.594 46.312 13.812 1 88.81 188 GLY B C 1
ATOM 5778 O O . GLY B 1 188 ? -19.031 47.469 13.992 1 88.81 188 GLY B O 1
ATOM 5779 N N . LEU B 1 189 ? -17.672 45.812 14.609 1 94.88 189 LEU B N 1
ATOM 5780 C CA . LEU B 1 189 ? -17.047 46.656 15.617 1 94.88 189 LEU B CA 1
ATOM 5781 C C . LEU B 1 189 ? -16.391 47.875 14.977 1 94.88 189 LEU B C 1
ATOM 5783 O O . LEU B 1 189 ? -15.477 47.719 14.148 1 94.88 189 LEU B O 1
ATOM 5787 N N . ASP B 1 190 ? -16.859 49.031 15.297 1 96.25 190 ASP B N 1
ATOM 5788 C CA . ASP B 1 190 ? -16.328 50.281 14.781 1 96.25 190 ASP B CA 1
ATOM 5789 C C . ASP B 1 190 ? -15.219 50.812 15.688 1 96.25 190 ASP B C 1
ATOM 5791 O O . ASP B 1 190 ? -15.461 51.125 16.859 1 96.25 190 ASP B O 1
ATOM 5795 N N . LEU B 1 191 ? -14.047 51.062 15.156 1 98.06 191 LEU B N 1
ATOM 5796 C CA . LEU B 1 191 ? -12.898 51.5 15.945 1 98.06 191 LEU B CA 1
ATOM 5797 C C . LEU B 1 191 ? -12.539 52.938 15.609 1 98.06 191 LEU B C 1
ATOM 5799 O O . LEU B 1 191 ? -11.617 53.5 16.203 1 98.06 191 LEU B O 1
ATOM 5803 N N . ALA B 1 192 ? -13.273 53.531 14.719 1 97.81 192 ALA B N 1
ATOM 5804 C CA . ALA B 1 192 ? -12.969 54.875 14.289 1 97.81 192 ALA B CA 1
ATOM 5805 C C . ALA B 1 192 ? -13 55.844 15.461 1 97.81 192 ALA B C 1
ATOM 5807 O O . ALA B 1 192 ? -13.977 55.906 16.203 1 97.81 192 ALA B O 1
ATOM 5808 N N . GLY B 1 193 ? -11.875 56.531 15.625 1 97.94 193 GLY B N 1
ATOM 5809 C CA . GLY B 1 193 ? -11.773 57.562 16.625 1 97.94 193 GLY B CA 1
ATOM 5810 C C . GLY B 1 193 ? -11.648 57.031 18.047 1 97.94 193 GLY B C 1
ATOM 5811 O O . GLY B 1 193 ? -11.695 57.781 19.016 1 97.94 193 GLY B O 1
ATOM 5812 N N . LYS B 1 194 ? -11.477 55.812 18.172 1 98.62 194 LYS B N 1
ATOM 5813 C CA . LYS B 1 194 ? -11.391 55.188 19.5 1 98.62 194 LYS B CA 1
ATOM 5814 C C . LYS B 1 194 ? -9.945 55.094 19.953 1 98.62 194 LYS B C 1
ATOM 5816 O O . LYS B 1 194 ? -9.023 55.094 19.141 1 98.62 194 LYS B O 1
ATOM 5821 N N . ARG B 1 195 ? -9.719 55 21.312 1 98.62 195 ARG B N 1
ATOM 5822 C CA . ARG B 1 195 ? -8.453 54.594 21.906 1 98.62 195 ARG B CA 1
ATOM 5823 C C . ARG B 1 195 ? -8.398 53.062 22.094 1 98.62 195 ARG B C 1
ATOM 5825 O O . ARG B 1 195 ? -9.211 52.5 22.828 1 98.62 195 ARG B O 1
ATOM 5832 N N . VAL B 1 196 ? -7.5 52.469 21.422 1 98.81 196 VAL B N 1
ATOM 5833 C CA . VAL B 1 196 ? -7.512 51 21.359 1 98.81 196 VAL B CA 1
ATOM 5834 C C . VAL B 1 196 ? -6.207 50.469 21.922 1 98.81 196 VAL B C 1
ATOM 5836 O O . VAL B 1 196 ? -5.133 51.031 21.703 1 98.81 196 VAL B O 1
ATOM 5839 N N . ALA B 1 197 ? -6.277 49.375 22.719 1 98.75 197 ALA B N 1
ATOM 5840 C CA . ALA B 1 197 ? -5.129 48.562 23.141 1 98.75 197 ALA B CA 1
ATOM 5841 C C . ALA B 1 197 ? -5.133 47.219 22.438 1 98.75 197 ALA B C 1
ATOM 5843 O O . ALA B 1 197 ? -6.168 46.531 22.375 1 98.75 197 ALA B O 1
ATOM 5844 N N . VAL B 1 198 ? -4.043 46.844 21.875 1 98.38 198 VAL B N 1
ATOM 5845 C CA . VAL B 1 198 ? -3.85 45.5 21.328 1 98.38 198 VAL B CA 1
ATOM 5846 C C . VAL B 1 198 ? -2.852 44.719 22.188 1 98.38 198 VAL B C 1
ATOM 5848 O O . VAL B 1 198 ? -1.72 45.188 22.391 1 98.38 198 VAL B O 1
ATOM 5851 N N . ILE B 1 199 ? -3.287 43.594 22.734 1 97.5 199 ILE B N 1
ATOM 5852 C CA . ILE B 1 199 ? -2.43 42.75 23.562 1 97.5 199 ILE B CA 1
ATOM 5853 C C . ILE B 1 199 ? -1.939 41.562 22.766 1 97.5 199 ILE B C 1
ATOM 5855 O O . ILE B 1 199 ? -2.734 40.688 22.375 1 97.5 199 ILE B O 1
ATOM 5859 N N . GLY B 1 200 ? -0.664 41.5 22.578 1 93.5 200 GLY B N 1
ATOM 5860 C CA . GLY B 1 200 ? -0.062 40.438 21.797 1 93.5 200 GLY B CA 1
ATOM 5861 C C . GLY B 1 200 ? 0.745 40.938 20.609 1 93.5 200 GLY B C 1
ATOM 5862 O O . GLY B 1 200 ? 0.514 42.062 20.141 1 93.5 200 GLY B O 1
ATOM 5863 N N . ALA B 1 201 ? 1.696 40.094 20.125 1 90.75 201 ALA B N 1
ATOM 5864 C CA . ALA B 1 201 ? 2.557 40.469 19.016 1 90.75 201 ALA B CA 1
ATOM 5865 C C . ALA B 1 201 ? 2.742 39.312 18.031 1 90.75 201 ALA B C 1
ATOM 5867 O O . ALA B 1 201 ? 3.742 39.281 17.312 1 90.75 201 ALA B O 1
ATOM 5868 N N . GLY B 1 202 ? 1.824 38.406 18.031 1 90.12 202 GLY B N 1
ATOM 5869 C CA . GLY B 1 202 ? 1.878 37.312 17.094 1 90.12 202 GLY B CA 1
ATOM 5870 C C . GLY B 1 202 ? 1.191 37.594 15.781 1 90.12 202 GLY B C 1
ATOM 5871 O O . GLY B 1 202 ? 1.068 38.75 15.391 1 90.12 202 GLY B O 1
ATOM 5872 N N . SER B 1 203 ? 0.789 36.562 15.125 1 89.69 203 SER B N 1
ATOM 5873 C CA . SER B 1 203 ? 0.287 36.656 13.758 1 89.69 203 SER B CA 1
ATOM 5874 C C . SER B 1 203 ? -0.942 37.562 13.68 1 89.69 203 SER B C 1
ATOM 5876 O O . SER B 1 203 ? -1.049 38.406 12.789 1 89.69 203 SER B O 1
ATOM 5878 N N . SER B 1 204 ? -1.891 37.406 14.594 1 93.06 204 SER B N 1
ATOM 5879 C CA . SER B 1 204 ? -3.113 38.219 14.531 1 93.06 204 SER B CA 1
ATOM 5880 C C . SER B 1 204 ? -2.83 39.688 14.797 1 93.06 204 SER B C 1
ATOM 5882 O O . SER B 1 204 ? -3.377 40.562 14.125 1 93.06 204 SER B O 1
ATOM 5884 N N . ALA B 1 205 ? -1.949 39.969 15.758 1 95 205 ALA B N 1
ATOM 5885 C CA . ALA B 1 205 ? -1.608 41.344 16.062 1 95 205 ALA B CA 1
ATOM 5886 C C . ALA B 1 205 ? -0.906 42 14.875 1 95 205 ALA B C 1
ATOM 5888 O O . ALA B 1 205 ? -1.159 43.188 14.57 1 95 205 ALA B O 1
ATOM 5889 N N . ILE B 1 206 ? -0.079 41.25 14.266 1 94.25 206 ILE B N 1
ATOM 5890 C CA . ILE B 1 206 ? 0.708 41.75 13.141 1 94.25 206 ILE B CA 1
ATOM 5891 C C . ILE B 1 206 ? -0.22 42.156 12 1 94.25 206 ILE B C 1
ATOM 5893 O O . ILE B 1 206 ? 0.106 43.062 11.211 1 94.25 206 ILE B O 1
ATOM 5897 N N . GLN B 1 207 ? -1.367 41.594 11.977 1 94.12 207 GLN B N 1
ATOM 5898 C CA . GLN B 1 207 ? -2.33 41.938 10.938 1 94.12 207 GLN B CA 1
ATOM 5899 C C . GLN B 1 207 ? -3.314 43 11.43 1 94.12 207 GLN B C 1
ATOM 5901 O O . GLN B 1 207 ? -3.672 43.906 10.688 1 94.12 207 GLN B O 1
ATOM 5906 N N . VAL B 1 208 ? -3.666 42.969 12.703 1 96.81 208 VAL B N 1
ATOM 5907 C CA . VAL B 1 208 ? -4.66 43.875 13.266 1 96.81 208 VAL B CA 1
ATOM 5908 C C . VAL B 1 208 ? -4.086 45.312 13.336 1 96.81 208 VAL B C 1
ATOM 5910 O O . VAL B 1 208 ? -4.711 46.25 12.875 1 96.81 208 VAL B O 1
ATOM 5913 N N . VAL B 1 209 ? -2.885 45.5 13.797 1 97.81 209 VAL B N 1
ATOM 5914 C CA . VAL B 1 209 ? -2.291 46.781 14.148 1 97.81 209 VAL B CA 1
ATOM 5915 C C . VAL B 1 209 ? -2.197 47.656 12.914 1 97.81 209 VAL B C 1
ATOM 5917 O O . VAL B 1 209 ? -2.742 48.781 12.891 1 97.81 209 VAL B O 1
ATOM 5920 N N . PRO B 1 210 ? -1.567 47.156 11.852 1 96.25 210 PRO B N 1
ATOM 5921 C CA . PRO B 1 210 ? -1.466 48.031 10.688 1 96.25 210 PRO B CA 1
ATOM 5922 C C . PRO B 1 210 ? -2.822 48.344 10.055 1 96.25 210 PRO B C 1
ATOM 5924 O O . PRO B 1 210 ? -2.992 49.375 9.406 1 96.25 210 PRO B O 1
ATOM 5927 N N . THR B 1 211 ? -3.771 47.5 10.242 1 95.88 211 THR B N 1
ATOM 5928 C CA . THR B 1 211 ? -5.086 47.656 9.625 1 95.88 211 THR B CA 1
ATOM 5929 C C . THR B 1 211 ? -5.895 48.719 10.367 1 95.88 211 THR B C 1
ATOM 5931 O O . THR B 1 211 ? -6.59 49.531 9.742 1 95.88 211 THR B O 1
ATOM 5934 N N . ILE B 1 212 ? -5.777 48.844 11.703 1 98 212 ILE B N 1
ATOM 5935 C CA . ILE B 1 212 ? -6.668 49.719 12.453 1 98 212 ILE B CA 1
ATOM 5936 C C . ILE B 1 212 ? -5.965 51.062 12.75 1 98 212 ILE B C 1
ATOM 5938 O O . ILE B 1 212 ? -6.613 52.062 13.062 1 98 212 ILE B O 1
ATOM 5942 N N . GLN B 1 213 ? -4.664 51.062 12.656 1 98.31 213 GLN B N 1
ATOM 5943 C CA . GLN B 1 213 ? -3.852 52.219 13.016 1 98.31 213 GLN B CA 1
ATOM 5944 C C . GLN B 1 213 ? -4.359 53.5 12.328 1 98.31 213 GLN B C 1
ATOM 5946 O O . GLN B 1 213 ? -4.508 54.531 12.969 1 98.31 213 GLN B O 1
ATOM 5951 N N . PRO B 1 214 ? -4.68 53.469 11.016 1 97.69 214 PRO B N 1
ATOM 5952 C CA . PRO B 1 214 ? -5.074 54.688 10.336 1 97.69 214 PRO B CA 1
ATOM 5953 C C . PRO B 1 214 ? -6.441 55.219 10.781 1 97.69 214 PRO B C 1
ATOM 5955 O O . PRO B 1 214 ? -6.797 56.344 10.5 1 97.69 214 PRO B O 1
ATOM 5958 N N . ILE B 1 215 ? -7.207 54.469 11.453 1 97.19 215 ILE B N 1
ATOM 5959 C CA . ILE B 1 215 ? -8.602 54.875 11.648 1 97.19 215 ILE B CA 1
ATOM 5960 C C . ILE B 1 215 ? -8.844 55.156 13.125 1 97.19 215 ILE B C 1
ATOM 5962 O O . ILE B 1 215 ? -9.797 55.875 13.469 1 97.19 215 ILE B O 1
ATOM 5966 N N . VAL B 1 216 ? -8.016 54.688 14.07 1 98.56 216 VAL B N 1
ATOM 5967 C CA . VAL B 1 216 ? -8.234 54.875 15.5 1 98.56 216 VAL B CA 1
ATOM 5968 C C . VAL B 1 216 ? -7.66 56.219 15.938 1 98.56 216 VAL B C 1
ATOM 5970 O O . VAL B 1 216 ? -6.824 56.781 15.242 1 98.56 216 VAL B O 1
ATOM 5973 N N . LYS B 1 217 ? -8.125 56.719 17.078 1 98.69 217 LYS B N 1
ATOM 5974 C CA . LYS B 1 217 ? -7.578 57.938 17.641 1 98.69 217 LYS B CA 1
ATOM 5975 C C . LYS B 1 217 ? -6.176 57.719 18.203 1 98.69 217 LYS B C 1
ATOM 5977 O O . LYS B 1 217 ? -5.266 58.5 17.938 1 98.69 217 LYS B O 1
ATOM 5982 N N . SER B 1 218 ? -6.039 56.688 18.953 1 98.69 218 SER B N 1
ATOM 5983 C CA . SER B 1 218 ? -4.742 56.281 19.469 1 98.69 218 SER B CA 1
ATOM 5984 C C . SER B 1 218 ? -4.676 54.75 19.656 1 98.69 218 SER B C 1
ATOM 5986 O O . SER B 1 218 ? -5.707 54.094 19.844 1 98.69 218 SER B O 1
ATOM 5988 N N . LEU B 1 219 ? -3.529 54.25 19.516 1 98.69 219 LEU B N 1
ATOM 5989 C CA . LEU B 1 219 ? -3.287 52.812 19.594 1 98.69 219 LEU B CA 1
ATOM 5990 C C . LEU B 1 219 ? -2.111 52.5 20.516 1 98.69 219 LEU B C 1
ATOM 5992 O O . LEU B 1 219 ? -1.035 53.094 20.375 1 98.69 219 LEU B O 1
ATOM 5996 N N . VAL B 1 220 ? -2.305 51.656 21.547 1 98.62 220 VAL B N 1
ATOM 5997 C CA . VAL B 1 220 ? -1.219 51.125 22.359 1 98.62 220 VAL B CA 1
ATOM 5998 C C . VAL B 1 220 ? -1.068 49.625 22.094 1 98.62 220 VAL B C 1
ATOM 6000 O O . VAL B 1 220 ? -2.027 48.875 22.234 1 98.62 220 VAL B O 1
ATOM 6003 N N . THR B 1 221 ? 0.021 49.281 21.641 1 97.81 221 THR B N 1
ATOM 6004 C CA . THR B 1 221 ? 0.277 47.844 21.391 1 97.81 221 THR B CA 1
ATOM 6005 C C . THR B 1 221 ? 1.213 47.281 22.438 1 97.81 221 THR B C 1
ATOM 6007 O O . THR B 1 221 ? 2.312 47.781 22.656 1 97.81 221 THR B O 1
ATOM 6010 N N . PHE B 1 222 ? 0.726 46.281 23.141 1 97.06 222 PHE B N 1
ATOM 6011 C CA . PHE B 1 222 ? 1.507 45.594 24.156 1 97.06 222 PHE B CA 1
ATOM 6012 C C . PHE B 1 222 ? 2.211 44.375 23.562 1 97.06 222 PHE B C 1
ATOM 6014 O O . PHE B 1 222 ? 1.614 43.312 23.438 1 97.06 222 PHE B O 1
ATOM 6021 N N . ALA B 1 223 ? 3.42 44.531 23.25 1 93.19 223 ALA B N 1
ATOM 6022 C CA . ALA B 1 223 ? 4.266 43.531 22.641 1 93.19 223 ALA B CA 1
ATOM 6023 C C . ALA B 1 223 ? 5.398 43.125 23.594 1 93.19 223 ALA B C 1
ATOM 6025 O O . ALA B 1 223 ? 6.535 43.562 23.438 1 93.19 223 ALA B O 1
ATOM 6026 N N . ARG B 1 224 ? 5.113 42.219 24.438 1 87 224 ARG B N 1
ATOM 6027 C CA . ARG B 1 224 ? 6.074 41.875 25.469 1 87 224 ARG B CA 1
ATOM 6028 C C . ARG B 1 224 ? 7.309 41.219 24.875 1 87 224 ARG B C 1
ATOM 6030 O O . ARG B 1 224 ? 8.438 41.562 25.219 1 87 224 ARG B O 1
ATOM 6037 N N . SER B 1 225 ? 7.105 40.25 23.984 1 87.19 225 SER B N 1
ATOM 6038 C CA . SER B 1 225 ? 8.211 39.562 23.344 1 87.19 225 SER B CA 1
ATOM 6039 C C . SER B 1 225 ? 8.359 39.969 21.891 1 87.19 225 SER B C 1
ATOM 6041 O O . SER B 1 225 ? 7.359 40.188 21.188 1 87.19 225 SER B O 1
ATOM 6043 N N . PRO B 1 226 ? 9.617 40.125 21.453 1 90.44 226 PRO B N 1
ATOM 6044 C CA . PRO B 1 226 ? 9.805 40.469 20.047 1 90.44 226 PRO B CA 1
ATOM 6045 C C . PRO B 1 226 ? 9.453 39.312 19.109 1 90.44 226 PRO B C 1
ATOM 6047 O O . PRO B 1 226 ? 9.383 38.156 19.547 1 90.44 226 PRO B O 1
ATOM 6050 N N . THR B 1 227 ? 9.141 39.656 17.906 1 92 227 THR B N 1
ATOM 6051 C CA . THR B 1 227 ? 8.82 38.656 16.891 1 92 227 THR B CA 1
ATOM 6052 C C . THR B 1 227 ? 9.469 39.031 15.555 1 92 227 THR B C 1
ATOM 6054 O O . THR B 1 227 ? 9.555 40.219 15.203 1 92 227 THR B O 1
ATOM 6057 N N . TRP B 1 228 ? 9.977 37.969 14.906 1 93.06 228 TRP B N 1
ATOM 6058 C CA . TRP B 1 228 ? 10.5 38.188 13.562 1 93.06 228 TRP B CA 1
ATOM 6059 C C . TRP B 1 228 ? 9.383 38.562 12.594 1 93.06 228 TRP B C 1
ATOM 6061 O O . TRP B 1 228 ? 8.398 37.844 12.469 1 93.06 228 TRP B O 1
ATOM 6071 N N . VAL B 1 229 ? 9.492 39.688 11.969 1 92.88 229 VAL B N 1
ATOM 6072 C CA . VAL B 1 229 ? 8.586 40.125 10.906 1 92.88 229 VAL B CA 1
ATOM 6073 C C . VAL B 1 229 ? 9.281 40 9.555 1 92.88 229 VAL B C 1
ATOM 6075 O O . VAL B 1 229 ? 10.172 40.781 9.234 1 92.88 229 VAL B O 1
ATOM 6078 N N . ALA B 1 230 ? 8.836 39.094 8.75 1 86.25 230 ALA B N 1
ATOM 6079 C CA . ALA B 1 230 ? 9.5 38.781 7.484 1 86.25 230 ALA B CA 1
ATOM 6080 C C . ALA B 1 230 ? 8.852 39.562 6.332 1 86.25 230 ALA B C 1
ATOM 6082 O O . ALA B 1 230 ? 7.727 40.031 6.457 1 86.25 230 ALA B O 1
ATOM 6083 N N . PRO B 1 231 ? 9.719 39.719 5.246 1 78.38 231 PRO B N 1
ATOM 6084 C CA . PRO B 1 231 ? 9.047 40.094 4 1 78.38 231 PRO B CA 1
ATOM 6085 C C . PRO B 1 231 ? 8.047 39.062 3.521 1 78.38 231 PRO B C 1
ATOM 6087 O O . PRO B 1 231 ? 8.023 37.938 4.027 1 78.38 231 PRO B O 1
ATOM 6090 N N . GLN B 1 232 ? 7.227 39.562 2.611 1 73.88 232 GLN B N 1
ATOM 6091 C CA . GLN B 1 232 ? 6.219 38.656 2.098 1 73.88 232 GLN B CA 1
ATOM 6092 C C . GLN B 1 232 ? 6.863 37.438 1.468 1 73.88 232 GLN B C 1
ATOM 6094 O O . GLN B 1 232 ? 7.898 37.531 0.81 1 73.88 232 GLN B O 1
ATOM 6099 N N . PHE B 1 233 ? 6.234 36.25 1.746 1 74.88 233 PHE B N 1
ATOM 6100 C CA . PHE B 1 233 ? 6.688 35.031 1.09 1 74.88 233 PHE B CA 1
ATOM 6101 C C . PHE B 1 233 ? 6.469 35.125 -0.416 1 74.88 233 PHE B C 1
ATOM 6103 O O . PHE B 1 233 ? 5.461 35.656 -0.873 1 74.88 233 PHE B O 1
ATOM 6110 N N . VAL B 1 234 ? 7.289 34.562 -1.182 1 77.06 234 VAL B N 1
ATOM 6111 C CA . VAL B 1 234 ? 7.258 34.625 -2.641 1 77.06 234 VAL B CA 1
ATOM 6112 C C . VAL B 1 234 ? 7.195 36.062 -3.111 1 77.06 234 VAL B C 1
ATOM 6114 O O . VAL B 1 234 ? 6.32 36.438 -3.898 1 77.06 234 VAL B O 1
ATOM 6117 N N . GLY B 1 235 ? 7.945 36.844 -2.586 1 77.31 235 GLY B N 1
ATOM 6118 C CA . GLY B 1 235 ? 7.941 38.281 -2.82 1 77.31 235 GLY B CA 1
ATOM 6119 C C . GLY B 1 235 ? 7.988 38.625 -4.293 1 77.31 235 GLY B C 1
ATOM 6120 O O . GLY B 1 235 ? 7.387 39.625 -4.711 1 77.31 235 GLY B O 1
ATOM 6121 N N . ARG B 1 236 ? 8.531 37.781 -5.039 1 80 236 ARG B N 1
ATOM 6122 C CA . ARG B 1 236 ? 8.641 38.062 -6.473 1 80 236 ARG B CA 1
ATOM 6123 C C . ARG B 1 236 ? 7.266 38.094 -7.125 1 80 236 ARG B C 1
ATOM 6125 O O . ARG B 1 236 ? 7.055 38.812 -8.102 1 80 236 ARG B O 1
ATOM 6132 N N . LEU B 1 237 ? 6.371 37.406 -6.5 1 82.69 237 LEU B N 1
ATOM 6133 C CA . LEU B 1 237 ? 5.027 37.312 -7.062 1 82.69 237 LEU B CA 1
ATOM 6134 C C . LEU B 1 237 ? 4.102 38.344 -6.402 1 82.69 237 LEU B C 1
ATOM 6136 O O . LEU B 1 237 ? 2.967 38.531 -6.848 1 82.69 237 LEU B O 1
ATOM 6140 N N . ALA B 1 238 ? 4.574 38.969 -5.336 1 84.56 238 ALA B N 1
ATOM 6141 C CA . ALA B 1 238 ? 3.789 39.938 -4.574 1 84.56 238 ALA B CA 1
ATOM 6142 C C . ALA B 1 238 ? 4.535 41.25 -4.441 1 84.56 238 ALA B C 1
ATOM 6144 O O . ALA B 1 238 ? 4.938 41.656 -3.34 1 84.56 238 ALA B O 1
ATOM 6145 N N . THR B 1 239 ? 4.578 41.938 -5.492 1 83.06 239 THR B N 1
ATOM 6146 C CA . THR B 1 239 ? 5.414 43.125 -5.59 1 83.06 239 THR B CA 1
ATOM 6147 C C . THR B 1 239 ? 4.906 44.219 -4.66 1 83.06 239 THR B C 1
ATOM 6149 O O . THR B 1 239 ? 5.684 45.062 -4.203 1 83.06 239 THR B O 1
ATOM 6152 N N . ASN B 1 240 ? 3.613 44.219 -4.41 1 84.38 240 ASN B N 1
ATOM 6153 C CA . ASN B 1 240 ? 3.027 45.188 -3.494 1 84.38 240 ASN B CA 1
ATOM 6154 C C . ASN B 1 240 ? 2.611 44.531 -2.176 1 84.38 240 ASN B C 1
ATOM 6156 O O . ASN B 1 240 ? 1.586 44.906 -1.598 1 84.38 240 ASN B O 1
ATOM 6160 N N . GLY B 1 241 ? 3.363 43.469 -1.904 1 81.38 241 GLY B N 1
ATOM 6161 C CA . GLY B 1 241 ? 3.049 42.781 -0.67 1 81.38 241 GLY B CA 1
ATOM 6162 C C . GLY B 1 241 ? 1.643 42.188 -0.65 1 81.38 241 GLY B C 1
ATOM 6163 O O . GLY B 1 241 ? 1.205 41.562 -1.622 1 81.38 241 GLY B O 1
ATOM 6164 N N . ARG B 1 242 ? 0.938 42.375 0.466 1 86.19 242 ARG B N 1
ATOM 6165 C CA . ARG B 1 242 ? -0.4 41.812 0.664 1 86.19 242 ARG B CA 1
ATOM 6166 C C . ARG B 1 242 ? -1.423 42.562 -0.205 1 86.19 242 ARG B C 1
ATOM 6168 O O . ARG B 1 242 ? -2.518 42.031 -0.444 1 86.19 242 ARG B O 1
ATOM 6175 N N . SER B 1 243 ? -1.03 43.656 -0.751 1 86.19 243 SER B N 1
ATOM 6176 C CA . SER B 1 243 ? -1.947 44.438 -1.574 1 86.19 243 SER B CA 1
ATOM 6177 C C . SER B 1 243 ? -1.818 44.062 -3.049 1 86.19 243 SER B C 1
ATOM 6179 O O . SER B 1 243 ? -2.549 44.594 -3.891 1 86.19 243 SER B O 1
ATOM 6181 N N . THR B 1 244 ? -0.935 43.156 -3.316 1 91.81 244 THR B N 1
ATOM 6182 C CA . THR B 1 244 ? -0.755 42.75 -4.703 1 91.81 244 THR B CA 1
ATOM 6183 C C . THR B 1 244 ? -2.014 42.062 -5.238 1 91.81 244 THR B C 1
ATOM 6185 O O . THR B 1 244 ? -2.436 41.031 -4.719 1 91.81 244 THR B O 1
ATOM 6188 N N . LYS B 1 245 ? -2.578 42.656 -6.297 1 95.56 245 LYS B N 1
ATOM 6189 C CA . LYS B 1 245 ? -3.797 42.125 -6.922 1 95.56 245 LYS B CA 1
ATOM 6190 C C . LYS B 1 245 ? -3.484 41.406 -8.227 1 95.56 245 LYS B C 1
ATOM 6192 O O . LYS B 1 245 ? -2.533 41.75 -8.93 1 95.56 245 LYS B O 1
ATOM 6197 N N . TYR B 1 246 ? -4.266 40.438 -8.484 1 96.69 246 TYR B N 1
ATOM 6198 C CA . TYR B 1 246 ? -4.211 39.844 -9.812 1 96.69 246 TYR B CA 1
ATOM 6199 C C . TYR B 1 246 ? -4.965 40.688 -10.828 1 96.69 246 TYR B C 1
ATOM 6201 O O . TYR B 1 246 ? -6.043 41.219 -10.539 1 96.69 246 TYR B O 1
ATOM 6209 N N . THR B 1 247 ? -4.387 40.844 -12 1 96.62 247 THR B N 1
ATOM 6210 C CA . THR B 1 247 ? -5.055 41.562 -13.07 1 96.62 247 THR B CA 1
ATOM 6211 C C . THR B 1 247 ? -6.137 40.719 -13.719 1 96.62 247 THR B C 1
ATOM 6213 O O . THR B 1 247 ? -6.137 39.5 -13.562 1 96.62 247 THR B O 1
ATOM 6216 N N . GLU B 1 248 ? -7.039 41.438 -14.359 1 97.62 248 GLU B N 1
ATOM 6217 C CA . GLU B 1 248 ? -8.062 40.688 -15.086 1 97.62 248 GLU B CA 1
ATOM 6218 C C . GLU B 1 248 ? -7.445 39.781 -16.156 1 97.62 248 GLU B C 1
ATOM 6220 O O . GLU B 1 248 ? -7.949 38.719 -16.422 1 97.62 248 GLU B O 1
ATOM 6225 N N . ALA B 1 249 ? -6.406 40.219 -16.719 1 97.69 249 ALA B N 1
ATOM 6226 C CA . ALA B 1 249 ? -5.711 39.406 -17.719 1 97.69 249 ALA B CA 1
ATOM 6227 C C . ALA B 1 249 ? -5.148 38.125 -17.109 1 97.69 249 ALA B C 1
ATOM 6229 O O . ALA B 1 249 ? -5.203 37.062 -17.734 1 97.69 249 ALA B O 1
ATOM 6230 N N . GLN B 1 250 ? -4.531 38.219 -15.977 1 96.81 250 GLN B N 1
ATOM 6231 C CA . GLN B 1 250 ? -4.02 37.031 -15.281 1 96.81 250 GLN B CA 1
ATOM 6232 C C . GLN B 1 250 ? -5.145 36.062 -14.945 1 96.81 250 GLN B C 1
ATOM 6234 O O . GLN B 1 250 ? -5.023 34.875 -15.195 1 96.81 250 GLN B O 1
ATOM 6239 N N . LYS B 1 251 ? -6.234 36.562 -14.461 1 98.19 251 LYS B N 1
ATOM 6240 C CA . LYS B 1 251 ? -7.371 35.75 -14.102 1 98.19 251 LYS B CA 1
ATOM 6241 C C . LYS B 1 251 ? -7.961 35.062 -15.328 1 98.19 251 LYS B C 1
ATOM 6243 O O . LYS B 1 251 ? -8.32 33.875 -15.266 1 98.19 251 LYS B O 1
ATOM 6248 N N . GLU B 1 252 ? -8.094 35.844 -16.406 1 98.19 252 GLU B N 1
ATOM 6249 C CA . GLU B 1 252 ? -8.602 35.25 -17.641 1 98.19 252 GLU B CA 1
ATOM 6250 C C . GLU B 1 252 ? -7.727 34.094 -18.109 1 98.19 252 GLU B C 1
ATOM 6252 O O . GLU B 1 252 ? -8.242 33.094 -18.562 1 98.19 252 GLU B O 1
ATOM 6257 N N . ARG B 1 253 ? -6.453 34.219 -18 1 98.12 253 ARG B N 1
ATOM 6258 C CA . ARG B 1 253 ? -5.539 33.156 -18.375 1 98.12 253 ARG B CA 1
ATOM 6259 C C . ARG B 1 253 ? -5.723 31.938 -17.469 1 98.12 253 ARG B C 1
ATOM 6261 O O . ARG B 1 253 ? -5.707 30.797 -17.938 1 98.12 253 ARG B O 1
ATOM 6268 N N . PHE B 1 254 ? -5.863 32.219 -16.203 1 97.88 254 PHE B N 1
ATOM 6269 C CA . PHE B 1 254 ? -6.117 31.141 -15.273 1 97.88 254 PHE B CA 1
ATOM 6270 C C . PHE B 1 254 ? -7.402 30.406 -15.641 1 97.88 254 PHE B C 1
ATOM 6272 O O . PHE B 1 254 ? -7.469 29.172 -15.547 1 97.88 254 PHE B O 1
ATOM 6279 N N . ARG B 1 255 ? -8.445 31.125 -16.078 1 97.5 255 ARG B N 1
ATOM 6280 C CA . ARG B 1 255 ? -9.742 30.562 -16.422 1 97.5 255 ARG B CA 1
ATOM 6281 C C . ARG B 1 255 ? -9.648 29.672 -17.656 1 97.5 255 ARG B C 1
ATOM 6283 O O . ARG B 1 255 ? -10.266 28.609 -17.719 1 97.5 255 ARG B O 1
ATOM 6290 N N . THR B 1 256 ? -8.945 30.125 -18.609 1 97.94 256 THR B N 1
ATOM 6291 C CA . THR B 1 256 ? -9.008 29.516 -19.938 1 97.94 256 THR B CA 1
ATOM 6292 C C . THR B 1 256 ? -7.902 28.484 -20.109 1 97.94 256 THR B C 1
ATOM 6294 O O . THR B 1 256 ? -7.953 27.656 -21.031 1 97.94 256 THR B O 1
ATOM 6297 N N . ASP B 1 257 ? -6.883 28.531 -19.328 1 97.75 257 ASP B N 1
ATOM 6298 C CA . ASP B 1 257 ? -5.766 27.594 -19.422 1 97.75 257 ASP B CA 1
ATOM 6299 C C . ASP B 1 257 ? -5.5 26.922 -18.078 1 97.75 257 ASP B C 1
ATOM 6301 O O . ASP B 1 257 ? -4.547 27.266 -17.375 1 97.75 257 ASP B O 1
ATOM 6305 N N . PRO B 1 258 ? -6.23 25.891 -17.828 1 96.31 258 PRO B N 1
ATOM 6306 C CA . PRO B 1 258 ? -6.094 25.203 -16.547 1 96.31 258 PRO B CA 1
ATOM 6307 C C . PRO B 1 258 ? -4.688 24.656 -16.312 1 96.31 258 PRO B C 1
ATOM 6309 O O . PRO B 1 258 ? -4.227 24.578 -15.172 1 96.31 258 PRO B O 1
ATOM 6312 N N . GLU B 1 259 ? -3.977 24.297 -17.328 1 97 259 GLU B N 1
ATOM 6313 C CA . GLU B 1 259 ? -2.607 23.812 -17.188 1 97 259 GLU B CA 1
ATOM 6314 C C . GLU B 1 259 ? -1.678 24.922 -16.703 1 97 259 GLU B C 1
ATOM 6316 O O . GLU B 1 259 ? -0.764 24.672 -15.914 1 97 259 GLU B O 1
ATOM 6321 N N . HIS B 1 260 ? -1.915 26.109 -17.219 1 97.75 260 HIS B N 1
ATOM 6322 C CA . HIS B 1 260 ? -1.142 27.266 -16.75 1 97.75 260 HIS B CA 1
ATOM 6323 C C . HIS B 1 260 ? -1.386 27.531 -15.266 1 97.75 260 HIS B C 1
ATOM 6325 O O . HIS B 1 260 ? -0.45 27.828 -14.523 1 97.75 260 HIS B O 1
ATOM 6331 N N . LEU B 1 261 ? -2.6 27.453 -14.836 1 98.06 261 LEU B N 1
ATOM 6332 C CA . LEU B 1 261 ? -2.928 27.656 -13.43 1 98.06 261 LEU B CA 1
ATOM 6333 C C . LEU B 1 261 ? -2.213 26.625 -12.555 1 98.06 261 LEU B C 1
ATOM 6335 O O . LEU B 1 261 ? -1.633 26.984 -11.523 1 98.06 261 LEU B O 1
ATOM 6339 N N . VAL B 1 262 ? -2.227 25.375 -13 1 98.19 262 VAL B N 1
ATOM 6340 C CA . VAL B 1 262 ? -1.555 24.312 -12.258 1 98.19 262 VAL B CA 1
ATOM 6341 C C . VAL B 1 262 ? -0.059 24.609 -12.172 1 98.19 262 VAL B C 1
ATOM 6343 O O . VAL B 1 262 ? 0.539 24.516 -11.094 1 98.19 262 VAL B O 1
ATOM 6346 N N . ALA B 1 263 ? 0.525 24.984 -13.273 1 97.75 263 ALA B N 1
ATOM 6347 C CA . ALA B 1 263 ? 1.951 25.297 -13.312 1 97.75 263 ALA B CA 1
ATOM 6348 C C . ALA B 1 263 ? 2.281 26.453 -12.383 1 97.75 263 ALA B C 1
ATOM 6350 O O . ALA B 1 263 ? 3.307 26.438 -11.695 1 97.75 263 ALA B O 1
ATOM 6351 N N . TYR B 1 264 ? 1.451 27.469 -12.406 1 97.38 264 TYR B N 1
ATOM 6352 C CA . TYR B 1 264 ? 1.634 28.641 -11.539 1 97.38 264 TYR B CA 1
ATOM 6353 C C . TYR B 1 264 ? 1.583 28.25 -10.07 1 97.38 264 TYR B C 1
ATOM 6355 O O . TYR B 1 264 ? 2.428 28.672 -9.281 1 97.38 264 TYR B O 1
ATOM 6363 N N . ARG B 1 265 ? 0.634 27.438 -9.703 1 97.94 265 ARG B N 1
ATOM 6364 C CA . ARG B 1 265 ? 0.508 26.953 -8.336 1 97.94 265 ARG B CA 1
ATOM 6365 C C . ARG B 1 265 ? 1.724 26.125 -7.93 1 97.94 265 ARG B C 1
ATOM 6367 O O . ARG B 1 265 ? 2.232 26.266 -6.816 1 97.94 265 ARG B O 1
ATOM 6374 N N . ARG B 1 266 ? 2.199 25.297 -8.836 1 97.88 266 ARG B N 1
ATOM 6375 C CA . ARG B 1 266 ? 3.385 24.484 -8.562 1 97.88 266 ARG B CA 1
ATOM 6376 C C . ARG B 1 266 ? 4.609 25.359 -8.344 1 97.88 266 ARG B C 1
ATOM 6378 O O . ARG B 1 266 ? 5.461 25.047 -7.504 1 97.88 266 ARG B O 1
ATOM 6385 N N . GLU B 1 267 ? 4.672 26.375 -9.07 1 96.25 267 GLU B N 1
ATOM 6386 C CA . GLU B 1 267 ? 5.781 27.312 -8.922 1 96.25 267 GLU B CA 1
ATOM 6387 C C . GLU B 1 267 ? 5.77 27.969 -7.535 1 96.25 267 GLU B C 1
ATOM 6389 O O . GLU B 1 267 ? 6.82 28.125 -6.91 1 96.25 267 GLU B O 1
ATOM 6394 N N . ILE B 1 268 ? 4.629 28.344 -7.098 1 96.5 268 ILE B N 1
ATOM 6395 C CA . ILE B 1 268 ? 4.488 28.938 -5.77 1 96.5 268 ILE B CA 1
ATOM 6396 C C . ILE B 1 268 ? 4.93 27.922 -4.711 1 96.5 268 ILE B C 1
ATOM 6398 O O . ILE B 1 268 ? 5.738 28.25 -3.838 1 96.5 268 ILE B O 1
ATOM 6402 N N . ASP B 1 269 ? 4.48 26.719 -4.875 1 97.31 269 ASP B N 1
ATOM 6403 C CA . ASP B 1 269 ? 4.816 25.703 -3.883 1 97.31 269 ASP B CA 1
ATOM 6404 C C . ASP B 1 269 ? 6.297 25.328 -3.959 1 97.31 269 ASP B C 1
ATOM 6406 O O . ASP B 1 269 ? 6.914 25 -2.941 1 97.31 269 ASP B O 1
ATOM 6410 N N . GLN B 1 270 ? 6.832 25.359 -5.188 1 96.69 270 GLN B N 1
ATOM 6411 C CA . GLN B 1 270 ? 8.266 25.172 -5.344 1 96.69 270 GLN B CA 1
ATOM 6412 C C . GLN B 1 270 ? 9.055 26.172 -4.508 1 96.69 270 GLN B C 1
ATOM 6414 O O . GLN B 1 270 ? 9.984 25.797 -3.791 1 96.69 270 GLN B O 1
ATOM 6419 N N . GLU B 1 271 ? 8.672 27.375 -4.52 1 94.31 271 GLU B N 1
ATOM 6420 C CA . GLU B 1 271 ? 9.375 28.438 -3.793 1 94.31 271 GLU B CA 1
ATOM 6421 C C . GLU B 1 271 ? 9.164 28.297 -2.287 1 94.31 271 GLU B C 1
ATOM 6423 O O . GLU B 1 271 ? 10.117 28.422 -1.513 1 94.31 271 GLU B O 1
ATOM 6428 N N . LEU B 1 272 ? 7.98 28.047 -1.893 1 94.81 272 LEU B N 1
ATOM 6429 C CA . LEU B 1 272 ? 7.672 27.922 -0.473 1 94.81 272 LEU B CA 1
ATOM 6430 C C . LEU B 1 272 ? 8.445 26.766 0.148 1 94.81 272 LEU B C 1
ATOM 6432 O O . LEU B 1 272 ? 9.078 26.922 1.194 1 94.81 272 LEU B O 1
ATOM 6436 N N . ASN B 1 273 ? 8.43 25.625 -0.54 1 96.75 273 ASN B N 1
ATOM 6437 C CA . ASN B 1 273 ? 9.016 24.406 0.017 1 96.75 273 ASN B CA 1
ATOM 6438 C C . ASN B 1 273 ? 10.547 24.469 -0.013 1 96.75 273 ASN B C 1
ATOM 6440 O O . ASN B 1 273 ? 11.211 23.797 0.776 1 96.75 273 ASN B O 1
ATOM 6444 N N . SER B 1 274 ? 11.086 25.266 -0.913 1 95.06 274 SER B N 1
ATOM 6445 C CA . SER B 1 274 ? 12.539 25.359 -1.042 1 95.06 274 SER B CA 1
ATOM 6446 C C . SER B 1 274 ? 13.148 26.062 0.162 1 95.06 274 SER B C 1
ATOM 6448 O O . SER B 1 274 ? 14.367 26.031 0.358 1 95.06 274 SER B O 1
ATOM 6450 N N . ARG B 1 275 ? 12.406 26.594 1.076 1 92.5 275 ARG B N 1
ATOM 6451 C CA . ARG B 1 275 ? 12.898 27.438 2.164 1 92.5 275 ARG B CA 1
ATOM 6452 C C . ARG B 1 275 ? 13.086 26.625 3.439 1 92.5 275 ARG B C 1
ATOM 6454 O O . ARG B 1 275 ? 13.609 27.125 4.434 1 92.5 275 ARG B O 1
ATOM 6461 N N . PHE B 1 276 ? 12.797 25.312 3.436 1 95.44 276 PHE B N 1
ATOM 6462 C CA . PHE B 1 276 ? 12.836 24.516 4.66 1 95.44 276 PHE B CA 1
ATOM 6463 C C . PHE B 1 276 ? 14.234 24.5 5.25 1 95.44 276 PHE B C 1
ATOM 6465 O O . PHE B 1 276 ? 14.406 24.562 6.469 1 95.44 276 PHE B O 1
ATOM 6472 N N . PRO B 1 277 ? 15.289 24.484 4.492 1 94.38 277 PRO B N 1
ATOM 6473 C CA . PRO B 1 277 ? 16.625 24.438 5.066 1 94.38 277 PRO B CA 1
ATOM 6474 C C . PRO B 1 277 ? 16.922 25.625 5.98 1 94.38 277 PRO B C 1
ATOM 6476 O O . PRO B 1 277 ? 17.844 25.562 6.809 1 94.38 277 PRO B O 1
ATOM 6479 N N . ASN B 1 278 ? 16.125 26.703 5.875 1 94.5 278 ASN B N 1
ATOM 6480 C CA . ASN B 1 278 ? 16.297 27.875 6.727 1 94.5 278 ASN B CA 1
ATOM 6481 C C . ASN B 1 278 ? 16.062 27.531 8.195 1 94.5 278 ASN B C 1
ATOM 6483 O O . ASN B 1 278 ? 16.438 28.312 9.086 1 94.5 278 ASN B O 1
ATOM 6487 N N . PHE B 1 279 ? 15.516 26.359 8.477 1 96.31 279 PHE B N 1
ATOM 6488 C CA . PHE B 1 279 ? 15.109 26.031 9.844 1 96.31 279 PHE B CA 1
ATOM 6489 C C . PHE B 1 279 ? 16.172 25.172 10.531 1 96.31 279 PHE B C 1
ATOM 6491 O O . PHE B 1 279 ? 16.031 24.859 11.711 1 96.31 279 PHE B O 1
ATOM 6498 N N . TYR B 1 280 ? 17.234 24.766 9.875 1 97.38 280 TYR B N 1
ATOM 6499 C CA . TYR B 1 280 ? 18.312 24.031 10.523 1 97.38 280 TYR B CA 1
ATOM 6500 C C . TYR B 1 280 ? 19.219 24.984 11.305 1 97.38 280 TYR B C 1
ATOM 6502 O O . TYR B 1 280 ? 19.781 25.922 10.734 1 97.38 280 TYR B O 1
ATOM 6510 N N . LYS B 1 281 ? 19.375 24.688 12.547 1 96.88 281 LYS B N 1
ATOM 6511 C CA . LYS B 1 281 ? 20.234 25.5 13.406 1 96.88 281 LYS B CA 1
ATOM 6512 C C . LYS B 1 281 ? 21.656 25.562 12.852 1 96.88 281 LYS B C 1
ATOM 6514 O O . LYS B 1 281 ? 22.172 24.578 12.336 1 96.88 281 LYS B O 1
ATOM 6519 N N . ASN B 1 282 ? 22.234 26.766 12.914 1 95.62 282 ASN B N 1
ATOM 6520 C CA . ASN B 1 282 ? 23.641 27 12.617 1 95.62 282 ASN B CA 1
ATOM 6521 C C . ASN B 1 282 ? 23.969 26.719 11.156 1 95.62 282 ASN B C 1
ATOM 6523 O O . ASN B 1 282 ? 25.125 26.516 10.805 1 95.62 282 ASN B O 1
ATOM 6527 N N . SER B 1 283 ? 22.984 26.578 10.312 1 96.31 283 SER B N 1
ATOM 6528 C CA . SER B 1 283 ? 23.219 26.375 8.891 1 96.31 283 SER B CA 1
ATOM 6529 C C . SER B 1 283 ? 23.469 27.688 8.172 1 96.31 283 SER B C 1
ATOM 6531 O O . SER B 1 283 ? 23.094 28.75 8.664 1 96.31 283 SER B O 1
ATOM 6533 N N . PRO B 1 284 ? 24.141 27.562 7.023 1 96.56 284 PRO B N 1
ATOM 6534 C CA . PRO B 1 284 ? 24.312 28.766 6.219 1 96.56 284 PRO B CA 1
ATOM 6535 C C . PRO B 1 284 ? 22.969 29.391 5.812 1 96.56 284 PRO B C 1
ATOM 6537 O O . PRO B 1 284 ? 22.844 30.625 5.805 1 96.56 284 PRO B O 1
ATOM 6540 N N . ALA B 1 285 ? 22.031 28.578 5.547 1 95.31 285 ALA B N 1
ATOM 6541 C CA . ALA B 1 285 ? 20.719 29.078 5.164 1 95.31 285 ALA B CA 1
ATOM 6542 C C . ALA B 1 285 ? 20.062 29.844 6.312 1 95.31 285 ALA B C 1
ATOM 6544 O O . ALA B 1 285 ? 19.438 30.891 6.098 1 95.31 285 ALA B O 1
ATOM 6545 N N . GLN B 1 286 ? 20.188 29.344 7.531 1 95.81 286 GLN B N 1
ATOM 6546 C CA . GLN B 1 286 ? 19.641 30 8.719 1 95.81 286 GLN B CA 1
ATOM 6547 C C . GLN B 1 286 ? 20.312 31.359 8.961 1 95.81 286 GLN B C 1
ATOM 6549 O O . GLN B 1 286 ? 19.641 32.344 9.273 1 95.81 286 GLN B O 1
ATOM 6554 N N . LYS B 1 287 ? 21.594 31.406 8.82 1 96.31 287 LYS B N 1
ATOM 6555 C CA . LYS B 1 287 ? 22.344 32.625 9.008 1 96.31 287 LYS B CA 1
ATOM 6556 C C . LYS B 1 287 ? 21.938 33.688 7.988 1 96.31 287 LYS B C 1
ATOM 6558 O O . LYS B 1 287 ? 21.734 34.875 8.336 1 96.31 287 LYS B O 1
ATOM 6563 N N . MET B 1 288 ? 21.828 33.25 6.805 1 95.44 288 MET B N 1
ATOM 6564 C CA . MET B 1 288 ? 21.438 34.156 5.734 1 95.44 288 MET B CA 1
ATOM 6565 C C . MET B 1 288 ? 20.016 34.688 5.969 1 95.44 288 MET B C 1
ATOM 6567 O O . MET B 1 288 ? 19.75 35.875 5.773 1 95.44 288 MET B O 1
ATOM 6571 N N . SER B 1 289 ? 19.156 33.812 6.324 1 93.38 289 SER B N 1
ATOM 6572 C CA . SER B 1 289 ? 17.781 34.219 6.602 1 93.38 289 SER B CA 1
ATOM 6573 C C . SER B 1 289 ? 17.703 35.219 7.73 1 93.38 289 SER B C 1
ATOM 6575 O O . SER B 1 289 ? 16.984 36.219 7.625 1 93.38 289 SER B O 1
ATOM 6577 N N . ARG B 1 290 ? 18.406 34.969 8.773 1 94.62 290 ARG B N 1
ATOM 6578 C CA . ARG B 1 290 ? 18.422 35.906 9.898 1 94.62 290 ARG B CA 1
ATOM 6579 C C . ARG B 1 290 ? 18.938 37.281 9.469 1 94.62 290 ARG B C 1
ATOM 6581 O O . ARG B 1 290 ? 18.344 38.312 9.82 1 94.62 290 ARG B O 1
ATOM 6588 N N . GLU B 1 291 ? 19.984 37.281 8.719 1 95.69 291 GLU B N 1
ATOM 6589 C CA . GLU B 1 291 ? 20.547 38.531 8.25 1 95.69 291 GLU B CA 1
ATOM 6590 C C . GLU B 1 291 ? 19.547 39.312 7.398 1 95.69 291 GLU B C 1
ATOM 6592 O O . GLU B 1 291 ? 19.391 40.531 7.574 1 95.69 291 GLU B O 1
ATOM 6597 N N . ILE B 1 292 ? 18.922 38.625 6.551 1 93 292 ILE B N 1
ATOM 6598 C CA . ILE B 1 292 ? 17.984 39.25 5.633 1 93 292 ILE B CA 1
ATOM 6599 C C . ILE B 1 292 ? 16.797 39.844 6.414 1 93 292 ILE B C 1
ATOM 6601 O O . ILE B 1 292 ? 16.422 41 6.215 1 93 292 ILE B O 1
ATOM 6605 N N . VAL B 1 293 ? 16.25 39.094 7.309 1 94.12 293 VAL B N 1
ATOM 6606 C CA . VAL B 1 293 ? 15.062 39.5 8.055 1 94.12 293 VAL B CA 1
ATOM 6607 C C . VAL B 1 293 ? 15.422 40.656 9.008 1 94.12 293 VAL B C 1
ATOM 6609 O O . VAL B 1 293 ? 14.695 41.625 9.125 1 94.12 293 VAL B O 1
ATOM 6612 N N . GLU B 1 294 ? 16.547 40.5 9.648 1 95.81 294 GLU B N 1
ATOM 6613 C CA . GLU B 1 294 ? 16.984 41.531 10.578 1 95.81 294 GLU B CA 1
ATOM 6614 C C . GLU B 1 294 ? 17.25 42.844 9.859 1 95.81 294 GLU B C 1
ATOM 6616 O O . GLU B 1 294 ? 16.812 43.906 10.32 1 95.81 294 GLU B O 1
ATOM 6621 N N . LYS B 1 295 ? 17.969 42.75 8.75 1 95.75 295 LYS B N 1
ATOM 6622 C CA . LYS B 1 295 ? 18.234 43.938 7.961 1 95.75 295 LYS B CA 1
ATOM 6623 C C . LYS B 1 295 ? 16.938 44.594 7.504 1 95.75 295 LYS B C 1
ATOM 6625 O O . LYS B 1 295 ? 16.812 45.844 7.551 1 95.75 295 LYS B O 1
ATOM 6630 N N . SER B 1 296 ? 16.094 43.844 7.059 1 93.5 296 SER B N 1
ATOM 6631 C CA . SER B 1 296 ? 14.797 44.375 6.609 1 93.5 296 SER B CA 1
ATOM 6632 C C . SER B 1 296 ? 14.047 45.031 7.746 1 93.5 296 SER B C 1
ATOM 6634 O O . SER B 1 296 ? 13.5 46.125 7.574 1 93.5 296 SER B O 1
ATOM 6636 N N . MET B 1 297 ? 13.984 44.438 8.922 1 95.94 297 MET B N 1
ATOM 6637 C CA . MET B 1 297 ? 13.297 45 10.078 1 95.94 297 MET B CA 1
ATOM 6638 C C . MET B 1 297 ? 13.945 46.312 10.5 1 95.94 297 MET B C 1
ATOM 6640 O O . MET B 1 297 ? 13.25 47.312 10.75 1 95.94 297 MET B O 1
ATOM 6644 N N . ARG B 1 298 ? 15.25 46.344 10.531 1 96.12 298 ARG B N 1
ATOM 6645 C CA . ARG B 1 298 ? 15.961 47.562 10.93 1 96.12 298 ARG B CA 1
ATOM 6646 C C . ARG B 1 298 ? 15.688 48.688 9.953 1 96.12 298 ARG B C 1
ATOM 6648 O O . ARG B 1 298 ? 15.516 49.844 10.367 1 96.12 298 ARG B O 1
ATOM 6655 N N . LYS B 1 299 ? 15.656 48.312 8.703 1 95.38 299 LYS B N 1
ATOM 6656 C CA . LYS B 1 299 ? 15.359 49.312 7.684 1 95.38 299 LYS B CA 1
ATOM 6657 C C . LYS B 1 299 ? 13.945 49.875 7.855 1 95.38 299 LYS B C 1
ATOM 6659 O O . LYS B 1 299 ? 13.734 51.094 7.77 1 95.38 299 LYS B O 1
ATOM 6664 N N . GLN B 1 300 ? 13.008 49.094 8.094 1 94 300 GLN B N 1
ATOM 6665 C CA . GLN B 1 300 ? 11.617 49.5 8.219 1 94 300 GLN B CA 1
ATOM 6666 C C . GLN B 1 300 ? 11.375 50.25 9.516 1 94 300 GLN B C 1
ATOM 6668 O O . GLN B 1 300 ? 10.477 51.094 9.594 1 94 300 GLN B O 1
ATOM 6673 N N . LEU B 1 301 ? 12.211 50 10.523 1 96.38 301 LEU B N 1
ATOM 6674 C CA . LEU B 1 301 ? 12.07 50.625 11.828 1 96.38 301 LEU B CA 1
ATOM 6675 C C . LEU B 1 301 ? 13 51.844 11.938 1 96.38 301 LEU B C 1
ATOM 6677 O O . LEU B 1 301 ? 13.305 52.281 13.047 1 96.38 301 LEU B O 1
ATOM 6681 N N . ALA B 1 302 ? 13.414 52.406 10.867 1 94.81 302 ALA B N 1
ATOM 6682 C CA . ALA B 1 302 ? 14.484 53.406 10.836 1 94.81 302 ALA B CA 1
ATOM 6683 C C . ALA B 1 302 ? 14.062 54.656 11.57 1 94.81 302 ALA B C 1
ATOM 6685 O O . ALA B 1 302 ? 14.906 55.375 12.117 1 94.81 302 ALA B O 1
ATOM 6686 N N . LYS B 1 303 ? 12.797 55 11.586 1 95.56 303 LYS B N 1
ATOM 6687 C CA . LYS B 1 303 ? 12.328 56.25 12.188 1 95.56 303 LYS B CA 1
ATOM 6688 C C . LYS B 1 303 ? 12.102 56.062 13.688 1 95.56 303 LYS B C 1
ATOM 6690 O O . LYS B 1 303 ? 11.891 57.062 14.406 1 95.56 303 LYS B O 1
ATOM 6695 N N . MET B 1 304 ? 12.195 54.875 14.141 1 95.44 304 MET B N 1
ATOM 6696 C CA . MET B 1 304 ? 11.898 54.562 15.539 1 95.44 304 MET B CA 1
ATOM 6697 C C . MET B 1 304 ? 13.07 54.969 16.438 1 95.44 304 MET B C 1
ATOM 6699 O O . MET B 1 304 ? 14.211 55 15.992 1 95.44 304 MET B O 1
ATOM 6703 N N . ASP B 1 305 ? 12.781 55.188 17.734 1 94.75 305 ASP B N 1
ATOM 6704 C CA . ASP B 1 305 ? 13.828 55.344 18.734 1 94.75 305 ASP B CA 1
ATOM 6705 C C . ASP B 1 305 ? 14.773 54.125 18.734 1 94.75 305 ASP B C 1
ATOM 6707 O O . ASP B 1 305 ? 14.32 53 18.781 1 94.75 305 ASP B O 1
ATOM 6711 N N . PRO B 1 306 ? 16 54.406 18.641 1 95.44 306 PRO B N 1
ATOM 6712 C CA . PRO B 1 306 ? 16.969 53.312 18.531 1 95.44 306 PRO B CA 1
ATOM 6713 C C . PRO B 1 306 ? 16.875 52.312 19.672 1 95.44 306 PRO B C 1
ATOM 6715 O O . PRO B 1 306 ? 17 51.094 19.453 1 95.44 306 PRO B O 1
ATOM 6718 N N . ALA B 1 307 ? 16.656 52.812 20.812 1 94.75 307 ALA B N 1
ATOM 6719 C CA . ALA B 1 307 ? 16.562 51.906 21.953 1 94.75 307 ALA B CA 1
ATOM 6720 C C . ALA B 1 307 ? 15.352 51 21.828 1 94.75 307 ALA B C 1
ATOM 6722 O O . ALA B 1 307 ? 15.43 49.812 22.141 1 94.75 307 ALA B O 1
ATOM 6723 N N . LEU B 1 308 ? 14.281 51.531 21.469 1 94.44 308 LEU B N 1
ATOM 6724 C CA . LEU B 1 308 ? 13.062 50.75 21.281 1 94.44 308 LEU B CA 1
ATOM 6725 C C . LEU B 1 308 ? 13.211 49.781 20.109 1 94.44 308 LEU B C 1
ATOM 6727 O O . LEU B 1 308 ? 12.734 48.656 20.156 1 94.44 308 LEU B O 1
ATOM 6731 N N . ARG B 1 309 ? 13.859 50.219 19.047 1 95.94 309 ARG B N 1
ATOM 6732 C CA . ARG B 1 309 ? 14.125 49.375 17.891 1 95.94 309 ARG B CA 1
ATOM 6733 C C . ARG B 1 309 ? 14.883 48.125 18.281 1 95.94 309 ARG B C 1
ATOM 6735 O O . ARG B 1 309 ? 14.523 47 17.875 1 95.94 309 ARG B O 1
ATOM 6742 N N . GLU B 1 310 ? 15.938 48.25 19.078 1 95.56 310 GLU B N 1
ATOM 6743 C CA . GLU B 1 310 ? 16.75 47.094 19.484 1 95.56 310 GLU B CA 1
ATOM 6744 C C . GLU B 1 310 ? 15.922 46.125 20.297 1 95.56 310 GLU B C 1
ATOM 6746 O O . GLU B 1 310 ? 16.141 44.906 20.234 1 95.56 310 GLU B O 1
ATOM 6751 N N . GLN B 1 311 ? 14.945 46.656 21.016 1 94.06 311 GLN B N 1
ATOM 6752 C CA . GLN B 1 311 ? 14.102 45.781 21.828 1 94.06 311 GLN B CA 1
ATOM 6753 C C . GLN B 1 311 ? 13.133 44.969 20.969 1 94.06 311 GLN B C 1
ATOM 6755 O O . GLN B 1 311 ? 12.602 43.969 21.406 1 94.06 311 GLN B O 1
ATOM 6760 N N . LEU B 1 312 ? 12.914 45.469 19.797 1 95.12 312 LEU B N 1
ATOM 6761 C CA . LEU B 1 312 ? 11.953 44.812 18.922 1 95.12 312 LEU B CA 1
ATOM 6762 C C . LEU B 1 312 ? 12.641 43.781 18.031 1 95.12 312 LEU B C 1
ATOM 6764 O O . LEU B 1 312 ? 11.977 42.969 17.359 1 95.12 312 LEU B O 1
ATOM 6768 N N . ILE B 1 313 ? 13.969 43.781 17.984 1 95.44 313 ILE B N 1
ATOM 6769 C CA . ILE B 1 313 ? 14.719 42.781 17.219 1 95.44 313 ILE B CA 1
ATOM 6770 C C . ILE B 1 313 ? 14.961 41.531 18.062 1 95.44 313 ILE B C 1
ATOM 6772 O O . ILE B 1 313 ? 15.602 41.594 19.109 1 95.44 313 ILE B O 1
ATOM 6776 N N . PRO B 1 314 ? 14.469 40.406 17.594 1 94.56 314 PRO B N 1
ATOM 6777 C CA . PRO B 1 314 ? 14.633 39.188 18.391 1 94.56 314 PRO B CA 1
ATOM 6778 C C . PRO B 1 314 ? 16.094 38.75 18.547 1 94.56 314 PRO B C 1
ATOM 6780 O O . PRO B 1 314 ? 16.922 39.094 17.703 1 94.56 314 PRO B O 1
ATOM 6783 N N . ASP B 1 315 ? 16.359 37.969 19.594 1 92.81 315 ASP B N 1
ATOM 6784 C CA . ASP B 1 315 ? 17.703 37.406 19.812 1 92.81 315 ASP B CA 1
ATOM 6785 C C . ASP B 1 315 ? 17.703 35.906 19.672 1 92.81 315 ASP B C 1
ATOM 6787 O O . ASP B 1 315 ? 18.641 35.219 20.125 1 92.81 315 ASP B O 1
ATOM 6791 N N . PHE B 1 316 ? 16.641 35.375 19.234 1 93.31 316 PHE B N 1
ATOM 6792 C CA . PHE B 1 316 ? 16.547 33.938 18.969 1 93.31 316 PHE B CA 1
ATOM 6793 C C . PHE B 1 316 ? 16.516 33.688 17.469 1 93.31 316 PHE B C 1
ATOM 6795 O O . PHE B 1 316 ? 16.422 34.625 16.656 1 93.31 316 PHE B O 1
ATOM 6802 N N . ASP B 1 317 ? 16.594 32.438 17.047 1 94.06 317 ASP B N 1
ATOM 6803 C CA . ASP B 1 317 ? 16.703 32.062 15.648 1 94.06 317 ASP B CA 1
ATOM 6804 C C . ASP B 1 317 ? 15.391 32.344 14.906 1 94.06 317 ASP B C 1
ATOM 6806 O O . ASP B 1 317 ? 14.305 32.219 15.484 1 94.06 317 ASP B O 1
ATOM 6810 N N . VAL B 1 318 ? 15.586 32.719 13.633 1 93.56 318 VAL B N 1
ATOM 6811 C CA . VAL B 1 318 ? 14.422 32.781 12.758 1 93.56 318 VAL B CA 1
ATOM 6812 C C . VAL B 1 318 ? 13.781 31.391 12.648 1 93.56 318 VAL B C 1
ATOM 6814 O O . VAL B 1 318 ? 14.469 30.406 12.367 1 93.56 318 VAL B O 1
ATOM 6817 N N . GLY B 1 319 ? 12.547 31.312 12.961 1 92.56 319 GLY B N 1
ATOM 6818 C CA . GLY B 1 319 ? 11.859 30.047 12.883 1 92.56 319 GLY B CA 1
ATOM 6819 C C . GLY B 1 319 ? 11.555 29.438 14.242 1 92.56 319 GLY B C 1
ATOM 6820 O O . GLY B 1 319 ? 10.766 28.5 14.344 1 92.56 319 GLY B O 1
ATOM 6821 N N . CYS B 1 320 ? 12.18 29.969 15.312 1 92.94 320 CYS B N 1
ATOM 6822 C CA . CYS B 1 320 ? 11.859 29.5 16.656 1 92.94 320 CYS B CA 1
ATOM 6823 C C . CYS B 1 320 ? 10.375 29.672 16.953 1 92.94 320 CYS B C 1
ATOM 6825 O O . CYS B 1 320 ? 9.781 28.859 17.656 1 92.94 320 CYS B O 1
ATOM 6827 N N . ARG B 1 321 ? 9.812 30.688 16.453 1 89.12 321 ARG B N 1
ATOM 6828 C CA . ARG B 1 321 ? 8.375 30.938 16.375 1 89.12 321 ARG B CA 1
ATOM 6829 C C . ARG B 1 321 ? 7.945 31.219 14.945 1 89.12 321 ARG B C 1
ATOM 6831 O O . ARG B 1 321 ? 8.789 31.406 14.062 1 89.12 321 ARG B O 1
ATOM 6838 N N . ARG B 1 322 ? 6.715 31.156 14.766 1 85.31 322 ARG B N 1
ATOM 6839 C CA . ARG B 1 322 ? 6.223 31.375 13.414 1 85.31 322 ARG B CA 1
ATOM 6840 C C . ARG B 1 322 ? 6.695 32.719 12.867 1 85.31 322 ARG B C 1
ATOM 6842 O O . ARG B 1 322 ? 6.57 33.75 13.547 1 85.31 322 ARG B O 1
ATOM 6849 N N . VAL B 1 323 ? 7.332 32.656 11.711 1 81.38 323 VAL B N 1
ATOM 6850 C CA . VAL B 1 323 ? 7.711 33.875 11.016 1 81.38 323 VAL B CA 1
ATOM 6851 C C . VAL B 1 323 ? 6.508 34.438 10.266 1 81.38 323 VAL B C 1
ATOM 6853 O O . VAL B 1 323 ? 5.863 33.719 9.484 1 81.38 323 VAL B O 1
ATOM 6856 N N . THR B 1 324 ? 6.141 35.656 10.555 1 82.12 324 THR B N 1
ATOM 6857 C CA . THR B 1 324 ? 4.945 36.219 9.945 1 82.12 324 THR B CA 1
ATOM 6858 C C . THR B 1 324 ? 5.316 37.375 9.016 1 82.12 324 THR B C 1
ATOM 6860 O O . THR B 1 324 ? 6.027 38.312 9.422 1 82.12 324 THR B O 1
ATOM 6863 N N . PRO B 1 325 ? 4.816 37.188 7.801 1 83.12 325 PRO B N 1
ATOM 6864 C CA . PRO B 1 325 ? 4.902 38.406 6.988 1 83.12 325 PRO B CA 1
ATOM 6865 C C . PRO B 1 325 ? 4.043 39.531 7.535 1 83.12 325 PRO B C 1
ATOM 6867 O O . PRO B 1 325 ? 2.916 39.312 7.98 1 83.12 325 PRO B O 1
ATOM 6870 N N . GLY B 1 326 ? 4.609 40.688 7.797 1 86.25 326 GLY B N 1
ATOM 6871 C CA . GLY B 1 326 ? 3.877 41.781 8.422 1 86.25 326 GLY B CA 1
ATOM 6872 C C . GLY B 1 326 ? 3.932 43.062 7.621 1 86.25 326 GLY B C 1
ATOM 6873 O O . GLY B 1 326 ? 4.617 44.031 8.008 1 86.25 326 GLY B O 1
ATOM 6874 N N . GLU B 1 327 ? 3.127 43.031 6.598 1 84.69 327 GLU B N 1
ATOM 6875 C CA . GLU B 1 327 ? 3.072 44.219 5.785 1 84.69 327 GLU B CA 1
ATOM 6876 C C . GLU B 1 327 ? 2.471 45.406 6.57 1 84.69 327 GLU B C 1
ATOM 6878 O O . GLU B 1 327 ? 1.373 45.281 7.117 1 84.69 327 GLU B O 1
ATOM 6883 N N . GLY B 1 328 ? 3.248 46.438 6.637 1 91.5 328 GLY B N 1
ATOM 6884 C CA . GLY B 1 328 ? 2.756 47.656 7.246 1 91.5 328 GLY B CA 1
ATOM 6885 C C . GLY B 1 328 ? 2.863 47.656 8.758 1 91.5 328 GLY B C 1
ATOM 6886 O O . GLY B 1 328 ? 2.709 48.688 9.398 1 91.5 328 GLY B O 1
ATOM 6887 N N . TYR B 1 329 ? 3.193 46.562 9.406 1 95 329 TYR B N 1
ATOM 6888 C CA . TYR B 1 329 ? 3.189 46.438 10.859 1 95 329 TYR B CA 1
ATOM 6889 C C . TYR B 1 329 ? 4.285 47.281 11.477 1 95 329 TYR B C 1
ATOM 6891 O O . TYR B 1 329 ? 4.012 48.125 12.352 1 95 329 TYR B O 1
ATOM 6899 N N . LEU B 1 330 ? 5.48 47.156 11 1 95.69 330 LEU B N 1
ATOM 6900 C CA . LEU B 1 330 ? 6.609 47.875 11.562 1 95.69 330 LEU B CA 1
ATOM 6901 C C . LEU B 1 330 ? 6.461 49.375 11.305 1 95.69 330 LEU B C 1
ATOM 6903 O O . LEU B 1 330 ? 6.812 50.188 12.164 1 95.69 330 LEU B O 1
ATOM 6907 N N . GLU B 1 331 ? 5.922 49.719 10.172 1 95.25 331 GLU B N 1
ATOM 6908 C CA . GLU B 1 331 ? 5.648 51.125 9.859 1 95.25 331 GLU B CA 1
ATOM 6909 C C . GLU B 1 331 ? 4.578 51.688 10.789 1 95.25 331 GLU B C 1
ATOM 6911 O O . GLU B 1 331 ? 4.707 52.812 11.273 1 95.25 331 GLU B O 1
ATOM 6916 N N . ALA B 1 332 ? 3.588 50.875 11.031 1 97 332 ALA B N 1
ATOM 6917 C CA . ALA B 1 332 ? 2.488 51.312 11.891 1 97 332 ALA B CA 1
ATOM 6918 C C . ALA B 1 332 ? 2.975 51.594 13.305 1 97 332 ALA B C 1
ATOM 6920 O O . ALA B 1 332 ? 2.484 52.531 13.969 1 97 332 ALA B O 1
ATOM 6921 N N . LEU B 1 333 ? 3.92 50.875 13.797 1 97.31 333 LEU B N 1
ATOM 6922 C CA . LEU B 1 333 ? 4.438 51.031 15.148 1 97.31 333 LEU B CA 1
ATOM 6923 C C . LEU B 1 333 ? 5.098 52.375 15.352 1 97.31 333 LEU B C 1
ATOM 6925 O O . LEU B 1 333 ? 5.336 52.812 16.484 1 97.31 333 LEU B O 1
ATOM 6929 N N . GLN B 1 334 ? 5.383 53.062 14.227 1 97.5 334 GLN B N 1
ATOM 6930 C CA . GLN B 1 334 ? 6.164 54.281 14.297 1 97.5 334 GLN B CA 1
ATOM 6931 C C . GLN B 1 334 ? 5.281 55.531 14.094 1 97.5 334 GLN B C 1
ATOM 6933 O O . GLN B 1 334 ? 5.77 56.656 14.109 1 97.5 334 GLN B O 1
ATOM 6938 N N . GLU B 1 335 ? 4.031 55.344 13.875 1 97.75 335 GLU B N 1
ATOM 6939 C CA . GLU B 1 335 ? 3.113 56.469 13.648 1 97.75 335 GLU B CA 1
ATOM 6940 C C . GLU B 1 335 ? 2.871 57.25 14.93 1 97.75 335 GLU B C 1
ATOM 6942 O O . GLU B 1 335 ? 2.971 56.688 16.031 1 97.75 335 GLU B O 1
ATOM 6947 N N . ASP B 1 336 ? 2.467 58.406 14.852 1 97.31 336 ASP B N 1
ATOM 6948 C CA . ASP B 1 336 ? 2.365 59.344 15.969 1 97.31 336 ASP B CA 1
ATOM 6949 C C . ASP B 1 336 ? 1.296 58.906 16.969 1 97.31 336 ASP B C 1
ATOM 6951 O O . ASP B 1 336 ? 1.396 59.188 18.156 1 97.31 336 ASP B O 1
ATOM 6955 N N . ASN B 1 337 ? 0.334 58.25 16.422 1 98.31 337 ASN B N 1
ATOM 6956 C CA . ASN B 1 337 ? -0.768 57.875 17.297 1 98.31 337 ASN B CA 1
ATOM 6957 C C . ASN B 1 337 ? -0.586 56.469 17.859 1 98.31 337 ASN B C 1
ATOM 6959 O O . ASN B 1 337 ? -1.541 55.875 18.359 1 98.31 337 ASN B O 1
ATOM 6963 N N . VAL B 1 338 ? 0.592 55.938 17.781 1 98.38 338 VAL B N 1
ATOM 6964 C CA . VAL B 1 338 ? 0.837 54.562 18.266 1 98.38 338 VAL B CA 1
ATOM 6965 C C . VAL B 1 338 ? 1.905 54.594 19.344 1 98.38 338 VAL B C 1
ATOM 6967 O O . VAL B 1 338 ? 2.906 55.312 19.234 1 98.38 338 VAL B O 1
ATOM 6970 N N . GLU B 1 339 ? 1.704 53.875 20.406 1 97.81 339 GLU B N 1
ATOM 6971 C CA . GLU B 1 339 ? 2.707 53.625 21.438 1 97.81 339 GLU B CA 1
ATOM 6972 C C . GLU B 1 339 ? 2.977 52.125 21.594 1 97.81 339 GLU B C 1
ATOM 6974 O O . GLU B 1 339 ? 2.041 51.344 21.688 1 97.81 339 GLU B O 1
ATOM 6979 N N . VAL B 1 340 ? 4.23 51.781 21.594 1 97.5 340 VAL B N 1
ATOM 6980 C CA . VAL B 1 340 ? 4.641 50.406 21.781 1 97.5 340 VAL B CA 1
ATOM 6981 C C . VAL B 1 340 ? 5.082 50.188 23.219 1 97.5 340 VAL B C 1
ATOM 6983 O O . VAL B 1 340 ? 5.965 50.906 23.719 1 97.5 340 VAL B O 1
ATOM 6986 N N . VAL B 1 341 ? 4.477 49.219 23.844 1 96.62 341 VAL B N 1
ATOM 6987 C CA . VAL B 1 341 ? 4.789 48.938 25.25 1 96.62 341 VAL B CA 1
ATOM 6988 C C . VAL B 1 341 ? 5.363 47.531 25.359 1 96.62 341 VAL B C 1
ATOM 6990 O O . VAL B 1 341 ? 4.742 46.562 24.922 1 96.62 341 VAL B O 1
ATOM 6993 N N . ARG B 1 342 ? 6.473 47.406 25.984 1 94.19 342 ARG B N 1
ATOM 6994 C CA . ARG B 1 342 ? 7.156 46.094 26.094 1 94.19 342 ARG B CA 1
ATOM 6995 C C . ARG B 1 342 ? 7.078 45.562 27.531 1 94.19 342 ARG B C 1
ATOM 6997 O O . ARG B 1 342 ? 7.457 44.438 27.781 1 94.19 342 ARG B O 1
ATOM 7004 N N . THR B 1 343 ? 6.555 46.375 28.375 1 91.88 343 THR B N 1
ATOM 7005 C CA . THR B 1 343 ? 6.445 45.969 29.781 1 91.88 343 THR B CA 1
ATOM 7006 C C . THR B 1 343 ? 5.195 45.125 30 1 91.88 343 THR B C 1
ATOM 7008 O O . THR B 1 343 ? 4.207 45.281 29.281 1 91.88 343 THR B O 1
ATOM 7011 N N . SER B 1 344 ? 5.227 44.375 31.062 1 93.12 344 SER B N 1
ATOM 7012 C CA . SER B 1 344 ? 4.121 43.469 31.375 1 93.12 344 SER B CA 1
ATOM 7013 C C . SER B 1 344 ? 2.912 44.25 31.891 1 93.12 344 SER B C 1
ATOM 7015 O O . SER B 1 344 ? 3.061 45.281 32.531 1 93.12 344 SER B O 1
ATOM 7017 N N . ILE B 1 345 ? 1.804 43.656 31.578 1 96.19 345 ILE B N 1
ATOM 7018 C CA . ILE B 1 345 ? 0.548 44.188 32.094 1 96.19 345 ILE B CA 1
ATOM 7019 C C . ILE B 1 345 ? 0.322 43.688 33.5 1 96.19 345 ILE B C 1
ATOM 7021 O O . ILE B 1 345 ? 0.387 42.469 33.781 1 96.19 345 ILE B O 1
ATOM 7025 N N . GLN B 1 346 ? 0.113 44.594 34.344 1 96.75 346 GLN B N 1
ATOM 7026 C CA . GLN B 1 346 ? -0.167 44.219 35.75 1 96.75 346 GLN B CA 1
ATOM 7027 C C . GLN B 1 346 ? -1.642 43.875 35.938 1 96.75 346 GLN B C 1
ATOM 7029 O O . GLN B 1 346 ? -1.974 42.875 36.562 1 96.75 346 GLN B O 1
ATOM 7034 N N . GLU B 1 347 ? -2.449 44.719 35.438 1 97.88 347 GLU B N 1
ATOM 7035 C CA . GLU B 1 347 ? -3.885 44.5 35.594 1 97.88 347 GLU B CA 1
ATOM 7036 C C . GLU B 1 347 ? -4.676 45.344 34.594 1 97.88 347 GLU B C 1
ATOM 7038 O O . GLU B 1 347 ? -4.129 46.25 33.969 1 97.88 347 GLU B O 1
ATOM 7043 N N . ILE B 1 348 ? -5.859 44.938 34.406 1 98.12 348 ILE B N 1
ATOM 7044 C CA . ILE B 1 348 ? -6.828 45.719 33.625 1 98.12 348 ILE B CA 1
ATOM 7045 C C . ILE B 1 348 ? -7.875 46.312 34.562 1 98.12 348 ILE B C 1
ATOM 7047 O O . ILE B 1 348 ? -8.367 45.625 35.469 1 98.12 348 ILE B O 1
ATOM 7051 N N . THR B 1 349 ? -8.164 47.562 34.406 1 97.5 349 THR B N 1
ATOM 7052 C CA . THR B 1 349 ? -9.18 48.281 35.188 1 97.5 349 THR B CA 1
ATOM 7053 C C . THR B 1 349 ? -10.367 48.656 34.281 1 97.5 349 THR B C 1
ATOM 7055 O O . THR B 1 349 ? -10.328 48.438 33.062 1 97.5 349 THR B O 1
ATOM 7058 N N . PRO B 1 350 ? -11.43 49.156 34.875 1 97.62 350 PRO B N 1
ATOM 7059 C CA . PRO B 1 350 ? -12.562 49.594 34.062 1 97.62 350 PRO B CA 1
ATOM 7060 C C . PRO B 1 350 ? -12.164 50.656 33.031 1 97.62 350 PRO B C 1
ATOM 7062 O O . PRO B 1 350 ? -12.812 50.781 31.984 1 97.62 350 PRO B O 1
ATOM 7065 N N . ASP B 1 351 ? -11.047 51.281 33.312 1 97 351 ASP B N 1
ATOM 7066 C CA . ASP B 1 351 ? -10.641 52.375 32.438 1 97 351 ASP B CA 1
ATOM 7067 C C . ASP B 1 351 ? -9.656 51.906 31.375 1 97 351 ASP B C 1
ATOM 7069 O O . ASP B 1 351 ? -9.477 52.562 30.359 1 97 351 ASP B O 1
ATOM 7073 N N . GLY B 1 352 ? -8.922 50.906 31.766 1 97.81 352 GLY B N 1
ATOM 7074 C CA . GLY B 1 352 ? -7.953 50.5 30.766 1 97.81 352 GLY B CA 1
ATOM 7075 C C . GLY B 1 352 ? -6.879 49.562 31.328 1 97.81 352 GLY B C 1
ATOM 7076 O O . GLY B 1 352 ? -7.16 48.75 32.188 1 97.81 352 GLY B O 1
ATOM 7077 N N . VAL B 1 353 ? -5.629 49.656 30.812 1 98.25 353 VAL B N 1
ATOM 7078 C CA . VAL B 1 353 ? -4.527 48.75 31.109 1 98.25 353 VAL B CA 1
ATOM 7079 C C . VAL B 1 353 ? -3.531 49.406 32.031 1 98.25 353 VAL B C 1
ATOM 7081 O O . VAL B 1 353 ? -3.184 50.594 31.859 1 98.25 353 VAL B O 1
ATOM 7084 N N . VAL B 1 354 ? -3.109 48.688 33 1 98.12 354 VAL B N 1
ATOM 7085 C CA . VAL B 1 354 ? -2.072 49.188 33.938 1 98.12 354 VAL B CA 1
ATOM 7086 C C . VAL B 1 354 ? -0.829 48.312 33.781 1 98.12 354 VAL B C 1
ATOM 7088 O O . VAL B 1 354 ? -0.907 47.062 33.938 1 98.12 354 VAL B O 1
ATOM 7091 N N . THR B 1 355 ? 0.261 48.938 33.562 1 96.81 355 THR B N 1
ATOM 7092 C CA . THR B 1 355 ? 1.502 48.188 33.406 1 96.81 355 THR B CA 1
ATOM 7093 C C . THR B 1 355 ? 2.133 47.906 34.781 1 96.81 355 THR B C 1
ATOM 7095 O O . THR B 1 355 ? 1.68 48.469 35.781 1 96.81 355 THR B O 1
ATOM 7098 N N . ARG B 1 356 ? 3.092 47.094 34.781 1 94.56 356 ARG B N 1
ATOM 7099 C CA . ARG B 1 356 ? 3.795 46.781 36 1 94.56 356 ARG B CA 1
ATOM 7100 C C . ARG B 1 356 ? 4.48 48 36.594 1 94.56 356 ARG B C 1
ATOM 7102 O O . ARG B 1 356 ? 4.656 48.094 37.812 1 94.56 356 ARG B O 1
ATOM 7109 N N . GLU B 1 357 ? 4.789 48.969 35.781 1 93 357 GLU B N 1
ATOM 7110 C CA . GLU B 1 357 ? 5.441 50.188 36.25 1 93 357 GLU B CA 1
ATOM 7111 C C . GLU B 1 357 ? 4.422 51.188 36.75 1 93 357 GLU B C 1
ATOM 7113 O O . GLU B 1 357 ? 4.789 52.281 37.219 1 93 357 GLU B O 1
ATOM 7118 N N . GLY B 1 358 ? 3.197 50.938 36.594 1 93.62 358 GLY B N 1
ATOM 7119 C CA . GLY B 1 358 ? 2.156 51.781 37.156 1 93.62 358 GLY B CA 1
ATOM 7120 C C . GLY B 1 358 ? 1.542 52.719 36.156 1 93.62 358 GLY B C 1
ATOM 7121 O O . GLY B 1 358 ? 0.629 53.5 36.5 1 93.62 358 GLY B O 1
ATOM 7122 N N . LYS B 1 359 ? 1.986 52.656 34.969 1 96.19 359 LYS B N 1
ATOM 7123 C CA . LYS B 1 359 ? 1.414 53.531 33.969 1 96.19 359 LYS B CA 1
ATOM 7124 C C . LYS B 1 359 ? 0.028 53.062 33.531 1 96.19 359 LYS B C 1
ATOM 7126 O O . LYS B 1 359 ? -0.18 51.875 33.312 1 96.19 359 LYS B O 1
ATOM 7131 N N . VAL B 1 360 ? -0.857 54 33.438 1 96.62 360 VAL B N 1
ATOM 7132 C CA . VAL B 1 360 ? -2.236 53.719 33.094 1 96.62 360 VAL B CA 1
ATOM 7133 C C . VAL B 1 360 ? -2.494 54.125 31.641 1 96.62 360 VAL B C 1
ATOM 7135 O O . VAL B 1 360 ? -2.195 55.25 31.25 1 96.62 360 VAL B O 1
ATOM 7138 N N . TYR B 1 361 ? -2.996 53.25 30.906 1 98.12 361 TYR B N 1
ATOM 7139 C CA . TYR B 1 361 ? -3.467 53.531 29.562 1 98.12 361 TYR B CA 1
ATOM 7140 C C . TYR B 1 361 ? -4.988 53.438 29.484 1 98.12 361 TYR B C 1
ATOM 7142 O O . TYR B 1 361 ? -5.562 52.344 29.469 1 98.12 361 TYR B O 1
ATOM 7150 N N . SER B 1 362 ? -5.578 54.625 29.453 1 98.19 362 SER B N 1
ATOM 7151 C CA . SER B 1 362 ? -7.027 54.656 29.281 1 98.19 362 SER B CA 1
ATOM 7152 C C . SER B 1 362 ? -7.43 54.406 27.844 1 98.19 362 SER B C 1
ATOM 7154 O O . SER B 1 362 ? -7.004 55.125 26.938 1 98.19 362 SER B O 1
ATOM 7156 N N . VAL B 1 363 ? -8.273 53.375 27.641 1 98.56 363 VAL B N 1
ATOM 7157 C CA . VAL B 1 363 ? -8.656 53.031 26.266 1 98.56 363 VAL B CA 1
ATOM 7158 C C . VAL B 1 363 ? -10.148 52.688 26.219 1 98.56 363 VAL B C 1
ATOM 7160 O O . VAL B 1 363 ? -10.773 52.469 27.25 1 98.56 363 VAL B O 1
ATOM 7163 N N . ASP B 1 364 ? -10.688 52.688 25 1 98.5 364 ASP B N 1
ATOM 7164 C CA . ASP B 1 364 ? -12.094 52.375 24.75 1 98.5 364 ASP B CA 1
ATOM 7165 C C . ASP B 1 364 ? -12.289 50.906 24.406 1 98.5 364 ASP B C 1
ATOM 7167 O O . ASP B 1 364 ? -13.359 50.344 24.641 1 98.5 364 ASP B O 1
ATOM 7171 N N . VAL B 1 365 ? -11.344 50.344 23.781 1 98.62 365 VAL B N 1
ATOM 7172 C CA . VAL B 1 365 ? -11.414 48.969 23.297 1 98.62 365 VAL B CA 1
ATOM 7173 C C . VAL B 1 365 ? -10.102 48.25 23.594 1 98.62 365 VAL B C 1
ATOM 7175 O O . VAL B 1 365 ? -9.016 48.812 23.453 1 98.62 365 VAL B O 1
ATOM 7178 N N . ILE B 1 366 ? -10.156 47 24.062 1 98.56 366 ILE B N 1
ATOM 7179 C CA . ILE B 1 366 ? -9.008 46.094 24.203 1 98.56 366 ILE B CA 1
ATOM 7180 C C . ILE B 1 366 ? -9.172 44.906 23.266 1 98.56 366 ILE B C 1
ATOM 7182 O O . ILE B 1 366 ? -10.18 44.188 23.328 1 98.56 366 ILE B O 1
ATOM 7186 N N . ILE B 1 367 ? -8.25 44.75 22.328 1 98.19 367 ILE B N 1
ATOM 7187 C CA . ILE B 1 367 ? -8.188 43.594 21.438 1 98.19 367 ILE B CA 1
ATOM 7188 C C . ILE B 1 367 ? -7.129 42.594 21.938 1 98.19 367 ILE B C 1
ATOM 7190 O O . ILE B 1 367 ? -5.934 42.906 21.906 1 98.19 367 ILE B O 1
ATOM 7194 N N . ALA B 1 368 ? -7.59 41.438 22.391 1 97.31 368 ALA B N 1
ATOM 7195 C CA . ALA B 1 368 ? -6.672 40.375 22.797 1 97.31 368 ALA B CA 1
ATOM 7196 C C . ALA B 1 368 ? -6.254 39.531 21.609 1 97.31 368 ALA B C 1
ATOM 7198 O O . ALA B 1 368 ? -7.07 38.781 21.062 1 97.31 368 ALA B O 1
ATOM 7199 N N . ALA B 1 369 ? -5.102 39.656 21.156 1 95.44 369 ALA B N 1
ATOM 7200 C CA . ALA B 1 369 ? -4.453 38.781 20.172 1 95.44 369 ALA B CA 1
ATOM 7201 C C . ALA B 1 369 ? -3.473 37.844 20.844 1 95.44 369 ALA B C 1
ATOM 7203 O O . ALA B 1 369 ? -2.279 37.844 20.531 1 95.44 369 ALA B O 1
ATOM 7204 N N . THR B 1 370 ? -4.039 36.938 21.703 1 91.88 370 THR B N 1
ATOM 7205 C CA . THR B 1 370 ? -3.213 36.219 22.656 1 91.88 370 THR B CA 1
ATOM 7206 C C . THR B 1 370 ? -3.215 34.719 22.359 1 91.88 370 THR B C 1
ATOM 7208 O O . THR B 1 370 ? -2.82 33.906 23.188 1 91.88 370 THR B O 1
ATOM 7211 N N . GLY B 1 371 ? -3.666 34.406 21.203 1 88.25 371 GLY B N 1
ATOM 7212 C CA . GLY B 1 371 ? -3.445 33.062 20.672 1 88.25 371 GLY B CA 1
ATOM 7213 C C . GLY B 1 371 ? -4.508 32.062 21.109 1 88.25 371 GLY B C 1
ATOM 7214 O O . GLY B 1 371 ? -5.656 32.469 21.344 1 88.25 371 GLY B O 1
ATOM 7215 N N . TYR B 1 372 ? -4.184 30.719 20.922 1 88.44 372 TYR B N 1
ATOM 7216 C CA . TYR B 1 372 ? -5.086 29.578 21.109 1 88.44 372 TYR B CA 1
ATOM 7217 C C . TYR B 1 372 ? -4.473 28.547 22.047 1 88.44 372 TYR B C 1
ATOM 7219 O O . TYR B 1 372 ? -3.297 28.641 22.406 1 88.44 372 TYR B O 1
ATOM 7227 N N . ASP B 1 373 ? -5.363 27.672 22.516 1 86.75 373 ASP B N 1
ATOM 7228 C CA . ASP B 1 373 ? -4.879 26.469 23.172 1 86.75 373 ASP B CA 1
ATOM 7229 C C . ASP B 1 373 ? -4.234 25.5 22.172 1 86.75 373 ASP B C 1
ATOM 7231 O O . ASP B 1 373 ? -4.926 24.906 21.344 1 86.75 373 ASP B O 1
ATOM 7235 N N . THR B 1 374 ? -2.889 25.391 22.312 1 85.19 374 THR B N 1
ATOM 7236 C CA . THR B 1 374 ? -2.174 24.578 21.344 1 85.19 374 THR B CA 1
ATOM 7237 C C . THR B 1 374 ? -1.637 23.312 22 1 85.19 374 THR B C 1
ATOM 7239 O O . THR B 1 374 ? -0.532 22.859 21.688 1 85.19 374 THR B O 1
ATOM 7242 N N . SER B 1 375 ? -2.41 22.766 23 1 88.06 375 SER B N 1
ATOM 7243 C CA . SER B 1 375 ? -2.051 21.516 23.656 1 88.06 375 SER B CA 1
ATOM 7244 C C . SER B 1 375 ? -2.416 20.312 22.781 1 88.06 375 SER B C 1
ATOM 7246 O O . SER B 1 375 ? -1.961 19.203 23.016 1 88.06 375 SER B O 1
ATOM 7248 N N . TYR B 1 376 ? -3.363 20.547 21.766 1 92.56 376 TYR B N 1
ATOM 7249 C CA . TYR B 1 376 ? -3.898 19.547 20.844 1 92.56 376 TYR B CA 1
ATOM 7250 C C . TYR B 1 376 ? -4.867 18.609 21.547 1 92.56 376 TYR B C 1
ATOM 7252 O O . TYR B 1 376 ? -5.402 17.688 20.938 1 92.56 376 TYR B O 1
ATOM 7260 N N . VAL B 1 377 ? -5.074 18.844 22.828 1 93.44 377 VAL B N 1
ATOM 7261 C CA . VAL B 1 377 ? -6.121 18.094 23.531 1 93.44 377 VAL B CA 1
ATOM 7262 C C . VAL B 1 377 ? -7.484 18.453 22.938 1 93.44 377 VAL B C 1
ATOM 7264 O O . VAL B 1 377 ? -7.824 19.641 22.812 1 93.44 377 VAL B O 1
ATOM 7267 N N . PRO B 1 378 ? -8.227 17.438 22.547 1 94.25 378 PRO B N 1
ATOM 7268 C CA . PRO B 1 378 ? -9.531 17.734 21.953 1 94.25 378 PRO B CA 1
ATOM 7269 C C . PRO B 1 378 ? -10.445 18.516 22.906 1 94.25 378 PRO B C 1
ATOM 7271 O O . PRO B 1 378 ? -10.344 18.359 24.125 1 94.25 378 PRO B O 1
ATOM 7274 N N . GLY B 1 379 ? -11.305 19.344 22.359 1 93.19 379 GLY B N 1
ATOM 7275 C CA . GLY B 1 379 ? -12.258 20.109 23.125 1 93.19 379 GLY B CA 1
ATOM 7276 C C . GLY B 1 379 ? -13.414 19.281 23.656 1 93.19 379 GLY B C 1
ATOM 7277 O O . GLY B 1 379 ? -14.469 19.812 24 1 93.19 379 GLY B O 1
ATOM 7278 N N . PHE B 1 380 ? -13.305 17.984 23.531 1 96.56 380 PHE B N 1
ATOM 7279 C CA . PHE B 1 380 ? -14.281 17.031 24.031 1 96.56 380 PHE B CA 1
ATOM 7280 C C . PHE B 1 380 ? -13.594 15.891 24.766 1 96.56 380 PHE B C 1
ATOM 7282 O O . PHE B 1 380 ? -12.422 15.609 24.531 1 96.56 380 PHE B O 1
ATOM 7289 N N . HIS B 1 381 ? -14.336 15.281 25.688 1 97.62 381 HIS B N 1
ATOM 7290 C CA . HIS B 1 381 ? -13.781 14.156 26.422 1 97.62 381 HIS B CA 1
ATOM 7291 C C . HIS B 1 381 ? -13.633 12.93 25.531 1 97.62 381 HIS B C 1
ATOM 7293 O O . HIS B 1 381 ? -14.609 12.484 24.906 1 97.62 381 HIS B O 1
ATOM 7299 N N . LEU B 1 382 ? -12.445 12.398 25.406 1 98.56 382 LEU B N 1
ATOM 7300 C CA . LEU B 1 382 ? -12.164 11.227 24.578 1 98.56 382 LEU B CA 1
ATOM 7301 C C . LEU B 1 382 ? -11.594 10.094 25.438 1 98.56 382 LEU B C 1
ATOM 7303 O O . LEU B 1 382 ? -10.516 10.227 26.016 1 98.56 382 LEU B O 1
ATOM 7307 N N . THR B 1 383 ? -12.328 9.008 25.531 1 98.75 383 THR B N 1
ATOM 7308 C CA . THR B 1 383 ? -11.922 7.848 26.312 1 98.75 383 THR B CA 1
ATOM 7309 C C . THR B 1 383 ? -11.773 6.617 25.422 1 98.75 383 THR B C 1
ATOM 7311 O O . THR B 1 383 ? -12.75 6.141 24.844 1 98.75 383 THR B O 1
ATOM 7314 N N . GLY B 1 384 ? -10.555 6.164 25.328 1 98.5 384 GLY B N 1
ATOM 7315 C CA . GLY B 1 384 ? -10.266 5.023 24.469 1 98.5 384 GLY B CA 1
ATOM 7316 C C . GLY B 1 384 ? -10.367 3.695 25.203 1 98.5 384 GLY B C 1
ATOM 7317 O O . GLY B 1 384 ? -11.203 3.531 26.094 1 98.5 384 GLY B O 1
ATOM 7318 N N . ARG B 1 385 ? -9.664 2.725 24.672 1 97.19 385 ARG B N 1
ATOM 7319 C CA . ARG B 1 385 ? -9.703 1.384 25.25 1 97.19 385 ARG B CA 1
ATOM 7320 C C . ARG B 1 385 ? -9.164 1.388 26.672 1 97.19 385 ARG B C 1
ATOM 7322 O O . ARG B 1 385 ? -8.344 2.232 27.031 1 97.19 385 ARG B O 1
ATOM 7329 N N . ASN B 1 386 ? -9.656 0.542 27.516 1 95.06 386 ASN B N 1
ATOM 7330 C CA . ASN B 1 386 ? -9.266 0.36 28.906 1 95.06 386 ASN B CA 1
ATOM 7331 C C . ASN B 1 386 ? -9.477 1.634 29.719 1 95.06 386 ASN B C 1
ATOM 7333 O O . ASN B 1 386 ? -8.758 1.88 30.688 1 95.06 386 ASN B O 1
ATOM 7337 N N . GLY B 1 387 ? -10.32 2.539 29.25 1 97.25 387 GLY B N 1
ATOM 7338 C CA . GLY B 1 387 ? -10.672 3.742 29.984 1 97.25 387 GLY B CA 1
ATOM 7339 C C . GLY B 1 387 ? -9.625 4.832 29.891 1 97.25 387 GLY B C 1
ATOM 7340 O O . GLY B 1 387 ? -9.648 5.793 30.656 1 97.25 387 GLY B O 1
ATOM 7341 N N . VAL B 1 388 ? -8.727 4.727 28.984 1 98.06 388 VAL B N 1
ATOM 7342 C CA . VAL B 1 388 ? -7.652 5.707 28.875 1 98.06 388 VAL B CA 1
ATOM 7343 C C . VAL B 1 388 ? -8.219 7.035 28.375 1 98.06 388 VAL B C 1
ATOM 7345 O O . VAL B 1 388 ? -8.836 7.094 27.297 1 98.06 388 VAL B O 1
ATOM 7348 N N . ASP B 1 389 ? -8 8.055 29.188 1 98.25 389 ASP B N 1
ATOM 7349 C CA . ASP B 1 389 ? -8.406 9.422 28.859 1 98.25 389 ASP B CA 1
ATOM 7350 C C . ASP B 1 389 ? -7.281 10.172 28.141 1 98.25 389 ASP B C 1
ATOM 7352 O O . ASP B 1 389 ? -6.184 10.32 28.688 1 98.25 389 ASP B O 1
ATOM 7356 N N . LEU B 1 390 ? -7.609 10.648 26.969 1 98 390 LEU B N 1
ATOM 7357 C CA . LEU B 1 390 ? -6.547 11.234 26.156 1 98 390 LEU B CA 1
ATOM 7358 C C . LEU B 1 390 ? -6.027 12.516 26.797 1 98 390 LEU B C 1
ATOM 7360 O O . LEU B 1 390 ? -4.82 12.781 26.797 1 98 390 LEU B O 1
ATOM 7364 N N . ALA B 1 391 ? -6.879 13.359 27.344 1 97.31 391 ALA B N 1
ATOM 7365 C CA . ALA B 1 391 ? -6.457 14.602 28 1 97.31 391 ALA B CA 1
ATOM 7366 C C . ALA B 1 391 ? -5.504 14.32 29.156 1 97.31 391 ALA B C 1
ATOM 7368 O O . ALA B 1 391 ? -4.484 14.992 29.312 1 97.31 391 ALA B O 1
ATOM 7369 N N . LYS B 1 392 ? -5.855 13.344 29.906 1 97.12 392 LYS B N 1
ATOM 7370 C CA . LYS B 1 392 ? -4.996 12.969 31.031 1 97.12 392 LYS B CA 1
ATOM 7371 C C . LYS B 1 392 ? -3.652 12.438 30.531 1 97.12 392 LYS B C 1
ATOM 7373 O O . LYS B 1 392 ? -2.605 12.773 31.094 1 97.12 392 LYS B O 1
ATOM 7378 N N . ARG B 1 393 ? -3.729 11.664 29.516 1 95.81 393 ARG B N 1
ATOM 7379 C CA . ARG B 1 393 ? -2.506 11.125 28.922 1 95.81 393 ARG B CA 1
ATOM 7380 C C . ARG B 1 393 ? -1.591 12.242 28.438 1 95.81 393 ARG B C 1
ATOM 7382 O O . ARG B 1 393 ? -0.401 12.266 28.766 1 95.81 393 ARG B O 1
ATOM 7389 N N . TRP B 1 394 ? -2.127 13.18 27.719 1 94.81 394 TRP B N 1
ATOM 7390 C CA . TRP B 1 394 ? -1.32 14.211 27.078 1 94.81 394 TRP B CA 1
ATOM 7391 C C . TRP B 1 394 ? -0.942 15.297 28.078 1 94.81 394 TRP B C 1
ATOM 7393 O O . TRP B 1 394 ? -0.047 16.109 27.828 1 94.81 394 TRP B O 1
ATOM 7403 N N . LYS B 1 395 ? -1.605 15.344 29.188 1 91.69 395 LYS B N 1
ATOM 7404 C CA . LYS B 1 395 ? -1.146 16.203 30.281 1 91.69 395 LYS B CA 1
ATOM 7405 C C . LYS B 1 395 ? 0.199 15.727 30.812 1 91.69 395 LYS B C 1
ATOM 7407 O O . LYS B 1 395 ? 1.034 16.531 31.219 1 91.69 395 LYS B O 1
ATOM 7412 N N . GLN B 1 396 ? 0.368 14.484 30.703 1 90.31 396 GLN B N 1
ATOM 7413 C CA . GLN B 1 396 ? 1.586 13.891 31.25 1 90.31 396 GLN B CA 1
ATOM 7414 C C . GLN B 1 396 ? 2.717 13.93 30.219 1 90.31 396 GLN B C 1
ATOM 7416 O O . GLN B 1 396 ? 3.855 14.258 30.562 1 90.31 396 GLN B O 1
ATOM 7421 N N . THR B 1 397 ? 2.475 13.664 29.031 1 88.75 397 THR B N 1
ATOM 7422 C CA . THR B 1 397 ? 3.533 13.422 28.047 1 88.75 397 THR B CA 1
ATOM 7423 C C . THR B 1 397 ? 3.666 14.602 27.094 1 88.75 397 THR B C 1
ATOM 7425 O O . THR B 1 397 ? 4.656 14.711 26.359 1 88.75 397 THR B O 1
ATOM 7428 N N . GLY B 1 398 ? 2.693 15.508 27.156 1 91.69 398 GLY B N 1
ATOM 7429 C CA . GLY B 1 398 ? 2.527 16.344 25.969 1 91.69 398 GLY B CA 1
ATOM 7430 C C . GLY B 1 398 ? 1.889 15.602 24.812 1 91.69 398 GLY B C 1
ATOM 7431 O O . GLY B 1 398 ? 1.855 14.367 24.797 1 91.69 398 GLY B O 1
ATOM 7432 N N . ALA B 1 399 ? 1.351 16.281 23.953 1 94.69 399 ALA B N 1
ATOM 7433 C CA . ALA B 1 399 ? 0.689 15.641 22.828 1 94.69 399 ALA B CA 1
ATOM 7434 C C . ALA B 1 399 ? 1.663 14.758 22.047 1 94.69 399 ALA B C 1
ATOM 7436 O O . ALA B 1 399 ? 2.74 15.211 21.656 1 94.69 399 ALA B O 1
ATOM 7437 N N . GLU B 1 400 ? 1.346 13.531 21.922 1 95.81 400 GLU B N 1
ATOM 7438 C CA . GLU B 1 400 ? 2.129 12.539 21.188 1 95.81 400 GLU B CA 1
ATOM 7439 C C . GLU B 1 400 ? 1.256 11.75 20.219 1 95.81 400 GLU B C 1
ATOM 7441 O O . GLU B 1 400 ? 0.492 10.875 20.625 1 95.81 400 GLU B O 1
ATOM 7446 N N . ALA B 1 401 ? 1.379 12.078 19 1 97.94 401 ALA B N 1
ATOM 7447 C CA . ALA B 1 401 ? 0.664 11.32 17.969 1 97.94 401 ALA B CA 1
ATOM 7448 C C . ALA B 1 401 ? 1.631 10.516 17.109 1 97.94 401 ALA B C 1
ATOM 7450 O O . ALA B 1 401 ? 2.838 10.773 17.125 1 97.94 401 ALA B O 1
ATOM 7451 N N . TYR B 1 402 ? 1.132 9.445 16.547 1 98.62 402 TYR B N 1
ATOM 7452 C CA . TYR B 1 402 ? 1.817 8.68 15.508 1 98.62 402 TYR B CA 1
ATOM 7453 C C . TYR B 1 402 ? 1.579 9.281 14.133 1 98.62 402 TYR B C 1
ATOM 7455 O O . TYR B 1 402 ? 0.464 9.234 13.609 1 98.62 402 TYR B O 1
ATOM 7463 N N . PHE B 1 403 ? 2.635 9.891 13.516 1 98.44 403 PHE B N 1
ATOM 7464 C CA . PHE B 1 403 ? 2.578 10.555 12.219 1 98.44 403 PHE B CA 1
ATOM 7465 C C . PHE B 1 403 ? 1.407 11.531 12.156 1 98.44 403 PHE B C 1
ATOM 7467 O O . PHE B 1 403 ? 0.659 11.555 11.18 1 98.44 403 PHE B O 1
ATOM 7474 N N . THR B 1 404 ? 1.154 12.227 13.242 1 98 404 THR B N 1
ATOM 7475 C CA . THR B 1 404 ? 0.191 13.32 13.359 1 98 404 THR B CA 1
ATOM 7476 C C . THR B 1 404 ? -1.235 12.781 13.398 1 98 404 THR B C 1
ATOM 7478 O O . THR B 1 404 ? -2.164 13.492 13.781 1 98 404 THR B O 1
ATOM 7481 N N . CYS B 1 405 ? -1.492 11.453 13.164 1 98.5 405 CYS B N 1
ATOM 7482 C CA . CYS B 1 405 ? -2.832 11.039 12.75 1 98.5 405 CYS B CA 1
ATOM 7483 C C . CYS B 1 405 ? -3.443 10.086 13.766 1 98.5 405 CYS B C 1
ATOM 7485 O O . CYS B 1 405 ? -4.664 9.914 13.812 1 98.5 405 CYS B O 1
ATOM 7487 N N . ALA B 1 406 ? -2.617 9.375 14.547 1 98.75 406 ALA B N 1
ATOM 7488 C CA . ALA B 1 406 ? -3.158 8.312 15.383 1 98.75 406 ALA B CA 1
ATOM 7489 C C . ALA B 1 406 ? -2.545 8.344 16.781 1 98.75 406 ALA B C 1
ATOM 7491 O O . ALA B 1 406 ? -1.484 8.938 16.984 1 98.75 406 ALA B O 1
ATOM 7492 N N . VAL B 1 407 ? -3.232 7.773 17.766 1 98.5 407 VAL B N 1
ATOM 7493 C CA . VAL B 1 407 ? -2.805 7.762 19.156 1 98.5 407 VAL B CA 1
ATOM 7494 C C . VAL B 1 407 ? -3.076 6.391 19.766 1 98.5 407 VAL B C 1
ATOM 7496 O O . VAL B 1 407 ? -4.117 5.781 19.5 1 98.5 407 VAL B O 1
ATOM 7499 N N . PRO B 1 408 ? -2.109 5.879 20.531 1 98.44 408 PRO B N 1
ATOM 7500 C CA . PRO B 1 408 ? -2.357 4.605 21.219 1 98.44 408 PRO B CA 1
ATOM 7501 C C . PRO B 1 408 ? -3.615 4.637 22.078 1 98.44 408 PRO B C 1
ATOM 7503 O O . PRO B 1 408 ? -3.971 5.684 22.625 1 98.44 408 PRO B O 1
ATOM 7506 N N . ASP B 1 409 ? -4.309 3.533 22.125 1 98.5 409 ASP B N 1
ATOM 7507 C CA . ASP B 1 409 ? -5.477 3.295 22.969 1 98.5 409 ASP B CA 1
ATOM 7508 C C . ASP B 1 409 ? -6.707 4.012 22.406 1 98.5 409 ASP B C 1
ATOM 7510 O O . ASP B 1 409 ? -7.77 4.012 23.031 1 98.5 409 ASP B O 1
ATOM 7514 N N . MET B 1 410 ? -6.617 4.594 21.297 1 98.81 410 MET B N 1
ATOM 7515 C CA . MET B 1 410 ? -7.758 5.207 20.625 1 98.81 410 MET B CA 1
ATOM 7516 C C . MET B 1 410 ? -8.062 4.496 19.312 1 98.81 410 MET B C 1
ATOM 7518 O O . MET B 1 410 ? -7.832 5.047 18.234 1 98.81 410 MET B O 1
ATOM 7522 N N . PRO B 1 411 ? -8.688 3.311 19.375 1 98.81 411 PRO B N 1
ATOM 7523 C CA . PRO B 1 411 ? -8.922 2.533 18.156 1 98.81 411 PRO B CA 1
ATOM 7524 C C . PRO B 1 411 ? -9.836 3.248 17.172 1 98.81 411 PRO B C 1
ATOM 7526 O O . PRO B 1 411 ? -10.797 3.904 17.578 1 98.81 411 PRO B O 1
ATOM 7529 N N . ASN B 1 412 ? -9.516 3.162 15.898 1 98.88 412 ASN B N 1
ATOM 7530 C CA . ASN B 1 412 ? -10.367 3.668 14.828 1 98.88 412 ASN B CA 1
ATOM 7531 C C . ASN B 1 412 ? -10.586 5.172 14.945 1 98.88 412 ASN B C 1
ATOM 7533 O O . ASN B 1 412 ? -11.594 5.699 14.469 1 98.88 412 ASN B O 1
ATOM 7537 N N . TYR B 1 413 ? -9.68 5.852 15.695 1 98.88 413 TYR B N 1
ATOM 7538 C CA . TYR B 1 413 ? -9.695 7.305 15.844 1 98.88 413 TYR B CA 1
ATOM 7539 C C . TYR B 1 413 ? -8.516 7.938 15.117 1 98.88 413 TYR B C 1
ATOM 7541 O O . TYR B 1 413 ? -7.363 7.539 15.32 1 98.88 413 TYR B O 1
ATOM 7549 N N . PHE B 1 414 ? -8.812 8.867 14.25 1 98.88 414 PHE B N 1
ATOM 7550 C CA . PHE B 1 414 ? -7.773 9.523 13.469 1 98.88 414 PHE B CA 1
ATOM 7551 C C . PHE B 1 414 ? -7.93 11.039 13.523 1 98.88 414 PHE B C 1
ATOM 7553 O O . PHE B 1 414 ? -9.031 11.547 13.734 1 98.88 414 PHE B O 1
ATOM 7560 N N . MET B 1 415 ? -6.812 11.672 13.375 1 98.56 415 MET B N 1
ATOM 7561 C CA . MET B 1 415 ? -6.809 13.125 13.43 1 98.56 415 MET B CA 1
ATOM 7562 C C . MET B 1 415 ? -6.285 13.719 12.125 1 98.56 415 MET B C 1
ATOM 7564 O O . MET B 1 415 ? -5.395 13.148 11.492 1 98.56 415 MET B O 1
ATOM 7568 N N . VAL B 1 416 ? -6.887 14.805 11.758 1 98.44 416 VAL B N 1
ATOM 7569 C CA . VAL B 1 416 ? -6.355 15.68 10.719 1 98.44 416 VAL B CA 1
ATOM 7570 C C . VAL B 1 416 ? -5.84 16.969 11.336 1 98.44 416 VAL B C 1
ATOM 7572 O O . VAL B 1 416 ? -6.531 17.594 12.141 1 98.44 416 VAL B O 1
ATOM 7575 N N . VAL B 1 417 ? -4.609 17.281 10.969 1 97.38 417 VAL B N 1
ATOM 7576 C CA . VAL B 1 417 ? -3.873 18.406 11.562 1 97.38 417 VAL B CA 1
ATOM 7577 C C . VAL B 1 417 ? -3.658 18.141 13.055 1 97.38 417 VAL B C 1
ATOM 7579 O O . VAL B 1 417 ? -3.965 19 13.883 1 97.38 417 VAL B O 1
ATOM 7582 N N . GLY B 1 418 ? -3.234 16.906 13.367 1 97.06 418 GLY B N 1
ATOM 7583 C CA . GLY B 1 418 ? -2.859 16.562 14.727 1 97.06 418 GLY B CA 1
ATOM 7584 C C . GLY B 1 418 ? -1.483 17.078 15.117 1 97.06 418 GLY B C 1
ATOM 7585 O O . GLY B 1 418 ? -0.878 17.859 14.383 1 97.06 418 GLY B O 1
ATOM 7586 N N . PRO B 1 419 ? -1.026 16.656 16.266 1 96.5 419 PRO B N 1
ATOM 7587 C CA . PRO B 1 419 ? 0.295 17.078 16.734 1 96.5 419 PRO B CA 1
ATOM 7588 C C . PRO B 1 419 ? 1.396 16.797 15.711 1 96.5 419 PRO B C 1
ATOM 7590 O O . PRO B 1 419 ? 1.402 15.727 15.094 1 96.5 419 PRO B O 1
ATOM 7593 N N . ASN B 1 420 ? 2.199 17.828 15.43 1 97.25 420 ASN B N 1
ATOM 7594 C CA . ASN B 1 420 ? 3.365 17.719 14.562 1 97.25 420 ASN B CA 1
ATOM 7595 C C . ASN B 1 420 ? 2.961 17.562 13.102 1 97.25 420 ASN B C 1
ATOM 7597 O O . ASN B 1 420 ? 3.516 16.719 12.391 1 97.25 420 ASN B O 1
ATOM 7601 N N . THR B 1 421 ? 1.889 18.172 12.68 1 97.19 421 THR B N 1
ATOM 7602 C CA . THR B 1 421 ? 1.579 18.375 11.266 1 97.19 421 THR B CA 1
ATOM 7603 C C . THR B 1 421 ? 2.479 19.453 10.672 1 97.19 421 THR B C 1
ATOM 7605 O O . THR B 1 421 ? 2.963 20.328 11.391 1 97.19 421 THR B O 1
ATOM 7608 N N . PRO B 1 422 ? 2.764 19.422 9.414 1 95 422 PRO B N 1
ATOM 7609 C CA . PRO B 1 422 ? 3.617 20.453 8.82 1 95 422 PRO B CA 1
ATOM 7610 C C . PRO B 1 422 ? 2.943 21.828 8.758 1 95 422 PRO B C 1
ATOM 7612 O O . PRO B 1 422 ? 2.494 22.25 7.695 1 95 422 PRO B O 1
ATOM 7615 N N . ILE B 1 423 ? 3.053 22.562 9.805 1 91.06 423 ILE B N 1
ATOM 7616 C CA . ILE B 1 423 ? 2.371 23.844 9.891 1 91.06 423 ILE B CA 1
ATOM 7617 C C . ILE B 1 423 ? 3.391 24.984 9.805 1 91.06 423 ILE B C 1
ATOM 7619 O O . ILE B 1 423 ? 3.021 26.156 9.742 1 91.06 423 ILE B O 1
ATOM 7623 N N . SER B 1 424 ? 4.703 24.672 9.805 1 89.19 424 SER B N 1
ATOM 7624 C CA . SER B 1 424 ? 5.727 25.703 9.914 1 89.19 424 SER B CA 1
ATOM 7625 C C . SER B 1 424 ? 6.281 26.078 8.547 1 89.19 424 SER B C 1
ATOM 7627 O O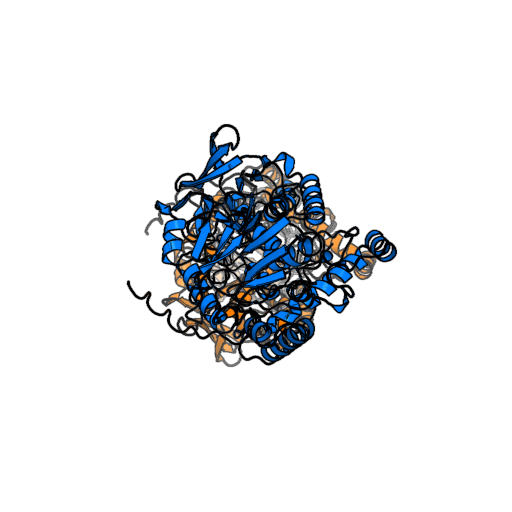 . SER B 1 424 ? 6.988 27.078 8.414 1 89.19 424 SER B O 1
ATOM 7629 N N . ASN B 1 425 ? 5.996 25.234 7.609 1 90.56 425 ASN B N 1
ATOM 7630 C CA . ASN B 1 425 ? 6.531 25.469 6.273 1 90.56 425 ASN B CA 1
ATOM 7631 C C . ASN B 1 425 ? 5.586 24.953 5.195 1 90.56 425 ASN B C 1
ATOM 7633 O O . ASN B 1 425 ? 4.836 24 5.426 1 90.56 425 ASN B O 1
ATOM 7637 N N . GLY B 1 426 ? 5.609 25.656 4.113 1 92.25 426 GLY B N 1
ATOM 7638 C CA . GLY B 1 426 ? 4.766 25.234 3.006 1 92.25 426 GLY B CA 1
ATOM 7639 C C . GLY B 1 426 ? 3.283 25.406 3.291 1 92.25 426 GLY B C 1
ATOM 7640 O O . GLY B 1 426 ? 2.902 26.062 4.262 1 92.25 426 GLY B O 1
ATOM 7641 N N . SER B 1 427 ? 2.486 24.922 2.328 1 95.94 427 SER B N 1
ATOM 7642 C CA . SER B 1 427 ? 1.035 24.938 2.48 1 95.94 427 SER B CA 1
ATOM 7643 C C . SER B 1 427 ? 0.54 23.719 3.256 1 95.94 427 SER B C 1
ATOM 7645 O O . SER B 1 427 ? 1.081 22.625 3.109 1 95.94 427 SER B O 1
ATOM 7647 N N . LEU B 1 428 ? -0.433 23.922 4.031 1 96.81 428 LEU B N 1
ATOM 7648 C CA . LEU B 1 428 ? -1.014 22.875 4.855 1 96.81 428 LEU B CA 1
ATOM 7649 C C . LEU B 1 428 ? -1.887 21.938 4.02 1 96.81 428 LEU B C 1
ATOM 7651 O O . LEU B 1 428 ? -2.188 20.828 4.434 1 96.81 428 LEU B O 1
ATOM 7655 N N . MET B 1 429 ? -2.297 22.359 2.846 1 97.88 429 MET B N 1
ATOM 7656 C CA . MET B 1 429 ? -3.395 21.75 2.1 1 97.88 429 MET B CA 1
ATOM 7657 C C . MET B 1 429 ? -3.027 20.344 1.639 1 97.88 429 MET B C 1
ATOM 7659 O O . MET B 1 429 ? -3.82 19.406 1.781 1 97.88 429 MET B O 1
ATOM 7663 N N . PRO B 1 430 ? -1.762 20.172 1.129 1 98.31 430 PRO B N 1
ATOM 7664 C CA . PRO B 1 430 ? -1.435 18.797 0.75 1 98.31 430 PRO B CA 1
ATOM 7665 C C . PRO B 1 430 ? -1.347 17.859 1.953 1 98.31 430 PRO B C 1
ATOM 7667 O O . PRO B 1 430 ? -1.652 16.672 1.836 1 98.31 430 PRO B O 1
ATOM 7670 N N . SER B 1 431 ? -0.946 18.344 3.121 1 98.5 431 SER B N 1
ATOM 7671 C CA . SER B 1 431 ? -0.875 17.531 4.332 1 98.5 431 SER B CA 1
ATOM 7672 C C . SER B 1 431 ? -2.262 17.094 4.785 1 98.5 431 SER B C 1
ATOM 7674 O O . SER B 1 431 ? -2.447 15.961 5.227 1 98.5 431 SER B O 1
ATOM 7676 N N . ILE B 1 432 ? -3.24 17.984 4.652 1 98.56 432 ILE B N 1
ATOM 7677 C CA . ILE B 1 432 ? -4.617 17.672 5.012 1 98.56 432 ILE B CA 1
ATOM 7678 C C . ILE B 1 432 ? -5.125 16.531 4.137 1 98.56 432 ILE B C 1
ATOM 7680 O O . ILE B 1 432 ? -5.691 15.555 4.645 1 98.56 432 ILE B O 1
ATOM 7684 N N . GLU B 1 433 ? -4.879 16.672 2.865 1 98.62 433 GLU B N 1
ATOM 7685 C CA . GLU B 1 433 ? -5.309 15.602 1.966 1 98.62 433 GLU B CA 1
ATOM 7686 C C . GLU B 1 433 ? -4.68 14.266 2.354 1 98.62 433 GLU B C 1
ATOM 7688 O O . GLU B 1 433 ? -5.371 13.25 2.434 1 98.62 433 GLU B O 1
ATOM 7693 N N . ALA B 1 434 ? -3.377 14.273 2.578 1 98.69 434 ALA B N 1
ATOM 7694 C CA . ALA B 1 434 ? -2.65 13.047 2.912 1 98.69 434 ALA B CA 1
ATOM 7695 C C . ALA B 1 434 ? -3.172 12.438 4.211 1 98.69 434 ALA B C 1
ATOM 7697 O O . ALA B 1 434 ? -3.262 11.211 4.332 1 98.69 434 ALA B O 1
ATOM 7698 N N . GLN B 1 435 ? -3.494 13.25 5.191 1 98.81 435 GLN B N 1
ATOM 7699 C CA . GLN B 1 435 ? -3.98 12.773 6.48 1 98.81 435 GLN B CA 1
ATOM 7700 C C . GLN B 1 435 ? -5.383 12.188 6.359 1 98.81 435 GLN B C 1
ATOM 7702 O O . GLN B 1 435 ? -5.699 11.188 7.008 1 98.81 435 GLN B O 1
ATOM 7707 N N . VAL B 1 436 ? -6.242 12.781 5.492 1 98.81 436 VAL B N 1
ATOM 7708 C CA . VAL B 1 436 ? -7.555 12.211 5.223 1 98.81 436 VAL B CA 1
ATOM 7709 C C . VAL B 1 436 ? -7.398 10.852 4.547 1 98.81 436 VAL B C 1
ATOM 7711 O O . VAL B 1 436 ? -8.047 9.875 4.938 1 98.81 436 VAL B O 1
ATOM 7714 N N . ASP B 1 437 ? -6.492 10.805 3.572 1 98.56 437 ASP B N 1
ATOM 7715 C CA . ASP B 1 437 ? -6.238 9.547 2.877 1 98.56 437 ASP B CA 1
ATOM 7716 C C . ASP B 1 437 ? -5.73 8.484 3.842 1 98.56 437 ASP B C 1
ATOM 7718 O O . ASP B 1 437 ? -6.098 7.309 3.73 1 98.56 437 ASP B O 1
ATOM 7722 N N . PHE B 1 438 ? -4.844 8.859 4.738 1 98.62 438 PHE B N 1
ATOM 7723 C CA . PHE B 1 438 ? -4.352 7.953 5.77 1 98.62 438 PHE B CA 1
ATOM 7724 C C . PHE B 1 438 ? -5.508 7.336 6.543 1 98.62 438 PHE B C 1
ATOM 7726 O O . PHE B 1 438 ? -5.59 6.113 6.676 1 98.62 438 PHE B O 1
ATOM 7733 N N . ALA B 1 439 ? -6.449 8.148 7.012 1 98.69 439 ALA B N 1
ATOM 7734 C CA . ALA B 1 439 ? -7.605 7.668 7.77 1 98.69 439 ALA B CA 1
ATOM 7735 C C . ALA B 1 439 ? -8.477 6.754 6.918 1 98.69 439 ALA B C 1
ATOM 7737 O O . ALA B 1 439 ? -8.922 5.699 7.379 1 98.69 439 ALA B O 1
ATOM 7738 N N . LEU B 1 440 ? -8.688 7.145 5.695 1 98.25 440 LEU B N 1
ATOM 7739 C CA . LEU B 1 440 ? -9.594 6.41 4.82 1 98.25 440 LEU B CA 1
ATOM 7740 C C . LEU B 1 440 ? -9.016 5.039 4.469 1 98.25 440 LEU B C 1
ATOM 7742 O O . LEU B 1 440 ? -9.766 4.102 4.184 1 98.25 440 LEU B O 1
ATOM 7746 N N . SER B 1 441 ? -7.691 4.91 4.496 1 97.62 441 SER B N 1
ATOM 7747 C CA . SER B 1 441 ? -7.102 3.6 4.258 1 97.62 441 SER B CA 1
ATOM 7748 C C . SER B 1 441 ? -7.527 2.598 5.324 1 97.62 441 SER B C 1
ATOM 7750 O O . SER B 1 441 ? -7.703 1.412 5.039 1 97.62 441 SER B O 1
ATOM 7752 N N . PHE B 1 442 ? -7.711 3.041 6.555 1 98.19 442 PHE B N 1
ATOM 7753 C CA . PHE B 1 442 ? -8.172 2.16 7.621 1 98.19 442 PHE B CA 1
ATOM 7754 C C . PHE B 1 442 ? -9.672 1.917 7.516 1 98.19 442 PHE B C 1
ATOM 7756 O O . PHE B 1 442 ? -10.148 0.825 7.824 1 98.19 442 PHE B O 1
ATOM 7763 N N . VAL B 1 443 ? -10.422 2.949 7.035 1 98.19 443 VAL B N 1
ATOM 7764 C CA . VAL B 1 443 ? -11.844 2.746 6.773 1 98.19 443 VAL B CA 1
ATOM 7765 C C . VAL B 1 443 ? -12.023 1.626 5.75 1 98.19 443 VAL B C 1
ATOM 7767 O O . VAL B 1 443 ? -12.891 0.769 5.91 1 98.19 443 VAL B O 1
ATOM 7770 N N . ASP B 1 444 ? -11.188 1.654 4.75 1 96.88 444 ASP B N 1
ATOM 7771 C CA . ASP B 1 444 ? -11.242 0.626 3.715 1 96.88 444 ASP B CA 1
ATOM 7772 C C . ASP B 1 444 ? -11 -0.761 4.305 1 96.88 444 ASP B C 1
ATOM 7774 O O . ASP B 1 444 ? -11.688 -1.721 3.951 1 96.88 444 ASP B O 1
ATOM 7778 N N . GLN B 1 445 ? -10.055 -0.914 5.223 1 96.69 445 GLN B N 1
ATOM 7779 C CA . GLN B 1 445 ? -9.781 -2.193 5.867 1 96.69 445 GLN B CA 1
ATOM 7780 C C . GLN B 1 445 ? -10.969 -2.652 6.711 1 96.69 445 GLN B C 1
ATOM 7782 O O . GLN B 1 445 ? -11.32 -3.832 6.699 1 96.69 445 GLN B O 1
ATOM 7787 N N . ILE B 1 446 ? -11.5 -1.719 7.422 1 97.56 446 ILE B N 1
ATOM 7788 C CA . ILE B 1 446 ? -12.641 -2.025 8.273 1 97.56 446 ILE B CA 1
ATOM 7789 C C . ILE B 1 446 ? -13.82 -2.48 7.414 1 97.56 446 ILE B C 1
ATOM 7791 O O . ILE B 1 446 ? -14.523 -3.428 7.77 1 97.56 446 ILE B O 1
ATOM 7795 N N . GLN B 1 447 ? -13.93 -1.86 6.289 1 96.25 447 GLN B N 1
ATOM 7796 C CA . GLN B 1 447 ? -15.062 -2.135 5.402 1 96.25 447 GLN B CA 1
ATOM 7797 C C . GLN B 1 447 ? -14.852 -3.438 4.637 1 96.25 447 GLN B C 1
ATOM 7799 O O . GLN B 1 447 ? -15.797 -4.207 4.445 1 96.25 447 GLN B O 1
ATOM 7804 N N . ARG B 1 448 ? -13.609 -3.742 4.27 1 96.56 448 ARG B N 1
ATOM 7805 C CA . ARG B 1 448 ? -13.445 -4.73 3.211 1 96.56 448 ARG B CA 1
ATOM 7806 C C . ARG B 1 448 ? -12.633 -5.926 3.699 1 96.56 448 ARG B C 1
ATOM 7808 O O . ARG B 1 448 ? -12.586 -6.965 3.033 1 96.56 448 ARG B O 1
ATOM 7815 N N . GLN B 1 449 ? -12.039 -5.844 4.902 1 96.94 449 GLN B N 1
ATOM 7816 C CA . GLN B 1 449 ? -11.148 -6.926 5.309 1 96.94 449 GLN B CA 1
ATOM 7817 C C . GLN B 1 449 ? -11.531 -7.469 6.68 1 96.94 449 GLN B C 1
ATOM 7819 O O . GLN B 1 449 ? -10.711 -8.102 7.352 1 96.94 449 GLN B O 1
ATOM 7824 N N . GLY B 1 450 ? -12.703 -7.121 7.113 1 95.25 450 GLY B N 1
ATOM 7825 C CA . GLY B 1 450 ? -13.219 -7.691 8.344 1 95.25 450 GLY B CA 1
ATOM 7826 C C . GLY B 1 450 ? -12.555 -7.125 9.586 1 95.25 450 GLY B C 1
ATOM 7827 O O . GLY B 1 450 ? -12.672 -7.695 10.672 1 95.25 450 GLY B O 1
ATOM 7828 N N . VAL B 1 451 ? -11.836 -6.008 9.508 1 98.06 451 VAL B N 1
ATOM 7829 C CA . VAL B 1 451 ? -11.188 -5.363 10.648 1 98.06 451 VAL B CA 1
ATOM 7830 C C . VAL B 1 451 ? -12.242 -4.727 11.547 1 98.06 451 VAL B C 1
ATOM 7832 O O . VAL B 1 451 ? -13.109 -3.99 11.07 1 98.06 451 VAL B O 1
ATOM 7835 N N . LYS B 1 452 ? -12.211 -5.102 12.781 1 98.19 452 LYS B N 1
ATOM 7836 C CA . LYS B 1 452 ? -13.07 -4.473 13.781 1 98.19 452 LYS B CA 1
ATOM 7837 C C . LYS B 1 452 ? -12.445 -3.189 14.32 1 98.19 452 LYS B C 1
ATOM 7839 O O . LYS B 1 452 ? -13.109 -2.156 14.414 1 98.19 452 LYS B O 1
ATOM 7844 N N . SER B 1 453 ? -11.148 -3.305 14.617 1 98.44 453 SER B N 1
ATOM 7845 C CA . SER B 1 453 ? -10.445 -2.129 15.117 1 98.44 453 SER B CA 1
ATOM 7846 C C . SER B 1 453 ? -8.977 -2.156 14.727 1 98.44 453 SER B C 1
ATOM 7848 O O . SER B 1 453 ? -8.383 -3.23 14.57 1 98.44 453 SER B O 1
ATOM 7850 N N . ALA B 1 454 ? -8.422 -1.056 14.461 1 98.69 454 ALA B N 1
ATOM 7851 C CA . ALA B 1 454 ? -6.992 -0.8 14.305 1 98.69 454 ALA B CA 1
ATOM 7852 C C . ALA B 1 454 ? -6.531 0.329 15.219 1 98.69 454 ALA B C 1
ATOM 7854 O O . ALA B 1 454 ? -7.152 1.394 15.266 1 98.69 454 ALA B O 1
ATOM 7855 N N . VAL B 1 455 ? -5.484 0.099 16 1 98.81 455 VAL B N 1
ATOM 7856 C CA . VAL B 1 455 ? -4.953 1.104 16.922 1 98.81 455 VAL B CA 1
ATOM 7857 C C . VAL B 1 455 ? -3.428 1.064 16.906 1 98.81 455 VAL B C 1
ATOM 7859 O O . VAL B 1 455 ? -2.828 -0.013 16.938 1 98.81 455 VAL B O 1
ATOM 7862 N N . VAL B 1 456 ? -2.781 2.215 16.75 1 98.69 456 VAL B N 1
ATOM 7863 C CA . VAL B 1 456 ? -1.323 2.252 16.703 1 98.69 456 VAL B CA 1
ATOM 7864 C C . VAL B 1 456 ? -0.741 1.773 18.031 1 98.69 456 VAL B C 1
ATOM 7866 O O . VAL B 1 456 ? -1.301 2.045 19.094 1 98.69 456 VAL B O 1
ATOM 7869 N N . SER B 1 457 ? 0.363 1.118 17.969 1 98.5 457 SER B N 1
ATOM 7870 C CA . SER B 1 457 ? 0.989 0.594 19.172 1 98.5 457 SER B CA 1
ATOM 7871 C C . SER B 1 457 ? 1.691 1.699 19.969 1 98.5 457 SER B C 1
ATOM 7873 O O . SER B 1 457 ? 2.129 2.695 19.375 1 98.5 457 SER B O 1
ATOM 7875 N N . GLN B 1 458 ? 1.774 1.472 21.266 1 97.88 458 GLN B N 1
ATOM 7876 C CA . GLN B 1 458 ? 2.5 2.41 22.109 1 97.88 458 GLN B CA 1
ATOM 7877 C C . GLN B 1 458 ? 3.977 2.469 21.734 1 97.88 458 GLN B C 1
ATOM 7879 O O . GLN B 1 458 ? 4.57 3.549 21.688 1 97.88 458 GLN B O 1
ATOM 7884 N N . SER B 1 459 ? 4.551 1.302 21.438 1 98.06 459 SER B N 1
ATOM 7885 C CA . SER B 1 459 ? 5.973 1.245 21.109 1 98.06 459 SER B CA 1
ATOM 7886 C C . SER B 1 459 ? 6.281 2.037 19.844 1 98.06 459 SER B C 1
ATOM 7888 O O . SER B 1 459 ? 7.254 2.791 19.797 1 98.06 459 SER B O 1
ATOM 7890 N N . ALA B 1 460 ? 5.445 1.887 18.797 1 98.5 460 ALA B N 1
ATOM 7891 C CA . ALA B 1 460 ? 5.648 2.635 17.562 1 98.5 460 ALA B CA 1
ATOM 7892 C C . ALA B 1 460 ? 5.527 4.137 17.812 1 98.5 460 ALA B C 1
ATOM 7894 O O . ALA B 1 460 ? 6.336 4.922 17.297 1 98.5 460 ALA B O 1
ATOM 7895 N N . THR B 1 461 ? 4.559 4.523 18.578 1 98.5 461 THR B N 1
ATOM 7896 C CA . THR B 1 461 ? 4.336 5.934 18.875 1 98.5 461 THR B CA 1
ATOM 7897 C C . THR B 1 461 ? 5.5 6.516 19.672 1 98.5 461 THR B C 1
ATOM 7899 O O . THR B 1 461 ? 5.988 7.605 19.359 1 98.5 461 THR B O 1
ATOM 7902 N N . THR B 1 462 ? 5.938 5.75 20.641 1 97.75 462 THR B N 1
ATOM 7903 C CA . THR B 1 462 ? 7.066 6.195 21.453 1 97.75 462 THR B CA 1
ATOM 7904 C C . THR B 1 462 ? 8.312 6.375 20.594 1 97.75 462 THR B C 1
ATOM 7906 O O . THR B 1 462 ? 8.969 7.418 20.656 1 97.75 462 THR B O 1
ATOM 7909 N N . GLU B 1 463 ? 8.625 5.418 19.781 1 98 463 GLU B N 1
ATOM 7910 C CA . GLU B 1 463 ? 9.828 5.465 18.953 1 98 463 GLU B CA 1
ATOM 7911 C C . GLU B 1 463 ? 9.75 6.594 17.938 1 98 463 GLU B C 1
ATOM 7913 O O . GLU B 1 463 ? 10.75 7.258 17.656 1 98 463 GLU B O 1
ATOM 7918 N N . PHE B 1 464 ? 8.547 6.781 17.391 1 98.5 464 PHE B N 1
ATOM 7919 C CA . PHE B 1 464 ? 8.383 7.887 16.453 1 98.5 464 PHE B CA 1
ATOM 7920 C C . PHE B 1 464 ? 8.648 9.219 17.125 1 98.5 464 PHE B C 1
ATOM 7922 O O . PHE B 1 464 ? 9.359 10.07 16.594 1 98.5 464 PHE B O 1
ATOM 7929 N N . ASN B 1 465 ? 8.055 9.398 18.266 1 97.94 465 ASN B N 1
ATOM 7930 C CA . ASN B 1 465 ? 8.211 10.664 18.984 1 97.94 465 ASN B CA 1
ATOM 7931 C C . ASN B 1 465 ? 9.648 10.859 19.469 1 97.94 465 ASN B C 1
ATOM 7933 O O . ASN B 1 465 ? 10.141 11.984 19.5 1 97.94 465 ASN B O 1
ATOM 7937 N N . ASP B 1 466 ? 10.297 9.758 19.828 1 97.75 466 ASP B N 1
ATOM 7938 C CA . ASP B 1 466 ? 11.719 9.859 20.141 1 97.75 466 ASP B CA 1
ATOM 7939 C C . ASP B 1 466 ? 12.516 10.375 18.953 1 97.75 466 ASP B C 1
ATOM 7941 O O . ASP B 1 466 ? 13.383 11.242 19.094 1 97.75 466 ASP B O 1
ATOM 7945 N N . HIS B 1 467 ? 12.234 9.828 17.812 1 98.12 467 HIS B N 1
ATOM 7946 C CA . HIS B 1 467 ? 12.898 10.281 16.594 1 98.12 467 HIS B CA 1
ATOM 7947 C C . HIS B 1 467 ? 12.57 11.742 16.297 1 98.12 467 HIS B C 1
ATOM 7949 O O . HIS B 1 467 ? 13.477 12.539 16.031 1 98.12 467 HIS B O 1
ATOM 7955 N N . LYS B 1 468 ? 11.328 12.047 16.375 1 97.75 468 LYS B N 1
ATOM 7956 C CA . LYS B 1 468 ? 10.867 13.422 16.156 1 97.75 468 LYS B CA 1
ATOM 7957 C C . LYS B 1 468 ? 11.586 14.391 17.078 1 97.75 468 LYS B C 1
ATOM 7959 O O . LYS B 1 468 ? 12.062 15.438 16.641 1 97.75 468 LYS B O 1
ATOM 7964 N N . ASP B 1 469 ? 11.664 14.078 18.328 1 97 469 ASP B N 1
ATOM 7965 C CA . ASP B 1 469 ? 12.312 14.945 19.328 1 97 469 ASP B CA 1
ATOM 7966 C C . ASP B 1 469 ? 13.797 15.125 19 1 97 469 ASP B C 1
ATOM 7968 O O . ASP B 1 469 ? 14.336 16.219 19.141 1 97 469 ASP B O 1
ATOM 7972 N N . ALA B 1 470 ? 14.391 14.055 18.562 1 97.31 470 ALA B N 1
ATOM 7973 C CA . ALA B 1 470 ? 15.805 14.133 18.188 1 97.31 470 ALA B CA 1
ATOM 7974 C C . ALA B 1 470 ? 16 15.07 17 1 97.31 470 ALA B C 1
ATOM 7976 O O . ALA B 1 470 ? 16.953 15.867 16.969 1 97.31 470 ALA B O 1
ATOM 7977 N N . VAL B 1 471 ? 15.172 14.984 16.047 1 97.69 471 VAL B N 1
ATOM 7978 C CA . VAL B 1 471 ? 15.281 15.844 14.875 1 97.69 471 VAL B CA 1
ATOM 7979 C C . VAL B 1 471 ? 15.016 17.297 15.273 1 97.69 471 VAL B C 1
ATOM 7981 O O . VAL B 1 471 ? 15.648 18.219 14.75 1 97.69 471 VAL B O 1
ATOM 7984 N N . MET B 1 472 ? 14.102 17.531 16.203 1 97 472 MET B N 1
ATOM 7985 C CA . MET B 1 472 ? 13.75 18.875 16.641 1 97 472 MET B CA 1
ATOM 7986 C C . MET B 1 472 ? 14.961 19.594 17.234 1 97 472 MET B C 1
ATOM 7988 O O . MET B 1 472 ? 15.094 20.812 17.094 1 97 472 MET B O 1
ATOM 7992 N N . GLU B 1 473 ? 15.867 18.875 17.75 1 95.12 473 GLU B N 1
ATOM 7993 C CA . GLU B 1 473 ? 17.078 19.469 18.312 1 95.12 473 GLU B CA 1
ATOM 7994 C C . GLU B 1 473 ? 17.953 20.078 17.234 1 95.12 473 GLU B C 1
ATOM 7996 O O . GLU B 1 473 ? 18.766 20.969 17.516 1 95.12 473 GLU B O 1
ATOM 8001 N N . LEU B 1 474 ? 17.719 19.625 16.031 1 96.38 474 LEU B N 1
ATOM 8002 C CA . LEU B 1 474 ? 18.5 20.156 14.906 1 96.38 474 LEU B CA 1
ATOM 8003 C C . LEU B 1 474 ? 17.828 21.391 14.32 1 96.38 474 LEU B C 1
ATOM 8005 O O . LEU B 1 474 ? 18.453 22.125 13.547 1 96.38 474 LEU B O 1
ATOM 8009 N N . LEU B 1 475 ? 16.625 21.641 14.68 1 96.56 475 LEU B N 1
ATOM 8010 C CA . LEU B 1 475 ? 15.828 22.672 14.047 1 96.56 475 LEU B CA 1
ATOM 8011 C C . LEU B 1 475 ? 15.641 23.859 14.977 1 96.56 475 LEU B C 1
ATOM 8013 O O . LEU B 1 475 ? 15.711 23.719 16.203 1 96.56 475 LEU B O 1
ATOM 8017 N N . THR B 1 476 ? 15.352 25 14.414 1 96.38 476 THR B N 1
ATOM 8018 C CA . THR B 1 476 ? 15.227 26.234 15.172 1 96.38 476 THR B CA 1
ATOM 8019 C C . THR B 1 476 ? 13.969 26.219 16.031 1 96.38 476 THR B C 1
ATOM 8021 O O . THR B 1 476 ? 13.82 27.031 16.953 1 96.38 476 THR B O 1
ATOM 8024 N N . PHE B 1 477 ? 13.094 25.25 15.812 1 95.19 477 PHE B N 1
ATOM 8025 C CA . PHE B 1 477 ? 11.844 25.156 16.562 1 95.19 477 PHE B CA 1
ATOM 8026 C C . PHE B 1 477 ? 12.109 24.953 18.047 1 95.19 477 PHE B C 1
ATOM 8028 O O . PHE B 1 477 ? 11.281 25.297 18.891 1 95.19 477 PHE B O 1
ATOM 8035 N N . SER B 1 478 ? 13.258 24.359 18.359 1 93.38 478 SER B N 1
ATOM 8036 C CA . SER B 1 478 ? 13.625 24.094 19.75 1 93.38 478 SER B CA 1
ATOM 8037 C C . SER B 1 478 ? 14.477 25.219 20.328 1 93.38 478 SER B C 1
ATOM 8039 O O . SER B 1 478 ? 15.062 25.062 21.406 1 93.38 478 SER B O 1
ATOM 8041 N N . GLY B 1 479 ? 14.539 26.328 19.641 1 91.62 479 GLY B N 1
ATOM 8042 C CA . GLY B 1 479 ? 15.344 27.453 20.109 1 91.62 479 GLY B CA 1
ATOM 8043 C C . GLY B 1 479 ? 14.82 28.078 21.375 1 91.62 479 GLY B C 1
ATOM 8044 O O . GLY B 1 479 ? 13.836 27.609 21.953 1 91.62 479 GLY B O 1
ATOM 8045 N N . ASN B 1 480 ? 15.477 29.125 21.734 1 88.19 480 ASN B N 1
ATOM 8046 C CA . ASN B 1 480 ? 15.188 29.766 23.016 1 88.19 480 ASN B CA 1
ATOM 8047 C C . ASN B 1 480 ? 14.148 30.875 22.859 1 88.19 480 ASN B C 1
ATOM 8049 O O . ASN B 1 480 ? 14.484 32.062 22.969 1 88.19 480 ASN B O 1
ATOM 8053 N N . CYS B 1 481 ? 12.977 30.531 22.609 1 90.31 481 CYS B N 1
ATOM 8054 C CA . CYS B 1 481 ? 11.844 31.453 22.516 1 90.31 481 CYS B CA 1
ATOM 8055 C C . CYS B 1 481 ? 10.586 30.812 23.094 1 90.31 481 CYS B C 1
ATOM 8057 O O . CYS B 1 481 ? 10.508 29.594 23.219 1 90.31 481 CYS B O 1
ATOM 8059 N N . ASN B 1 482 ? 9.703 31.656 23.547 1 87.62 482 ASN B N 1
ATOM 8060 C CA . ASN B 1 482 ? 8.352 31.188 23.844 1 87.62 482 ASN B CA 1
ATOM 8061 C C . ASN B 1 482 ? 7.523 31.016 22.578 1 87.62 482 ASN B C 1
ATOM 8063 O O . ASN B 1 482 ? 7.434 31.938 21.766 1 87.62 482 ASN B O 1
ATOM 8067 N N . SER B 1 483 ? 7.012 29.812 22.406 1 87.88 483 SER B N 1
ATOM 8068 C CA . SER B 1 483 ? 6.332 29.547 21.141 1 87.88 483 SER B CA 1
ATOM 8069 C C . SER B 1 483 ? 5.176 28.562 21.328 1 87.88 483 SER B C 1
ATOM 8071 O O . SER B 1 483 ? 5.258 27.656 22.156 1 87.88 483 SER B O 1
ATOM 8073 N N . TRP B 1 484 ? 4.141 28.734 20.531 1 84.56 484 TRP B N 1
ATOM 8074 C CA . TRP B 1 484 ? 3.051 27.766 20.562 1 84.56 484 TRP B CA 1
ATOM 8075 C C . TRP B 1 484 ? 3.498 26.422 20 1 84.56 484 TRP B C 1
ATOM 8077 O O . TRP B 1 484 ? 2.859 25.391 20.234 1 84.56 484 TRP B O 1
ATOM 8087 N N . TYR B 1 485 ? 4.664 26.438 19.266 1 89.12 485 TYR B N 1
ATOM 8088 C CA . TYR B 1 485 ? 5.23 25.172 18.797 1 89.12 485 TYR B CA 1
ATOM 8089 C C . TYR B 1 485 ? 5.535 24.25 19.969 1 89.12 485 TYR B C 1
ATOM 8091 O O . TYR B 1 485 ? 5.523 23.016 19.828 1 89.12 485 TYR B O 1
ATOM 8099 N N . LYS B 1 486 ? 5.793 24.844 21.125 1 89.81 486 LYS B N 1
ATOM 8100 C CA . LYS B 1 486 ? 6.16 24.125 22.344 1 89.81 486 LYS B CA 1
ATOM 8101 C C . LYS B 1 486 ? 5.074 24.25 23.406 1 89.81 486 LYS B C 1
ATOM 8103 O O . LYS B 1 486 ? 5.375 24.359 24.609 1 89.81 486 LYS B O 1
ATOM 8108 N N . GLY B 1 487 ? 3.926 24.469 23.016 1 79.19 487 GLY B N 1
ATOM 8109 C CA . GLY B 1 487 ? 2.826 24.578 23.969 1 79.19 487 GLY B CA 1
ATOM 8110 C C . GLY B 1 487 ? 2.822 25.891 24.734 1 79.19 487 GLY B C 1
ATOM 8111 O O . GLY B 1 487 ? 2.412 25.938 25.891 1 79.19 487 GLY B O 1
ATOM 8112 N N . GLY B 1 488 ? 3.383 26.875 24.172 1 79.25 488 GLY B N 1
ATOM 8113 C CA . GLY B 1 488 ? 3.402 28.188 24.797 1 79.25 488 GLY B CA 1
ATOM 8114 C C . GLY B 1 488 ? 4.52 28.359 25.812 1 79.25 488 GLY B C 1
ATOM 8115 O O . GLY B 1 488 ? 4.473 29.25 26.656 1 79.25 488 GLY B O 1
ATOM 8116 N N . THR B 1 489 ? 5.492 27.422 25.672 1 83.25 489 THR B N 1
ATOM 8117 C CA . THR B 1 489 ? 6.621 27.484 26.594 1 83.25 489 THR B CA 1
ATOM 8118 C C . THR B 1 489 ? 7.926 27.703 25.844 1 83.25 489 THR B C 1
ATOM 8120 O O . THR B 1 489 ? 7.938 27.719 24.609 1 83.25 489 THR B O 1
ATOM 8123 N N . SER B 1 490 ? 9 27.938 26.609 1 86.81 490 SER B N 1
ATOM 8124 C CA . SER B 1 490 ? 10.305 28.141 25.984 1 86.81 490 SER B CA 1
ATOM 8125 C C . SER B 1 490 ? 11.117 26.844 25.984 1 86.81 490 SER B C 1
ATOM 8127 O O . SER B 1 490 ? 12.062 26.703 25.203 1 86.81 490 SER B O 1
ATOM 8129 N N . THR B 1 491 ? 10.656 25.906 26.844 1 84.94 491 THR B N 1
ATOM 8130 C CA . THR B 1 491 ? 11.508 24.719 27 1 84.94 491 THR B CA 1
ATOM 8131 C C . THR B 1 491 ? 10.688 23.438 26.812 1 84.94 491 THR B C 1
ATOM 8133 O O . THR B 1 491 ? 11.211 22.344 26.984 1 84.94 491 THR B O 1
ATOM 8136 N N . GLY B 1 492 ? 9.469 23.656 26.516 1 85.81 492 GLY B N 1
ATOM 8137 C CA . GLY B 1 492 ? 8.602 22.5 26.406 1 85.81 492 GLY B CA 1
ATOM 8138 C C . GLY B 1 492 ? 8.859 21.672 25.156 1 85.81 492 GLY B C 1
ATOM 8139 O O . GLY B 1 492 ? 9.633 22.094 24.281 1 85.81 492 GLY B O 1
ATOM 8140 N N . ARG B 1 493 ? 8.266 20.547 25.156 1 90.31 493 ARG B N 1
ATOM 8141 C CA . ARG B 1 493 ? 8.344 19.641 24.016 1 90.31 493 ARG B CA 1
ATOM 8142 C C . ARG B 1 493 ? 7.691 20.266 22.781 1 90.31 493 ARG B C 1
ATOM 8144 O O . ARG B 1 493 ? 6.66 20.938 22.891 1 90.31 493 ARG B O 1
ATOM 8151 N N . ILE B 1 494 ? 8.297 20.062 21.656 1 94 494 ILE B N 1
ATOM 8152 C CA . ILE B 1 494 ? 7.73 20.609 20.438 1 94 494 ILE B CA 1
ATOM 8153 C C . ILE B 1 494 ? 6.543 19.766 19.984 1 94 494 ILE B C 1
ATOM 8155 O O . ILE B 1 494 ? 6.703 18.578 19.672 1 94 494 ILE B O 1
ATOM 8159 N N . VAL B 1 495 ? 5.387 20.328 19.875 1 93.56 495 VAL B N 1
ATOM 8160 C CA . VAL B 1 495 ? 4.184 19.562 19.547 1 93.56 495 VAL B CA 1
ATOM 8161 C C . VAL B 1 495 ? 3.516 20.172 18.312 1 93.56 495 VAL B C 1
ATOM 8163 O O . VAL B 1 495 ? 2.586 19.578 17.75 1 93.56 495 VAL B O 1
ATOM 8166 N N . GLY B 1 496 ? 4.07 21.25 17.797 1 93.38 496 GLY B N 1
ATOM 8167 C CA . GLY B 1 496 ? 3.434 21.953 16.688 1 93.38 496 GLY B CA 1
ATOM 8168 C C . GLY B 1 496 ? 3.904 21.469 15.336 1 93.38 496 GLY B C 1
ATOM 8169 O O . GLY B 1 496 ? 3.254 20.625 14.703 1 93.38 496 GLY B O 1
ATOM 8170 N N . PRO B 1 497 ? 5.125 21.812 15 1 95.69 497 PRO B N 1
ATOM 8171 C CA . PRO B 1 497 ? 5.539 21.531 13.617 1 95.69 497 PRO B CA 1
ATOM 8172 C C . PRO B 1 497 ? 6.031 20.109 13.422 1 95.69 497 PRO B C 1
ATOM 8174 O O . PRO B 1 497 ? 6.402 19.438 14.383 1 95.69 497 PRO B O 1
ATOM 8177 N N . TRP B 1 498 ? 5.965 19.656 12.156 1 97.88 498 TRP B N 1
ATOM 8178 C CA . TRP B 1 498 ? 6.555 18.406 11.711 1 97.88 498 TRP B CA 1
ATOM 8179 C C . TRP B 1 498 ? 8.078 18.484 11.719 1 97.88 498 TRP B C 1
ATOM 8181 O O . TRP B 1 498 ? 8.648 19.516 11.391 1 97.88 498 TRP B O 1
ATOM 8191 N N . PRO B 1 499 ? 8.742 17.406 12.109 1 97.81 499 PRO B N 1
ATOM 8192 C CA . PRO B 1 499 ? 10.203 17.391 12.109 1 97.81 499 PRO B CA 1
ATOM 8193 C C . PRO B 1 499 ? 10.797 17.219 10.711 1 97.81 499 PRO B C 1
ATOM 8195 O O . PRO B 1 499 ? 11.586 16.312 10.469 1 97.81 499 PRO B O 1
ATOM 8198 N N . GLY B 1 500 ? 10.352 18.062 9.789 1 98.25 500 GLY B N 1
ATOM 8199 C CA . GLY B 1 500 ? 10.828 17.969 8.422 1 98.25 500 GLY B CA 1
ATOM 8200 C C . GLY B 1 500 ? 10.008 18.797 7.449 1 98.25 500 GLY B C 1
ATOM 8201 O O . GLY B 1 500 ? 9.117 19.547 7.863 1 98.25 500 GLY B O 1
ATOM 8202 N N . SER B 1 501 ? 10.398 18.688 6.164 1 98.19 501 SER B N 1
ATOM 8203 C CA . SER B 1 501 ? 9.719 19.438 5.109 1 98.19 501 SER B CA 1
ATOM 8204 C C . SER B 1 501 ? 8.352 18.844 4.797 1 98.19 501 SER B C 1
ATOM 8206 O O . SER B 1 501 ? 8.031 17.75 5.25 1 98.19 501 SER B O 1
ATOM 8208 N N . VAL B 1 502 ? 7.551 19.594 4.059 1 98.38 502 VAL B N 1
ATOM 8209 C CA . VAL B 1 502 ? 6.25 19.109 3.604 1 98.38 502 VAL B CA 1
ATOM 8210 C C . VAL B 1 502 ? 6.43 17.844 2.766 1 98.38 502 VAL B C 1
ATOM 8212 O O . VAL B 1 502 ? 5.711 16.859 2.953 1 98.38 502 VAL B O 1
ATOM 8215 N N . ASN B 1 503 ? 7.441 17.875 1.881 1 98.56 503 ASN B N 1
ATOM 8216 C CA . ASN B 1 503 ? 7.684 16.719 1.021 1 98.56 503 ASN B CA 1
ATOM 8217 C C . ASN B 1 503 ? 8.125 15.5 1.827 1 98.56 503 ASN B C 1
ATOM 8219 O O . ASN B 1 503 ? 7.754 14.375 1.505 1 98.56 503 ASN B O 1
ATOM 8223 N N . HIS B 1 504 ? 8.953 15.742 2.865 1 98.69 504 HIS B N 1
ATOM 8224 C CA . HIS B 1 504 ? 9.32 14.68 3.797 1 98.69 504 HIS B CA 1
ATOM 8225 C C . HIS B 1 504 ? 8.094 14.07 4.457 1 98.69 504 HIS B C 1
ATOM 8227 O O . HIS B 1 504 ? 7.953 12.852 4.516 1 98.69 504 HIS B O 1
ATOM 8233 N N . PHE B 1 505 ? 7.176 14.875 4.891 1 98.75 505 PHE B N 1
ATOM 8234 C CA . PHE B 1 505 ? 5.949 14.414 5.535 1 98.75 505 PHE B CA 1
ATOM 8235 C C . PHE B 1 505 ? 5.105 13.594 4.57 1 98.75 505 PHE B C 1
ATOM 8237 O O . PHE B 1 505 ? 4.648 12.5 4.914 1 98.75 505 PHE B O 1
ATOM 8244 N N . LEU B 1 506 ? 4.883 14.172 3.367 1 98.69 506 LEU B N 1
ATOM 8245 C CA . LEU B 1 506 ? 4.02 13.508 2.391 1 98.69 506 LEU B CA 1
ATOM 8246 C C . LEU B 1 506 ? 4.555 12.125 2.049 1 98.69 506 LEU B C 1
ATOM 8248 O O . LEU B 1 506 ? 3.779 11.172 1.907 1 98.69 506 LEU B O 1
ATOM 8252 N N . GLU B 1 507 ? 5.84 11.977 1.996 1 97.88 507 GLU B N 1
ATOM 8253 C CA . GLU B 1 507 ? 6.438 10.672 1.727 1 97.88 507 GLU B CA 1
ATOM 8254 C C . GLU B 1 507 ? 6.289 9.734 2.926 1 97.88 507 GLU B C 1
ATOM 8256 O O . GLU B 1 507 ? 6.102 8.531 2.76 1 97.88 507 GLU B O 1
ATOM 8261 N N . SER B 1 508 ? 6.367 10.258 4.113 1 98.19 508 SER B N 1
ATOM 8262 C CA . SER B 1 508 ? 6.332 9.461 5.332 1 98.19 508 SER B CA 1
ATOM 8263 C C . SER B 1 508 ? 4.965 8.805 5.523 1 98.19 508 SER B C 1
ATOM 8265 O O . SER B 1 508 ? 4.871 7.703 6.062 1 98.19 508 SER B O 1
ATOM 8267 N N . ILE B 1 509 ? 3.891 9.492 5.059 1 97.56 509 ILE B N 1
ATOM 8268 C CA . ILE B 1 509 ? 2.559 9.039 5.445 1 97.56 509 ILE B CA 1
ATOM 8269 C C . ILE B 1 509 ? 1.84 8.453 4.234 1 97.56 509 ILE B C 1
ATOM 8271 O O . ILE B 1 509 ? 0.702 7.988 4.348 1 97.56 509 ILE B O 1
ATOM 8275 N N . LYS B 1 510 ? 2.502 8.438 3.027 1 95.5 510 LYS B N 1
ATOM 8276 C CA . LYS B 1 510 ? 1.892 8.031 1.764 1 95.5 510 LYS B CA 1
ATOM 8277 C C . LYS B 1 510 ? 1.325 6.617 1.852 1 95.5 510 LYS B C 1
ATOM 8279 O O . LYS B 1 510 ? 0.209 6.363 1.396 1 95.5 510 LYS B O 1
ATOM 8284 N N . ASN B 1 511 ? 2.113 5.703 2.344 1 94.56 511 ASN B N 1
ATOM 8285 C CA . ASN B 1 511 ? 1.72 4.312 2.547 1 94.56 511 ASN B CA 1
ATOM 8286 C C . ASN B 1 511 ? 1.77 3.926 4.023 1 94.56 511 ASN B C 1
ATOM 8288 O O . ASN B 1 511 ? 2.85 3.721 4.578 1 94.56 511 ASN B O 1
ATOM 8292 N N . PRO B 1 512 ? 0.576 3.781 4.609 1 96.5 512 PRO B N 1
ATOM 8293 C CA . PRO B 1 512 ? 0.574 3.494 6.047 1 96.5 512 PRO B CA 1
ATOM 8294 C C . PRO B 1 512 ? 1.356 2.23 6.398 1 96.5 512 PRO B C 1
ATOM 8296 O O . PRO B 1 512 ? 1.263 1.225 5.688 1 96.5 512 PRO B O 1
ATOM 8299 N N . ARG B 1 513 ? 2.201 2.287 7.383 1 97.75 513 ARG B N 1
ATOM 8300 C CA . ARG B 1 513 ? 2.91 1.149 7.957 1 97.75 513 ARG B CA 1
ATOM 8301 C C . ARG B 1 513 ? 1.989 0.322 8.844 1 97.75 513 ARG B C 1
ATOM 8303 O O . ARG B 1 513 ? 1.955 0.515 10.062 1 97.75 513 ARG B O 1
ATOM 8310 N N . LEU B 1 514 ? 1.338 -0.656 8.281 1 98.38 514 LEU B N 1
ATOM 8311 C CA . LEU B 1 514 ? 0.28 -1.402 8.953 1 98.38 514 LEU B CA 1
ATOM 8312 C C . LEU B 1 514 ? 0.845 -2.234 10.102 1 98.38 514 LEU B C 1
ATOM 8314 O O . LEU B 1 514 ? 0.143 -2.512 11.078 1 98.38 514 LEU B O 1
ATOM 8318 N N . GLN B 1 515 ? 2.168 -2.551 10.016 1 98.06 515 GLN B N 1
ATOM 8319 C CA . GLN B 1 515 ? 2.84 -3.369 11.023 1 98.06 515 GLN B CA 1
ATOM 8320 C C . GLN B 1 515 ? 2.965 -2.621 12.344 1 98.06 515 GLN B C 1
ATOM 8322 O O . GLN B 1 515 ? 3.27 -3.223 13.375 1 98.06 515 GLN B O 1
ATOM 8327 N N . ASP B 1 516 ? 2.766 -1.308 12.344 1 98.62 516 ASP B N 1
ATOM 8328 C CA . ASP B 1 516 ? 2.881 -0.498 13.555 1 98.62 516 ASP B CA 1
ATOM 8329 C C . ASP B 1 516 ? 1.567 -0.484 14.336 1 98.62 516 ASP B C 1
ATOM 8331 O O . ASP B 1 516 ? 1.501 0.056 15.445 1 98.62 516 ASP B O 1
ATOM 8335 N N . PHE B 1 517 ? 0.496 -1.087 13.828 1 98.75 517 PHE B N 1
ATOM 8336 C CA . PHE B 1 517 ? -0.834 -1.077 14.43 1 98.75 517 PHE B CA 1
ATOM 8337 C C . PHE B 1 517 ? -1.181 -2.447 15 1 98.75 517 PHE B C 1
ATOM 8339 O O . PHE B 1 517 ? -0.626 -3.461 14.57 1 98.75 517 PHE B O 1
ATOM 8346 N N . GLU B 1 518 ? -2.049 -2.439 15.898 1 98.12 518 GLU B N 1
ATOM 8347 C CA . GLU B 1 518 ? -2.693 -3.627 16.453 1 98.12 518 GLU B CA 1
ATOM 8348 C C . GLU B 1 518 ? -4.117 -3.781 15.922 1 98.12 518 GLU B C 1
ATOM 8350 O O . GLU B 1 518 ? -4.852 -2.799 15.812 1 98.12 518 GLU B O 1
ATOM 8355 N N . TYR B 1 519 ? -4.449 -5.02 15.586 1 98.12 519 TYR B N 1
ATOM 8356 C CA . TYR B 1 519 ? -5.723 -5.246 14.906 1 98.12 519 TYR B CA 1
ATOM 8357 C C . TYR B 1 519 ? -6.59 -6.227 15.695 1 98.12 519 TYR B C 1
ATOM 8359 O O . TYR B 1 519 ? -6.074 -7.145 16.328 1 98.12 519 TYR B O 1
ATOM 8367 N N . THR B 1 520 ? -7.848 -6.031 15.703 1 97.88 520 THR B N 1
ATOM 8368 C CA . THR B 1 520 ? -8.859 -7.035 16.016 1 97.88 520 THR B CA 1
ATOM 8369 C C . THR B 1 520 ? -9.828 -7.199 14.844 1 97.88 520 THR B C 1
ATOM 8371 O O . THR B 1 520 ? -9.961 -6.309 14.008 1 97.88 520 THR B O 1
ATOM 8374 N N . TYR B 1 521 ? -10.461 -8.344 14.734 1 97.12 521 TYR B N 1
ATOM 8375 C CA . TYR B 1 521 ? -11.297 -8.656 13.578 1 97.12 521 TYR B CA 1
ATOM 8376 C C . TYR B 1 521 ? -12.711 -9.023 14.008 1 97.12 521 TYR B C 1
ATOM 8378 O O . TYR B 1 521 ? -12.938 -9.398 15.156 1 97.12 521 TYR B O 1
ATOM 8386 N N . ARG B 1 522 ? -13.625 -8.914 13.102 1 95.44 522 ARG B N 1
ATOM 8387 C CA . ARG B 1 522 ? -15.039 -9.172 13.367 1 95.44 522 ARG B CA 1
ATOM 8388 C C . ARG B 1 522 ? -15.32 -10.664 13.438 1 95.44 522 ARG B C 1
ATOM 8390 O O . ARG B 1 522 ? -16.297 -11.094 14.062 1 95.44 522 ARG B O 1
ATOM 8397 N N . THR B 1 523 ? -14.453 -11.398 12.781 1 92.31 523 THR B N 1
ATOM 8398 C CA . THR B 1 523 ? -14.617 -12.844 12.742 1 92.31 523 THR B CA 1
ATOM 8399 C C . THR B 1 523 ? -13.406 -13.539 13.367 1 92.31 523 THR B C 1
ATOM 8401 O O . THR B 1 523 ? -12.359 -12.922 13.555 1 92.31 523 THR B O 1
ATOM 8404 N N . GLN B 1 524 ? -13.555 -14.727 13.727 1 90.12 524 GLN B N 1
ATOM 8405 C CA . GLN B 1 524 ? -12.477 -15.5 14.344 1 90.12 524 GLN B CA 1
ATOM 8406 C C . GLN B 1 524 ? -11.336 -15.734 13.359 1 90.12 524 GLN B C 1
ATOM 8408 O O . GLN B 1 524 ? -10.172 -15.852 13.766 1 90.12 524 GLN B O 1
ATOM 8413 N N . ASN B 1 525 ? -11.734 -15.828 12.117 1 96.88 525 ASN B N 1
ATOM 8414 C CA . ASN B 1 525 ? -10.734 -15.969 11.062 1 96.88 525 ASN B CA 1
ATOM 8415 C C . ASN B 1 525 ? -10.57 -14.672 10.266 1 96.88 525 ASN B C 1
ATOM 8417 O O . ASN B 1 525 ? -11.531 -14.195 9.656 1 96.88 525 ASN B O 1
ATOM 8421 N N . ARG B 1 526 ? -9.367 -14.102 10.289 1 97.62 526 ARG B N 1
ATOM 8422 C CA . ARG B 1 526 ? -9.133 -12.773 9.727 1 97.62 526 ARG B CA 1
ATOM 8423 C C . ARG B 1 526 ? -9.258 -12.789 8.203 1 97.62 526 ARG B C 1
ATOM 8425 O O . ARG B 1 526 ? -9.328 -11.734 7.57 1 97.62 526 ARG B O 1
ATOM 8432 N N . PHE B 1 527 ? -9.359 -13.977 7.574 1 98.19 527 PHE B N 1
ATOM 8433 C CA . PHE B 1 527 ? -9.359 -14.062 6.117 1 98.19 527 PHE B CA 1
ATOM 8434 C C . PHE B 1 527 ? -10.758 -14.367 5.594 1 98.19 527 PHE B C 1
ATOM 8436 O O . PHE B 1 527 ? -10.93 -14.695 4.418 1 98.19 527 PHE B O 1
ATOM 8443 N N . MET B 1 528 ? -11.805 -14.188 6.406 1 97.44 528 MET B N 1
ATOM 8444 C CA . MET B 1 528 ? -13.18 -14.414 5.98 1 97.44 528 MET B CA 1
ATOM 8445 C C . MET B 1 528 ? -13.547 -13.492 4.816 1 97.44 528 MET B C 1
ATOM 8447 O O . MET B 1 528 ? -14.391 -13.844 3.99 1 97.44 528 MET B O 1
ATOM 8451 N N . TYR B 1 529 ? -12.844 -12.344 4.707 1 97.56 529 TYR B N 1
ATOM 8452 C CA . TYR B 1 529 ? -13.148 -11.359 3.68 1 97.56 529 TYR B CA 1
ATOM 8453 C C . TYR B 1 529 ? -12.805 -11.891 2.293 1 97.56 529 TYR B C 1
ATOM 8455 O O . TYR B 1 529 ? -13.25 -11.336 1.282 1 97.56 529 TYR B O 1
ATOM 8463 N N . LEU B 1 530 ? -12.047 -12.961 2.18 1 98.31 530 LEU B N 1
ATOM 8464 C CA . LEU B 1 530 ? -11.656 -13.555 0.902 1 98.31 530 LEU B CA 1
ATOM 8465 C C . LEU B 1 530 ? -12.852 -14.234 0.233 1 98.31 530 LEU B C 1
ATOM 8467 O O . LEU B 1 530 ? -12.836 -14.453 -0.98 1 98.31 530 LEU B O 1
ATOM 8471 N N . GLY B 1 531 ? -13.836 -14.625 1.006 1 97.94 531 GLY B N 1
ATOM 8472 C CA . GLY B 1 531 ? -15.031 -15.258 0.473 1 97.94 531 GLY B CA 1
ATOM 8473 C C . GLY B 1 531 ? -14.773 -16.625 -0.124 1 97.94 531 GLY B C 1
ATOM 8474 O O . GLY B 1 531 ? -13.898 -17.359 0.339 1 97.94 531 GLY B O 1
ATOM 8475 N N . LYS B 1 532 ? -15.602 -17 -1.05 1 97.44 532 LYS B N 1
ATOM 8476 C CA . LYS B 1 532 ? -15.609 -18.359 -1.567 1 97.44 532 LYS B CA 1
ATOM 8477 C C . LYS B 1 532 ? -14.75 -18.484 -2.824 1 97.44 532 LYS B C 1
ATOM 8479 O O . LYS B 1 532 ? -14.953 -19.391 -3.633 1 97.44 532 LYS B O 1
ATOM 8484 N N . GLY B 1 533 ? -13.906 -17.391 -3.092 1 98 533 GLY B N 1
ATOM 8485 C CA . GLY B 1 533 ? -12.906 -17.594 -4.129 1 98 533 GLY B CA 1
ATOM 8486 C C . GLY B 1 533 ? -13.195 -16.797 -5.395 1 98 533 GLY B C 1
ATOM 8487 O O . GLY B 1 533 ? -12.633 -17.094 -6.453 1 98 533 GLY B O 1
ATOM 8488 N N . LEU B 1 534 ? -14.109 -15.781 -5.297 1 98.25 534 LEU B N 1
ATOM 8489 C CA . LEU B 1 534 ? -14.438 -14.984 -6.473 1 98.25 534 LEU B CA 1
ATOM 8490 C C . LEU B 1 534 ? -14.18 -13.508 -6.215 1 98.25 534 LEU B C 1
ATOM 8492 O O . LEU B 1 534 ? -14.32 -13.031 -5.086 1 98.25 534 LEU B O 1
ATOM 8496 N N . SER B 1 535 ? -13.742 -12.781 -7.246 1 97.62 535 SER B N 1
ATOM 8497 C CA . SER B 1 535 ? -13.695 -11.32 -7.234 1 97.62 535 SER B CA 1
ATOM 8498 C C . SER B 1 535 ? -15 -10.727 -7.762 1 97.62 535 SER B C 1
ATOM 8500 O O . SER B 1 535 ? -15.844 -11.438 -8.305 1 97.62 535 SER B O 1
ATOM 8502 N N . ALA B 1 536 ? -15.117 -9.43 -7.566 1 96.44 536 ALA B N 1
ATOM 8503 C CA . ALA B 1 536 ? -16.266 -8.742 -8.148 1 96.44 536 ALA B CA 1
ATOM 8504 C C . ALA B 1 536 ? -16.281 -8.875 -9.664 1 96.44 536 ALA B C 1
ATOM 8506 O O . ALA B 1 536 ? -17.344 -8.969 -10.281 1 96.44 536 ALA B O 1
ATOM 8507 N N . ARG B 1 537 ? -15.125 -8.922 -10.32 1 96.88 537 ARG B N 1
ATOM 8508 C CA . ARG B 1 537 ? -15.008 -9.094 -11.766 1 96.88 537 ARG B CA 1
ATOM 8509 C C . ARG B 1 537 ? -15.539 -10.453 -12.203 1 96.88 537 ARG B C 1
ATOM 8511 O O . ARG B 1 537 ? -16.156 -10.578 -13.266 1 96.88 537 ARG B O 1
ATOM 8518 N N . ASP B 1 538 ? -15.25 -11.453 -11.398 1 97.44 538 ASP B N 1
ATOM 8519 C CA . ASP B 1 538 ? -15.734 -12.797 -11.695 1 97.44 538 ASP B CA 1
ATOM 8520 C C . ASP B 1 538 ? -17.266 -12.828 -11.734 1 97.44 538 ASP B C 1
ATOM 8522 O O . ASP B 1 538 ? -17.859 -13.414 -12.641 1 97.44 538 ASP B O 1
ATOM 8526 N N . LEU B 1 539 ? -17.828 -12.195 -10.773 1 96.19 539 LEU B N 1
ATOM 8527 C CA . LEU B 1 539 ? -19.297 -12.164 -10.695 1 96.19 539 LEU B CA 1
ATOM 8528 C C . LEU B 1 539 ? -19.891 -11.383 -11.867 1 96.19 539 LEU B C 1
ATOM 8530 O O . LEU B 1 539 ? -20.906 -11.789 -12.43 1 96.19 539 LEU B O 1
ATOM 8534 N N . ALA B 1 540 ? -19.219 -10.32 -12.219 1 95.69 540 ALA B N 1
ATOM 8535 C CA . ALA B 1 540 ? -19.703 -9.484 -13.312 1 95.69 540 ALA B CA 1
ATOM 8536 C C . ALA B 1 540 ? -19.375 -10.109 -14.672 1 95.69 540 ALA B C 1
ATOM 8538 O O . ALA B 1 540 ? -19.938 -9.719 -15.695 1 95.69 540 ALA B O 1
ATOM 8539 N N . ARG B 1 541 ? -18.438 -11.047 -14.727 1 94.06 541 ARG B N 1
ATOM 8540 C CA . ARG B 1 541 ? -17.938 -11.688 -15.938 1 94.06 541 ARG B CA 1
ATOM 8541 C C . ARG B 1 541 ? -17.453 -10.656 -16.953 1 94.06 541 ARG B C 1
ATOM 8543 O O . ARG B 1 541 ? -17.766 -10.75 -18.141 1 94.06 541 ARG B O 1
ATOM 8550 N N . ASP B 1 542 ? -16.828 -9.641 -16.359 1 92 542 ASP B N 1
ATOM 8551 C CA . ASP B 1 542 ? -16.359 -8.547 -17.203 1 92 542 ASP B CA 1
ATOM 8552 C C . ASP B 1 542 ? -14.922 -8.156 -16.859 1 92 542 ASP B C 1
ATOM 8554 O O . ASP B 1 542 ? -14.539 -8.156 -15.688 1 92 542 ASP B O 1
ATOM 8558 N N . ASN B 1 543 ? -14.125 -7.922 -17.953 1 95.44 543 ASN B N 1
ATOM 8559 C CA . ASN B 1 543 ? -12.766 -7.43 -17.828 1 95.44 543 ASN B CA 1
ATOM 8560 C C . ASN B 1 543 ? -11.906 -8.383 -17 1 95.44 543 ASN B C 1
ATOM 8562 O O . ASN B 1 543 ? -11.234 -7.961 -16.047 1 95.44 543 ASN B O 1
ATOM 8566 N N . LEU B 1 544 ? -11.992 -9.664 -17.312 1 97.5 544 LEU B N 1
ATOM 8567 C CA . LEU B 1 544 ? -11.305 -10.695 -16.547 1 97.5 544 LEU B CA 1
ATOM 8568 C C . LEU B 1 544 ? -9.844 -10.82 -16.984 1 97.5 544 LEU B C 1
ATOM 8570 O O . LEU B 1 544 ? -9.078 -11.586 -16.391 1 97.5 544 LEU B O 1
ATOM 8574 N N . GLY B 1 545 ? -9.367 -10.102 -18.047 1 97.75 545 GLY B N 1
ATOM 8575 C CA . GLY B 1 545 ? -7.988 -10.047 -18.5 1 97.75 545 GLY B CA 1
ATOM 8576 C C . GLY B 1 545 ? -7.355 -8.672 -18.328 1 97.75 545 GLY B C 1
ATOM 8577 O O . GLY B 1 545 ? -6.434 -8.312 -19.062 1 97.75 545 GLY B O 1
ATOM 8578 N N . TRP B 1 546 ? -7.82 -7.82 -17.312 1 97.31 546 TRP B N 1
ATOM 8579 C CA . TRP B 1 546 ? -7.48 -6.418 -17.109 1 97.31 546 TRP B CA 1
ATOM 8580 C C . TRP B 1 546 ? -5.977 -6.242 -16.922 1 97.31 546 TRP B C 1
ATOM 8582 O O . TRP B 1 546 ? -5.434 -5.168 -17.203 1 97.31 546 TRP B O 1
ATOM 8592 N N . TYR B 1 547 ? -5.25 -7.273 -16.484 1 97.81 547 TYR B N 1
ATOM 8593 C CA . TYR B 1 547 ? -3.842 -7.176 -16.109 1 97.81 547 TYR B CA 1
ATOM 8594 C C . TYR B 1 547 ? -2.947 -7.18 -17.344 1 97.81 547 TYR B C 1
ATOM 8596 O O . TYR B 1 547 ? -1.745 -6.926 -17.25 1 97.81 547 TYR B O 1
ATOM 8604 N N . ILE B 1 548 ? -3.525 -7.496 -18.547 1 98.12 548 ILE B N 1
ATOM 8605 C CA . ILE B 1 548 ? -2.742 -7.484 -19.781 1 98.12 548 ILE B CA 1
ATOM 8606 C C . ILE B 1 548 ? -2.49 -6.043 -20.219 1 98.12 548 ILE B C 1
ATOM 8608 O O . ILE B 1 548 ? -3.432 -5.266 -20.391 1 98.12 548 ILE B O 1
ATOM 8612 N N . ARG B 1 549 ? -1.221 -5.449 -20.391 1 93.88 549 ARG B N 1
ATOM 8613 C CA . ARG B 1 549 ? -0.906 -4.051 -20.672 1 93.88 549 ARG B CA 1
ATOM 8614 C C . ARG B 1 549 ? -0.049 -3.93 -21.938 1 93.88 549 ARG B C 1
ATOM 8616 O O . ARG B 1 549 ? 0.081 -2.844 -22.5 1 93.88 549 ARG B O 1
ATOM 8623 N N . GLY B 1 550 ? 0.595 -4.984 -22.516 1 81.5 550 GLY B N 1
ATOM 8624 C CA . GLY B 1 550 ? 1.454 -4.922 -23.688 1 81.5 550 GLY B CA 1
ATOM 8625 C C . GLY B 1 550 ? 2.789 -4.254 -23.422 1 81.5 550 GLY B C 1
ATOM 8626 O O . GLY B 1 550 ? 2.949 -3.566 -22.406 1 81.5 550 GLY B O 1
#

Solvent-accessible surface area (backbone atoms only — not comparable to full-atom values): 56094 Å² total; per-residue (Å²): 134,77,71,69,72,74,70,77,86,60,82,71,44,94,42,34,40,42,56,68,37,86,40,35,35,38,31,34,21,40,12,70,55,28,40,51,43,29,50,56,52,74,75,52,76,55,60,46,63,42,29,37,16,57,45,86,63,62,29,41,52,39,60,42,34,59,33,60,60,37,56,50,87,53,45,39,69,46,67,34,52,37,63,42,78,69,46,73,61,63,25,45,34,34,41,26,67,61,52,26,50,56,50,45,52,47,25,59,74,41,47,35,70,81,37,44,41,58,30,22,32,61,54,29,36,37,49,36,81,88,78,32,29,33,42,34,34,34,28,29,69,88,80,59,50,71,48,78,48,71,22,48,30,41,40,39,22,62,60,49,74,72,46,57,54,79,74,94,47,49,44,58,86,50,40,64,47,52,78,41,34,43,68,58,32,66,85,81,74,79,52,69,64,29,30,36,33,36,40,34,52,46,70,62,26,35,30,30,50,37,57,44,57,86,47,31,55,31,37,38,38,36,34,62,59,51,51,64,50,33,72,53,72,65,40,88,78,22,82,56,41,65,70,20,61,56,50,71,67,57,30,48,46,28,64,76,32,58,67,58,40,39,50,52,29,24,50,53,33,30,57,46,46,65,50,51,64,34,34,32,57,94,30,73,52,23,53,50,50,40,51,53,35,50,52,50,44,52,60,56,37,60,87,40,57,65,72,61,45,59,62,44,51,58,91,52,55,61,48,24,39,84,70,31,59,31,75,53,25,56,54,40,58,59,37,92,48,35,45,79,36,54,66,54,73,50,32,31,38,48,51,29,43,26,33,69,87,64,51,73,47,76,35,46,32,40,39,37,30,67,60,53,50,55,61,69,60,66,92,36,51,44,30,20,51,95,67,43,41,50,58,66,50,30,69,72,72,41,54,71,35,40,90,17,27,32,34,57,50,31,55,36,38,31,27,37,70,29,41,32,29,45,73,79,46,54,57,52,37,60,55,42,53,48,36,46,50,48,48,48,55,52,50,48,37,39,26,24,42,41,34,42,36,47,24,42,33,58,67,50,30,50,38,44,46,50,49,39,53,41,38,33,71,48,26,17,61,65,31,79,41,72,14,57,40,17,57,62,29,50,80,48,68,76,34,33,47,32,61,40,37,54,65,25,48,55,63,67,48,68,64,77,66,49,57,46,38,45,74,45,50,73,48,97,46,65,56,51,30,45,27,65,17,33,23,64,43,62,77,65,69,44,76,58,25,70,74,52,69,71,132,78,72,69,74,77,71,77,86,59,81,71,45,94,43,33,42,41,56,67,35,84,41,35,36,37,31,35,20,40,14,69,54,28,40,51,45,29,51,56,51,73,74,52,75,54,62,47,64,40,29,35,18,58,44,84,63,61,29,43,54,38,60,42,34,60,34,59,60,38,54,50,83,53,47,37,70,47,67,34,50,37,64,43,78,66,49,73,60,61,26,45,33,34,41,25,67,60,51,25,51,56,51,45,52,48,25,59,74,40,47,37,71,82,39,44,42,59,30,23,32,62,54,30,36,38,48,37,82,87,78,31,29,33,42,32,35,33,28,30,68,88,80,60,51,71,47,78,50,74,22,47,29,41,39,41,21,62,61,51,74,71,46,56,54,79,76,96,46,50,44,58,86,50,39,64,47,51,78,40,34,45,68,59,32,66,85,82,75,80,52,67,64,29,30,36,34,35,39,35,54,45,68,62,28,34,30,31,50,35,57,46,56,84,48,31,56,30,36,38,38,33,34,63,59,51,50,62,51,33,71,53,70,66,40,88,78,21,81,56,41,66,70,20,61,57,49,71,68,57,30,50,46,27,65,75,31,59,67,58,40,41,52,52,30,25,49,53,31,30,55,46,49,65,49,50,61,35,33,31,58,94,30,72,50,24,54,50,50,42,50,53,35,50,51,51,44,52,60,58,36,61,88,40,58,66,72,61,45,58,62,45,50,59,92,53,56,61,46,24,40,85,69,32,57,33,76,53,25,57,54,41,59,61,38,90,50,35,45,79,37,56,66,56,74,52,32,30,39,48,51,29,44,26,31,68,86,64,51,73,46,76,37,46,31,41,39,38,29,66,62,53,52,55,62,70,61,66,91,33,51,45,30,20,51,96,68,43,41,52,60,65,52,31,68,72,72,42,54,70,36,40,91,16,29,32,33,58,50,30,56,35,38,34,29,38,70,29,41,32,29,43,73,79,44,54,56,52,37,60,55,42,53,49,37,47,51,49,48,47,54,54,51,48,37,38,25,24,41,42,34,41,37,48,24,42,32,60,68,51,31,50,39,43,45,50,48,40,54,41,37,34,69,48,27,18,61,64,31,79,39,71,16,57,40,18,58,63,31,50,78,49,69,74,34,33,47,31,59,40,34,55,65,26,49,54,63,67,48,68,64,77,66,48,56,45,39,46,76,46,49,74,47,96,45,66,54,52,30,44,27,66,16,32,21,65,42,61,75,65,69,44,75,58,25,69,74,54,70,72

pLDDT: mean 94.45, std 8.47, range [22.59, 98.94]

Secondary structure (DSSP, 8-state):
----------PPPSS-TTPPPPEEEEEE--SHHHHHHHHHHTT-SSEEEEEE-SSSSS-THHHH---TT-B-SS-GGGSS-TT---TT-SBSS-BHHHHHHHHHHHHHHTTHHHHEESSEEEEEEEEETTTTEEEEEEEETTT--EEEEEESEEEE---STT-B-----BTGGG-SSEEEETTBPPTT---TT-EEEEE--SHHHHHHHHHHTTTSSEEEEE--S---EEPPTTGGG-TTGGG-B--HHHHHHHHH-HHHHHHHHHHHHHHHHTTGGGGBTT-HHHHHHHHHHHHHHHHHTTTS-HHHHHHHS-SS-TTSS--EE-TTHHHHTTSTTEEEE-SPEEEE-SSEEEETT--EEE-SEEEE---B--S---SSEEE-GGG-BHHHHHHHH----BTTTB-TT-TTEEESS-TTBS-SSS-SHHHHHHHHHHHHHHHHHHHHS-EEEEEE-HHHHHHHHHHHHHHHTTBGGGSSS-BGGGTTBSSSPP-SB-SS-HHHHHHHHSS--GGGEEEEESSSSTTGGGTTS--HHHHHT--TTTT---/----------PPPSS-TTPPPPEEEEEE--SHHHHHHHHHHTT-SSEEEEEE-SSSSS-THHHH---TT-B-SS-GGGSS-TT---TT-SBSS-BHHHHHHHHHHHHHHTTHHHHEESSEEEEEEEEETTTTEEEEEEEETTT--EEEEEESEEEE---STT-B-----TTGGG-SSEEEETTBPPTT---TT-EEEEE--SHHHHHHHHHHTTTSSEEEEE--S---EEPPTTGGG-TTGGGPBPPHHHHHHHHH-HHHHHHHHHHHHHHHHTTGGGGBTT-HHHHHHHHHHHHHHHHHTTTS-HHHHHHHS-SS-TTSS--EE-TTHHHHTTSTTEEEE-SPEEEE-SSEEEETT--EEE-SEEEE---B--S---SSEEE-GGG-BHHHHHHHH----BTTTB-TT-TTEEESS-TTBS-SSS-SHHHHHHHHHHHHHHHHHHHHS-EEEEEE-HHHHHHHHHHHHHHHTTBGGGSSS-BGGGTTBSSSPP-SB-SS-HHHHHHHHSS--GGGEEEEESSSSTTGGGTTS--HHHHHT--TTTT---

Organism: Aspergillus candidus (NCBI:txid41067)